Protein AF-0000000080752562 (afdb_homodimer)

pLDDT: mean 90.46, std 11.24, range [19.94, 98.69]

Structure (mmCIF, N/CA/C/O backbone):
data_AF-0000000080752562-model_v1
#
loop_
_entity.id
_entity.type
_entity.pdbx_description
1 polymer 'CobQ/CobB/MinD/ParA nucleotide binding domain-containing protein'
#
loop_
_atom_site.group_PDB
_atom_site.id
_atom_site.type_symbol
_atom_site.label_atom_id
_atom_site.label_alt_id
_atom_site.label_comp_id
_atom_site.label_asym_id
_atom_site.label_entity_id
_atom_site.label_seq_id
_atom_site.pdbx_PDB_ins_code
_atom_site.Cartn_x
_atom_site.Cartn_y
_atom_site.Cartn_z
_atom_site.occupancy
_atom_site.B_iso_or_equiv
_atom_site.auth_seq_id
_atom_site.auth_comp_id
_atom_site.auth_asym_id
_atom_site.auth_atom_id
_atom_site.pdbx_PDB_model_num
ATOM 1 N N . MET A 1 1 ? 24.281 -22.219 0.615 1 69.94 1 MET A N 1
ATOM 2 C CA . MET A 1 1 ? 23.297 -21.875 1.626 1 69.94 1 MET A CA 1
ATOM 3 C C . MET A 1 1 ? 21.922 -21.688 0.994 1 69.94 1 MET A C 1
ATOM 5 O O . MET A 1 1 ? 21.812 -21.219 -0.14 1 69.94 1 MET A O 1
ATOM 9 N N . SER A 1 2 ? 20.875 -22.266 1.599 1 90.25 2 SER A N 1
ATOM 10 C CA . SER A 1 2 ? 19.516 -22.297 1.067 1 90.25 2 SER A CA 1
ATOM 11 C C . SER A 1 2 ? 18.797 -20.969 1.321 1 90.25 2 SER A C 1
ATOM 13 O O . SER A 1 2 ? 19.188 -20.203 2.201 1 90.25 2 SER A O 1
ATOM 15 N N . THR A 1 3 ? 18.047 -20.594 0.415 1 96.12 3 THR A N 1
ATOM 16 C CA . THR A 1 3 ? 17.25 -19.375 0.521 1 96.12 3 THR A CA 1
ATOM 17 C C . THR A 1 3 ? 15.789 -19.703 0.8 1 96.12 3 THR A C 1
ATOM 19 O O . THR A 1 3 ? 15.383 -20.859 0.732 1 96.12 3 THR A O 1
ATOM 22 N N . PHE A 1 4 ? 15.086 -18.75 1.214 1 97.12 4 PHE A N 1
ATOM 23 C CA . PHE A 1 4 ? 13.672 -18.875 1.543 1 97.12 4 PHE A CA 1
ATOM 24 C C . PHE A 1 4 ? 12.922 -19.609 0.443 1 97.12 4 PHE A C 1
ATOM 26 O O . PHE A 1 4 ? 12.125 -20.516 0.725 1 97.12 4 PHE A O 1
ATOM 33 N N . ASP A 1 5 ? 13.164 -19.297 -0.85 1 96.12 5 ASP A N 1
ATOM 34 C CA . ASP A 1 5 ? 12.438 -19.875 -1.98 1 96.12 5 ASP A CA 1
ATOM 35 C C . ASP A 1 5 ? 12.766 -21.344 -2.148 1 96.12 5 ASP A C 1
ATOM 37 O O . ASP A 1 5 ? 12.039 -22.078 -2.836 1 96.12 5 ASP A O 1
ATOM 41 N N . ARG A 1 6 ? 13.758 -21.797 -1.554 1 95.75 6 ARG A N 1
ATOM 42 C CA . ARG A 1 6 ? 14.195 -23.188 -1.702 1 95.75 6 ARG A CA 1
ATOM 43 C C . ARG A 1 6 ? 13.656 -24.047 -0.566 1 95.75 6 ARG A C 1
ATOM 45 O O . ARG A 1 6 ? 13.789 -25.281 -0.597 1 95.75 6 ARG A O 1
ATOM 52 N N . ILE A 1 7 ? 13.039 -23.453 0.375 1 95.88 7 ILE A N 1
ATOM 53 C CA . ILE A 1 7 ? 12.594 -24.172 1.566 1 95.88 7 ILE A CA 1
ATOM 54 C C . ILE A 1 7 ? 11.648 -25.297 1.166 1 95.88 7 ILE A C 1
ATOM 56 O O . ILE A 1 7 ? 11.898 -26.469 1.476 1 95.88 7 ILE A O 1
ATOM 60 N N . LEU A 1 8 ? 10.594 -25 0.449 1 93.69 8 LEU A N 1
ATOM 61 C CA . LEU A 1 8 ? 9.562 -25.984 0.151 1 93.69 8 LEU A CA 1
ATOM 62 C C . LEU A 1 8 ? 10.078 -27.016 -0.845 1 93.69 8 LEU A C 1
ATOM 64 O O . LEU A 1 8 ? 9.875 -28.219 -0.656 1 93.69 8 LEU A O 1
ATOM 68 N N . PRO A 1 9 ? 10.781 -26.609 -1.888 1 93.31 9 PRO A N 1
ATOM 69 C CA . PRO A 1 9 ? 11.359 -27.609 -2.785 1 93.31 9 PRO A CA 1
ATOM 70 C C . PRO A 1 9 ? 12.32 -28.547 -2.07 1 93.31 9 PRO A C 1
ATOM 72 O O . PRO A 1 9 ? 12.312 -29.75 -2.322 1 93.31 9 PRO A O 1
ATOM 75 N N . GLU A 1 10 ? 13.156 -28.031 -1.175 1 95.62 10 GLU A N 1
ATOM 76 C CA . GLU A 1 10 ? 14.102 -28.859 -0.434 1 95.62 10 GLU A CA 1
ATOM 77 C C . GLU A 1 10 ? 13.367 -29.797 0.527 1 95.62 10 GLU A C 1
ATOM 79 O O . GLU A 1 10 ? 13.758 -30.953 0.696 1 95.62 10 GLU A O 1
ATOM 84 N N . LEU A 1 11 ? 12.359 -29.281 1.181 1 95.38 11 LEU A N 1
ATOM 85 C CA . LEU A 1 11 ? 11.562 -30.109 2.062 1 95.38 11 LEU A CA 1
ATOM 86 C C . LEU A 1 11 ? 10.914 -31.266 1.287 1 95.38 11 LEU A C 1
ATOM 88 O O . LEU A 1 11 ? 10.906 -32.406 1.754 1 95.38 11 LEU A O 1
ATOM 92 N N . ALA A 1 12 ? 10.367 -30.906 0.135 1 94.81 12 ALA A N 1
ATOM 93 C CA . ALA A 1 12 ? 9.773 -31.938 -0.709 1 94.81 12 ALA A CA 1
ATOM 94 C C . ALA A 1 12 ? 10.797 -33.031 -1.059 1 94.81 12 ALA A C 1
ATOM 96 O O . ALA A 1 12 ? 10.477 -34.219 -1.029 1 94.81 12 ALA A O 1
ATOM 97 N N . ALA A 1 13 ? 11.969 -32.625 -1.388 1 95.25 13 ALA A N 1
ATOM 98 C CA . ALA A 1 13 ? 13.039 -33.594 -1.713 1 95.25 13 ALA A CA 1
ATOM 99 C C . ALA A 1 13 ? 13.375 -34.469 -0.513 1 95.25 13 ALA A C 1
ATOM 101 O O . ALA A 1 13 ? 13.562 -35.656 -0.655 1 95.25 13 ALA A O 1
ATOM 102 N N . ILE A 1 14 ? 13.492 -33.844 0.631 1 96.12 14 ILE A N 1
ATOM 103 C CA . ILE A 1 14 ? 13.789 -34.594 1.863 1 96.12 14 ILE A CA 1
ATOM 104 C C . ILE A 1 14 ? 12.688 -35.594 2.133 1 96.12 14 ILE A C 1
ATOM 106 O O . ILE A 1 14 ? 12.977 -36.781 2.408 1 96.12 14 ILE A O 1
ATOM 110 N N . PHE A 1 15 ? 11.477 -35.188 2.062 1 96.31 15 PHE A N 1
ATOM 111 C CA . PHE A 1 15 ? 10.344 -36.062 2.357 1 96.31 15 PHE A CA 1
ATOM 112 C C . PHE A 1 15 ? 10.242 -37.188 1.334 1 96.31 15 PHE A C 1
ATOM 114 O O . PHE A 1 15 ? 9.852 -38.312 1.67 1 96.31 15 PHE A O 1
ATOM 121 N N . HIS A 1 16 ? 10.594 -36.875 0.096 1 95.06 16 HIS A N 1
ATOM 122 C CA . HIS A 1 16 ? 10.594 -37.906 -0.938 1 95.06 16 HIS A CA 1
ATOM 123 C C . HIS A 1 16 ? 11.578 -39.031 -0.606 1 95.06 16 HIS A C 1
ATOM 125 O O . HIS A 1 16 ? 11.297 -40.188 -0.851 1 95.06 16 HIS A O 1
ATOM 131 N N . ALA A 1 17 ? 12.711 -38.656 -0.084 1 94.81 17 ALA A N 1
ATOM 132 C CA . ALA A 1 17 ? 13.727 -39.625 0.299 1 94.81 17 ALA A CA 1
ATOM 133 C C . ALA A 1 17 ? 13.227 -40.5 1.439 1 94.81 17 ALA A C 1
ATOM 135 O O . ALA A 1 17 ? 13.719 -41.625 1.632 1 94.81 17 ALA A O 1
ATOM 136 N N . HIS A 1 18 ? 12.273 -40.062 2.217 1 94.81 18 HIS A N 1
ATOM 137 C CA . HIS A 1 18 ? 11.695 -40.812 3.336 1 94.81 18 HIS A CA 1
ATOM 138 C C . HIS A 1 18 ? 10.188 -41 3.15 1 94.81 18 HIS A C 1
ATOM 140 O O . HIS A 1 18 ? 9.422 -40.906 4.113 1 94.81 18 HIS A O 1
ATOM 146 N N . ALA A 1 19 ? 9.758 -41.188 1.976 1 94.5 19 ALA A N 1
ATOM 147 C CA . ALA A 1 19 ? 8.359 -41.094 1.579 1 94.5 19 ALA A CA 1
ATOM 148 C C . ALA A 1 19 ? 7.484 -42.031 2.432 1 94.5 19 ALA A C 1
ATOM 150 O O . ALA A 1 19 ? 6.438 -41.594 2.936 1 94.5 19 ALA A O 1
ATOM 151 N N . ALA A 1 20 ? 7.871 -43.312 2.6 1 94.06 20 ALA A N 1
ATOM 152 C CA . ALA A 1 20 ? 7.07 -44.281 3.348 1 94.06 20 ALA A CA 1
ATOM 153 C C . ALA A 1 20 ? 6.922 -43.844 4.805 1 94.06 20 ALA A C 1
ATOM 155 O O . ALA A 1 20 ? 5.828 -43.938 5.375 1 94.06 20 ALA A O 1
ATOM 156 N N . ALA A 1 21 ? 7.98 -43.406 5.363 1 94.56 21 ALA A N 1
ATOM 157 C CA . ALA A 1 21 ? 7.969 -43 6.766 1 94.56 21 ALA A CA 1
ATOM 158 C C . ALA A 1 21 ? 7.125 -41.75 6.961 1 94.56 21 ALA A C 1
ATOM 160 O O . ALA A 1 21 ? 6.406 -41.625 7.957 1 94.56 21 ALA A O 1
ATOM 161 N N . VAL A 1 22 ? 7.23 -40.781 6.07 1 95.25 22 VAL A N 1
ATOM 162 C CA . VAL A 1 22 ? 6.488 -39.531 6.152 1 95.25 22 VAL A CA 1
ATOM 163 C C . VAL A 1 22 ? 4.988 -39.812 6.051 1 95.25 22 VAL A C 1
ATOM 165 O O . VAL A 1 22 ? 4.191 -39.219 6.781 1 95.25 22 VAL A O 1
ATOM 168 N N . ARG A 1 23 ? 4.645 -40.75 5.176 1 94.31 23 ARG A N 1
ATOM 169 C CA . ARG A 1 23 ? 3.238 -41.125 5.031 1 94.31 23 ARG A CA 1
ATOM 170 C C . ARG A 1 23 ? 2.697 -41.719 6.316 1 94.31 23 ARG A C 1
ATOM 172 O O . ARG A 1 23 ? 1.545 -41.5 6.688 1 94.31 23 ARG A O 1
ATOM 179 N N . ARG A 1 24 ? 3.518 -42.469 6.895 1 94.88 24 ARG A N 1
ATOM 180 C CA . ARG A 1 24 ? 3.121 -43.094 8.156 1 94.88 24 ARG A CA 1
ATOM 181 C C . ARG A 1 24 ? 2.891 -42.031 9.234 1 94.88 24 ARG A C 1
ATOM 183 O O . ARG A 1 24 ? 1.974 -42.156 10.047 1 94.88 24 ARG A O 1
ATOM 190 N N . LEU A 1 25 ? 3.658 -41 9.195 1 95.88 25 LEU A N 1
ATOM 191 C CA . LEU A 1 25 ? 3.629 -39.969 10.227 1 95.88 25 LEU A CA 1
ATOM 192 C C . LEU A 1 25 ? 2.473 -39 10 1 95.88 25 LEU A C 1
ATOM 194 O O . LEU A 1 25 ? 2.156 -38.188 10.867 1 95.88 25 LEU A O 1
ATOM 198 N N . ALA A 1 26 ? 1.803 -39.125 8.844 1 94.69 26 ALA A N 1
ATOM 199 C CA . ALA A 1 26 ? 0.712 -38.219 8.508 1 94.69 26 ALA A CA 1
ATOM 200 C C . ALA A 1 26 ? -0.468 -38.406 9.461 1 94.69 26 ALA A C 1
ATOM 202 O O . ALA A 1 26 ? -0.747 -39.5 9.906 1 94.69 26 ALA A O 1
ATOM 203 N N . PRO A 1 27 ? -1.147 -37.312 9.805 1 95.44 27 PRO A N 1
ATOM 204 C CA . PRO A 1 27 ? -0.956 -35.938 9.344 1 95.44 27 PRO A CA 1
ATOM 205 C C . PRO A 1 27 ? 0.295 -35.281 9.93 1 95.44 27 PRO A C 1
ATOM 207 O O . PRO A 1 27 ? 0.583 -35.469 11.117 1 95.44 27 PRO A O 1
ATOM 210 N N . LEU A 1 28 ? 1.082 -34.688 9.102 1 96.31 28 LEU A N 1
ATOM 211 C CA . LEU A 1 28 ? 2.318 -33.969 9.438 1 96.31 28 LEU A CA 1
ATOM 212 C C . LEU A 1 28 ? 2.266 -32.531 8.969 1 96.31 28 LEU A C 1
ATOM 214 O O . LEU A 1 28 ? 1.883 -32.25 7.828 1 96.31 28 LEU A O 1
ATOM 218 N N . LEU A 1 29 ? 2.557 -31.562 9.852 1 97.12 29 LEU A N 1
ATOM 219 C CA . LEU A 1 29 ? 2.549 -30.156 9.492 1 97.12 29 LEU A CA 1
ATOM 220 C C . LEU A 1 29 ? 3.971 -29.609 9.43 1 97.12 29 LEU A C 1
ATOM 222 O O . LEU A 1 29 ? 4.812 -29.953 10.258 1 97.12 29 LEU A O 1
ATOM 226 N N . VAL A 1 30 ? 4.215 -28.953 8.414 1 97 30 VAL A N 1
ATOM 227 C CA . VAL A 1 30 ? 5.402 -28.109 8.344 1 97 30 VAL A CA 1
ATOM 228 C C . VAL A 1 30 ? 5.043 -26.688 8.75 1 97 30 VAL A C 1
ATOM 230 O O . VAL A 1 30 ? 4.32 -25.984 8.031 1 97 30 VAL A O 1
ATOM 233 N N . ASN A 1 31 ? 5.543 -26.266 9.852 1 96.69 31 ASN A N 1
ATOM 234 C CA . ASN A 1 31 ? 5.289 -24.906 10.312 1 96.69 31 ASN A CA 1
ATOM 235 C C . ASN A 1 31 ? 6.375 -23.953 9.844 1 96.69 31 ASN A C 1
ATOM 237 O O . ASN A 1 31 ? 7.527 -24.047 10.273 1 96.69 31 ASN A O 1
ATOM 241 N N . ARG A 1 32 ? 6.062 -23.125 8.906 1 95.5 32 ARG A N 1
ATOM 242 C CA . ARG A 1 32 ? 6.938 -22.031 8.5 1 95.5 32 ARG A CA 1
ATOM 243 C C . ARG A 1 32 ? 6.613 -20.766 9.273 1 95.5 32 ARG A C 1
ATOM 245 O O . ARG A 1 32 ? 5.578 -20.125 9.039 1 95.5 32 ARG A O 1
ATOM 252 N N . ASP A 1 33 ? 7.477 -20.375 10.18 1 93.88 33 ASP A N 1
ATOM 253 C CA . ASP A 1 33 ? 7.164 -19.328 11.148 1 93.88 33 ASP A CA 1
ATOM 254 C C . ASP A 1 33 ? 7.344 -17.938 10.531 1 93.88 33 ASP A C 1
ATOM 256 O O . ASP A 1 33 ? 7.562 -17.812 9.328 1 93.88 33 ASP A O 1
ATOM 260 N N . LEU A 1 34 ? 7.23 -16.891 11.266 1 91.56 34 LEU A N 1
ATOM 261 C CA . LEU A 1 34 ? 7.23 -15.508 10.82 1 91.56 34 LEU A CA 1
ATOM 262 C C . LEU A 1 34 ? 8.578 -15.133 10.211 1 91.56 34 LEU A C 1
ATOM 264 O O . LEU A 1 34 ? 8.641 -14.305 9.297 1 91.56 34 LEU A O 1
ATOM 268 N N . ASN A 1 35 ? 9.625 -15.789 10.68 1 94 35 ASN A N 1
ATOM 269 C CA . ASN A 1 35 ? 10.961 -15.484 10.172 1 94 35 ASN A CA 1
ATOM 270 C C . ASN A 1 35 ? 11.312 -16.344 8.961 1 94 35 ASN A C 1
ATOM 272 O O . ASN A 1 35 ? 12.367 -16.172 8.352 1 94 35 ASN A O 1
ATOM 276 N N . GLY A 1 36 ? 10.43 -17.25 8.586 1 93.94 36 GLY A N 1
ATOM 277 C CA . GLY A 1 36 ? 10.703 -18.125 7.457 1 93.94 36 GLY A CA 1
ATOM 278 C C . GLY A 1 36 ? 11.5 -19.359 7.836 1 93.94 36 GLY A C 1
ATOM 279 O O . GLY A 1 36 ? 12.203 -19.922 7.004 1 93.94 36 GLY A O 1
ATOM 280 N N . ARG A 1 37 ? 11.445 -19.734 9.102 1 96.12 37 ARG A N 1
ATOM 281 C CA . ARG A 1 37 ? 12.039 -20.984 9.555 1 96.12 37 ARG A CA 1
ATOM 282 C C . ARG A 1 37 ? 10.992 -22.094 9.633 1 96.12 37 ARG A C 1
ATOM 284 O O . ARG A 1 37 ? 9.812 -21.812 9.883 1 96.12 37 ARG A O 1
ATOM 291 N N . VAL A 1 38 ? 11.484 -23.312 9.461 1 97.38 38 VAL A N 1
ATOM 292 C CA . VAL A 1 38 ? 10.5 -24.391 9.414 1 97.38 38 VAL A CA 1
ATOM 293 C C . VAL A 1 38 ? 10.781 -25.406 10.523 1 97.38 38 VAL A C 1
ATOM 295 O O . VAL A 1 38 ? 11.945 -25.641 10.867 1 97.38 38 VAL A O 1
ATOM 298 N N . ARG A 1 39 ? 9.727 -25.922 11.07 1 97.31 39 ARG A N 1
ATOM 299 C CA . ARG A 1 39 ? 9.719 -27.062 11.984 1 97.31 39 ARG A CA 1
ATOM 300 C C . ARG A 1 39 ? 8.609 -28.047 11.641 1 97.31 39 ARG A C 1
ATOM 302 O O . ARG A 1 39 ? 7.676 -27.703 10.906 1 97.31 39 ARG A O 1
ATOM 309 N N . LEU A 1 40 ? 8.797 -29.203 12.117 1 97.88 40 LEU A N 1
ATOM 310 C CA . LEU A 1 40 ? 7.77 -30.219 11.93 1 97.88 40 LEU A CA 1
ATOM 311 C C . LEU A 1 40 ? 6.867 -30.328 13.148 1 97.88 40 LEU A C 1
ATOM 313 O O . LEU A 1 40 ? 7.336 -30.203 14.289 1 97.88 40 LEU A O 1
ATOM 317 N N . ILE A 1 41 ? 5.652 -30.469 12.891 1 97.94 41 ILE A N 1
ATOM 318 C CA . ILE A 1 41 ? 4.684 -30.719 13.953 1 97.94 41 ILE A CA 1
ATOM 319 C C . ILE A 1 41 ? 3.945 -32.031 13.68 1 97.94 41 ILE A C 1
ATOM 321 O O . ILE A 1 41 ? 3.324 -32.188 12.625 1 97.94 41 ILE A O 1
ATOM 325 N N . VAL A 1 42 ? 4.016 -32.906 14.602 1 97.56 42 VAL A N 1
ATOM 326 C CA . VAL A 1 42 ? 3.412 -34.219 14.445 1 97.56 42 VAL A CA 1
ATOM 327 C C . VAL A 1 42 ? 2.527 -34.531 15.656 1 97.56 42 VAL A C 1
ATOM 329 O O . VAL A 1 42 ? 2.555 -33.812 16.656 1 97.56 42 VAL A O 1
ATOM 332 N N . ALA A 1 43 ? 1.764 -35.562 15.453 1 96.81 43 ALA A N 1
ATOM 333 C CA . ALA A 1 43 ? 0.858 -35.969 16.531 1 96.81 43 ALA A CA 1
ATOM 334 C C . ALA A 1 43 ? 1.635 -36.469 17.75 1 96.81 43 ALA A C 1
ATOM 336 O O . ALA A 1 43 ? 2.662 -37.125 17.609 1 96.81 43 ALA A O 1
ATOM 337 N N . GLU A 1 44 ? 1.117 -36.188 18.891 1 96.31 44 GLU A N 1
ATOM 338 C CA . GLU A 1 44 ? 1.738 -36.531 20.156 1 96.31 44 GLU A CA 1
ATOM 339 C C . GLU A 1 44 ? 1.942 -38.031 20.281 1 96.31 44 GLU A C 1
ATOM 341 O O . GLU A 1 44 ? 2.879 -38.5 20.938 1 96.31 44 GLU A O 1
ATOM 346 N N . ARG A 1 45 ? 1.152 -38.844 19.703 1 95.38 45 ARG A N 1
ATOM 347 C CA . ARG A 1 45 ? 1.216 -40.281 19.781 1 95.38 45 ARG A CA 1
ATOM 348 C C . ARG A 1 45 ? 2.568 -40.812 19.312 1 95.38 45 ARG A C 1
ATOM 350 O O . ARG A 1 45 ? 3.014 -41.875 19.719 1 95.38 45 ARG A O 1
ATOM 357 N N . TRP A 1 46 ? 3.197 -40.031 18.453 1 96.69 46 TRP A N 1
ATOM 358 C CA . TRP A 1 46 ? 4.449 -40.5 17.859 1 96.69 46 TRP A CA 1
ATOM 359 C C . TRP A 1 46 ? 5.605 -40.344 18.844 1 96.69 46 TRP A C 1
ATOM 361 O O . TRP A 1 46 ? 6.699 -40.875 18.609 1 96.69 46 TRP A O 1
ATOM 371 N N . ARG A 1 47 ? 5.422 -39.656 19.891 1 95.19 47 ARG A N 1
ATOM 372 C CA . ARG A 1 47 ? 6.457 -39.438 20.906 1 95.19 47 ARG A CA 1
ATOM 373 C C . ARG A 1 47 ? 6.887 -40.781 21.531 1 95.19 47 ARG A C 1
ATOM 375 O O . ARG A 1 47 ? 8.016 -40.906 22 1 95.19 47 ARG A O 1
ATOM 382 N N . ALA A 1 48 ? 5.965 -41.75 21.531 1 95.31 48 ALA A N 1
ATOM 383 C CA . ALA A 1 48 ? 6.227 -43.031 22.172 1 95.31 48 ALA A CA 1
ATOM 384 C C . ALA A 1 48 ? 6.723 -44.062 21.156 1 95.31 48 ALA A C 1
ATOM 386 O O . ALA A 1 48 ? 7.082 -45.156 21.531 1 95.31 48 ALA A O 1
ATOM 387 N N . ASP A 1 49 ? 6.727 -43.75 19.969 1 96.56 49 ASP A N 1
ATOM 388 C CA . ASP A 1 49 ? 7.113 -44.656 18.906 1 96.56 49 ASP A CA 1
ATOM 389 C C . ASP A 1 49 ? 8.586 -44.5 18.547 1 96.56 49 ASP A C 1
ATOM 391 O O . ASP A 1 49 ? 8.961 -43.5 17.906 1 96.56 49 ASP A O 1
ATOM 395 N N . ARG A 1 50 ? 9.344 -45.438 18.828 1 96.31 50 ARG A N 1
ATOM 396 C CA . ARG A 1 50 ? 10.789 -45.344 18.656 1 96.31 50 ARG A CA 1
ATOM 397 C C . ARG A 1 50 ? 11.148 -45.156 17.188 1 96.31 50 ARG A C 1
ATOM 399 O O . ARG A 1 50 ? 12.055 -44.406 16.859 1 96.31 50 ARG A O 1
ATOM 406 N N . GLU A 1 51 ? 10.492 -45.906 16.344 1 95.94 51 GLU A N 1
ATOM 407 C CA . GLU A 1 51 ? 10.758 -45.781 14.922 1 95.94 51 GLU A CA 1
ATOM 408 C C . GLU A 1 51 ? 10.406 -44.375 14.406 1 95.94 51 GLU A C 1
ATOM 410 O O . GLU A 1 51 ? 11.148 -43.812 13.594 1 95.94 51 GLU A O 1
ATOM 415 N N . ALA A 1 52 ? 9.312 -43.906 14.852 1 96.88 52 ALA A N 1
ATOM 416 C CA . ALA A 1 52 ? 8.891 -42.562 14.477 1 96.88 52 ALA A CA 1
ATOM 417 C C . ALA A 1 52 ? 9.914 -41.531 14.922 1 96.88 52 ALA A C 1
ATOM 419 O O . ALA A 1 52 ? 10.25 -40.594 14.164 1 96.88 52 ALA A O 1
ATOM 420 N N . LEU A 1 53 ? 10.406 -41.688 16.078 1 96.94 53 LEU A N 1
ATOM 421 C CA . LEU A 1 53 ? 11.375 -40.75 16.641 1 96.94 53 LEU A CA 1
ATOM 422 C C . LEU A 1 53 ? 12.672 -40.781 15.844 1 96.94 53 LEU A C 1
ATOM 424 O O . LEU A 1 53 ? 13.289 -39.75 15.617 1 96.94 53 LEU A O 1
ATOM 428 N N . GLN A 1 54 ? 13.078 -41.938 15.469 1 96.31 54 GLN A N 1
ATOM 429 C CA . GLN A 1 54 ? 14.289 -42.062 14.664 1 96.31 54 GLN A CA 1
ATOM 430 C C . GLN A 1 54 ? 14.125 -41.375 13.312 1 96.31 54 GLN A C 1
ATOM 432 O O . GLN A 1 54 ? 15.039 -40.688 12.844 1 96.31 54 GLN A O 1
ATOM 437 N N . THR A 1 55 ? 13.008 -41.625 12.742 1 96.81 55 THR A N 1
ATOM 438 C CA . THR A 1 55 ? 12.711 -41 11.461 1 96.81 55 THR A CA 1
ATOM 439 C C . THR A 1 55 ? 12.703 -39.469 11.594 1 96.81 55 THR A C 1
ATOM 441 O O . THR A 1 55 ? 13.281 -38.781 10.766 1 96.81 55 THR A O 1
ATOM 444 N N . LEU A 1 56 ? 12.039 -38.969 12.594 1 97.81 56 LEU A N 1
ATOM 445 C CA . LEU A 1 56 ? 11.922 -37.531 12.828 1 97.81 56 LEU A CA 1
ATOM 446 C C . LEU A 1 56 ? 13.289 -36.906 13.078 1 97.81 56 LEU A C 1
ATOM 448 O O . LEU A 1 56 ? 13.555 -35.781 12.633 1 97.81 56 LEU A O 1
ATOM 452 N N . ASP A 1 57 ? 14.078 -37.625 13.742 1 97.19 57 ASP A N 1
ATOM 453 C CA . ASP A 1 57 ? 15.438 -37.156 13.969 1 97.19 57 ASP A CA 1
ATOM 454 C C . ASP A 1 57 ? 16.219 -37.062 12.664 1 97.19 57 ASP A C 1
ATOM 456 O O . ASP A 1 57 ? 16.953 -36.094 12.438 1 97.19 57 ASP A O 1
ATOM 460 N N . ALA A 1 58 ? 16.078 -38.062 11.867 1 97.44 58 ALA A N 1
ATOM 461 C CA . ALA A 1 58 ? 16.75 -38.062 10.57 1 97.44 58 ALA A CA 1
ATOM 462 C C . ALA A 1 58 ? 16.266 -36.906 9.711 1 97.44 58 ALA A C 1
ATOM 464 O O . ALA A 1 58 ? 17.062 -36.219 9.062 1 97.44 58 ALA A O 1
ATOM 465 N N . LEU A 1 59 ? 14.969 -36.719 9.719 1 97.75 59 LEU A N 1
ATOM 466 C CA . LEU A 1 59 ? 14.391 -35.594 8.977 1 97.75 59 LEU A CA 1
ATOM 467 C C . LEU A 1 59 ? 14.93 -34.25 9.484 1 97.75 59 LEU A C 1
ATOM 469 O O . LEU A 1 59 ? 15.305 -33.406 8.688 1 97.75 59 LEU A O 1
ATOM 473 N N . ALA A 1 60 ? 14.961 -34.125 10.75 1 97.88 60 ALA A N 1
ATOM 474 C CA . ALA A 1 60 ? 15.43 -32.875 11.367 1 97.88 60 ALA A CA 1
ATOM 475 C C . ALA A 1 60 ? 16.875 -32.594 10.984 1 97.88 60 ALA A C 1
ATOM 477 O O . ALA A 1 60 ? 17.234 -31.438 10.688 1 97.88 60 ALA A O 1
ATOM 478 N N . ARG A 1 61 ? 17.672 -33.594 10.969 1 97.69 61 ARG A N 1
ATOM 479 C CA . ARG A 1 61 ? 19.078 -33.438 10.617 1 97.69 61 ARG A CA 1
ATOM 480 C C . ARG A 1 61 ? 19.234 -33.062 9.141 1 97.69 61 ARG A C 1
ATOM 482 O O . ARG A 1 61 ? 20.031 -32.188 8.805 1 97.69 61 ARG A O 1
ATOM 489 N N . GLU A 1 62 ? 18.531 -33.719 8.367 1 97.62 62 GLU A N 1
ATOM 490 C CA . GLU A 1 62 ? 18.594 -33.406 6.945 1 97.62 62 GLU A CA 1
ATOM 491 C C . GLU A 1 62 ? 18.078 -31.984 6.672 1 97.62 62 GLU A C 1
ATOM 493 O O . GLU A 1 62 ? 18.594 -31.297 5.793 1 97.62 62 GLU A O 1
ATOM 498 N N . MET A 1 63 ? 17 -31.578 7.367 1 97.75 63 MET A N 1
ATOM 499 C CA . MET A 1 63 ? 16.484 -30.219 7.23 1 97.75 63 MET A CA 1
ATOM 500 C C . MET A 1 63 ? 17.547 -29.203 7.59 1 97.75 63 MET A C 1
ATOM 502 O O . MET A 1 63 ? 17.75 -28.234 6.863 1 97.75 63 MET A O 1
ATOM 506 N N . ARG A 1 64 ? 18.203 -29.469 8.688 1 97.31 64 ARG A N 1
ATOM 507 C CA . ARG A 1 64 ? 19.25 -28.531 9.109 1 97.31 64 ARG A CA 1
ATOM 508 C C . ARG A 1 64 ? 20.375 -28.484 8.086 1 97.31 64 ARG A C 1
ATOM 510 O O . ARG A 1 64 ? 20.891 -27.391 7.781 1 97.31 64 ARG A O 1
ATOM 517 N N . ASP A 1 65 ? 20.75 -29.578 7.531 1 97 65 ASP A N 1
ATOM 518 C CA . ASP A 1 65 ? 21.828 -29.656 6.562 1 97 65 ASP A CA 1
ATOM 519 C C . ASP A 1 65 ? 21.469 -28.938 5.266 1 97 65 ASP A C 1
ATOM 521 O O . ASP A 1 65 ? 22.297 -28.234 4.688 1 97 65 ASP A O 1
ATOM 525 N N . ARG A 1 66 ? 20.281 -29.062 4.855 1 97 66 ARG A N 1
ATOM 526 C CA . ARG A 1 66 ? 19.891 -28.594 3.523 1 97 66 ARG A CA 1
ATOM 527 C C . ARG A 1 66 ? 19.312 -27.188 3.58 1 97 66 ARG A C 1
ATOM 529 O O . ARG A 1 66 ? 19.453 -26.406 2.631 1 97 66 ARG A O 1
ATOM 536 N N . LEU A 1 67 ? 18.594 -26.828 4.621 1 97.19 67 LEU A N 1
ATOM 537 C CA . LEU A 1 67 ? 17.891 -25.562 4.688 1 97.19 67 LEU A CA 1
ATOM 538 C C . LEU A 1 67 ? 18.734 -24.516 5.422 1 97.19 67 LEU A C 1
ATOM 540 O O . LEU A 1 67 ? 18.438 -23.312 5.359 1 97.19 67 LEU A O 1
ATOM 544 N N . GLY A 1 68 ? 19.797 -25 6.105 1 95.5 68 GLY A N 1
ATOM 545 C CA . GLY A 1 68 ? 20.672 -24.078 6.816 1 95.5 68 GLY A CA 1
ATOM 546 C C . GLY A 1 68 ? 19.938 -23.203 7.824 1 95.5 68 GLY A C 1
ATOM 547 O O . GLY A 1 68 ? 19.234 -23.719 8.695 1 95.5 68 GLY A O 1
ATOM 548 N N . PRO A 1 69 ? 20 -21.859 7.648 1 95.25 69 PRO A N 1
ATOM 549 C CA . PRO A 1 69 ? 19.422 -20.953 8.625 1 95.25 69 PRO A CA 1
ATOM 550 C C . PRO A 1 69 ? 17.891 -21.016 8.656 1 95.25 69 PRO A C 1
ATOM 552 O O . PRO A 1 69 ? 17.266 -20.484 9.578 1 95.25 69 PRO A O 1
ATOM 555 N N . HIS A 1 70 ? 17.266 -21.609 7.723 1 97.75 70 HIS A N 1
ATOM 556 C CA . HIS A 1 70 ? 15.812 -21.672 7.66 1 97.75 70 HIS A CA 1
ATOM 557 C C . HIS A 1 70 ? 15.281 -22.906 8.383 1 97.75 70 HIS A C 1
ATOM 559 O O . HIS A 1 70 ? 14.07 -23.125 8.414 1 97.75 70 HIS A O 1
ATOM 565 N N . ALA A 1 71 ? 16.172 -23.672 8.953 1 97.38 71 ALA A N 1
ATOM 566 C CA . ALA A 1 71 ? 15.781 -24.797 9.789 1 97.38 71 ALA A CA 1
ATOM 567 C C . ALA A 1 71 ? 16.219 -24.594 11.234 1 97.38 71 ALA A C 1
ATOM 569 O O . ALA A 1 71 ? 17.219 -23.938 11.5 1 97.38 71 ALA A O 1
ATOM 570 N N . PHE A 1 72 ? 15.461 -25.141 12.102 1 96.56 72 PHE A N 1
ATOM 571 C CA . PHE A 1 72 ? 15.859 -25.156 13.508 1 96.56 72 PHE A CA 1
ATOM 572 C C . PHE A 1 72 ? 16.891 -26.234 13.758 1 96.56 72 PHE A C 1
ATOM 574 O O . PHE A 1 72 ? 17.047 -27.172 12.953 1 96.56 72 PHE A O 1
ATOM 581 N N . GLU A 1 73 ? 17.578 -26.062 14.891 1 96.25 73 GLU A N 1
ATOM 582 C CA . GLU A 1 73 ? 18.422 -27.156 15.344 1 96.25 73 GLU A CA 1
ATOM 583 C C . GLU A 1 73 ? 17.609 -28.422 15.57 1 96.25 73 GLU A C 1
ATOM 585 O O . GLU A 1 73 ? 16.453 -28.359 16 1 96.25 73 GLU A O 1
ATOM 590 N N . PRO A 1 74 ? 18.219 -29.531 15.273 1 96.19 74 PRO A N 1
ATOM 591 C CA . PRO A 1 74 ? 17.469 -30.781 15.328 1 96.19 74 PRO A CA 1
ATOM 592 C C . PRO A 1 74 ? 16.719 -30.969 16.641 1 96.19 74 PRO A C 1
ATOM 594 O O . PRO A 1 74 ? 15.594 -31.484 16.656 1 96.19 74 PRO A O 1
ATOM 597 N N . GLU A 1 75 ? 17.266 -30.422 17.75 1 94.56 75 GLU A N 1
ATOM 598 C CA . GLU A 1 75 ? 16.641 -30.594 19.062 1 94.56 75 GLU A CA 1
ATOM 599 C C . GLU A 1 75 ? 15.336 -29.797 19.156 1 94.56 75 GLU A C 1
ATOM 601 O O . GLU A 1 75 ? 14.5 -30.078 20.016 1 94.56 75 GLU A O 1
ATOM 606 N N . ARG A 1 76 ? 15.18 -28.875 18.281 1 95.38 76 ARG A N 1
ATOM 607 C CA . ARG A 1 76 ? 14.023 -28 18.328 1 95.38 76 ARG A CA 1
ATOM 608 C C . ARG A 1 76 ? 13.211 -28.094 17.031 1 95.38 76 ARG A C 1
ATOM 610 O O . ARG A 1 76 ? 12.312 -27.281 16.797 1 95.38 76 ARG A O 1
ATOM 617 N N . ALA A 1 77 ? 13.508 -29.016 16.219 1 97.62 77 ALA A N 1
ATOM 618 C CA . ALA A 1 77 ? 12.977 -29.047 14.859 1 97.62 77 ALA A CA 1
ATOM 619 C C . ALA A 1 77 ? 11.617 -29.75 14.812 1 97.62 77 ALA A C 1
ATOM 621 O O . ALA A 1 77 ? 10.883 -29.625 13.828 1 97.62 77 ALA A O 1
ATOM 622 N N . VAL A 1 78 ? 11.281 -30.469 15.898 1 97.75 78 VAL A N 1
ATOM 623 C CA . VAL A 1 78 ? 10.055 -31.266 15.891 1 97.75 78 VAL A CA 1
ATOM 624 C C . VAL A 1 78 ? 9.234 -30.938 17.141 1 97.75 78 VAL A C 1
ATOM 626 O O . VAL A 1 78 ? 9.758 -30.938 18.25 1 97.75 78 VAL A O 1
ATOM 629 N N . LEU A 1 79 ? 8.023 -30.625 16.906 1 96.75 79 LEU A N 1
ATOM 630 C CA . LEU A 1 79 ? 7.082 -30.422 18 1 96.75 79 LEU A CA 1
ATOM 631 C C . LEU A 1 79 ? 5.977 -31.484 17.969 1 96.75 79 LEU A C 1
ATOM 633 O O . LEU A 1 79 ? 5.508 -31.859 16.906 1 96.75 79 LEU A O 1
ATOM 637 N N . PHE A 1 80 ? 5.633 -31.953 19.125 1 96.94 80 PHE A N 1
ATOM 638 C CA . PHE A 1 80 ? 4.535 -32.906 19.281 1 96.94 80 PHE A CA 1
ATOM 639 C C . PHE A 1 80 ? 3.293 -32.219 19.828 1 96.94 80 PHE A C 1
ATOM 641 O O . PHE A 1 80 ? 3.365 -31.484 20.812 1 96.94 80 PHE A O 1
ATOM 648 N N . GLU A 1 81 ? 2.227 -32.375 19.109 1 96.06 81 GLU A N 1
ATOM 649 C CA . GLU A 1 81 ? 0.983 -31.719 19.5 1 96.06 81 GLU A CA 1
ATOM 650 C C . GLU A 1 81 ? -0.167 -32.719 19.594 1 96.06 81 GLU A C 1
ATOM 652 O O . GLU A 1 81 ? -0.261 -33.625 18.781 1 96.06 81 GLU A O 1
ATOM 657 N N . GLU A 1 82 ? -1.049 -32.5 20.516 1 93.94 82 GLU A N 1
ATOM 658 C CA . GLU A 1 82 ? -2.219 -33.344 20.688 1 93.94 82 GLU A CA 1
ATOM 659 C C . GLU A 1 82 ? -3.268 -33.062 19.609 1 93.94 82 GLU A C 1
ATOM 661 O O . GLU A 1 82 ? -3.885 -34 19.078 1 93.94 82 GLU A O 1
ATOM 666 N N . ASN A 1 83 ? -3.432 -31.844 19.406 1 93.62 83 ASN A N 1
ATOM 667 C CA . ASN A 1 83 ? -4.402 -31.406 18.406 1 93.62 83 ASN A CA 1
ATOM 668 C C . ASN A 1 83 ? -3.744 -30.594 17.297 1 93.62 83 ASN A C 1
ATOM 670 O O . ASN A 1 83 ? -3.531 -29.391 17.453 1 93.62 83 ASN A O 1
ATOM 674 N N . LEU A 1 84 ? -3.57 -31.219 16.172 1 92.38 84 LEU A N 1
ATOM 675 C CA . LEU A 1 84 ? -2.885 -30.578 15.055 1 92.38 84 LEU A CA 1
ATOM 676 C C . LEU A 1 84 ? -3.744 -29.469 14.453 1 92.38 84 LEU A C 1
ATOM 678 O O . LEU A 1 84 ? -3.221 -28.531 13.867 1 92.38 84 LEU A O 1
ATOM 682 N N . ASP A 1 85 ? -4.996 -29.547 14.586 1 88.5 85 ASP A N 1
ATOM 683 C CA . ASP A 1 85 ? -5.895 -28.531 14.055 1 88.5 85 ASP A CA 1
ATOM 684 C C . ASP A 1 85 ? -5.723 -27.203 14.789 1 88.5 85 ASP A C 1
ATOM 686 O O . ASP A 1 85 ? -5.887 -26.141 14.203 1 88.5 85 ASP A O 1
ATOM 690 N N . ALA A 1 86 ? -5.395 -27.312 15.961 1 87.69 86 ALA A N 1
ATOM 691 C CA . ALA A 1 86 ? -5.211 -26.125 16.781 1 87.69 86 ALA A CA 1
ATOM 692 C C . ALA A 1 86 ? -3.955 -25.359 16.375 1 87.69 86 ALA A C 1
ATOM 694 O O . ALA A 1 86 ? -3.84 -24.156 16.641 1 87.69 86 ALA A O 1
ATOM 695 N N . VAL A 1 87 ? -3.09 -26.047 15.664 1 87.81 87 VAL A N 1
ATOM 696 C CA . VAL A 1 87 ? -1.82 -25.453 15.266 1 87.81 87 VAL A CA 1
ATOM 697 C C . VAL A 1 87 ? -2.053 -24.453 14.141 1 87.81 87 VAL A C 1
ATOM 699 O O . VAL A 1 87 ? -1.29 -23.5 13.977 1 87.81 87 VAL A O 1
ATOM 702 N N . ARG A 1 88 ? -2.998 -24.578 13.32 1 84.19 88 ARG A N 1
ATOM 703 C CA . ARG A 1 88 ? -3.273 -23.719 12.172 1 84.19 88 ARG A CA 1
ATOM 704 C C . ARG A 1 88 ? -3.557 -22.297 12.617 1 84.19 88 ARG A C 1
ATOM 706 O O . ARG A 1 88 ? -3.041 -21.344 12.031 1 84.19 88 ARG A O 1
ATOM 713 N N . GLN A 1 89 ? -4.191 -22.125 13.805 1 76.62 89 GLN A N 1
ATOM 714 C CA . GLN A 1 89 ? -4.473 -20.844 14.453 1 76.62 89 GLN A CA 1
ATOM 715 C C . GLN A 1 89 ? -4.809 -19.781 13.422 1 76.62 89 GLN A C 1
ATOM 717 O O . GLN A 1 89 ? -4.281 -18.656 13.477 1 76.62 89 GLN A O 1
ATOM 722 N N . GLY A 1 90 ? -5.512 -20.141 12.297 1 75.06 90 GLY A N 1
ATOM 723 C CA . GLY A 1 90 ? -5.988 -19.172 11.32 1 75.06 90 GLY A CA 1
ATOM 724 C C . GLY A 1 90 ? -4.969 -18.859 10.242 1 75.06 90 GLY A C 1
ATOM 725 O O . GLY A 1 90 ? -5.227 -18.047 9.352 1 75.06 90 GLY A O 1
ATOM 726 N N . ALA A 1 91 ? -3.809 -19.5 10.352 1 83.31 91 ALA A N 1
ATOM 727 C CA . ALA A 1 91 ? -2.781 -19.281 9.336 1 83.31 91 ALA A CA 1
ATOM 728 C C . ALA A 1 91 ? -3.145 -20 8.031 1 83.31 91 ALA A C 1
ATOM 730 O O . ALA A 1 91 ? -3.865 -21 8.047 1 83.31 91 ALA A O 1
ATOM 731 N N . PRO A 1 92 ? -2.643 -19.453 6.953 1 83.12 92 PRO A N 1
ATOM 732 C CA . PRO A 1 92 ? -2.832 -20.188 5.695 1 83.12 92 PRO A CA 1
ATOM 733 C C . PRO A 1 92 ? -2.189 -21.578 5.715 1 83.12 92 PRO A C 1
ATOM 735 O O . PRO A 1 92 ? -1.099 -21.75 6.27 1 83.12 92 PRO A O 1
ATOM 738 N N . VAL A 1 93 ? -2.918 -22.531 5.188 1 87.88 93 VAL A N 1
ATOM 739 C CA . VAL A 1 93 ? -2.428 -23.906 5.117 1 87.88 93 VAL A CA 1
ATOM 740 C C . VAL A 1 93 ? -2.375 -24.359 3.658 1 87.88 93 VAL A C 1
ATOM 742 O O . VAL A 1 93 ? -3.369 -24.266 2.936 1 87.88 93 VAL A O 1
ATOM 745 N N . LEU A 1 94 ? -1.203 -24.797 3.273 1 88.12 94 LEU A N 1
ATOM 746 C CA . LEU A 1 94 ? -1.005 -25.266 1.905 1 88.12 94 LEU A CA 1
ATOM 747 C C . LEU A 1 94 ? -0.602 -26.734 1.889 1 88.12 94 LEU A C 1
ATOM 749 O O . LEU A 1 94 ? 0.171 -27.188 2.74 1 88.12 94 LEU A O 1
ATOM 753 N N . PRO A 1 95 ? -1.197 -27.406 1.014 1 87.88 95 PRO A N 1
ATOM 754 C CA . PRO A 1 95 ? -0.728 -28.797 0.883 1 87.88 95 PRO A CA 1
ATOM 755 C C . PRO A 1 95 ? 0.681 -28.875 0.299 1 87.88 95 PRO A C 1
ATOM 757 O O . PRO A 1 95 ? 1.064 -28.047 -0.529 1 87.88 95 PRO A O 1
ATOM 760 N N . LEU A 1 96 ? 1.448 -29.766 0.796 1 88.12 96 LEU A N 1
ATOM 761 C CA . LEU A 1 96 ? 2.727 -30.031 0.149 1 88.12 96 LEU A CA 1
ATOM 762 C C . LEU A 1 96 ? 2.555 -31.016 -1.004 1 88.12 96 LEU A C 1
ATOM 764 O O . LEU A 1 96 ? 2.131 -32.156 -0.794 1 88.12 96 LEU A O 1
ATOM 768 N N . GLU A 1 97 ? 2.807 -30.547 -2.131 1 78.94 97 GLU A N 1
ATOM 769 C CA . GLU A 1 97 ? 2.572 -31.344 -3.328 1 78.94 97 GLU A CA 1
ATOM 770 C C . GLU A 1 97 ? 3.316 -32.688 -3.258 1 78.94 97 GLU A C 1
ATOM 772 O O . GLU A 1 97 ? 4.492 -32.719 -2.885 1 78.94 97 GLU A O 1
ATOM 777 N N . GLY A 1 98 ? 2.639 -33.719 -3.512 1 80.31 98 GLY A N 1
ATOM 778 C CA . GLY A 1 98 ? 3.238 -35.062 -3.586 1 80.31 98 GLY A CA 1
ATOM 779 C C . GLY A 1 98 ? 3.115 -35.844 -2.293 1 80.31 98 GLY A C 1
ATOM 780 O O . GLY A 1 98 ? 3.465 -37.031 -2.244 1 80.31 98 GLY A O 1
ATOM 781 N N . PHE A 1 99 ? 2.615 -35.188 -1.255 1 88.62 99 PHE A N 1
ATOM 782 C CA . PHE A 1 99 ? 2.559 -35.875 0.039 1 88.62 99 PHE A CA 1
ATOM 783 C C . PHE A 1 99 ? 1.188 -35.688 0.68 1 88.62 99 PHE A C 1
ATOM 785 O O . PHE A 1 99 ? 0.944 -34.719 1.38 1 88.62 99 PHE A O 1
ATOM 792 N N . ASP A 1 100 ? 0.43 -36.719 0.502 1 88.31 100 ASP A N 1
ATOM 793 C CA . ASP A 1 100 ? -0.881 -36.688 1.143 1 88.31 100 ASP A CA 1
ATOM 794 C C . ASP A 1 100 ? -0.748 -36.594 2.662 1 88.31 100 ASP A C 1
ATOM 796 O O . ASP A 1 100 ? 0.085 -37.281 3.256 1 88.31 100 ASP A O 1
ATOM 800 N N . GLY A 1 101 ? -1.438 -35.719 3.188 1 92.19 101 GLY A N 1
ATOM 801 C CA . GLY A 1 101 ? -1.459 -35.594 4.637 1 92.19 101 GLY A CA 1
ATOM 802 C C . GLY A 1 101 ? -0.394 -34.656 5.168 1 92.19 101 GLY A C 1
ATOM 803 O O . GLY A 1 101 ? -0.29 -34.469 6.383 1 92.19 101 GLY A O 1
ATOM 804 N N . VAL A 1 102 ? 0.448 -34.219 4.336 1 94.69 102 VAL A N 1
ATOM 805 C CA . VAL A 1 102 ? 1.448 -33.219 4.746 1 94.69 102 VAL A CA 1
ATOM 806 C C . VAL A 1 102 ? 1.02 -31.844 4.301 1 94.69 102 VAL A C 1
ATOM 808 O O . VAL A 1 102 ? 0.704 -31.625 3.129 1 94.69 102 VAL A O 1
ATOM 811 N N . SER A 1 103 ? 0.946 -30.906 5.234 1 94.62 103 SER A N 1
ATOM 812 C CA . SER A 1 103 ? 0.55 -29.531 4.926 1 94.62 103 SER A CA 1
ATOM 813 C C . SER A 1 103 ? 1.546 -28.531 5.496 1 94.62 103 SER A C 1
ATOM 815 O O . SER A 1 103 ? 2.238 -28.812 6.477 1 94.62 103 SER A O 1
ATOM 817 N N . VAL A 1 104 ? 1.65 -27.438 4.828 1 94.62 104 VAL A N 1
ATOM 818 C CA . VAL A 1 104 ? 2.498 -26.344 5.277 1 94.62 104 VAL A CA 1
ATOM 819 C C . VAL A 1 104 ? 1.638 -25.25 5.918 1 94.62 104 VAL A C 1
ATOM 821 O O . VAL A 1 104 ? 0.697 -24.75 5.297 1 94.62 104 VAL A O 1
ATOM 824 N N . VAL A 1 105 ? 1.894 -24.969 7.156 1 93.81 105 VAL A N 1
ATOM 825 C CA . VAL A 1 105 ? 1.284 -23.828 7.84 1 93.81 105 VAL A CA 1
ATOM 826 C C . VAL A 1 105 ? 2.186 -22.609 7.707 1 93.81 105 VAL A C 1
ATOM 828 O O . VAL A 1 105 ? 3.229 -22.516 8.359 1 93.81 105 VAL A O 1
ATOM 831 N N . ASP A 1 106 ? 1.775 -21.688 6.887 1 92.19 106 ASP A N 1
ATOM 832 C CA . ASP A 1 106 ? 2.596 -20.516 6.594 1 92.19 106 ASP A CA 1
ATOM 833 C C . ASP A 1 106 ? 2.174 -19.328 7.449 1 92.19 106 ASP A C 1
ATOM 835 O O . ASP A 1 106 ? 1.207 -18.625 7.125 1 92.19 106 ASP A O 1
ATOM 839 N N . ARG A 1 107 ? 2.986 -19.016 8.469 1 88.75 107 ARG A N 1
ATOM 840 C CA . ARG A 1 107 ? 2.66 -17.922 9.359 1 88.75 107 ARG A CA 1
ATOM 841 C C . ARG A 1 107 ? 3.102 -16.578 8.766 1 88.75 107 ARG A C 1
ATOM 843 O O . ARG A 1 107 ? 4.266 -16.422 8.398 1 88.75 107 ARG A O 1
ATOM 850 N N . LEU A 1 108 ? 2.156 -15.711 8.648 1 86.12 108 LEU A N 1
ATOM 851 C CA . LEU A 1 108 ? 2.422 -14.398 8.07 1 86.12 108 LEU A CA 1
ATOM 852 C C . LEU A 1 108 ? 2.188 -13.297 9.102 1 86.12 108 LEU A C 1
ATOM 854 O O . LEU A 1 108 ? 1.414 -13.469 10.047 1 86.12 108 LEU A O 1
ATOM 858 N N . ALA A 1 109 ? 2.912 -12.219 8.945 1 77.44 109 ALA A N 1
ATOM 859 C CA . ALA A 1 109 ? 2.756 -11.078 9.844 1 77.44 109 ALA A CA 1
ATOM 860 C C . ALA A 1 109 ? 1.455 -10.328 9.555 1 77.44 109 ALA A C 1
ATOM 862 O O . ALA A 1 109 ? 0.925 -9.641 10.43 1 77.44 109 ALA A O 1
ATOM 863 N N . THR A 1 110 ? 0.97 -10.492 8.406 1 71.81 110 THR A N 1
ATOM 864 C CA . THR A 1 110 ? -0.262 -9.82 8.008 1 71.81 110 THR A CA 1
ATOM 865 C C . THR A 1 110 ? -1.464 -10.742 8.188 1 71.81 110 THR A C 1
ATOM 867 O O . THR A 1 110 ? -1.338 -11.961 8.062 1 71.81 110 THR A O 1
ATOM 870 N N . ASP A 1 111 ? -2.537 -10.156 8.578 1 65 111 ASP A N 1
ATOM 871 C CA . ASP A 1 111 ? -3.746 -10.945 8.789 1 65 111 ASP A CA 1
ATOM 872 C C . ASP A 1 111 ? -4.383 -11.328 7.453 1 65 111 ASP A C 1
ATOM 874 O O . ASP A 1 111 ? -5.004 -12.391 7.336 1 65 111 ASP A O 1
ATOM 878 N N . GLY A 1 112 ? -4.309 -10.398 6.566 1 62.69 112 GLY A N 1
ATOM 879 C CA . GLY A 1 112 ? -4.859 -10.711 5.258 1 62.69 112 GLY A CA 1
ATOM 880 C C . GLY A 1 112 ? -4.023 -11.711 4.48 1 62.69 112 GLY A C 1
ATOM 881 O O . GLY A 1 112 ? -2.793 -11.711 4.582 1 62.69 112 GLY A O 1
ATOM 882 N N . SER A 1 113 ? -4.773 -12.695 3.998 1 79.12 113 SER A N 1
ATOM 883 C CA . SER A 1 113 ? -4.059 -13.695 3.209 1 79.12 113 SER A CA 1
ATOM 884 C C . SER A 1 113 ? -4.719 -13.898 1.848 1 79.12 113 SER A C 1
ATOM 886 O O . SER A 1 113 ? -5.941 -14.023 1.757 1 79.12 113 SER A O 1
ATOM 888 N N . TRP A 1 114 ? -3.955 -13.734 0.866 1 90.88 114 TRP A N 1
ATOM 889 C CA . TRP A 1 114 ? -4.367 -13.977 -0.514 1 90.88 114 TRP A CA 1
ATOM 890 C C . TRP A 1 114 ? -4.852 -15.406 -0.698 1 90.88 114 TRP A C 1
ATOM 892 O O . TRP A 1 114 ? -5.465 -15.734 -1.716 1 90.88 114 TRP A O 1
ATOM 902 N N . SER A 1 115 ? -4.707 -16.25 0.304 1 88.44 115 SER A N 1
ATOM 903 C CA . SER A 1 115 ? -5.086 -17.656 0.177 1 88.44 115 SER A CA 1
ATOM 904 C C . SER A 1 115 ? -6.352 -17.953 0.975 1 88.44 115 SER A C 1
ATOM 906 O O . SER A 1 115 ? -6.859 -19.078 0.941 1 88.44 115 SER A O 1
ATOM 908 N N . SER A 1 116 ? -6.867 -17.062 1.676 1 88 116 SER A N 1
ATOM 909 C CA . SER A 1 116 ? -8.141 -17.234 2.381 1 88 116 SER A CA 1
ATOM 910 C C . SER A 1 116 ? -9.297 -16.641 1.576 1 88 116 SER A C 1
ATOM 912 O O . SER A 1 116 ? -9.594 -15.453 1.686 1 88 116 SER A O 1
ATOM 914 N N . ILE A 1 117 ? -9.945 -17.484 0.854 1 92.12 117 ILE A N 1
ATOM 915 C CA . ILE A 1 117 ? -10.992 -17.031 -0.056 1 92.12 117 ILE A CA 1
ATOM 916 C C . ILE A 1 117 ? -12.359 -17.219 0.596 1 92.12 117 ILE A C 1
ATOM 918 O O . ILE A 1 117 ? -12.812 -18.344 0.802 1 92.12 117 ILE A O 1
ATOM 922 N N . VAL A 1 118 ? -13.016 -16.156 0.893 1 91.81 118 VAL A N 1
ATOM 923 C CA . VAL A 1 118 ? -14.375 -16.219 1.418 1 91.81 118 VAL A CA 1
ATOM 924 C C . VAL A 1 118 ? -15.344 -16.562 0.295 1 91.81 118 VAL A C 1
ATOM 926 O O . VAL A 1 118 ? -15.219 -16.062 -0.826 1 91.81 118 VAL A O 1
ATOM 929 N N . PRO A 1 119 ? -16.297 -17.438 0.58 1 92.19 119 PRO A N 1
ATOM 930 C CA . PRO A 1 119 ? -17.297 -17.75 -0.445 1 92.19 119 PRO A CA 1
ATOM 931 C C . PRO A 1 119 ? -18.047 -16.516 -0.937 1 92.19 119 PRO A C 1
ATOM 933 O O . PRO A 1 119 ? -18.141 -15.516 -0.219 1 92.19 119 PRO A O 1
ATOM 936 N N . VAL A 1 120 ? -18.516 -16.641 -2.131 1 91.5 120 VAL A N 1
ATOM 937 C CA . VAL A 1 120 ? -19.281 -15.547 -2.738 1 91.5 120 VAL A CA 1
ATOM 938 C C . VAL A 1 120 ? -20.484 -15.211 -1.872 1 91.5 120 VAL A C 1
ATOM 940 O O . VAL A 1 120 ? -21.156 -16.109 -1.36 1 91.5 120 VAL A O 1
ATOM 943 N N . GLY A 1 121 ? -20.734 -13.969 -1.724 1 84.31 121 GLY A N 1
ATOM 944 C CA . GLY A 1 121 ? -21.875 -13.539 -0.938 1 84.31 121 GLY A CA 1
ATOM 945 C C . GLY A 1 121 ? -23.203 -13.828 -1.61 1 84.31 121 GLY A C 1
ATOM 946 O O . GLY A 1 121 ? -23.297 -13.852 -2.84 1 84.31 121 GLY A O 1
ATOM 947 N N . GLN A 1 122 ? -24.312 -14.258 -0.882 1 79.38 122 GLN A N 1
ATOM 948 C CA . GLN A 1 122 ? -25.641 -14.57 -1.413 1 79.38 122 GLN A CA 1
ATOM 949 C C . GLN A 1 122 ? -26.469 -13.305 -1.609 1 79.38 122 GLN A C 1
ATOM 951 O O . GLN A 1 122 ? -27.516 -13.328 -2.262 1 79.38 122 GLN A O 1
ATOM 956 N N . GLY A 1 123 ? -26.016 -12.203 -1.385 1 80.5 123 GLY A N 1
ATOM 957 C CA . GLY A 1 123 ? -26.797 -10.977 -1.426 1 80.5 123 GLY A CA 1
ATOM 958 C C . GLY A 1 123 ? -26.438 -10.086 -2.6 1 80.5 123 GLY A C 1
ATOM 959 O O . GLY A 1 123 ? -26.391 -10.539 -3.744 1 80.5 123 GLY A O 1
ATOM 960 N N . VAL A 1 124 ? -26.359 -8.891 -2.504 1 92.38 124 VAL A N 1
ATOM 961 C CA . VAL A 1 124 ? -26.078 -7.855 -3.488 1 92.38 124 VAL A CA 1
ATOM 962 C C . VAL A 1 124 ? -24.75 -8.148 -4.18 1 92.38 124 VAL A C 1
ATOM 964 O O . VAL A 1 124 ? -23.75 -8.445 -3.521 1 92.38 124 VAL A O 1
ATOM 967 N N . PRO A 1 125 ? -24.797 -8.211 -5.551 1 95.56 125 PRO A N 1
ATOM 968 C CA . PRO A 1 125 ? -23.531 -8.438 -6.254 1 95.56 125 PRO A CA 1
ATOM 969 C C . PRO A 1 125 ? -22.453 -7.422 -5.867 1 95.56 125 PRO A C 1
ATOM 971 O O . PRO A 1 125 ? -22.672 -6.215 -5.938 1 95.56 125 PRO A O 1
ATOM 974 N N . ARG A 1 126 ? -21.359 -7.957 -5.465 1 97.25 126 ARG A N 1
ATOM 975 C CA . ARG A 1 126 ? -20.188 -7.152 -5.141 1 97.25 126 ARG A CA 1
ATOM 976 C C . ARG A 1 126 ? -19.109 -7.301 -6.211 1 97.25 126 ARG A C 1
ATOM 978 O O . ARG A 1 126 ? -18.703 -8.422 -6.543 1 97.25 126 ARG A O 1
ATOM 985 N N . ILE A 1 127 ? -18.656 -6.176 -6.746 1 98.38 127 ILE A N 1
ATOM 986 C CA . ILE A 1 127 ? -17.672 -6.16 -7.816 1 98.38 127 ILE A CA 1
ATOM 987 C C . ILE A 1 127 ? -16.453 -5.367 -7.375 1 98.38 127 ILE A C 1
ATOM 989 O O . ILE A 1 127 ? -16.562 -4.203 -6.988 1 98.38 127 ILE A O 1
ATOM 993 N N . VAL A 1 128 ? -15.297 -5.996 -7.426 1 98.12 128 VAL A N 1
ATOM 994 C CA . VAL A 1 128 ? -14.055 -5.359 -7.008 1 98.12 128 VAL A CA 1
ATOM 995 C C . VAL A 1 128 ? -13.242 -4.938 -8.234 1 98.12 128 VAL A C 1
ATOM 997 O O . VAL A 1 128 ? -13.07 -5.723 -9.172 1 98.12 128 VAL A O 1
ATOM 1000 N N . PHE A 1 129 ? -12.836 -3.723 -8.289 1 98.38 129 PHE A N 1
ATOM 1001 C CA . PHE A 1 129 ? -11.891 -3.23 -9.289 1 98.38 129 PHE A CA 1
ATOM 1002 C C . PHE A 1 129 ? -10.461 -3.307 -8.773 1 98.38 129 PHE A C 1
ATOM 1004 O O . PHE A 1 129 ? -10.094 -2.582 -7.844 1 98.38 129 PHE A O 1
ATOM 1011 N N . PHE A 1 130 ? -9.672 -4.188 -9.359 1 98 130 PHE A N 1
ATOM 1012 C CA . PHE A 1 130 ? -8.336 -4.488 -8.859 1 98 130 PHE A CA 1
ATOM 1013 C C . PHE A 1 130 ? -7.305 -4.383 -9.977 1 98 130 PHE A C 1
ATOM 1015 O O . PHE A 1 130 ? -7.598 -4.695 -11.133 1 98 130 PHE A O 1
ATOM 1022 N N . SER A 1 131 ? -6.086 -3.893 -9.633 1 97.19 131 SER A N 1
ATOM 1023 C CA . SER A 1 131 ? -4.945 -3.889 -10.547 1 97.19 131 SER A CA 1
ATOM 1024 C C . SER A 1 131 ? -3.633 -4.055 -9.789 1 97.19 131 SER A C 1
ATOM 1026 O O . SER A 1 131 ? -3.557 -3.764 -8.594 1 97.19 131 SER A O 1
ATOM 1028 N N . ILE A 1 132 ? -2.676 -4.625 -10.492 1 96.19 132 ILE A N 1
ATOM 1029 C CA . ILE A 1 132 ? -1.321 -4.688 -9.953 1 96.19 132 ILE A CA 1
ATOM 1030 C C . ILE A 1 132 ? -0.675 -3.305 -10.023 1 96.19 132 ILE A C 1
ATOM 1032 O O . ILE A 1 132 ? -0.199 -2.781 -9.016 1 96.19 132 ILE A O 1
ATOM 1036 N N . LYS A 1 133 ? -0.697 -2.74 -11.18 1 91.56 133 LYS A N 1
ATOM 1037 C CA . LYS A 1 133 ? -0.124 -1.419 -11.422 1 91.56 133 LYS A CA 1
ATOM 1038 C C . LYS A 1 133 ? -1.128 -0.316 -11.102 1 91.56 133 LYS A C 1
ATOM 1040 O O . LYS A 1 133 ? -2.312 -0.436 -11.422 1 91.56 133 LYS A O 1
ATOM 1045 N N . GLY A 1 134 ? -0.607 0.819 -10.453 1 88.75 134 GLY A N 1
ATOM 1046 C CA . GLY A 1 134 ? -1.444 1.991 -10.25 1 88.75 134 GLY A CA 1
ATOM 1047 C C . GLY A 1 134 ? -1.568 2.855 -11.492 1 88.75 134 GLY A C 1
ATOM 1048 O O . GLY A 1 134 ? -0.729 2.783 -12.391 1 88.75 134 GLY A O 1
ATOM 1049 N N . GLY A 1 135 ? -2.605 3.635 -11.531 1 86.19 135 GLY A N 1
ATOM 1050 C CA . GLY A 1 135 ? -2.764 4.609 -12.594 1 86.19 135 GLY A CA 1
ATOM 1051 C C . GLY A 1 135 ? -3.258 4.004 -13.891 1 86.19 135 GLY A C 1
ATOM 1052 O O . GLY A 1 135 ? -3.02 4.551 -14.969 1 86.19 135 GLY A O 1
ATOM 1053 N N . VAL A 1 136 ? -3.984 2.904 -13.797 1 88.75 136 VAL A N 1
ATOM 1054 C CA . VAL A 1 136 ? -4.406 2.211 -15.008 1 88.75 136 VAL A CA 1
ATOM 1055 C C . VAL A 1 136 ? -5.848 2.584 -15.344 1 88.75 136 VAL A C 1
ATOM 1057 O O . VAL A 1 136 ? -6.445 2.02 -16.266 1 88.75 136 VAL A O 1
ATOM 1060 N N . GLY A 1 137 ? -6.5 3.393 -14.531 1 88.38 137 GLY A N 1
ATOM 1061 C CA . GLY A 1 137 ? -7.828 3.895 -14.844 1 88.38 137 GLY A CA 1
ATOM 1062 C C . GLY A 1 137 ? -8.93 3.189 -14.086 1 88.38 137 GLY A C 1
ATOM 1063 O O . GLY A 1 137 ? -10.109 3.309 -14.43 1 88.38 137 GLY A O 1
ATOM 1064 N N . ARG A 1 138 ? -8.664 2.469 -13.047 1 92.56 138 ARG A N 1
ATOM 1065 C CA . ARG A 1 138 ? -9.641 1.715 -12.273 1 92.56 138 ARG A CA 1
ATOM 1066 C C . ARG A 1 138 ? -10.727 2.635 -11.719 1 92.56 138 ARG A C 1
ATOM 1068 O O . ARG A 1 138 ? -11.922 2.375 -11.891 1 92.56 138 ARG A O 1
ATOM 1075 N N . SER A 1 139 ? -10.297 3.711 -11.031 1 92 139 SER A N 1
ATOM 1076 C CA . SER A 1 139 ? -11.25 4.609 -10.383 1 92 139 SER A CA 1
ATOM 1077 C C . SER A 1 139 ? -12.141 5.301 -11.414 1 92 139 SER A C 1
ATOM 1079 O O . SER A 1 139 ? -13.336 5.492 -11.18 1 92 139 SER A O 1
ATOM 1081 N N . THR A 1 140 ? -11.57 5.676 -12.523 1 90.31 140 THR A N 1
ATOM 1082 C CA . THR A 1 140 ? -12.336 6.309 -13.586 1 90.31 140 THR A CA 1
ATOM 1083 C C . THR A 1 140 ? -13.359 5.332 -14.172 1 90.31 140 THR A C 1
ATOM 1085 O O . THR A 1 140 ? -14.508 5.699 -14.406 1 90.31 140 THR A O 1
ATOM 1088 N N . ALA A 1 141 ? -12.891 4.129 -14.445 1 93.81 141 ALA A N 1
ATOM 1089 C CA . ALA A 1 141 ? -13.781 3.102 -14.977 1 93.81 141 ALA A CA 1
ATOM 1090 C C . ALA A 1 141 ? -14.914 2.805 -14.008 1 93.81 141 ALA A C 1
ATOM 1092 O O . ALA A 1 141 ? -16.062 2.602 -14.422 1 93.81 141 ALA A O 1
ATOM 1093 N N . LEU A 1 142 ? -14.586 2.727 -12.766 1 95.88 142 LEU A N 1
ATOM 1094 C CA . LEU A 1 142 ? -15.594 2.486 -11.742 1 95.88 142 LEU A CA 1
ATOM 1095 C C . LEU A 1 142 ? -16.625 3.609 -11.711 1 95.88 142 LEU A C 1
ATOM 1097 O O . LEU A 1 142 ? -17.828 3.35 -11.656 1 95.88 142 LEU A O 1
ATOM 1101 N N . ALA A 1 143 ? -16.156 4.844 -11.758 1 93.5 143 ALA A N 1
ATOM 1102 C CA . ALA A 1 143 ? -17.062 5.992 -11.773 1 93.5 143 ALA A CA 1
ATOM 1103 C C . ALA A 1 143 ? -17.953 5.969 -13.008 1 93.5 143 ALA A C 1
ATOM 1105 O O . ALA A 1 143 ? -19.156 6.227 -12.914 1 93.5 143 ALA A O 1
ATOM 1106 N N . ALA A 1 144 ? -17.359 5.672 -14.156 1 93.12 144 ALA A N 1
ATOM 1107 C CA . ALA A 1 144 ? -18.125 5.578 -15.398 1 93.12 144 ALA A CA 1
ATOM 1108 C C . ALA A 1 144 ? -19.188 4.477 -15.305 1 93.12 144 ALA A C 1
ATOM 1110 O O . ALA A 1 144 ? -20.312 4.656 -15.773 1 93.12 144 ALA A O 1
ATOM 1111 N N . THR A 1 145 ? -18.797 3.395 -14.742 1 95.44 145 THR A N 1
ATOM 1112 C CA . THR A 1 145 ? -19.703 2.27 -14.578 1 95.44 145 THR A CA 1
ATOM 1113 C C . THR A 1 145 ? -20.859 2.643 -13.648 1 95.44 145 THR A C 1
ATOM 1115 O O . THR A 1 145 ? -22.016 2.379 -13.961 1 95.44 145 THR A O 1
ATOM 1118 N N . ALA A 1 146 ? -20.5 3.25 -12.508 1 95.69 146 ALA A N 1
ATOM 1119 C CA . ALA A 1 146 ? -21.531 3.697 -11.57 1 95.69 146 ALA A CA 1
ATOM 1120 C C . ALA A 1 146 ? -22.516 4.652 -12.25 1 95.69 146 ALA A C 1
ATOM 1122 O O . ALA A 1 146 ? -23.734 4.516 -12.094 1 95.69 146 ALA A O 1
ATOM 1123 N N . TRP A 1 147 ? -21.984 5.598 -13.008 1 94.25 147 TRP A N 1
ATOM 1124 C CA . TRP A 1 147 ? -22.781 6.578 -13.734 1 94.25 147 TRP A CA 1
ATOM 1125 C C . TRP A 1 147 ? -23.719 5.891 -14.727 1 94.25 147 TRP A C 1
ATOM 1127 O O . TRP A 1 147 ? -24.906 6.199 -14.773 1 94.25 147 TRP A O 1
ATOM 1137 N N . ALA A 1 148 ? -23.203 4.957 -15.469 1 94 148 ALA A N 1
ATOM 1138 C CA . ALA A 1 148 ? -23.969 4.277 -16.516 1 94 148 ALA A CA 1
ATOM 1139 C C . ALA A 1 148 ? -25.062 3.398 -15.898 1 94 148 ALA A C 1
ATOM 1141 O O . ALA A 1 148 ? -26.188 3.383 -16.375 1 94 148 ALA A O 1
ATOM 1142 N N . LEU A 1 149 ? -24.734 2.652 -14.859 1 95.25 149 LEU A N 1
ATOM 1143 C CA . LEU A 1 149 ? -25.703 1.777 -14.219 1 95.25 149 LEU A CA 1
ATOM 1144 C C . LEU A 1 149 ? -26.828 2.59 -13.578 1 95.25 149 LEU A C 1
ATOM 1146 O O . LEU A 1 149 ? -28 2.199 -13.641 1 95.25 149 LEU A O 1
ATOM 1150 N N . ALA A 1 150 ? -26.453 3.709 -12.953 1 95 150 ALA A N 1
ATOM 1151 C CA . ALA A 1 150 ? -27.469 4.586 -12.367 1 95 150 ALA A CA 1
ATOM 1152 C C . ALA A 1 150 ? -28.406 5.129 -13.438 1 95 150 ALA A C 1
ATOM 1154 O O . ALA A 1 150 ? -29.609 5.27 -13.203 1 95 150 ALA A O 1
ATOM 1155 N N . ARG A 1 151 ? -27.875 5.449 -14.578 1 92.44 151 ARG A N 1
ATOM 1156 C CA . ARG A 1 151 ? -28.672 5.93 -15.695 1 92.44 151 ARG A CA 1
ATOM 1157 C C . ARG A 1 151 ? -29.656 4.863 -16.156 1 92.44 151 ARG A C 1
ATOM 1159 O O . ARG A 1 151 ? -30.703 5.18 -16.719 1 92.44 151 ARG A O 1
ATOM 1166 N N . GLN A 1 152 ? -29.328 3.65 -15.914 1 92.88 152 GLN A N 1
ATOM 1167 C CA . GLN A 1 152 ? -30.188 2.531 -16.281 1 92.88 152 GLN A CA 1
ATOM 1168 C C . GLN A 1 152 ? -31.172 2.223 -15.156 1 92.88 152 GLN A C 1
ATOM 1170 O O . GLN A 1 152 ? -31.859 1.196 -15.195 1 92.88 152 GLN A O 1
ATOM 1175 N N . GLY A 1 153 ? -31.141 2.996 -14.094 1 95 153 GLY A N 1
ATOM 1176 C CA . GLY A 1 153 ? -32.156 2.891 -13.047 1 95 153 GLY A CA 1
ATOM 1177 C C . GLY A 1 153 ? -31.672 2.088 -11.844 1 95 153 GLY A C 1
ATOM 1178 O O . GLY A 1 153 ? -32.469 1.789 -10.945 1 95 153 GLY A O 1
ATOM 1179 N N . ARG A 1 154 ? -30.484 1.818 -11.789 1 96 154 ARG A N 1
ATOM 1180 C CA . ARG A 1 154 ? -29.969 0.975 -10.711 1 96 154 ARG A CA 1
ATOM 1181 C C . ARG A 1 154 ? -29.531 1.818 -9.523 1 96 154 ARG A C 1
ATOM 1183 O O . ARG A 1 154 ? -29.141 2.979 -9.688 1 96 154 ARG A O 1
ATOM 1190 N N . ARG A 1 155 ? -29.656 1.23 -8.391 1 97.06 155 ARG A N 1
ATOM 1191 C CA . ARG A 1 155 ? -29.047 1.766 -7.18 1 97.06 155 ARG A CA 1
ATOM 1192 C C . ARG A 1 155 ? -27.641 1.202 -6.984 1 97.06 155 ARG A C 1
ATOM 1194 O O . ARG A 1 155 ? -27.469 0.005 -6.742 1 97.06 155 ARG A O 1
ATOM 1201 N N . VAL A 1 156 ? -26.672 2.078 -7.074 1 97.81 156 VAL A N 1
ATOM 1202 C CA . VAL A 1 156 ? -25.281 1.648 -7.043 1 97.81 156 VAL A CA 1
ATOM 1203 C C . VAL A 1 156 ? -24.609 2.146 -5.762 1 97.81 156 VAL A C 1
ATOM 1205 O O . VAL A 1 156 ? -24.656 3.342 -5.461 1 97.81 156 VAL A O 1
ATOM 1208 N N . LEU A 1 157 ? -24.062 1.254 -4.973 1 98 157 LEU A N 1
ATOM 1209 C CA . LEU A 1 157 ? -23.234 1.603 -3.83 1 98 157 LEU A CA 1
ATOM 1210 C C . LEU A 1 157 ? -21.75 1.52 -4.195 1 98 157 LEU A C 1
ATOM 1212 O O . LEU A 1 157 ? -21.297 0.493 -4.695 1 98 157 LEU A O 1
ATOM 1216 N N . VAL A 1 158 ? -21.062 2.629 -3.99 1 97.75 158 VAL A N 1
ATOM 1217 C CA . VAL A 1 158 ? -19.641 2.713 -4.352 1 97.75 158 VAL A CA 1
ATOM 1218 C C . VAL A 1 158 ? -18.797 2.889 -3.094 1 97.75 158 VAL A C 1
ATOM 1220 O O . VAL A 1 158 ? -19.047 3.791 -2.291 1 97.75 158 VAL A O 1
ATOM 1223 N N . LEU A 1 159 ? -17.797 2.053 -2.934 1 97.88 159 LEU A N 1
ATOM 1224 C CA . LEU A 1 159 ? -16.891 2.133 -1.797 1 97.88 159 LEU A CA 1
ATOM 1225 C C . LEU A 1 159 ? -15.469 2.434 -2.26 1 97.88 159 LEU A C 1
ATOM 1227 O O . LEU A 1 159 ? -14.953 1.778 -3.17 1 97.88 159 LEU A O 1
ATOM 1231 N N . ASP A 1 160 ? -14.852 3.398 -1.676 1 97.19 160 ASP A N 1
ATOM 1232 C CA . ASP A 1 160 ? -13.43 3.668 -1.866 1 97.19 160 ASP A CA 1
ATOM 1233 C C . ASP A 1 160 ? -12.594 2.994 -0.782 1 97.19 160 ASP A C 1
ATOM 1235 O O . ASP A 1 160 ? -12.492 3.504 0.335 1 97.19 160 ASP A O 1
ATOM 1239 N N . LEU A 1 161 ? -11.906 1.926 -1.136 1 96.69 161 LEU A N 1
ATOM 1240 C CA . LEU A 1 161 ? -11.117 1.195 -0.151 1 96.69 161 LEU A CA 1
ATOM 1241 C C . LEU A 1 161 ? -9.625 1.379 -0.407 1 96.69 161 LEU A C 1
ATOM 1243 O O . LEU A 1 161 ? -8.797 0.687 0.191 1 96.69 161 LEU A O 1
ATOM 1247 N N . ASP A 1 162 ? -9.25 2.24 -1.28 1 95 162 ASP A N 1
ATOM 1248 C CA . ASP A 1 162 ? -7.867 2.701 -1.34 1 95 162 ASP A CA 1
ATOM 1249 C C . ASP A 1 162 ? -7.594 3.75 -0.264 1 95 162 ASP A C 1
ATOM 1251 O O . ASP A 1 162 ? -7.426 4.934 -0.571 1 95 162 ASP A O 1
ATOM 1255 N N . LEU A 1 163 ? -7.383 3.318 0.916 1 95.62 163 LEU A N 1
ATOM 1256 C CA . LEU A 1 163 ? -7.305 4.199 2.074 1 95.62 163 LEU A CA 1
ATOM 1257 C C . LEU A 1 163 ? -6.004 4.996 2.064 1 95.62 163 LEU A C 1
ATOM 1259 O O . LEU A 1 163 ? -5.93 6.078 2.654 1 95.62 163 LEU A O 1
ATOM 1263 N N . GLU A 1 164 ? -4.992 4.527 1.364 1 94.94 164 GLU A N 1
ATOM 1264 C CA . GLU A 1 164 ? -3.682 5.168 1.414 1 94.94 164 GLU A CA 1
ATOM 1265 C C . GLU A 1 164 ? -3.537 6.211 0.31 1 94.94 164 GLU A C 1
ATOM 1267 O O . GLU A 1 164 ? -2.623 7.035 0.345 1 94.94 164 GLU A O 1
ATOM 1272 N N . SER A 1 165 ? -4.379 6.168 -0.623 1 93.75 165 SER A N 1
ATOM 1273 C CA . SER A 1 165 ? -4.402 7.129 -1.721 1 93.75 165 SER A CA 1
ATOM 1274 C C . SER A 1 165 ? -5.824 7.348 -2.229 1 93.75 165 SER A C 1
ATOM 1276 O O . SER A 1 165 ? -6.105 7.148 -3.412 1 93.75 165 SER A O 1
ATOM 1278 N N . PRO A 1 166 ? -6.648 7.902 -1.343 1 93.56 166 PRO A N 1
ATOM 1279 C CA . PRO A 1 166 ? -8.062 8.023 -1.71 1 93.56 166 PRO A CA 1
ATOM 1280 C C . PRO A 1 166 ? -8.297 9.016 -2.85 1 93.56 166 PRO A C 1
ATOM 1282 O O . PRO A 1 166 ? -7.691 10.086 -2.869 1 93.56 166 PRO A O 1
ATOM 1285 N N . GLY A 1 167 ? -9.172 8.656 -3.818 1 88.75 167 GLY A N 1
ATOM 1286 C CA . GLY A 1 167 ? -9.422 9.562 -4.926 1 88.75 167 GLY A CA 1
ATOM 1287 C C . GLY A 1 167 ? -10.797 9.391 -5.543 1 88.75 167 GLY A C 1
ATOM 1288 O O . GLY A 1 167 ? -11.258 10.258 -6.293 1 88.75 167 GLY A O 1
ATOM 1289 N N . LEU A 1 168 ? -11.547 8.391 -5.211 1 89.62 168 LEU A N 1
ATOM 1290 C CA . LEU A 1 168 ? -12.781 8.031 -5.902 1 89.62 168 LEU A CA 1
ATOM 1291 C C . LEU A 1 168 ? -13.867 9.07 -5.645 1 89.62 168 LEU A C 1
ATOM 1293 O O . LEU A 1 168 ? -14.656 9.383 -6.539 1 89.62 168 LEU A O 1
ATOM 1297 N N . SER A 1 169 ? -13.93 9.578 -4.438 1 87.81 169 SER A N 1
ATOM 1298 C CA . SER A 1 169 ? -14.992 10.508 -4.066 1 87.81 169 SER A CA 1
ATOM 1299 C C . SER A 1 169 ? -14.984 11.742 -4.957 1 87.81 169 SER A C 1
ATOM 1301 O O . SER A 1 169 ? -16.047 12.25 -5.34 1 87.81 169 SER A O 1
ATOM 1303 N N . SER A 1 170 ? -13.828 12.211 -5.316 1 84.62 170 SER A N 1
ATOM 1304 C CA . SER A 1 170 ? -13.727 13.414 -6.137 1 84.62 170 SER A CA 1
ATOM 1305 C C . SER A 1 170 ? -14.258 13.18 -7.543 1 84.62 170 SER A C 1
ATOM 1307 O O . SER A 1 170 ? -14.602 14.125 -8.25 1 84.62 170 SER A O 1
ATOM 1309 N N . SER A 1 171 ? -14.328 11.945 -7.902 1 85.94 171 SER A N 1
ATOM 1310 C CA . SER A 1 171 ? -14.828 11.594 -9.227 1 85.94 171 SER A CA 1
ATOM 1311 C C . SER A 1 171 ? -16.359 11.562 -9.25 1 85.94 171 SER A C 1
ATOM 1313 O O . SER A 1 171 ? -16.969 11.711 -10.305 1 85.94 171 SER A O 1
ATOM 1315 N N . LEU A 1 172 ? -16.906 11.391 -8.055 1 91.12 172 LEU A N 1
ATOM 1316 C CA . LEU A 1 172 ? -18.344 11.109 -8.047 1 91.12 172 LEU A CA 1
ATOM 1317 C C . LEU A 1 172 ? -19.109 12.164 -7.254 1 91.12 172 LEU A C 1
ATOM 1319 O O . LEU A 1 172 ? -20.328 12.266 -7.367 1 91.12 172 LEU A O 1
ATOM 1323 N N . LEU A 1 173 ? -18.406 12.906 -6.43 1 90.19 173 LEU A N 1
ATOM 1324 C CA . LEU A 1 173 ? -19.047 13.891 -5.562 1 90.19 173 LEU A CA 1
ATOM 1325 C C . LEU A 1 173 ? -18.391 15.258 -5.734 1 90.19 173 LEU A C 1
ATOM 1327 O O . LEU A 1 173 ? -17.172 15.367 -5.805 1 90.19 173 LEU A O 1
ATOM 1331 N N . PRO A 1 174 ? -19.219 16.281 -5.832 1 87.44 174 PRO A N 1
ATOM 1332 C CA . PRO A 1 174 ? -18.641 17.609 -5.625 1 87.44 174 PRO A CA 1
ATOM 1333 C C . PRO A 1 174 ? -18.188 17.844 -4.188 1 87.44 174 PRO A C 1
ATOM 1335 O O . PRO A 1 174 ? -18.609 17.125 -3.279 1 87.44 174 PRO A O 1
ATOM 1338 N N . ASP A 1 175 ? -17.391 18.797 -4.004 1 85.25 175 ASP A N 1
ATOM 1339 C CA . ASP A 1 175 ? -16.797 19.062 -2.695 1 85.25 175 ASP A CA 1
ATOM 1340 C C . ASP A 1 175 ? -17.875 19.312 -1.645 1 85.25 175 ASP A C 1
ATOM 1342 O O . ASP A 1 175 ? -17.766 18.828 -0.512 1 85.25 175 ASP A O 1
ATOM 1346 N N . GLU A 1 17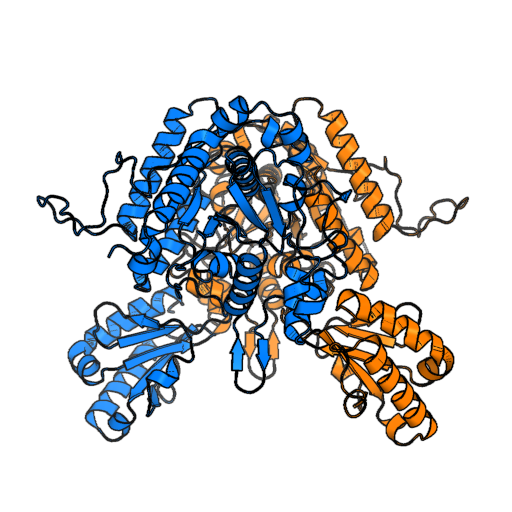6 ? -18.875 19.969 -1.994 1 88.5 176 GLU A N 1
ATOM 1347 C CA . GLU A 1 176 ? -19.891 20.406 -1.05 1 88.5 176 GLU A CA 1
ATOM 1348 C C . GLU A 1 176 ? -20.781 19.25 -0.616 1 88.5 176 GLU A C 1
ATOM 1350 O O . GLU A 1 176 ? -21.531 19.359 0.359 1 88.5 176 GLU A O 1
ATOM 1355 N N . ARG A 1 177 ? -20.688 18.109 -1.258 1 91 177 ARG A N 1
ATOM 1356 C CA . ARG A 1 177 ? -21.562 16.984 -0.95 1 91 177 ARG A CA 1
ATOM 1357 C C . ARG A 1 177 ? -20.797 15.852 -0.267 1 91 177 ARG A C 1
ATOM 1359 O O . ARG A 1 177 ? -21.359 14.789 -0.012 1 91 177 ARG A O 1
ATOM 1366 N N . ARG A 1 178 ? -19.609 16.094 -0.014 1 93.5 178 ARG A N 1
ATOM 1367 C CA . ARG A 1 178 ? -18.859 15.047 0.669 1 93.5 178 ARG A CA 1
ATOM 1368 C C . ARG A 1 178 ? -19.406 14.789 2.068 1 93.5 178 ARG A C 1
ATOM 1370 O O . ARG A 1 178 ? -19.766 15.734 2.781 1 93.5 178 ARG A O 1
ATOM 1377 N N . PRO A 1 179 ? -19.562 13.547 2.385 1 96.81 179 PRO A N 1
ATOM 1378 C CA . PRO A 1 179 ? -20.047 13.266 3.738 1 96.81 179 PRO A CA 1
ATOM 1379 C C . PRO A 1 179 ? -19.031 13.641 4.816 1 96.81 179 PRO A C 1
ATOM 1381 O O . PRO A 1 179 ? -17.875 13.945 4.508 1 96.81 179 PRO A O 1
ATOM 1384 N N . THR A 1 180 ? -19.469 13.633 6.027 1 96.5 180 THR A N 1
ATOM 1385 C CA . THR A 1 180 ? -18.641 14.062 7.148 1 96.5 180 THR A CA 1
ATOM 1386 C C . THR A 1 180 ? -17.531 13.039 7.422 1 96.5 180 THR A C 1
ATOM 1388 O O . THR A 1 180 ? -16.422 13.406 7.77 1 96.5 180 THR A O 1
ATOM 1391 N N . PHE A 1 181 ? -17.906 11.805 7.32 1 97.38 181 PHE A N 1
ATOM 1392 C CA . PHE A 1 181 ? -16.984 10.734 7.688 1 97.38 181 PHE A CA 1
ATOM 1393 C C . PHE A 1 181 ? -16.734 9.805 6.508 1 97.38 181 PHE A C 1
ATOM 1395 O O . PHE A 1 181 ? -17.422 9.891 5.488 1 97.38 181 PHE A O 1
ATOM 1402 N N . GLY A 1 182 ? -15.742 9.023 6.59 1 97.88 182 GLY A N 1
ATOM 1403 C CA . GLY A 1 182 ? -15.414 7.996 5.617 1 97.88 182 GLY A CA 1
ATOM 1404 C C . GLY A 1 182 ? -15.141 6.645 6.25 1 97.88 182 GLY A C 1
ATOM 1405 O O . GLY A 1 182 ? -15.328 6.469 7.457 1 97.88 182 GLY A O 1
ATOM 1406 N N . ILE A 1 183 ? -14.789 5.75 5.43 1 97.94 183 ILE A N 1
ATOM 1407 C CA . ILE A 1 183 ? -14.562 4.367 5.844 1 97.94 183 ILE A CA 1
ATOM 1408 C C . ILE A 1 183 ? -13.477 4.324 6.918 1 97.94 183 ILE A C 1
ATOM 1410 O O . ILE A 1 183 ? -13.578 3.574 7.891 1 97.94 183 ILE A O 1
ATOM 1414 N N . ALA A 1 184 ? -12.383 5.086 6.746 1 97.12 184 ALA A N 1
ATOM 1415 C CA . ALA A 1 184 ? -11.312 5.121 7.734 1 97.12 184 ALA A CA 1
ATOM 1416 C C . ALA A 1 184 ? -11.836 5.543 9.102 1 97.12 184 ALA A C 1
ATOM 1418 O O . ALA A 1 184 ? -11.422 5 10.133 1 97.12 184 ALA A O 1
ATOM 1419 N N . ASP A 1 185 ? -12.742 6.488 9.102 1 97.88 185 ASP A N 1
ATOM 1420 C CA . ASP A 1 185 ? -13.344 6.926 10.352 1 97.88 185 ASP A CA 1
ATOM 1421 C C . ASP A 1 185 ? -14.102 5.781 11.023 1 97.88 185 ASP A C 1
ATOM 1423 O O . ASP A 1 185 ? -13.945 5.547 12.227 1 97.88 185 ASP A O 1
ATOM 1427 N N . TRP A 1 186 ? -14.891 5.129 10.289 1 98.19 186 TRP A N 1
ATOM 1428 C CA . TRP A 1 186 ? -15.695 4.043 10.852 1 98.19 186 TRP A CA 1
ATOM 1429 C C . TRP A 1 186 ? -14.805 2.947 11.414 1 98.19 186 TRP A C 1
ATOM 1431 O O . TRP A 1 186 ? -15.055 2.432 12.508 1 98.19 186 TRP A O 1
ATOM 1441 N N . LEU A 1 187 ? -13.805 2.592 10.695 1 97.06 187 LEU A N 1
ATOM 1442 C CA . LEU A 1 187 ? -12.914 1.512 11.102 1 97.06 187 LEU A CA 1
ATOM 1443 C C . LEU A 1 187 ? -12.227 1.847 12.422 1 97.06 187 LEU A C 1
ATOM 1445 O O . LEU A 1 187 ? -12.062 0.976 13.281 1 97.06 187 LEU A O 1
ATOM 1449 N N . VAL A 1 188 ? -11.781 3.107 12.578 1 96.75 188 VAL A N 1
ATOM 1450 C CA . VAL A 1 188 ? -11.133 3.525 13.812 1 96.75 188 VAL A CA 1
ATOM 1451 C C . VAL A 1 188 ? -12.148 3.572 14.945 1 96.75 188 VAL A C 1
ATOM 1453 O O . VAL A 1 188 ? -11.875 3.104 16.047 1 96.75 188 VAL A O 1
ATOM 1456 N N . GLU A 1 189 ? -13.336 4.074 14.672 1 97.88 189 GLU A N 1
ATOM 1457 C CA . GLU A 1 189 ? -14.391 4.156 15.688 1 97.88 189 GLU A CA 1
ATOM 1458 C C . GLU A 1 189 ? -14.852 2.764 16.109 1 97.88 189 GLU A C 1
ATOM 1460 O O . GLU A 1 189 ? -15.211 2.551 17.266 1 97.88 189 GLU A O 1
ATOM 1465 N N . ASP A 1 190 ? -14.859 1.863 15.156 1 97.25 190 ASP A N 1
ATOM 1466 C CA . ASP A 1 190 ? -15.281 0.494 15.422 1 97.25 190 ASP A CA 1
ATOM 1467 C C . ASP A 1 190 ? -14.398 -0.163 16.484 1 97.25 190 ASP A C 1
ATOM 1469 O O . ASP A 1 190 ? -14.852 -1.021 17.234 1 97.25 190 ASP A O 1
ATOM 1473 N N . LEU A 1 191 ? -13.141 0.195 16.531 1 95.5 191 LEU A N 1
ATOM 1474 C CA . LEU A 1 191 ? -12.195 -0.401 17.469 1 95.5 191 LEU A CA 1
ATOM 1475 C C . LEU A 1 191 ? -12.641 -0.181 18.906 1 95.5 191 LEU A C 1
ATOM 1477 O O . LEU A 1 191 ? -12.266 -0.945 19.797 1 95.5 191 LEU A O 1
ATOM 1481 N N . VAL A 1 192 ? -13.438 0.873 19.172 1 95.56 192 VAL A N 1
ATOM 1482 C CA . VAL A 1 192 ? -13.875 1.183 20.531 1 95.56 192 VAL A CA 1
ATOM 1483 C C . VAL A 1 192 ? -15.398 1.117 20.609 1 95.56 192 VAL A C 1
ATOM 1485 O O . VAL A 1 192 ? -16.016 1.839 21.391 1 95.56 192 VAL A O 1
ATOM 1488 N N . ASP A 1 193 ? -16.031 0.38 19.719 1 94.62 193 ASP A N 1
ATOM 1489 C CA . ASP A 1 193 ? -17.469 0.129 19.688 1 94.62 193 ASP A CA 1
ATOM 1490 C C . ASP A 1 193 ? -18.25 1.427 19.484 1 94.62 193 ASP A C 1
ATOM 1492 O O . ASP A 1 193 ? -19.281 1.631 20.109 1 94.62 193 ASP A O 1
ATOM 1496 N N . ASN A 1 194 ? -17.688 2.293 18.672 1 96.44 194 ASN A N 1
ATOM 1497 C CA . ASN A 1 194 ? -18.297 3.598 18.422 1 96.44 194 ASN A CA 1
ATOM 1498 C C . ASN A 1 194 ? -18.656 3.779 16.953 1 96.44 194 ASN A C 1
ATOM 1500 O O . ASN A 1 194 ? -18.844 4.906 16.484 1 96.44 194 ASN A O 1
ATOM 1504 N N . GLY A 1 195 ? -18.766 2.74 16.125 1 96.12 195 GLY A N 1
ATOM 1505 C CA . GLY A 1 195 ? -19.047 2.807 14.695 1 96.12 195 GLY A CA 1
ATOM 1506 C C . GLY A 1 195 ? -20.359 3.488 14.383 1 96.12 195 GLY A C 1
ATOM 1507 O O . GLY A 1 195 ? -20.469 4.199 13.383 1 96.12 195 GLY A O 1
ATOM 1508 N N . ASP A 1 196 ? -21.344 3.33 15.258 1 95.19 196 ASP A N 1
ATOM 1509 C CA . ASP A 1 196 ? -22.672 3.883 15.039 1 95.19 196 ASP A CA 1
ATOM 1510 C C . ASP A 1 196 ? -22.641 5.41 15.023 1 95.19 196 ASP A C 1
ATOM 1512 O O . ASP A 1 196 ? -23.453 6.051 14.352 1 95.19 196 ASP A O 1
ATOM 1516 N N . ALA A 1 197 ? -21.703 5.984 15.734 1 95 197 ALA A N 1
ATOM 1517 C CA . ALA A 1 197 ? -21.594 7.438 15.859 1 95 197 ALA A CA 1
ATOM 1518 C C . ALA A 1 197 ? -21.297 8.086 14.516 1 95 197 ALA A C 1
ATOM 1520 O O . ALA A 1 197 ? -21.609 9.258 14.305 1 95 197 ALA A O 1
ATOM 1521 N N . VAL A 1 198 ? -20.703 7.332 13.602 1 96.62 198 VAL A N 1
ATOM 1522 C CA . VAL A 1 198 ? -20.281 7.945 12.352 1 96.62 198 VAL A CA 1
ATOM 1523 C C . VAL A 1 198 ? -21.047 7.328 11.18 1 96.62 198 VAL A C 1
ATOM 1525 O O . VAL A 1 198 ? -21.031 7.859 10.07 1 96.62 198 VAL A O 1
ATOM 1528 N N . PHE A 1 199 ? -21.844 6.258 11.398 1 96.88 199 PHE A N 1
ATOM 1529 C CA . PHE A 1 199 ? -22.453 5.453 10.344 1 96.88 199 PHE A CA 1
ATOM 1530 C C . PHE A 1 199 ? -23.453 6.273 9.539 1 96.88 199 PHE A C 1
ATOM 1532 O O . PHE A 1 199 ? -23.484 6.188 8.312 1 96.88 199 PHE A O 1
ATOM 1539 N N . ALA A 1 200 ? -24.203 7.105 10.219 1 93.94 200 ALA A N 1
ATOM 1540 C CA . ALA A 1 200 ? -25.281 7.848 9.562 1 93.94 200 ALA A CA 1
ATOM 1541 C C . ALA A 1 200 ? -24.719 8.867 8.578 1 93.94 200 ALA A C 1
ATOM 1543 O O . ALA A 1 200 ? -25.406 9.258 7.625 1 93.94 200 ALA A O 1
ATOM 1544 N N . ASP A 1 201 ? -23.516 9.297 8.75 1 95.81 201 ASP A N 1
ATOM 1545 C CA . ASP A 1 201 ? -22.906 10.328 7.918 1 95.81 201 ASP A CA 1
ATOM 1546 C C . ASP A 1 201 ? -21.703 9.781 7.164 1 95.81 201 ASP A C 1
ATOM 1548 O O . ASP A 1 201 ? -20.703 10.484 6.984 1 95.81 201 ASP A O 1
ATOM 1552 N N . LEU A 1 202 ? -21.828 8.516 6.789 1 95.31 202 LEU A N 1
ATOM 1553 C CA . LEU A 1 202 ? -20.734 7.82 6.121 1 95.31 202 LEU A CA 1
ATOM 1554 C C . LEU A 1 202 ? -20.938 7.832 4.609 1 95.31 202 LEU A C 1
ATOM 1556 O O . LEU A 1 202 ? -20.047 7.398 3.865 1 95.31 202 LEU A O 1
ATOM 1560 N N . PHE A 1 203 ? -22.031 8.312 4.086 1 94.44 203 PHE A N 1
ATOM 1561 C CA . PHE A 1 203 ? -22.297 8.234 2.654 1 94.44 203 PHE A CA 1
ATOM 1562 C C . PHE A 1 203 ? -22.875 9.547 2.139 1 94.44 203 PHE A C 1
ATOM 1564 O O . PHE A 1 203 ? -23.312 10.391 2.922 1 94.44 203 PHE A O 1
ATOM 1571 N N . ALA A 1 204 ? -22.734 9.727 0.882 1 95.19 204 ALA A N 1
ATOM 1572 C CA . ALA A 1 204 ? -23.406 10.805 0.158 1 95.19 204 ALA A CA 1
ATOM 1573 C C . ALA A 1 204 ? -23.969 10.312 -1.171 1 95.19 204 ALA A C 1
ATOM 1575 O O . ALA A 1 204 ? -23.516 9.297 -1.703 1 95.19 204 ALA A O 1
ATOM 1576 N N . THR A 1 205 ? -24.953 10.953 -1.574 1 94.62 205 THR A N 1
ATOM 1577 C CA . THR A 1 205 ? -25.531 10.648 -2.875 1 94.62 205 THR A CA 1
ATOM 1578 C C . THR A 1 205 ? -24.922 11.531 -3.963 1 94.62 205 THR A C 1
ATOM 1580 O O . THR A 1 205 ? -24.828 12.742 -3.799 1 94.62 205 THR A O 1
ATOM 1583 N N . SER A 1 206 ? -24.5 10.867 -5 1 94.19 206 SER A N 1
ATOM 1584 C CA . SER A 1 206 ? -23.922 11.602 -6.121 1 94.19 206 SER A CA 1
ATOM 1585 C C . SER A 1 206 ? -25 12.305 -6.938 1 94.19 206 SER A C 1
ATOM 1587 O O . SER A 1 206 ? -26.062 11.727 -7.195 1 94.19 206 SER A O 1
ATOM 1589 N N . PRO A 1 207 ? -24.719 13.531 -7.34 1 90.56 207 PRO A N 1
ATOM 1590 C CA . PRO A 1 207 ? -25.672 14.234 -8.211 1 90.56 207 PRO A CA 1
ATOM 1591 C C . PRO A 1 207 ? -25.625 13.727 -9.648 1 90.56 207 PRO A C 1
ATOM 1593 O O . PRO A 1 207 ? -26.438 14.156 -10.477 1 90.56 207 PRO A O 1
ATOM 1596 N N . LEU A 1 208 ? -24.672 12.844 -9.938 1 86.81 208 LEU A N 1
ATOM 1597 C CA . LEU A 1 208 ? -24.531 12.297 -11.281 1 86.81 208 LEU A CA 1
ATOM 1598 C C . LEU A 1 208 ? -25.625 11.266 -11.562 1 86.81 208 LEU A C 1
ATOM 1600 O O . LEU A 1 208 ? -25.766 10.789 -12.695 1 86.81 208 LEU A O 1
ATOM 1604 N N . SER A 1 209 ? -26.406 11.039 -10.562 1 82.75 209 SER A N 1
ATOM 1605 C CA . SER A 1 209 ? -27.484 10.062 -10.742 1 82.75 209 SER A CA 1
ATOM 1606 C C . SER A 1 209 ? -28.641 10.656 -11.531 1 82.75 209 SER A C 1
ATOM 1608 O O . SER A 1 209 ? -28.906 11.859 -11.438 1 82.75 209 SER A O 1
ATOM 1610 N N . HIS A 1 210 ? -29.281 9.875 -12.344 1 83.81 210 HIS A N 1
ATOM 1611 C CA . HIS A 1 210 ? -30.438 10.297 -13.141 1 83.81 210 HIS A CA 1
ATOM 1612 C C . HIS A 1 210 ? -31.672 9.477 -12.797 1 83.81 210 HIS A C 1
ATOM 1614 O O . HIS A 1 210 ? -32.438 9.836 -11.891 1 83.81 210 HIS A O 1
ATOM 1620 N N . ASP A 1 211 ? -31.688 8.281 -13.359 1 91.19 211 ASP A N 1
ATOM 1621 C CA . ASP A 1 211 ? -32.844 7.395 -13.172 1 91.19 211 ASP A CA 1
ATOM 1622 C C . ASP A 1 211 ? -32.656 6.52 -11.938 1 91.19 211 ASP A C 1
ATOM 1624 O O . ASP A 1 211 ? -33.625 6.031 -11.367 1 91.19 211 ASP A O 1
ATOM 1628 N N . GLY A 1 212 ? -31.469 6.348 -11.539 1 95.19 212 GLY A N 1
ATOM 1629 C CA . GLY A 1 212 ? -31.109 5.582 -10.352 1 95.19 212 GLY A CA 1
ATOM 1630 C C . GLY A 1 212 ? -30.406 6.41 -9.305 1 95.19 212 GLY A C 1
ATOM 1631 O O . GLY A 1 212 ? -30.688 7.598 -9.141 1 95.19 212 GLY A O 1
ATOM 1632 N N . GLU A 1 213 ? -29.625 5.715 -8.492 1 96.25 213 GLU A N 1
ATOM 1633 C CA . GLU A 1 213 ? -28.891 6.383 -7.418 1 96.25 213 GLU A CA 1
ATOM 1634 C C . GLU A 1 213 ? -27.453 5.891 -7.344 1 96.25 213 GLU A C 1
ATOM 1636 O O . GLU A 1 213 ? -27.156 4.75 -7.707 1 96.25 213 GLU A O 1
ATOM 1641 N N . ILE A 1 214 ? -26.641 6.77 -6.98 1 96.69 214 ILE A N 1
ATOM 1642 C CA . ILE A 1 214 ? -25.266 6.43 -6.664 1 96.69 214 ILE A CA 1
ATOM 1643 C C . ILE A 1 214 ? -24.953 6.84 -5.227 1 96.69 214 ILE A C 1
ATOM 1645 O O . ILE A 1 214 ? -24.906 8.031 -4.91 1 96.69 214 ILE A O 1
ATOM 1649 N N . TYR A 1 215 ? -24.781 5.863 -4.395 1 96.88 215 TYR A N 1
ATOM 1650 C CA . TYR A 1 215 ? -24.328 6.09 -3.027 1 96.88 215 TYR A CA 1
ATOM 1651 C C . TYR A 1 215 ? -22.812 5.941 -2.92 1 96.88 215 TYR A C 1
ATOM 1653 O O . TYR A 1 215 ? -22.25 4.906 -3.291 1 96.88 215 TYR A O 1
ATOM 1661 N N . VAL A 1 216 ? -22.188 6.984 -2.426 1 97.06 216 VAL A N 1
ATOM 1662 C CA . VAL A 1 216 ? -20.719 6.984 -2.357 1 97.06 216 VAL A CA 1
ATOM 1663 C C . VAL A 1 216 ? -20.281 6.941 -0.898 1 97.06 216 VAL A C 1
ATOM 1665 O O . VAL A 1 216 ? -20.688 7.773 -0.09 1 97.06 216 VAL A O 1
ATOM 1668 N N . VAL A 1 217 ? -19.516 5.965 -0.551 1 98.06 217 VAL A N 1
ATOM 1669 C CA . VAL A 1 217 ? -18.844 5.875 0.74 1 98.06 217 VAL A CA 1
ATOM 1670 C C . VAL A 1 217 ? -17.344 6.082 0.554 1 98.06 217 VAL A C 1
ATOM 1672 O O . VAL A 1 217 ? -16.625 5.156 0.172 1 98.06 217 VAL A O 1
ATOM 1675 N N . PRO A 1 218 ? -16.844 7.258 0.87 1 97.62 218 PRO A N 1
ATOM 1676 C CA . PRO A 1 218 ? -15.438 7.582 0.6 1 97.62 218 PRO A CA 1
ATOM 1677 C C . PRO A 1 218 ? -14.484 7.035 1.662 1 97.62 218 PRO A C 1
ATOM 1679 O O . PRO A 1 218 ? -14.938 6.547 2.705 1 97.62 218 PRO A O 1
ATOM 1682 N N . ALA A 1 219 ? -13.195 7.074 1.366 1 97.19 219 ALA A N 1
ATOM 1683 C CA . ALA A 1 219 ? -12.172 6.672 2.326 1 97.19 219 ALA A CA 1
ATOM 1684 C C . ALA A 1 219 ? -12.156 7.609 3.531 1 97.19 219 ALA A C 1
ATOM 1686 O O . ALA A 1 219 ? -12.031 7.156 4.672 1 97.19 219 ALA A O 1
ATOM 1687 N N . HIS A 1 220 ? -12.195 8.852 3.268 1 96.62 220 HIS A N 1
ATOM 1688 C CA . HIS A 1 220 ? -12.359 9.867 4.305 1 96.62 220 HIS A CA 1
ATOM 1689 C C . HIS A 1 220 ? -13.414 10.891 3.918 1 96.62 220 HIS A C 1
ATOM 1691 O O . HIS A 1 220 ? -13.773 11.016 2.742 1 96.62 220 HIS A O 1
ATOM 1697 N N . GLY A 1 221 ? -13.992 11.578 4.934 1 95.19 221 GLY A N 1
ATOM 1698 C CA . GLY A 1 221 ? -15.039 12.555 4.691 1 95.19 221 GLY A CA 1
ATOM 1699 C C . GLY A 1 221 ? -14.5 13.906 4.254 1 95.19 221 GLY A C 1
ATOM 1700 O O . GLY A 1 221 ? -13.398 13.992 3.699 1 95.19 221 GLY A O 1
ATOM 1701 N N . ALA A 1 222 ? -15.305 14.914 4.375 1 94.12 222 ALA A N 1
ATOM 1702 C CA . ALA A 1 222 ? -14.984 16.266 3.949 1 94.12 222 ALA A CA 1
ATOM 1703 C C . ALA A 1 222 ? -13.68 16.75 4.59 1 94.12 222 ALA A C 1
ATOM 1705 O O . ALA A 1 222 ? -12.875 17.422 3.941 1 94.12 222 ALA A O 1
ATOM 1706 N N . ASP A 1 223 ? -13.516 16.406 5.773 1 93.69 223 ASP A N 1
ATOM 1707 C CA . ASP A 1 223 ? -12.266 16.656 6.496 1 93.69 223 ASP A CA 1
ATOM 1708 C C . ASP A 1 223 ? -11.594 15.352 6.91 1 93.69 223 ASP A C 1
ATOM 1710 O O . ASP A 1 223 ? -12.102 14.633 7.773 1 93.69 223 ASP A O 1
ATOM 1714 N N . PRO A 1 224 ? -10.43 15.125 6.355 1 95 224 PRO A N 1
ATOM 1715 C CA . PRO A 1 224 ? -9.75 13.859 6.68 1 95 224 PRO A CA 1
ATOM 1716 C C . PRO A 1 224 ? -9.359 13.766 8.148 1 95 224 PRO A C 1
ATOM 1718 O O . PRO A 1 224 ? -9.188 12.664 8.68 1 95 224 PRO A O 1
ATOM 1721 N N . GLY A 1 225 ? -9.18 14.961 8.797 1 94.5 225 GLY A N 1
ATOM 1722 C CA . GLY A 1 225 ? -8.719 14.961 10.18 1 94.5 225 GLY A CA 1
ATOM 1723 C C . GLY A 1 225 ? -7.309 14.422 10.336 1 94.5 225 GLY A C 1
ATOM 1724 O O . GLY A 1 225 ? -6.441 14.688 9.5 1 94.5 225 GLY A O 1
ATOM 1725 N N . ASP A 1 226 ? -7.043 13.742 11.484 1 93.62 226 ASP A N 1
ATOM 1726 C CA . ASP A 1 226 ? -5.738 13.133 11.742 1 93.62 226 ASP A CA 1
ATOM 1727 C C . ASP A 1 226 ? -5.59 11.812 10.992 1 93.62 226 ASP A C 1
ATOM 1729 O O . ASP A 1 226 ? -5.418 10.758 11.609 1 93.62 226 ASP A O 1
ATOM 1733 N N . TYR A 1 227 ? -5.547 11.953 9.734 1 95.56 227 TYR A N 1
ATOM 1734 C CA . TYR A 1 227 ? -5.672 10.789 8.859 1 95.56 227 TYR A CA 1
ATOM 1735 C C . TYR A 1 227 ? -4.469 9.867 8.992 1 95.56 227 TYR A C 1
ATOM 1737 O O . TYR A 1 227 ? -4.609 8.648 8.969 1 95.56 227 TYR A O 1
ATOM 1745 N N . VAL A 1 228 ? -3.232 10.422 9.125 1 93.56 228 VAL A N 1
ATOM 1746 C CA . VAL A 1 228 ? -2.031 9.609 9.266 1 93.56 228 VAL A CA 1
ATOM 1747 C C . VAL A 1 228 ? -2.143 8.742 10.516 1 93.56 228 VAL A C 1
ATOM 1749 O O . VAL A 1 228 ? -1.818 7.551 10.484 1 93.56 228 VAL A O 1
ATOM 1752 N N . ALA A 1 229 ? -2.625 9.336 11.586 1 92.31 229 ALA A N 1
ATOM 1753 C CA . ALA A 1 229 ? -2.814 8.586 12.828 1 92.31 229 ALA A CA 1
ATOM 1754 C C . ALA A 1 229 ? -3.885 7.516 12.664 1 92.31 229 ALA A C 1
ATOM 1756 O O . ALA A 1 229 ? -3.789 6.438 13.258 1 92.31 229 ALA A O 1
ATOM 1757 N N . LYS A 1 230 ? -4.953 7.828 11.938 1 94.88 230 LYS A N 1
ATOM 1758 C CA . LYS A 1 230 ? -5.996 6.84 11.664 1 94.88 230 LYS A CA 1
ATOM 1759 C C . LYS A 1 230 ? -5.445 5.664 10.867 1 94.88 230 LYS A C 1
ATOM 1761 O O . LYS A 1 230 ? -5.699 4.508 11.195 1 94.88 230 LYS A O 1
ATOM 1766 N N . LEU A 1 231 ? -4.652 5.945 9.797 1 92.75 231 LEU A N 1
ATOM 1767 C CA . LEU A 1 231 ? -4.066 4.91 8.953 1 92.75 231 LEU A CA 1
ATOM 1768 C C . LEU A 1 231 ? -3.162 3.988 9.773 1 92.75 231 LEU A C 1
ATOM 1770 O O . LEU A 1 231 ? -3.023 2.807 9.453 1 92.75 231 LEU A O 1
ATOM 1774 N N . GLY A 1 232 ? -2.658 4.492 10.852 1 89.12 232 GLY A N 1
ATOM 1775 C CA . GLY A 1 232 ? -1.772 3.707 11.695 1 89.12 232 GLY A CA 1
ATOM 1776 C C . GLY A 1 232 ? -2.5 2.65 12.5 1 89.12 232 GLY A C 1
ATOM 1777 O O . GLY A 1 232 ? -1.87 1.81 13.148 1 89.12 232 GLY A O 1
ATOM 1778 N N . ARG A 1 233 ? -3.873 2.668 12.453 1 91.19 233 ARG A N 1
ATOM 1779 C CA . ARG A 1 233 ? -4.617 1.764 13.328 1 91.19 233 ARG A CA 1
ATOM 1780 C C . ARG A 1 233 ? -5.746 1.077 12.562 1 91.19 233 ARG A C 1
ATOM 1782 O O . ARG A 1 233 ? -6.285 0.067 13.016 1 91.19 233 ARG A O 1
ATOM 1789 N N . VAL A 1 234 ? -6.043 1.535 11.43 1 91.06 234 VAL A N 1
ATOM 1790 C CA . VAL A 1 234 ? -7.25 1.128 10.719 1 91.06 234 VAL A CA 1
ATOM 1791 C C . VAL A 1 234 ? -7.176 -0.36 10.383 1 91.06 234 VAL A C 1
ATOM 1793 O O . VAL A 1 234 ? -8.203 -1.037 10.305 1 91.06 234 VAL A O 1
ATOM 1796 N N . TRP A 1 235 ? -6.012 -0.947 10.258 1 86.94 235 TRP A N 1
ATOM 1797 C CA . TRP A 1 235 ? -5.82 -2.309 9.766 1 86.94 235 TRP A CA 1
ATOM 1798 C C . TRP A 1 235 ? -5.898 -3.314 10.914 1 86.94 235 TRP A C 1
ATOM 1800 O O . TRP A 1 235 ? -5.879 -4.527 10.688 1 86.94 235 TRP A O 1
ATOM 1810 N N . MET A 1 236 ? -6.02 -2.842 12.094 1 88.19 236 MET A N 1
ATOM 1811 C CA . MET A 1 236 ? -5.934 -3.697 13.273 1 88.19 236 MET A CA 1
ATOM 1812 C C . MET A 1 236 ? -7.195 -4.543 13.422 1 88.19 236 MET A C 1
ATOM 1814 O O . MET A 1 236 ? -8.289 -4.098 13.086 1 88.19 236 MET A O 1
ATOM 1818 N N . PRO A 1 237 ? -6.992 -5.75 13.906 1 89.12 237 PRO A N 1
ATOM 1819 C CA . PRO A 1 237 ? -8.172 -6.508 14.32 1 89.12 237 PRO A CA 1
ATOM 1820 C C . PRO A 1 237 ? -8.859 -5.914 15.547 1 89.12 237 PRO A C 1
ATOM 1822 O O . PRO A 1 237 ? -8.242 -5.133 16.281 1 89.12 237 PRO A O 1
ATOM 1825 N N . LYS A 1 238 ? -10.109 -6.164 15.594 1 93.56 238 LYS A N 1
ATOM 1826 C CA . LYS A 1 238 ? -10.859 -5.809 16.797 1 93.56 238 LYS A CA 1
ATOM 1827 C C . LYS A 1 238 ? -10.867 -6.961 17.797 1 93.56 238 LYS A C 1
ATOM 1829 O O . LYS A 1 238 ? -11.219 -8.094 17.453 1 93.56 238 LYS A O 1
ATOM 1834 N N . VAL A 1 239 ? -10.375 -6.668 18.969 1 90.31 239 VAL A N 1
ATOM 1835 C CA . VAL A 1 239 ? -10.312 -7.695 20 1 90.31 239 VAL A CA 1
ATOM 1836 C C . VAL A 1 239 ? -11.273 -7.355 21.141 1 90.31 239 VAL A C 1
ATOM 1838 O O . VAL A 1 239 ? -11.227 -6.25 21.688 1 90.31 239 VAL A O 1
ATOM 1841 N N . SER A 1 240 ? -12.219 -8.164 21.359 1 86.5 240 SER A N 1
ATOM 1842 C CA . SER A 1 240 ? -13.164 -8.062 22.469 1 86.5 240 SER A CA 1
ATOM 1843 C C . SER A 1 240 ? -13.234 -9.352 23.266 1 86.5 240 SER A C 1
ATOM 1845 O O . SER A 1 240 ? -13.969 -10.273 22.906 1 86.5 240 SER A O 1
ATOM 1847 N N . GLY A 1 241 ? -12.633 -9.32 24.422 1 80.31 241 GLY A N 1
ATOM 1848 C CA . GLY A 1 241 ? -12.547 -10.562 25.156 1 80.31 241 GLY A CA 1
ATOM 1849 C C . GLY A 1 241 ? -11.859 -11.672 24.391 1 80.31 241 GLY A C 1
ATOM 1850 O O . GLY A 1 241 ? -10.727 -11.516 23.938 1 80.31 241 GLY A O 1
ATOM 1851 N N . ALA A 1 242 ? -12.57 -12.719 24.172 1 80.81 242 ALA A N 1
ATOM 1852 C CA . ALA A 1 242 ? -12 -13.883 23.5 1 80.81 242 ALA A CA 1
ATOM 1853 C C . ALA A 1 242 ? -12.258 -13.82 21.984 1 80.81 242 ALA A C 1
ATOM 1855 O O . ALA A 1 242 ? -11.734 -14.641 21.234 1 80.81 242 ALA A O 1
ATOM 1856 N N . ARG A 1 243 ? -12.984 -12.875 21.688 1 86.25 243 ARG A N 1
ATOM 1857 C CA . ARG A 1 243 ? -13.344 -12.781 20.266 1 86.25 243 ARG A CA 1
ATOM 1858 C C . ARG A 1 243 ? -12.391 -11.852 19.531 1 86.25 243 ARG A C 1
ATOM 1860 O O . ARG A 1 243 ? -12.031 -10.789 20.031 1 86.25 243 ARG A O 1
ATOM 1867 N N . ARG A 1 244 ? -11.891 -12.289 18.422 1 88.94 244 ARG A N 1
ATOM 1868 C CA . ARG A 1 244 ? -11.023 -11.516 17.531 1 88.94 244 ARG A CA 1
ATOM 1869 C C . ARG A 1 244 ? -11.617 -11.43 16.141 1 88.94 244 ARG A C 1
ATOM 1871 O O . ARG A 1 244 ? -11.914 -12.453 15.516 1 88.94 244 ARG A O 1
ATOM 1878 N N . GLU A 1 245 ? -11.859 -10.227 15.695 1 90.69 245 GLU A N 1
ATOM 1879 C CA . GLU A 1 245 ? -12.336 -9.969 14.336 1 90.69 245 GLU A CA 1
ATOM 1880 C C . GLU A 1 245 ? -11.234 -9.375 13.469 1 90.69 245 GLU A C 1
ATOM 1882 O O . GLU A 1 245 ? -10.68 -8.32 13.781 1 90.69 245 GLU A O 1
ATOM 1887 N N . THR A 1 246 ? -10.891 -10.117 12.398 1 87.81 246 THR A N 1
ATOM 1888 C CA . THR A 1 246 ? -9.867 -9.617 11.484 1 87.81 246 THR A CA 1
ATOM 1889 C C . THR A 1 246 ? -10.344 -8.352 10.773 1 87.81 246 THR A C 1
ATOM 1891 O O . THR A 1 246 ? -11.531 -8.031 10.812 1 87.81 246 THR A O 1
ATOM 1894 N N . TRP A 1 247 ? -9.461 -7.664 10.219 1 89.31 247 TRP A N 1
ATOM 1895 C CA . TRP A 1 247 ? -9.773 -6.453 9.469 1 89.31 247 TRP A CA 1
ATOM 1896 C C . TRP A 1 247 ? -10.805 -6.73 8.383 1 89.31 247 TRP A C 1
ATOM 1898 O O . TRP A 1 247 ? -11.75 -5.961 8.203 1 89.31 247 TRP A O 1
ATOM 1908 N N . SER A 1 248 ? -10.664 -7.805 7.582 1 90 248 SER A N 1
ATOM 1909 C CA . SER A 1 248 ? -11.594 -8.164 6.516 1 90 248 SER A CA 1
ATOM 1910 C C . SER A 1 248 ? -12.992 -8.43 7.062 1 90 248 SER A C 1
ATOM 1912 O O . SER A 1 248 ? -13.992 -8.078 6.426 1 90 248 SER A O 1
ATOM 1914 N N . GLN A 1 249 ? -13.031 -9.008 8.219 1 91.06 249 GLN A N 1
ATOM 1915 C CA . GLN A 1 249 ? -14.32 -9.273 8.844 1 91.06 249 GLN A CA 1
ATOM 1916 C C . GLN A 1 249 ? -15 -7.984 9.289 1 91.06 249 GLN A C 1
ATOM 1918 O O . GLN A 1 249 ? -16.219 -7.852 9.188 1 91.06 249 GLN A O 1
ATOM 1923 N N . ARG A 1 250 ? -14.219 -7.109 9.828 1 94 250 ARG A N 1
ATOM 1924 C CA . ARG A 1 250 ? -14.758 -5.805 10.195 1 94 250 ARG A CA 1
ATOM 1925 C C . ARG A 1 250 ? -15.328 -5.086 8.977 1 94 250 ARG A C 1
ATOM 1927 O O . ARG A 1 250 ? -16.422 -4.523 9.039 1 94 250 ARG A O 1
ATOM 1934 N N . LEU A 1 251 ? -14.641 -5.152 7.836 1 94.12 251 LEU A N 1
ATOM 1935 C CA . LEU A 1 251 ? -15.109 -4.547 6.594 1 94.12 251 LEU A CA 1
ATOM 1936 C C . LEU A 1 251 ? -16.391 -5.211 6.109 1 94.12 251 LEU A C 1
ATOM 1938 O O . LEU A 1 251 ? -17.297 -4.539 5.605 1 94.12 251 LEU A O 1
ATOM 1942 N N . GLN A 1 252 ? -16.438 -6.496 6.254 1 93.44 252 GLN A N 1
ATOM 1943 C CA . GLN A 1 252 ? -17.641 -7.234 5.875 1 93.44 252 GLN A CA 1
ATOM 1944 C C . GLN A 1 252 ? -18.844 -6.77 6.688 1 93.44 252 GLN A C 1
ATOM 1946 O O . GLN A 1 252 ? -19.938 -6.609 6.145 1 93.44 252 GLN A O 1
ATOM 1951 N N . ARG A 1 253 ? -18.609 -6.605 7.945 1 95.56 253 ARG A N 1
ATOM 1952 C CA . ARG A 1 253 ? -19.688 -6.125 8.797 1 95.56 253 ARG A CA 1
ATOM 1953 C C . ARG A 1 253 ? -20.172 -4.746 8.352 1 95.56 253 ARG A C 1
ATOM 1955 O O . ARG A 1 253 ? -21.375 -4.488 8.297 1 95.56 253 ARG A O 1
ATOM 1962 N N . LEU A 1 254 ? -19.25 -3.861 8.07 1 96.81 254 LEU A N 1
ATOM 1963 C CA . LEU A 1 254 ? -19.609 -2.543 7.566 1 96.81 254 LEU A CA 1
ATOM 1964 C C . LEU A 1 254 ? -20.422 -2.656 6.281 1 96.81 254 LEU A C 1
ATOM 1966 O O . LEU A 1 254 ? -21.453 -1.998 6.129 1 96.81 254 LEU A O 1
ATOM 1970 N N . LEU A 1 255 ? -19.953 -3.461 5.34 1 95.88 255 LEU A N 1
ATOM 1971 C CA . LEU A 1 255 ? -20.625 -3.629 4.055 1 95.88 255 LEU A CA 1
ATOM 1972 C C . LEU A 1 255 ? -22.031 -4.188 4.234 1 95.88 255 LEU A C 1
ATOM 1974 O O . LEU A 1 255 ? -22.969 -3.727 3.584 1 95.88 255 LEU A O 1
ATOM 1978 N N . ASP A 1 256 ? -22.141 -5.164 5.117 1 95.75 256 ASP A N 1
ATOM 1979 C CA . ASP A 1 256 ? -23.453 -5.727 5.41 1 95.75 256 ASP A CA 1
ATOM 1980 C C . ASP A 1 256 ? -24.406 -4.652 5.93 1 95.75 256 ASP A C 1
ATOM 1982 O O . ASP A 1 256 ? -25.578 -4.602 5.527 1 95.75 256 ASP A O 1
ATOM 1986 N N . ALA A 1 257 ? -23.906 -3.863 6.82 1 96.62 257 ALA A N 1
ATOM 1987 C CA . ALA A 1 257 ? -24.719 -2.787 7.383 1 96.62 257 ALA A CA 1
ATOM 1988 C C . ALA A 1 257 ? -25.141 -1.79 6.305 1 96.62 257 ALA A C 1
ATOM 1990 O O . ALA A 1 257 ? -26.281 -1.324 6.289 1 96.62 257 ALA A O 1
ATOM 1991 N N . LEU A 1 258 ? -24.234 -1.451 5.43 1 96.62 258 LEU A N 1
ATOM 1992 C CA . LEU A 1 258 ? -24.516 -0.524 4.34 1 96.62 258 LEU A CA 1
ATOM 1993 C C . LEU A 1 258 ? -25.562 -1.108 3.387 1 96.62 258 LEU A C 1
ATOM 1995 O O . LEU A 1 258 ? -26.484 -0.409 2.963 1 96.62 258 LEU A O 1
ATOM 1999 N N . GLU A 1 259 ? -25.391 -2.377 3.051 1 96 259 GLU A N 1
ATOM 2000 C CA . GLU A 1 259 ? -26.344 -3.051 2.17 1 96 259 GLU A CA 1
ATOM 2001 C C . GLU A 1 259 ? -27.734 -3.094 2.791 1 96 259 GLU A C 1
ATOM 2003 O O . GLU A 1 259 ? -28.734 -2.91 2.096 1 96 259 GLU A O 1
ATOM 2008 N N . ALA A 1 260 ? -27.734 -3.369 4.078 1 95.5 260 ALA A N 1
ATOM 2009 C CA . ALA A 1 260 ? -29.016 -3.43 4.777 1 95.5 260 ALA A CA 1
ATOM 2010 C C . ALA A 1 260 ? -29.703 -2.064 4.785 1 95.5 260 ALA A C 1
ATOM 2012 O O . ALA A 1 260 ? -30.922 -1.978 4.652 1 95.5 260 ALA A O 1
ATOM 2013 N N . ARG A 1 261 ? -28.953 -1.086 4.938 1 94.31 261 ARG A N 1
ATOM 2014 C CA . ARG A 1 261 ? -29.484 0.264 5.059 1 94.31 261 ARG A CA 1
ATOM 2015 C C . ARG A 1 261 ? -29.969 0.79 3.709 1 94.31 261 ARG A C 1
ATOM 2017 O O . ARG A 1 261 ? -31.047 1.379 3.607 1 94.31 261 ARG A O 1
ATOM 2024 N N . TRP A 1 262 ? -29.172 0.55 2.645 1 92.62 262 TRP A N 1
ATOM 2025 C CA . TRP A 1 262 ? -29.438 1.277 1.406 1 92.62 262 TRP A CA 1
ATOM 2026 C C . TRP A 1 262 ? -29.953 0.341 0.324 1 92.62 262 TRP A C 1
ATOM 2028 O O . TRP A 1 262 ? -30.453 0.794 -0.713 1 92.62 262 TRP A O 1
ATOM 2038 N N . ARG A 1 263 ? -29.844 -0.89 0.463 1 94.5 263 ARG A N 1
ATOM 2039 C CA . ARG A 1 263 ? -30.406 -1.917 -0.413 1 94.5 263 ARG A CA 1
ATOM 2040 C C . ARG A 1 263 ? -30.016 -1.66 -1.867 1 94.5 263 ARG A C 1
ATOM 2042 O O . ARG A 1 263 ? -30.891 -1.584 -2.738 1 94.5 263 ARG A O 1
ATOM 2049 N N . PRO A 1 264 ? -28.719 -1.524 -2.141 1 97.31 264 PRO A N 1
ATOM 2050 C CA . PRO A 1 264 ? -28.281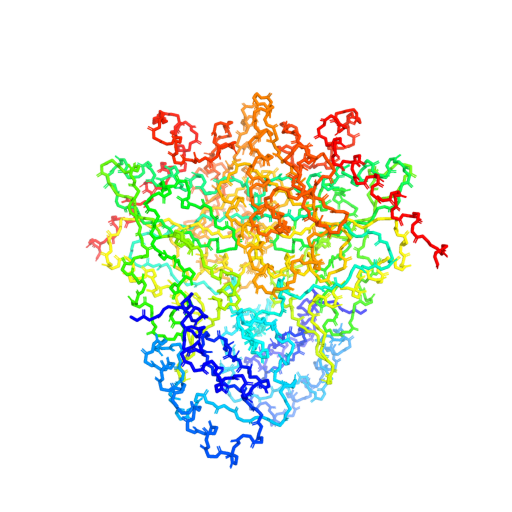 -1.314 -3.523 1 97.31 264 PRO A CA 1
ATOM 2051 C C . PRO A 1 264 ? -28.516 -2.539 -4.406 1 97.31 264 PRO A C 1
ATOM 2053 O O . PRO A 1 264 ? -28.703 -3.646 -3.895 1 97.31 264 PRO A O 1
ATOM 2056 N N . ASP A 1 265 ? -28.594 -2.264 -5.703 1 96.75 265 ASP A N 1
ATOM 2057 C CA . ASP A 1 265 ? -28.656 -3.35 -6.676 1 96.75 265 ASP A CA 1
ATOM 2058 C C . ASP A 1 265 ? -27.281 -3.945 -6.934 1 96.75 265 ASP A C 1
ATOM 2060 O O . ASP A 1 265 ? -27.156 -5.098 -7.359 1 96.75 265 ASP A O 1
ATOM 2064 N N . VAL A 1 266 ? -26.266 -3.18 -6.695 1 97.88 266 VAL A N 1
ATOM 2065 C CA . VAL A 1 266 ? -24.891 -3.605 -6.938 1 97.88 266 VAL A CA 1
ATOM 2066 C C . VAL A 1 266 ? -23.938 -2.781 -6.078 1 97.88 266 VAL A C 1
ATOM 2068 O O . VAL A 1 266 ? -24.203 -1.62 -5.773 1 97.88 266 VAL A O 1
ATOM 2071 N N . VAL A 1 267 ? -22.859 -3.369 -5.664 1 98.12 267 VAL A N 1
ATOM 2072 C CA . VAL A 1 267 ? -21.781 -2.711 -4.93 1 98.12 267 VAL A CA 1
ATOM 2073 C C . VAL A 1 267 ? -20.5 -2.703 -5.773 1 98.12 267 VAL A C 1
ATOM 2075 O O . VAL A 1 267 ? -20.062 -3.748 -6.258 1 98.12 267 VAL A O 1
ATOM 2078 N N . LEU A 1 268 ? -19.969 -1.536 -6.039 1 98.5 268 LEU A N 1
ATOM 2079 C CA . LEU A 1 268 ? -18.672 -1.38 -6.707 1 98.5 268 LEU A CA 1
ATOM 2080 C C . LEU A 1 268 ? -17.594 -0.986 -5.711 1 98.5 268 LEU A C 1
ATOM 2082 O O . LEU A 1 268 ? -17.75 -0.014 -4.969 1 98.5 268 LEU A O 1
ATOM 2086 N N . ILE A 1 269 ? -16.516 -1.708 -5.684 1 98 269 ILE A N 1
ATOM 2087 C CA . ILE A 1 269 ? -15.461 -1.521 -4.691 1 98 269 ILE A CA 1
ATOM 2088 C C . ILE A 1 269 ? -14.148 -1.156 -5.395 1 98 269 ILE A C 1
ATOM 2090 O O . ILE A 1 269 ? -13.641 -1.927 -6.211 1 98 269 ILE A O 1
ATOM 2094 N N . ASP A 1 270 ? -13.625 -0.007 -5.074 1 97.25 270 ASP A N 1
ATOM 2095 C CA . ASP A 1 270 ? -12.312 0.417 -5.57 1 97.25 270 ASP A CA 1
ATOM 2096 C C . ASP A 1 270 ? -11.203 -0.047 -4.633 1 97.25 270 ASP A C 1
ATOM 2098 O O . ASP A 1 270 ? -11.07 0.458 -3.518 1 97.25 270 ASP A O 1
ATOM 2102 N N . SER A 1 271 ? -10.406 -0.917 -5.121 1 95.62 271 SER A N 1
ATOM 2103 C CA . SER A 1 271 ? -9.336 -1.493 -4.301 1 95.62 271 SER A CA 1
ATOM 2104 C C . SER A 1 271 ? -8.023 -0.747 -4.5 1 95.62 271 SER A C 1
ATOM 2106 O O . SER A 1 271 ? -7.887 0.042 -5.438 1 95.62 271 SER A O 1
ATOM 2108 N N . ARG A 1 272 ? -7.062 -0.935 -3.549 1 93.38 272 ARG A N 1
ATOM 2109 C CA . ARG A 1 272 ? -5.699 -0.444 -3.723 1 93.38 272 ARG A CA 1
ATOM 2110 C C . ARG A 1 272 ? -4.945 -1.272 -4.758 1 93.38 272 ARG A C 1
ATOM 2112 O O . ARG A 1 272 ? -5.242 -2.453 -4.949 1 93.38 272 ARG A O 1
ATOM 2119 N N . ALA A 1 273 ? -3.982 -0.641 -5.43 1 94.12 273 ALA A N 1
ATOM 2120 C CA . ALA A 1 273 ? -3.164 -1.356 -6.402 1 94.12 273 ALA A CA 1
ATOM 2121 C C . ALA A 1 273 ? -2.068 -2.164 -5.715 1 94.12 273 ALA A C 1
ATOM 2123 O O . ALA A 1 273 ? -1.606 -1.797 -4.633 1 94.12 273 ALA A O 1
ATOM 2124 N N . GLY A 1 274 ? -1.697 -3.295 -6.41 1 95.12 274 GLY A N 1
ATOM 2125 C CA . GLY A 1 274 ? -0.565 -4.082 -5.945 1 95.12 274 GLY A CA 1
ATOM 2126 C C . GLY A 1 274 ? -0.97 -5.254 -5.078 1 95.12 274 GLY A C 1
ATOM 2127 O O . GLY A 1 274 ? -2.146 -5.41 -4.742 1 95.12 274 GLY A O 1
ATOM 2128 N N . ILE A 1 275 ? -0.004 -6.074 -4.773 1 94 275 ILE A N 1
ATOM 2129 C CA . ILE A 1 275 ? -0.204 -7.246 -3.928 1 94 275 ILE A CA 1
ATOM 2130 C C . ILE A 1 275 ? -0.033 -6.859 -2.461 1 94 275 ILE A C 1
ATOM 2132 O O . ILE A 1 275 ? 1.033 -7.066 -1.878 1 94 275 ILE A O 1
ATOM 2136 N N . ASP A 1 276 ? -1.065 -6.207 -1.959 1 88.06 276 ASP A N 1
ATOM 2137 C CA . ASP A 1 276 ? -1.021 -5.73 -0.579 1 88.06 276 ASP A CA 1
ATOM 2138 C C . ASP A 1 276 ? -2.205 -6.266 0.224 1 88.06 276 ASP A C 1
ATOM 2140 O O . ASP A 1 276 ? -3.094 -6.918 -0.33 1 88.06 276 ASP A O 1
ATOM 2144 N N . GLU A 1 277 ? -2.209 -5.992 1.476 1 81.69 277 GLU A N 1
ATOM 2145 C CA . GLU A 1 277 ? -3.189 -6.539 2.41 1 81.69 277 GLU A CA 1
ATOM 2146 C C . GLU A 1 277 ? -4.582 -5.984 2.135 1 81.69 277 GLU A C 1
ATOM 2148 O O . GLU A 1 277 ? -5.574 -6.715 2.217 1 81.69 277 GLU A O 1
ATOM 2153 N N . VAL A 1 278 ? -4.66 -4.73 1.844 1 83.56 278 VAL A N 1
ATOM 2154 C CA . VAL A 1 278 ? -5.957 -4.117 1.581 1 83.56 278 VAL A CA 1
ATOM 2155 C C . VAL A 1 278 ? -6.562 -4.711 0.313 1 83.56 278 VAL A C 1
ATOM 2157 O O . VAL A 1 278 ? -7.734 -5.105 0.303 1 83.56 2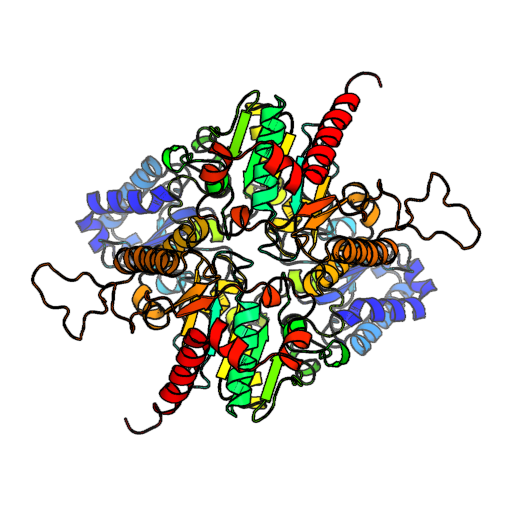78 VAL A O 1
ATOM 2160 N N . ALA A 1 279 ? -5.77 -4.785 -0.666 1 90.69 279 ALA A N 1
ATOM 2161 C CA . ALA A 1 279 ? -6.23 -5.395 -1.908 1 90.69 279 ALA A CA 1
ATOM 2162 C C . ALA A 1 279 ? -6.668 -6.84 -1.68 1 90.69 279 ALA A C 1
ATOM 2164 O O . ALA A 1 279 ? -7.684 -7.281 -2.221 1 90.69 279 ALA A O 1
ATOM 2165 N N . SER A 1 280 ? -5.914 -7.539 -0.875 1 92.38 280 SER A N 1
ATOM 2166 C CA . SER A 1 280 ? -6.262 -8.93 -0.584 1 92.38 280 SER A CA 1
ATOM 2167 C C . SER A 1 280 ? -7.641 -9.031 0.058 1 92.38 280 SER A C 1
ATOM 2169 O O . SER A 1 280 ? -8.445 -9.883 -0.319 1 92.38 280 SER A O 1
ATOM 2171 N N . ALA A 1 281 ? -7.891 -8.156 0.991 1 91.38 281 ALA A N 1
ATOM 2172 C CA . ALA A 1 281 ? -9.188 -8.164 1.671 1 91.38 281 ALA A CA 1
ATOM 2173 C C . ALA A 1 281 ? -10.32 -7.883 0.69 1 91.38 281 ALA A C 1
ATOM 2175 O O . ALA A 1 281 ? -11.383 -8.5 0.774 1 91.38 281 ALA A O 1
ATOM 2176 N N . CYS A 1 282 ? -10.133 -6.996 -0.22 1 93.94 282 CYS A N 1
ATOM 2177 C CA . CYS A 1 282 ? -11.148 -6.648 -1.208 1 93.94 282 CYS A CA 1
ATOM 2178 C C . CYS A 1 282 ? -11.43 -7.824 -2.135 1 93.94 282 CYS A C 1
ATOM 2180 O O . CYS A 1 282 ? -12.594 -8.125 -2.434 1 93.94 282 CYS A O 1
ATOM 2182 N N . VAL A 1 283 ? -10.43 -8.492 -2.531 1 94.94 283 VAL A N 1
ATOM 2183 C CA . VAL A 1 283 ? -10.531 -9.523 -3.555 1 94.94 283 VAL A CA 1
ATOM 2184 C C . VAL A 1 283 ? -11.016 -10.828 -2.924 1 94.94 283 VAL A C 1
ATOM 2186 O O . VAL A 1 283 ? -11.875 -11.508 -3.482 1 94.94 283 VAL A O 1
ATOM 2189 N N . THR A 1 284 ? -10.516 -11.133 -1.731 1 93.75 284 THR A N 1
ATOM 2190 C CA . THR A 1 284 ? -10.727 -12.484 -1.208 1 93.75 284 THR A CA 1
ATOM 2191 C C . THR A 1 284 ? -11.617 -12.453 0.026 1 93.75 284 THR A C 1
ATOM 2193 O O . THR A 1 284 ? -12.188 -13.477 0.415 1 93.75 284 THR A O 1
ATOM 2196 N N . GLY A 1 285 ? -11.797 -11.336 0.62 1 91.56 285 GLY A N 1
ATOM 2197 C CA . GLY A 1 285 ? -12.367 -11.336 1.959 1 91.56 285 GLY A CA 1
ATOM 2198 C C . GLY A 1 285 ? -13.781 -10.797 2.006 1 91.56 285 GLY A C 1
ATOM 2199 O O . GLY A 1 285 ? -14.469 -10.93 3.02 1 91.56 285 GLY A O 1
ATOM 2200 N N . LEU A 1 286 ? -14.273 -10.219 0.905 1 93.44 286 LEU A N 1
ATOM 2201 C CA . LEU A 1 286 ? -15.547 -9.523 0.959 1 93.44 286 LEU A CA 1
ATOM 2202 C C . LEU A 1 286 ? -16.625 -10.289 0.2 1 93.44 286 LEU A C 1
ATOM 2204 O O . LEU A 1 286 ? -17.734 -9.781 -0.006 1 93.44 286 LEU A O 1
ATOM 2208 N N . GLY A 1 287 ? -16.281 -11.445 -0.244 1 94.19 287 GLY A N 1
ATOM 2209 C CA . GLY A 1 287 ? -17.25 -12.258 -0.963 1 94.19 287 GLY A CA 1
ATOM 2210 C C . GLY A 1 287 ? -17.625 -11.68 -2.316 1 94.19 287 GLY A C 1
ATOM 2211 O O . GLY A 1 287 ? -18.781 -11.742 -2.729 1 94.19 287 GLY A O 1
ATOM 2212 N N . ALA A 1 288 ? -16.672 -11.086 -2.988 1 95.69 288 ALA A N 1
ATOM 2213 C CA . ALA A 1 288 ? -16.906 -10.492 -4.305 1 95.69 288 ALA A CA 1
ATOM 2214 C C . ALA A 1 288 ? -17.359 -11.547 -5.309 1 95.69 288 ALA A C 1
ATOM 2216 O O . ALA A 1 288 ? -16.797 -12.641 -5.367 1 95.69 288 ALA A O 1
ATOM 2217 N N . GLN A 1 289 ? -18.406 -11.227 -6.066 1 96.25 289 GLN A N 1
ATOM 2218 C CA . GLN A 1 289 ? -18.891 -12.117 -7.121 1 96.25 289 GLN A CA 1
ATOM 2219 C C . GLN A 1 289 ? -18.062 -11.953 -8.391 1 96.25 289 GLN A C 1
ATOM 2221 O O . GLN A 1 289 ? -17.984 -12.875 -9.211 1 96.25 289 GLN A O 1
ATOM 2226 N N . ARG A 1 290 ? -17.516 -10.805 -8.547 1 97.25 290 ARG A N 1
ATOM 2227 C CA . ARG A 1 290 ? -16.672 -10.516 -9.703 1 97.25 290 ARG A CA 1
ATOM 2228 C C . ARG A 1 290 ? -15.477 -9.656 -9.312 1 97.25 290 ARG A C 1
ATOM 2230 O O . ARG A 1 290 ? -15.609 -8.719 -8.516 1 97.25 290 ARG A O 1
ATOM 2237 N N . VAL A 1 291 ? -14.359 -10 -9.844 1 98.25 291 VAL A N 1
ATOM 2238 C CA . VAL A 1 291 ? -13.133 -9.234 -9.672 1 98.25 291 VAL A CA 1
ATOM 2239 C C . VAL A 1 291 ? -12.602 -8.789 -11.039 1 98.25 291 VAL A C 1
ATOM 2241 O O . VAL A 1 291 ? -12.227 -9.625 -11.859 1 98.25 291 VAL A O 1
ATOM 2244 N N . MET A 1 292 ? -12.641 -7.492 -11.266 1 98.69 292 MET A N 1
ATOM 2245 C CA . MET A 1 292 ? -12.141 -6.918 -12.516 1 98.69 292 MET A CA 1
ATOM 2246 C C . MET A 1 292 ? -10.625 -6.723 -12.453 1 98.69 292 MET A C 1
ATOM 2248 O O . MET A 1 292 ? -10.133 -5.914 -11.664 1 98.69 292 MET A O 1
ATOM 2252 N N . LEU A 1 293 ? -9.906 -7.457 -13.281 1 98.56 293 LEU A N 1
ATOM 2253 C CA . LEU A 1 293 ? -8.453 -7.398 -13.312 1 98.56 293 LEU A CA 1
ATOM 2254 C C . LEU A 1 293 ? -7.973 -6.422 -14.383 1 98.56 293 LEU A C 1
ATOM 2256 O O . LEU A 1 293 ? -7.836 -6.793 -15.547 1 98.56 293 LEU A O 1
ATOM 2260 N N . PHE A 1 294 ? -7.633 -5.258 -13.984 1 97.88 294 PHE A N 1
ATOM 2261 C CA . PHE A 1 294 ? -7.168 -4.258 -14.938 1 97.88 294 PHE A CA 1
ATOM 2262 C C . PHE A 1 294 ? -5.734 -4.535 -15.359 1 97.88 294 PHE A C 1
ATOM 2264 O O . PHE A 1 294 ? -4.863 -4.762 -14.516 1 97.88 294 PHE A O 1
ATOM 2271 N N . ALA A 1 295 ? -5.52 -4.484 -16.672 1 95.75 295 ALA A N 1
ATOM 2272 C CA . ALA A 1 295 ? -4.207 -4.844 -17.203 1 95.75 295 ALA A CA 1
ATOM 2273 C C . ALA A 1 295 ? -3.773 -3.871 -18.297 1 95.75 295 ALA A C 1
ATOM 2275 O O . ALA A 1 295 ? -4.586 -3.461 -19.125 1 95.75 295 ALA A O 1
ATOM 2276 N N . LEU A 1 296 ? -2.574 -3.422 -18.172 1 90.75 296 LEU A N 1
ATOM 2277 C CA . LEU A 1 296 ? -1.822 -2.852 -19.281 1 90.75 296 LEU A CA 1
ATOM 2278 C C . LEU A 1 296 ? -0.822 -3.859 -19.844 1 90.75 296 LEU A C 1
ATOM 2280 O O . LEU A 1 296 ? -0.318 -4.711 -19.109 1 90.75 296 LEU A O 1
ATOM 2284 N N . ASP A 1 297 ? -0.612 -3.787 -21.125 1 88.94 297 ASP A N 1
ATOM 2285 C CA . ASP A 1 297 ? 0.317 -4.738 -21.719 1 88.94 297 ASP A CA 1
ATOM 2286 C C . ASP A 1 297 ? 1.764 -4.383 -21.375 1 88.94 297 ASP A C 1
ATOM 2288 O O . ASP A 1 297 ? 2.504 -3.893 -22.234 1 88.94 297 ASP A O 1
ATOM 2292 N N . GLY A 1 298 ? 2.146 -4.734 -20.188 1 87.38 298 GLY A N 1
ATOM 2293 C CA . GLY A 1 298 ? 3.492 -4.473 -19.688 1 87.38 298 GLY A CA 1
ATOM 2294 C C . GLY A 1 298 ? 3.977 -5.516 -18.703 1 87.38 298 GLY A C 1
ATOM 2295 O O . GLY A 1 298 ? 3.172 -6.242 -18.109 1 87.38 298 GLY A O 1
ATOM 2296 N N . GLU A 1 299 ? 5.277 -5.547 -18.578 1 88.06 299 GLU A N 1
ATOM 2297 C CA . GLU A 1 299 ? 5.914 -6.578 -17.766 1 88.06 299 GLU A CA 1
ATOM 2298 C C . GLU A 1 299 ? 5.453 -6.496 -16.312 1 88.06 299 GLU A C 1
ATOM 2300 O O . GLU A 1 299 ? 5.246 -7.52 -15.656 1 88.06 299 GLU A O 1
ATOM 2305 N N . GLN A 1 300 ? 5.344 -5.309 -15.812 1 90.5 300 GLN A N 1
ATOM 2306 C CA . GLN A 1 300 ? 4.906 -5.125 -14.438 1 90.5 300 GLN A CA 1
ATOM 2307 C C . GLN A 1 300 ? 3.549 -5.781 -14.195 1 90.5 300 GLN A C 1
ATOM 2309 O O . GLN A 1 300 ? 3.354 -6.465 -13.188 1 90.5 300 GLN A O 1
ATOM 2314 N N . THR A 1 301 ? 2.641 -5.578 -15.141 1 93.44 301 THR A N 1
ATOM 2315 C CA . THR A 1 301 ? 1.299 -6.145 -15.039 1 93.44 301 THR A CA 1
ATOM 2316 C C . THR A 1 301 ? 1.352 -7.668 -15.047 1 93.44 301 THR A C 1
ATOM 2318 O O . THR A 1 301 ? 0.841 -8.32 -14.133 1 93.44 301 THR A O 1
ATOM 2321 N N . TRP A 1 302 ? 1.972 -8.227 -15.992 1 94.5 302 TRP A N 1
ATOM 2322 C CA . TRP A 1 302 ? 1.918 -9.664 -16.203 1 94.5 302 TRP A CA 1
ATOM 2323 C C . TRP A 1 302 ? 2.717 -10.406 -15.141 1 94.5 302 TRP A C 1
ATOM 2325 O O . TRP A 1 302 ? 2.297 -11.461 -14.664 1 94.5 302 TRP A O 1
ATOM 2335 N N . THR A 1 303 ? 3.826 -9.852 -14.742 1 94.25 303 THR A N 1
ATOM 2336 C CA . THR A 1 303 ? 4.582 -10.461 -13.656 1 94.25 303 THR A CA 1
ATOM 2337 C C . THR A 1 303 ? 3.771 -10.453 -12.359 1 94.25 303 THR A C 1
ATOM 2339 O O . THR A 1 303 ? 3.719 -11.453 -11.648 1 94.25 303 THR A O 1
ATOM 2342 N N . GLY A 1 304 ? 3.158 -9.336 -12.062 1 96.81 304 GLY A N 1
ATOM 2343 C CA . GLY A 1 304 ? 2.342 -9.227 -10.867 1 96.81 304 GLY A CA 1
ATOM 2344 C C . GLY A 1 304 ? 1.201 -10.227 -10.828 1 96.81 304 GLY A C 1
ATOM 2345 O O . GLY A 1 304 ? 1.01 -10.922 -9.828 1 96.81 304 GLY A O 1
ATOM 2346 N N . TYR A 1 305 ? 0.434 -10.305 -11.906 1 97.75 305 TYR A N 1
ATOM 2347 C CA . TYR A 1 305 ? -0.676 -11.25 -11.953 1 97.75 305 TYR A CA 1
ATOM 2348 C C . TYR A 1 305 ? -0.171 -12.688 -11.898 1 97.75 305 TYR A C 1
ATOM 2350 O O . TYR A 1 305 ? -0.798 -13.555 -11.273 1 97.75 305 TYR A O 1
ATOM 2358 N N . ARG A 1 306 ? 0.924 -12.961 -12.539 1 97.19 306 ARG A N 1
ATOM 2359 C CA . ARG A 1 306 ? 1.474 -14.305 -12.5 1 97.19 306 ARG A CA 1
ATOM 2360 C C . ARG A 1 306 ? 1.828 -14.711 -11.07 1 97.19 306 ARG A C 1
ATOM 2362 O O . ARG A 1 306 ? 1.564 -15.844 -10.656 1 97.19 306 ARG A O 1
ATOM 2369 N N . ILE A 1 307 ? 2.473 -13.805 -10.352 1 96.69 307 ILE A N 1
ATOM 2370 C CA . ILE A 1 307 ? 2.811 -14.055 -8.961 1 96.69 307 ILE A CA 1
ATOM 2371 C C . ILE A 1 307 ? 1.551 -14.438 -8.18 1 96.69 307 ILE A C 1
ATOM 2373 O O . ILE A 1 307 ? 1.541 -15.43 -7.453 1 96.69 307 ILE A O 1
ATOM 2377 N N . LEU A 1 308 ? 0.523 -13.719 -8.352 1 96.81 308 LEU A N 1
ATOM 2378 C CA . LEU A 1 308 ? -0.721 -13.93 -7.625 1 96.81 308 LEU A CA 1
ATOM 2379 C C . LEU A 1 308 ? -1.381 -15.242 -8.047 1 96.81 308 LEU A C 1
ATOM 2381 O O . LEU A 1 308 ? -1.791 -16.031 -7.195 1 96.81 308 LEU A O 1
ATOM 2385 N N . PHE A 1 309 ? -1.504 -15.477 -9.359 1 97.75 309 PHE A N 1
ATOM 2386 C CA . PHE A 1 309 ? -2.137 -16.688 -9.875 1 97.75 309 PHE A CA 1
ATOM 2387 C C . PHE A 1 309 ? -1.372 -17.938 -9.43 1 97.75 309 PHE A C 1
ATOM 2389 O O . PHE A 1 309 ? -1.976 -18.922 -9.031 1 97.75 309 PHE A O 1
ATOM 2396 N N . ARG A 1 310 ? -0.085 -17.844 -9.516 1 95.19 310 ARG A N 1
ATOM 2397 C CA . ARG A 1 310 ? 0.742 -18.953 -9.055 1 95.19 310 ARG A CA 1
ATOM 2398 C C . ARG A 1 310 ? 0.52 -19.219 -7.574 1 95.19 310 ARG A C 1
ATOM 2400 O O . ARG A 1 310 ? 0.456 -20.375 -7.152 1 95.19 310 ARG A O 1
ATOM 2407 N N . HIS A 1 311 ? 0.459 -18.188 -6.828 1 93.69 311 HIS A N 1
ATOM 2408 C CA . HIS A 1 311 ? 0.193 -18.328 -5.402 1 93.69 311 HIS A CA 1
ATOM 2409 C C . HIS A 1 311 ? -1.127 -19.047 -5.156 1 93.69 311 HIS A C 1
ATOM 2411 O O . HIS A 1 311 ? -1.195 -19.969 -4.332 1 93.69 311 HIS A O 1
ATOM 2417 N N . TRP A 1 312 ? -2.186 -18.641 -5.875 1 94.94 312 TRP A N 1
ATOM 2418 C CA . TRP A 1 312 ? -3.482 -19.297 -5.719 1 94.94 312 TRP A CA 1
ATOM 2419 C C . TRP A 1 312 ? -3.41 -20.766 -6.125 1 94.94 312 TRP A C 1
ATOM 2421 O O . TRP A 1 312 ? -4.004 -21.625 -5.473 1 94.94 312 TRP A O 1
ATOM 2431 N N . ARG A 1 313 ? -2.721 -21.031 -7.16 1 93.19 313 ARG A N 1
ATOM 2432 C CA . ARG A 1 313 ? -2.57 -22.406 -7.625 1 93.19 313 ARG A CA 1
ATOM 2433 C C . ARG A 1 313 ? -1.829 -23.266 -6.594 1 93.19 313 ARG A C 1
ATOM 2435 O O . ARG A 1 313 ? -2.303 -24.328 -6.207 1 93.19 313 ARG A O 1
ATOM 2442 N N . THR A 1 314 ? -0.7 -22.734 -6.125 1 87.94 314 THR A N 1
ATOM 2443 C CA . THR A 1 314 ? 0.167 -23.516 -5.246 1 87.94 314 THR A CA 1
ATOM 2444 C C . THR A 1 314 ? -0.454 -23.656 -3.859 1 87.94 314 THR A C 1
ATOM 2446 O O . THR A 1 314 ? -0.187 -24.625 -3.148 1 87.94 314 THR A O 1
ATOM 2449 N N . SER A 1 315 ? -1.284 -22.703 -3.535 1 88 315 SER A N 1
ATOM 2450 C CA . SER A 1 315 ? -1.956 -22.766 -2.242 1 88 315 SER A CA 1
ATOM 2451 C C . SER A 1 315 ? -3.223 -23.609 -2.32 1 88 315 SER A C 1
ATOM 2453 O O . SER A 1 315 ? -3.889 -23.844 -1.308 1 88 315 SER A O 1
ATOM 2455 N N . GLY A 1 316 ? -3.637 -24.031 -3.451 1 87.62 316 GLY A N 1
ATOM 2456 C CA . GLY A 1 316 ? -4.762 -24.938 -3.629 1 87.62 316 GLY A CA 1
ATOM 2457 C C . GLY A 1 316 ? -6.105 -24.234 -3.586 1 87.62 316 GLY A C 1
ATOM 2458 O O . GLY A 1 316 ? -7.129 -24.844 -3.291 1 87.62 316 GLY A O 1
ATOM 2459 N N . VAL A 1 317 ? -6.098 -22.906 -3.859 1 91.38 317 VAL A N 1
ATOM 2460 C CA . VAL A 1 317 ? -7.359 -22.188 -3.73 1 91.38 317 VAL A CA 1
ATOM 2461 C C . VAL A 1 317 ? -7.766 -21.609 -5.086 1 91.38 317 VAL A C 1
ATOM 2463 O O . VAL A 1 317 ? -8.672 -20.781 -5.164 1 91.38 317 VAL A O 1
ATOM 2466 N N . ALA A 1 318 ? -7.145 -22.016 -6.152 1 93.38 318 ALA A N 1
ATOM 2467 C CA . ALA A 1 318 ? -7.434 -21.516 -7.496 1 93.38 318 ALA A CA 1
ATOM 2468 C C . ALA A 1 318 ? -8.898 -21.719 -7.855 1 93.38 318 ALA A C 1
ATOM 2470 O O . ALA A 1 318 ? -9.539 -20.828 -8.406 1 93.38 318 ALA A O 1
ATOM 2471 N N . ARG A 1 319 ? -9.508 -22.828 -7.504 1 93 319 ARG A N 1
ATOM 2472 C CA . ARG A 1 319 ? -10.883 -23.141 -7.859 1 93 319 ARG A CA 1
ATOM 2473 C C . ARG A 1 319 ? -11.859 -22.234 -7.109 1 93 319 ARG A C 1
ATOM 2475 O O . ARG A 1 319 ? -12.969 -21.984 -7.586 1 93 319 ARG A O 1
ATOM 2482 N N . ASP A 1 320 ? -11.445 -21.766 -5.996 1 93.81 320 ASP A N 1
ATOM 2483 C CA . ASP A 1 320 ? -12.305 -20.922 -5.172 1 93.81 320 ASP A CA 1
ATOM 2484 C C . ASP A 1 320 ? -12.375 -19.5 -5.73 1 93.81 320 ASP A C 1
ATOM 2486 O O . ASP A 1 320 ? -13.297 -18.75 -5.41 1 93.81 320 ASP A O 1
ATOM 2490 N N . ILE A 1 321 ? -11.375 -19.094 -6.586 1 96.12 321 ILE A N 1
ATOM 2491 C CA . ILE A 1 321 ? -11.281 -17.688 -6.938 1 96.12 321 ILE A CA 1
ATOM 2492 C C . ILE A 1 321 ? -11.398 -17.516 -8.453 1 96.12 321 ILE A C 1
ATOM 2494 O O . ILE A 1 321 ? -11.875 -16.484 -8.938 1 96.12 321 ILE A O 1
ATOM 2498 N N . ARG A 1 322 ? -11.031 -18.5 -9.195 1 95.69 322 ARG A N 1
ATOM 2499 C CA . ARG A 1 322 ? -10.766 -18.328 -10.617 1 95.69 322 ARG A CA 1
ATOM 2500 C C . ARG A 1 322 ? -12.039 -17.984 -11.375 1 95.69 322 ARG A C 1
ATOM 2502 O O . ARG A 1 322 ? -12 -17.219 -12.352 1 95.69 322 ARG A O 1
ATOM 2509 N N . GLU A 1 323 ? -13.203 -18.453 -10.977 1 95.12 323 GLU A N 1
ATOM 2510 C CA . GLU A 1 323 ? -14.453 -18.234 -11.695 1 95.12 323 GLU A CA 1
ATOM 2511 C C . GLU A 1 323 ? -14.969 -16.812 -11.477 1 95.12 323 GLU A C 1
ATOM 2513 O O . GLU A 1 323 ? -15.891 -16.375 -12.172 1 95.12 323 GLU A O 1
ATOM 2518 N N . ARG A 1 324 ? -14.367 -16.094 -10.57 1 96.94 324 ARG A N 1
ATOM 2519 C CA . ARG A 1 324 ? -14.797 -14.742 -10.219 1 96.94 324 ARG A CA 1
ATOM 2520 C C . ARG A 1 324 ? -14.023 -13.703 -11.023 1 96.94 324 ARG A C 1
ATOM 2522 O O . ARG A 1 324 ? -14.352 -12.516 -10.984 1 96.94 324 ARG A O 1
ATOM 2529 N N . LEU A 1 325 ? -13.039 -14.109 -11.805 1 98.19 325 LEU A N 1
ATOM 2530 C CA . LEU A 1 325 ? -12.07 -13.188 -12.398 1 98.19 325 LEU A CA 1
ATOM 2531 C C . LEU A 1 325 ? -12.516 -12.75 -13.789 1 98.19 325 LEU A C 1
ATOM 2533 O O . LEU A 1 325 ? -13.055 -13.555 -14.555 1 98.19 325 LEU A O 1
ATOM 2537 N N . GLN A 1 326 ? -12.328 -11.5 -14.156 1 98.5 326 GLN A N 1
ATOM 2538 C CA . GLN A 1 326 ? -12.539 -10.945 -15.492 1 98.5 326 GLN A CA 1
ATOM 2539 C C . GLN A 1 326 ? -11.445 -9.938 -15.844 1 98.5 326 GLN A C 1
ATOM 2541 O O . GLN A 1 326 ? -11.242 -8.961 -15.133 1 98.5 326 GLN A O 1
ATOM 2546 N N . LEU A 1 327 ? -10.758 -10.172 -16.906 1 98.56 327 LEU A N 1
ATOM 2547 C CA . LEU A 1 327 ? -9.688 -9.281 -17.344 1 98.56 327 LEU A CA 1
ATOM 2548 C C . LEU A 1 327 ? -10.25 -8.055 -18.047 1 98.56 327 LEU A C 1
ATOM 2550 O O . LEU A 1 327 ? -11.211 -8.148 -18.812 1 98.56 327 LEU A O 1
ATOM 2554 N N . VAL A 1 328 ? -9.68 -6.891 -17.75 1 98.31 328 VAL A N 1
ATOM 2555 C CA . VAL A 1 328 ? -9.969 -5.629 -18.422 1 98.31 328 VAL A CA 1
ATOM 2556 C C . VAL A 1 328 ? -8.711 -5.117 -19.125 1 98.31 328 VAL A C 1
ATOM 2558 O O . VAL A 1 328 ? -7.66 -4.965 -18.5 1 98.31 328 VAL A O 1
ATOM 2561 N N . GLY A 1 329 ? -8.766 -4.992 -20.469 1 96.5 329 GLY A N 1
ATOM 2562 C CA . GLY A 1 329 ? -7.703 -4.324 -21.203 1 96.5 329 GLY A CA 1
ATOM 2563 C C . GLY A 1 329 ? -7.816 -2.812 -21.172 1 96.5 329 GLY A C 1
ATOM 2564 O O . GLY A 1 329 ? -8.555 -2.227 -21.984 1 96.5 329 GLY A O 1
ATOM 2565 N N . ALA A 1 330 ? -6.996 -2.195 -20.344 1 92.19 330 ALA A N 1
ATOM 2566 C CA . ALA A 1 330 ? -7.152 -0.768 -20.078 1 92.19 330 ALA A CA 1
ATOM 2567 C C . ALA A 1 330 ? -6.273 0.065 -21 1 92.19 330 ALA A C 1
ATOM 2569 O O . ALA A 1 330 ? -5.344 -0.457 -21.625 1 92.19 330 ALA A O 1
ATOM 2570 N N . MET A 1 331 ? -6.637 1.29 -21.172 1 87.56 331 MET A N 1
ATOM 2571 C CA . MET A 1 331 ? -5.867 2.322 -21.875 1 87.56 331 MET A CA 1
ATOM 2572 C C . MET A 1 331 ? -5.488 1.865 -23.266 1 87.56 331 MET A C 1
ATOM 2574 O O . MET A 1 331 ? -4.328 1.967 -23.672 1 87.56 331 MET A O 1
ATOM 2578 N N . VAL A 1 332 ? -6.406 1.313 -24 1 89 332 VAL A N 1
ATOM 2579 C CA . VAL A 1 332 ? -6.164 0.915 -25.391 1 89 332 VAL A CA 1
ATOM 2580 C C . VAL A 1 332 ? -5.844 2.145 -26.234 1 89 332 VAL A C 1
ATOM 2582 O O . VAL A 1 332 ? -6.645 3.078 -26.312 1 89 332 VAL A O 1
ATOM 2585 N N . PRO A 1 333 ? -4.684 2.111 -26.844 1 83.38 333 PRO A N 1
ATOM 2586 C CA . PRO A 1 333 ? -4.285 3.287 -27.625 1 83.38 333 PRO A CA 1
ATOM 2587 C C . PRO A 1 333 ? -5.16 3.498 -28.859 1 83.38 333 PRO A C 1
ATOM 2589 O O . PRO A 1 333 ? -5.746 2.545 -29.375 1 83.38 333 PRO A O 1
ATOM 2592 N N . GLU A 1 334 ? -5.129 4.758 -29.297 1 79.56 334 GLU A N 1
ATOM 2593 C CA . GLU A 1 334 ? -5.895 5.105 -30.484 1 79.56 334 GLU A CA 1
ATOM 2594 C C . GLU A 1 334 ? -5.27 4.496 -31.734 1 79.56 334 GLU A C 1
ATOM 2596 O O . GLU A 1 334 ? -5.98 4 -32.625 1 79.56 334 GLU A O 1
ATOM 2601 N N . LEU A 1 335 ? -3.986 4.59 -31.703 1 80.5 335 LEU A N 1
ATOM 2602 C CA . LEU A 1 335 ? -3.258 4.012 -32.844 1 80.5 335 LEU A CA 1
ATOM 2603 C C . LEU A 1 335 ? -2.84 2.578 -32.531 1 80.5 335 LEU A C 1
ATOM 2605 O O . LEU A 1 335 ? -2.35 2.287 -31.438 1 80.5 335 LEU A O 1
ATOM 2609 N N . ALA A 1 336 ? -3.064 1.638 -33.406 1 82.94 336 ALA A N 1
ATOM 2610 C CA . ALA A 1 336 ? -2.689 0.231 -33.281 1 82.94 336 ALA A CA 1
ATOM 2611 C C . ALA A 1 336 ? -3.408 -0.434 -32.125 1 82.94 336 ALA A C 1
ATOM 2613 O O . ALA A 1 336 ? -2.832 -1.273 -31.422 1 82.94 336 ALA A O 1
ATOM 2614 N N . GLY A 1 337 ? -4.582 0.023 -31.953 1 87.5 337 GLY A N 1
ATOM 2615 C CA . GLY A 1 337 ? -5.379 -0.501 -30.859 1 87.5 337 GLY A CA 1
ATOM 2616 C C . GLY A 1 337 ? -5.648 -1.99 -30.969 1 87.5 337 GLY A C 1
ATOM 2617 O O . GLY A 1 337 ? -5.547 -2.723 -29.984 1 87.5 337 GLY A O 1
ATOM 2618 N N . ALA A 1 338 ? -5.961 -2.414 -32.156 1 90.81 338 ALA A N 1
ATOM 2619 C CA . ALA A 1 338 ? -6.277 -3.822 -32.375 1 90.81 338 ALA A CA 1
ATOM 2620 C C . ALA A 1 338 ? -5.082 -4.711 -32.031 1 90.81 338 ALA A C 1
ATOM 2622 O O . ALA A 1 338 ? -5.242 -5.77 -31.438 1 90.81 338 ALA A O 1
ATOM 2623 N N . GLU A 1 339 ? -3.967 -4.262 -32.469 1 91.12 339 GLU A N 1
ATOM 2624 C CA . GLU A 1 339 ? -2.744 -5.008 -32.188 1 91.12 339 GLU A CA 1
ATOM 2625 C C . GLU A 1 339 ? -2.461 -5.043 -30.672 1 91.12 339 GLU A C 1
ATOM 2627 O O . GLU A 1 339 ? -2.049 -6.074 -30.141 1 91.12 339 GLU A O 1
ATOM 2632 N N . TYR A 1 340 ? -2.689 -3.955 -30.094 1 90.62 340 TYR A N 1
ATOM 2633 C CA . TYR A 1 340 ? -2.512 -3.863 -28.641 1 90.62 340 TYR A CA 1
ATOM 2634 C C . TYR A 1 340 ? -3.428 -4.84 -27.922 1 90.62 340 TYR A C 1
ATOM 2636 O O . TYR A 1 340 ? -2.979 -5.594 -27.047 1 90.62 340 TYR A O 1
ATOM 2644 N N . VAL A 1 341 ? -4.648 -4.855 -28.297 1 94.5 341 VAL A N 1
ATOM 2645 C CA . VAL A 1 341 ? -5.641 -5.707 -27.641 1 94.5 341 VAL A CA 1
ATOM 2646 C C . VAL A 1 341 ? -5.297 -7.176 -27.891 1 94.5 341 VAL A C 1
ATOM 2648 O O . VAL A 1 341 ? -5.441 -8.008 -26.984 1 94.5 341 VAL A O 1
ATOM 2651 N N . ALA A 1 342 ? -4.863 -7.469 -29.062 1 95.38 342 ALA A N 1
ATOM 2652 C CA . ALA A 1 342 ? -4.449 -8.836 -29.375 1 95.38 342 ALA A CA 1
ATOM 2653 C C . ALA A 1 342 ? -3.289 -9.273 -28.484 1 95.38 342 ALA A C 1
ATOM 2655 O O . ALA A 1 342 ? -3.248 -10.414 -28.031 1 95.38 342 ALA A O 1
ATOM 2656 N N . GLY A 1 343 ? -2.377 -8.367 -28.281 1 94.12 343 GLY A N 1
ATOM 2657 C CA . GLY A 1 343 ? -1.262 -8.656 -27.406 1 94.12 343 GLY A CA 1
ATOM 2658 C C . GLY A 1 343 ? -1.691 -8.906 -25.969 1 94.12 343 GLY A C 1
ATOM 2659 O O . GLY A 1 343 ? -1.235 -9.867 -25.344 1 94.12 343 GLY A O 1
ATOM 2660 N N . VAL A 1 344 ? -2.568 -8.102 -25.5 1 95.5 344 VAL A N 1
ATOM 2661 C CA . VAL A 1 344 ? -3.104 -8.266 -24.141 1 95.5 344 VAL A CA 1
ATOM 2662 C C . VAL A 1 344 ? -3.789 -9.625 -24.016 1 95.5 344 VAL A C 1
ATOM 2664 O O . VAL A 1 344 ? -3.555 -10.359 -23.062 1 95.5 344 VAL A O 1
ATOM 2667 N N . ARG A 1 345 ? -4.602 -9.961 -24.953 1 97.44 345 ARG A N 1
ATOM 2668 C CA . ARG A 1 345 ? -5.348 -11.219 -24.953 1 97.44 345 ARG A CA 1
ATOM 2669 C C . ARG A 1 345 ? -4.406 -12.414 -24.938 1 97.44 345 ARG A C 1
ATOM 2671 O O . ARG A 1 345 ? -4.602 -13.367 -24.172 1 97.44 345 ARG A O 1
ATOM 2678 N N . GLU A 1 346 ? -3.439 -12.344 -25.781 1 97.38 346 GLU A N 1
ATOM 2679 C CA . GLU A 1 346 ? -2.494 -13.445 -25.891 1 97.38 346 GLU A CA 1
ATOM 2680 C C . GLU A 1 346 ? -1.745 -13.68 -24.578 1 97.38 346 GLU A C 1
ATOM 2682 O O . GLU A 1 346 ? -1.661 -14.805 -24.094 1 97.38 346 GLU A O 1
ATOM 2687 N N . ARG A 1 347 ? -1.201 -12.648 -24.047 1 96.69 347 ARG A N 1
ATOM 2688 C CA . ARG A 1 347 ? -0.448 -12.758 -22.797 1 96.69 347 ARG A CA 1
ATOM 2689 C C . ARG A 1 347 ? -1.352 -13.188 -21.656 1 96.69 347 ARG A C 1
ATOM 2691 O O . ARG A 1 347 ? -0.941 -13.969 -20.781 1 96.69 347 ARG A O 1
ATOM 2698 N N . ALA A 1 348 ? -2.529 -12.641 -21.641 1 97.94 348 ALA A N 1
ATOM 2699 C CA . ALA A 1 348 ? -3.5 -13.031 -20.625 1 97.94 348 ALA A CA 1
ATOM 2700 C C . ALA A 1 348 ? -3.82 -14.523 -20.734 1 97.94 348 ALA A C 1
ATOM 2702 O O . ALA A 1 348 ? -3.803 -15.234 -19.719 1 97.94 348 ALA A O 1
ATOM 2703 N N . TRP A 1 349 ? -4.121 -14.969 -21.938 1 98 349 TRP A N 1
ATOM 2704 C CA . TRP A 1 349 ? -4.449 -16.375 -22.141 1 98 349 TRP A CA 1
ATOM 2705 C C . TRP A 1 349 ? -3.311 -17.281 -21.688 1 98 349 TRP A C 1
ATOM 2707 O O . TRP A 1 349 ? -3.537 -18.281 -21 1 98 349 TRP A O 1
ATOM 2717 N N . ASP A 1 350 ? -2.117 -16.906 -22.016 1 97.12 350 ASP A N 1
ATOM 2718 C CA . ASP A 1 350 ? -0.944 -17.672 -21.609 1 97.12 350 ASP A CA 1
ATOM 2719 C C . ASP A 1 350 ? -0.868 -17.812 -20.094 1 97.12 350 ASP A C 1
ATOM 2721 O O . ASP A 1 350 ? -0.629 -18.906 -19.578 1 97.12 350 ASP A O 1
ATOM 2725 N N . MET A 1 351 ? -1.029 -16.766 -19.453 1 96.62 351 MET A N 1
ATOM 2726 C CA . MET A 1 351 ? -0.936 -16.734 -18 1 96.62 351 MET A CA 1
ATOM 2727 C C . MET A 1 351 ? -2.061 -17.547 -17.359 1 96.62 351 MET A C 1
ATOM 2729 O O . MET A 1 351 ? -1.819 -18.344 -16.453 1 96.62 351 MET A O 1
ATOM 2733 N N . PHE A 1 352 ? -3.33 -17.359 -17.828 1 97.88 352 PHE A N 1
ATOM 2734 C CA . PHE A 1 352 ? -4.461 -18.125 -17.312 1 97.88 352 PHE A CA 1
ATOM 2735 C C . PHE A 1 352 ? -4.27 -19.609 -17.578 1 97.88 352 PHE A C 1
ATOM 2737 O O . PHE A 1 352 ? -4.531 -20.438 -16.703 1 97.88 352 PHE A O 1
ATOM 2744 N N . ALA A 1 353 ? -3.861 -19.953 -18.766 1 96.56 353 ALA A N 1
ATOM 2745 C CA . ALA A 1 353 ? -3.66 -21.344 -19.156 1 96.56 353 ALA A CA 1
ATOM 2746 C C . ALA A 1 353 ? -2.596 -22 -18.281 1 96.56 353 ALA A C 1
ATOM 2748 O O . ALA A 1 353 ? -2.746 -23.172 -17.891 1 96.56 353 ALA A O 1
ATOM 2749 N N . GLU A 1 354 ? -1.59 -21.266 -18.031 1 95.38 354 GLU A N 1
ATOM 2750 C CA . GLU A 1 354 ? -0.466 -21.797 -17.266 1 95.38 354 GLU A CA 1
ATOM 2751 C C . GLU A 1 354 ? -0.833 -21.969 -15.797 1 95.38 354 GLU A C 1
ATOM 2753 O O . GLU A 1 354 ? -0.425 -22.938 -15.156 1 95.38 354 GLU A O 1
ATOM 2758 N N . GLU A 1 355 ? -1.58 -21.047 -15.266 1 96.5 355 GLU A N 1
ATOM 2759 C CA . GLU A 1 355 ? -1.658 -20.984 -13.812 1 96.5 355 GLU A CA 1
ATOM 2760 C C . GLU A 1 355 ? -3.049 -21.375 -13.312 1 96.5 355 GLU A C 1
ATOM 2762 O O . GLU A 1 355 ? -3.197 -21.891 -12.203 1 96.5 355 GLU A O 1
ATOM 2767 N N . LEU A 1 356 ? -4.078 -21.125 -14.102 1 96.75 356 LEU A N 1
ATOM 2768 C CA . LEU A 1 356 ? -5.41 -21.234 -13.516 1 96.75 356 LEU A CA 1
ATOM 2769 C C . LEU A 1 356 ? -6.262 -22.234 -14.281 1 96.75 356 LEU A C 1
ATOM 2771 O O . LEU A 1 356 ? -7.152 -22.875 -13.703 1 96.75 356 LEU A O 1
ATOM 2775 N N . TYR A 1 357 ? -6.125 -22.359 -15.609 1 96.06 357 TYR A N 1
ATOM 2776 C CA . TYR A 1 357 ? -6.957 -23.266 -16.406 1 96.06 357 TYR A CA 1
ATOM 2777 C C . TYR A 1 357 ? -6.602 -24.719 -16.125 1 96.06 357 TYR A C 1
ATOM 2779 O O . TYR A 1 357 ? -5.453 -25.031 -15.812 1 96.06 357 TYR A O 1
ATOM 2787 N N . ASP A 1 358 ? -7.613 -25.547 -16.25 1 93.12 358 ASP A N 1
ATOM 2788 C CA . ASP A 1 358 ? -7.398 -26.984 -16.125 1 93.12 358 ASP A CA 1
ATOM 2789 C C . ASP A 1 358 ? -6.582 -27.516 -17.312 1 93.12 358 ASP A C 1
ATOM 2791 O O . ASP A 1 358 ? -6.703 -27.031 -18.422 1 93.12 358 ASP A O 1
ATOM 2795 N N . GLU A 1 359 ? -5.785 -28.469 -16.969 1 85.88 359 GLU A N 1
ATOM 2796 C CA . GLU A 1 359 ? -5.051 -29.125 -18.047 1 85.88 359 GLU A CA 1
ATOM 2797 C C . GLU A 1 359 ? -5.988 -29.953 -18.922 1 85.88 359 GLU A C 1
ATOM 2799 O O . GLU A 1 359 ? -6.852 -30.672 -18.406 1 85.88 359 GLU A O 1
ATOM 2804 N N . VAL A 1 360 ? -5.953 -29.688 -20.125 1 80.56 360 VAL A N 1
ATOM 2805 C CA . VAL A 1 360 ? -6.723 -30.469 -21.094 1 80.56 360 VAL A CA 1
ATOM 2806 C C . VAL A 1 360 ? -5.797 -31.453 -21.812 1 80.56 360 VAL A C 1
ATOM 2808 O O . VAL A 1 360 ? -4.883 -31.031 -22.531 1 80.56 360 VAL A O 1
ATOM 2811 N N . PRO A 1 361 ? -5.938 -32.75 -21.422 1 75 361 PRO A N 1
ATOM 2812 C CA . PRO A 1 361 ? -5.094 -33.719 -22.094 1 75 361 PRO A CA 1
ATOM 2813 C C . PRO A 1 361 ? -5.188 -33.625 -23.625 1 75 361 PRO A C 1
ATOM 2815 O O . PRO A 1 361 ? -6.227 -33.25 -24.156 1 75 361 PRO A O 1
ATOM 2818 N N . ALA A 1 362 ? -4.043 -33.875 -24.297 1 70.69 362 ALA A N 1
ATOM 2819 C CA . ALA A 1 362 ? -3.986 -33.844 -25.75 1 70.69 362 ALA A CA 1
ATOM 2820 C C . ALA A 1 362 ? -4.996 -34.812 -26.359 1 70.69 362 ALA A C 1
ATOM 2822 O O . ALA A 1 362 ? -5.094 -35.969 -25.938 1 70.69 362 ALA A O 1
ATOM 2823 N N . GLY A 1 363 ? -5.746 -34.312 -27.344 1 69 363 GLY A N 1
ATOM 2824 C CA . GLY A 1 363 ? -6.668 -35.156 -28.078 1 69 363 GLY A CA 1
ATOM 2825 C C . GLY A 1 363 ? -8.055 -35.188 -27.469 1 69 363 GLY A C 1
ATOM 2826 O O . GLY A 1 363 ? -8.977 -35.781 -28.047 1 69 363 GLY A O 1
ATOM 2827 N N . GLU A 1 364 ? -8.211 -34.781 -26.172 1 69.06 364 GLU A N 1
ATOM 2828 C CA . GLU A 1 364 ? -9.523 -34.812 -25.531 1 69.06 364 GLU A CA 1
ATOM 2829 C C . GLU A 1 364 ? -10.242 -33.469 -25.656 1 69.06 364 GLU A C 1
ATOM 2831 O O . GLU A 1 364 ? -9.602 -32.438 -25.578 1 69.06 364 GLU A O 1
ATOM 2836 N N . PRO A 1 365 ? -11.484 -33.625 -26.078 1 65.12 365 PRO A N 1
ATOM 2837 C CA . PRO A 1 365 ? -12.234 -32.375 -26.109 1 65.12 365 PRO A CA 1
ATOM 2838 C C . PRO A 1 365 ? -12.422 -31.734 -24.734 1 65.12 365 PRO A C 1
ATOM 2840 O O . PRO A 1 365 ? -12.367 -32.438 -23.719 1 65.12 365 PRO A O 1
ATOM 2843 N N . VAL A 1 366 ? -12.219 -30.453 -24.688 1 65 366 VAL A N 1
ATOM 2844 C CA . VAL A 1 366 ? -12.586 -29.766 -23.453 1 65 366 VAL A CA 1
ATOM 2845 C C . VAL A 1 366 ? -14.008 -30.156 -23.047 1 65 366 VAL A C 1
ATOM 2847 O O . VAL A 1 366 ? -14.953 -29.969 -23.812 1 65 366 VAL A O 1
ATOM 2850 N N . THR A 1 367 ? -14.203 -31.094 -22.125 1 63.12 367 THR A N 1
ATOM 2851 C CA . THR A 1 367 ? -15.523 -31.5 -21.641 1 63.12 367 THR A CA 1
ATOM 2852 C C . THR A 1 367 ? -16.078 -30.438 -20.688 1 63.12 367 THR A C 1
ATOM 2854 O O . THR A 1 367 ? -15.359 -29.547 -20.234 1 63.12 367 THR A O 1
ATOM 2857 N N . GLY A 1 368 ? -17.516 -30.344 -20.453 1 61.88 368 GLY A N 1
ATOM 2858 C CA . GLY A 1 368 ? -18.266 -29.422 -19.625 1 61.88 368 GLY A CA 1
ATOM 2859 C C . GLY A 1 368 ? -17.703 -29.297 -18.219 1 61.88 368 GLY A C 1
ATOM 2860 O O . GLY A 1 368 ? -17.953 -28.297 -17.531 1 61.88 368 GLY A O 1
ATOM 2861 N N . ASP A 1 369 ? -16.797 -30.203 -17.797 1 73.44 369 ASP A N 1
ATOM 2862 C CA . ASP A 1 369 ? -16.297 -30.203 -16.406 1 73.44 369 ASP A CA 1
ATOM 2863 C C . ASP A 1 369 ? -14.938 -29.531 -16.312 1 73.44 369 ASP A C 1
ATOM 2865 O O . ASP A 1 369 ? -14.477 -29.203 -15.219 1 73.44 369 ASP A O 1
ATOM 2869 N N . THR A 1 370 ? -14.367 -29.297 -17.469 1 86.06 370 THR A N 1
ATOM 2870 C CA . THR A 1 370 ? -13.039 -28.688 -17.469 1 86.06 370 THR A CA 1
ATOM 2871 C C . THR A 1 370 ? -13.141 -27.172 -17.594 1 86.06 370 THR A C 1
ATOM 2873 O O . THR A 1 370 ? -13.773 -26.656 -18.516 1 86.06 370 THR A O 1
ATOM 2876 N N . TRP A 1 371 ? -12.609 -26.516 -16.672 1 92.88 371 TRP A N 1
ATOM 2877 C CA . TRP A 1 371 ? -12.594 -25.062 -16.703 1 92.88 371 TRP A CA 1
ATOM 2878 C C . TRP A 1 371 ? -11.383 -24.547 -17.484 1 92.88 371 TRP A C 1
ATOM 2880 O O . TRP A 1 371 ? -10.359 -24.203 -16.891 1 92.88 371 TRP A O 1
ATOM 2890 N N . SER A 1 372 ? -11.352 -24.641 -18.734 1 93.88 372 SER A N 1
ATOM 2891 C CA . SER A 1 372 ? -10.336 -24.203 -19.688 1 93.88 372 SER A CA 1
ATOM 2892 C C . SER A 1 372 ? -10.969 -23.609 -20.938 1 93.88 372 SER A C 1
ATOM 2894 O O . SER A 1 372 ? -11.992 -24.094 -21.406 1 93.88 372 SER A O 1
ATOM 2896 N N . PHE A 1 373 ? -10.359 -22.562 -21.469 1 94.44 373 PHE A N 1
ATOM 2897 C CA . PHE A 1 373 ? -10.945 -21.828 -22.578 1 94.44 373 PHE A CA 1
ATOM 2898 C C . PHE A 1 373 ? -9.914 -21.578 -23.672 1 94.44 373 PHE A C 1
ATOM 2900 O O . PHE A 1 373 ? -8.719 -21.438 -23.391 1 94.44 373 PHE A O 1
ATOM 2907 N N . ASP A 1 374 ? -10.453 -21.469 -24.891 1 93.56 374 ASP A N 1
ATOM 2908 C CA . ASP A 1 374 ? -9.594 -21.078 -26 1 93.56 374 ASP A CA 1
ATOM 2909 C C . ASP A 1 374 ? -9.258 -19.594 -25.938 1 93.56 374 ASP A C 1
ATOM 2911 O O . ASP A 1 374 ? -10.023 -18.797 -25.375 1 93.56 374 ASP A O 1
ATOM 2915 N N . GLU A 1 375 ? -8.195 -19.266 -26.547 1 95.75 375 GLU A N 1
ATOM 2916 C CA . GLU A 1 375 ? -7.727 -17.891 -26.531 1 95.75 375 GLU A CA 1
ATOM 2917 C C . GLU A 1 375 ? -8.789 -16.938 -27.062 1 95.75 375 GLU A C 1
ATOM 2919 O O . GLU A 1 375 ? -8.945 -15.82 -26.547 1 95.75 375 GLU A O 1
ATOM 2924 N N . SER A 1 376 ? -9.57 -17.375 -28.047 1 95.5 376 SER A N 1
ATOM 2925 C CA . SER A 1 376 ? -10.484 -16.484 -28.734 1 95.5 376 SER A CA 1
ATOM 2926 C C . SER A 1 376 ? -11.875 -16.516 -28.109 1 95.5 376 SER A C 1
ATOM 2928 O O . SER A 1 376 ? -12.789 -15.828 -28.578 1 95.5 376 SER A O 1
ATOM 2930 N N . ASP A 1 377 ? -12.062 -17.328 -27.078 1 95.62 377 ASP A N 1
ATOM 2931 C CA . ASP A 1 377 ? -13.359 -17.406 -26.406 1 95.62 377 ASP A CA 1
ATOM 2932 C C . ASP A 1 377 ? -13.711 -16.078 -25.734 1 95.62 377 ASP A C 1
ATOM 2934 O O . ASP A 1 377 ? -13.125 -15.734 -24.703 1 95.62 377 ASP A O 1
ATOM 2938 N N . GLU A 1 378 ? -14.688 -15.43 -26.172 1 95.44 378 GLU A N 1
ATOM 2939 C CA . GLU A 1 378 ? -15.047 -14.094 -25.703 1 95.44 378 GLU A CA 1
ATOM 2940 C C . GLU A 1 378 ? -15.695 -14.156 -24.312 1 95.44 378 GLU A C 1
ATOM 2942 O O . GLU A 1 378 ? -15.766 -13.148 -23.609 1 95.44 378 GLU A O 1
ATOM 2947 N N . GLY A 1 379 ? -16.203 -15.242 -23.969 1 95 379 GLY A N 1
ATOM 2948 C CA . GLY A 1 379 ? -16.828 -15.406 -22.656 1 95 379 GLY A CA 1
ATOM 2949 C C . GLY A 1 379 ? -15.844 -15.82 -21.578 1 95 379 GLY A C 1
ATOM 2950 O O . GLY A 1 379 ? -16.219 -15.93 -20.406 1 95 379 GLY A O 1
ATOM 2951 N N . ALA A 1 380 ? -14.586 -16.031 -21.953 1 96.81 380 ALA A N 1
ATOM 2952 C CA . ALA A 1 380 ? -13.555 -16.5 -21.016 1 96.81 380 ALA A CA 1
ATOM 2953 C C . ALA A 1 380 ? -13.062 -15.367 -20.125 1 96.81 380 ALA A C 1
ATOM 2955 O O . ALA A 1 380 ? -13.094 -14.203 -20.531 1 96.81 380 ALA A O 1
ATOM 2956 N N . PRO A 1 381 ? -12.57 -15.719 -18.938 1 97.38 381 PRO A N 1
ATOM 2957 C CA . PRO A 1 381 ? -12.086 -14.688 -18.016 1 97.38 381 PRO A CA 1
ATOM 2958 C C . PRO A 1 381 ? -10.844 -13.969 -18.531 1 97.38 381 PRO A C 1
ATOM 2960 O O . PRO A 1 381 ? -10.609 -12.812 -18.172 1 97.38 381 PRO A O 1
ATOM 2963 N N . HIS A 1 382 ? -10.023 -14.602 -19.375 1 98.12 382 HIS A N 1
ATOM 2964 C CA . HIS A 1 382 ? -8.797 -13.984 -19.875 1 98.12 382 HIS A CA 1
ATOM 2965 C C . HIS A 1 382 ? -9.102 -12.984 -20.984 1 98.12 382 HIS A C 1
ATOM 2967 O O . HIS A 1 382 ? -8.242 -12.18 -21.359 1 98.12 382 HIS A O 1
ATOM 2973 N N . TYR A 1 383 ? -10.281 -13.117 -21.625 1 98.06 383 TYR A N 1
ATOM 2974 C CA . TYR A 1 383 ? -10.633 -12.234 -22.734 1 98.06 383 TYR A CA 1
ATOM 2975 C C . TYR A 1 383 ? -10.883 -10.812 -22.234 1 98.06 383 TYR A C 1
ATOM 2977 O O . TYR A 1 383 ? -11.805 -10.57 -21.453 1 98.06 383 TYR A O 1
ATOM 2985 N N . PRO A 1 384 ? -10.148 -9.844 -22.734 1 98 384 PRO A N 1
ATOM 2986 C CA . PRO A 1 384 ? -10.18 -8.516 -22.109 1 98 384 PRO A CA 1
ATOM 2987 C C . PRO A 1 384 ? -11.414 -7.707 -22.516 1 98 384 PRO A C 1
ATOM 2989 O O . PRO A 1 384 ? -11.719 -7.598 -23.703 1 98 384 PRO A O 1
ATOM 2992 N N . TRP A 1 385 ? -12.164 -7.23 -21.531 1 98.25 385 TRP A N 1
ATOM 2993 C CA . TRP A 1 385 ? -13.078 -6.117 -21.75 1 98.25 385 TRP A CA 1
ATOM 2994 C C . TRP A 1 385 ? -12.305 -4.805 -21.906 1 98.25 385 TRP A C 1
ATOM 2996 O O . TRP A 1 385 ? -11.672 -4.34 -20.953 1 98.25 385 TRP A O 1
ATOM 3006 N N . THR A 1 386 ? -12.398 -4.156 -23.031 1 96.62 386 THR A N 1
ATOM 3007 C CA . THR A 1 386 ? -11.453 -3.104 -23.375 1 96.62 386 THR A CA 1
ATOM 3008 C C . THR A 1 386 ? -11.977 -1.739 -22.938 1 96.62 386 THR A C 1
ATOM 3010 O O . THR A 1 386 ? -13.188 -1.501 -22.938 1 96.62 386 THR A O 1
ATOM 3013 N N . ILE A 1 387 ? -11.109 -0.894 -22.484 1 95.19 387 ILE A N 1
ATOM 3014 C CA . ILE A 1 387 ? -11.336 0.525 -22.234 1 95.19 387 ILE A CA 1
ATOM 3015 C C . ILE A 1 387 ? -10.375 1.361 -23.078 1 95.19 387 ILE A C 1
ATOM 3017 O O . ILE A 1 387 ? -9.156 1.195 -23 1 95.19 387 ILE A O 1
ATOM 3021 N N . ARG A 1 388 ? -10.875 2.213 -23.828 1 90.62 388 ARG A N 1
ATOM 3022 C CA . ARG A 1 388 ? -10.047 3.039 -24.703 1 90.62 388 ARG A CA 1
ATOM 3023 C C . ARG A 1 388 ? -9.453 4.223 -23.938 1 90.62 388 ARG A C 1
ATOM 3025 O O . ARG A 1 388 ? -10.117 4.809 -23.078 1 90.62 388 ARG A O 1
ATOM 3032 N N . TRP A 1 389 ? -8.242 4.469 -24.281 1 82 389 TRP A N 1
ATOM 3033 C CA . TRP A 1 389 ? -7.609 5.656 -23.719 1 82 389 TRP A CA 1
ATOM 3034 C C . TRP A 1 389 ? -8.211 6.93 -24.297 1 82 389 TRP A C 1
ATOM 3036 O O . TRP A 1 389 ? -8.508 6.984 -25.5 1 82 389 TRP A O 1
ATOM 3046 N N . HIS A 1 390 ? -8.375 7.871 -23.484 1 77.31 390 HIS A N 1
ATOM 3047 C CA . HIS A 1 390 ? -8.898 9.156 -23.938 1 77.31 390 HIS A CA 1
ATOM 3048 C C . HIS A 1 390 ? -8.32 10.305 -23.109 1 77.31 390 HIS A C 1
ATOM 3050 O O . HIS A 1 390 ? -8.32 10.242 -21.875 1 77.31 390 HIS A O 1
ATOM 3056 N N . ARG A 1 391 ? -7.906 11.273 -23.734 1 66.88 391 ARG A N 1
ATOM 3057 C CA . ARG A 1 391 ? -7.23 12.406 -23.109 1 66.88 391 ARG A CA 1
ATOM 3058 C C . ARG A 1 391 ? -8.133 13.094 -22.094 1 66.88 391 ARG A C 1
ATOM 3060 O O . ARG A 1 391 ? -7.66 13.555 -21.047 1 66.88 391 ARG A O 1
ATOM 3067 N N . GLY A 1 392 ? -9.359 13.188 -22.391 1 64.44 392 GLY A N 1
ATOM 3068 C CA . GLY A 1 392 ? -10.305 13.867 -21.516 1 64.44 392 GLY A CA 1
ATOM 3069 C C . GLY A 1 392 ? -10.469 13.195 -20.172 1 64.44 392 GLY A C 1
ATOM 3070 O O . GLY A 1 392 ? -10.836 13.844 -19.188 1 64.44 392 GLY A O 1
ATOM 3071 N N . PHE A 1 393 ? -10.203 11.992 -20.109 1 64.56 393 PHE A N 1
ATOM 3072 C CA . PHE A 1 393 ? -10.414 11.273 -18.859 1 64.56 393 PHE A CA 1
ATOM 3073 C C . PHE A 1 393 ? -9.102 11.062 -18.125 1 64.56 393 PHE A C 1
ATOM 3075 O O . PHE A 1 393 ? -9.086 10.773 -16.922 1 64.56 393 PHE A O 1
ATOM 3082 N N . ALA A 1 394 ? -7.992 11.211 -18.766 1 59 394 ALA A N 1
ATOM 3083 C CA . ALA A 1 394 ? -6.684 11.016 -18.141 1 59 394 ALA A CA 1
ATOM 3084 C C . ALA A 1 394 ? -6.25 12.25 -17.375 1 59 394 ALA A C 1
ATOM 3086 O O . ALA A 1 394 ? -5.559 12.148 -16.359 1 59 394 ALA A O 1
ATOM 3087 N N . ALA A 1 395 ? -6.512 13.445 -17.828 1 51.97 395 ALA A N 1
ATOM 3088 C CA . ALA A 1 395 ? -5.934 14.695 -17.344 1 51.97 395 ALA A CA 1
ATOM 3089 C C . ALA A 1 395 ? -6.891 15.406 -16.391 1 51.97 395 ALA A C 1
ATOM 3091 O O . ALA A 1 395 ? -6.59 16.5 -15.898 1 51.97 395 ALA A O 1
ATOM 3092 N N . LEU A 1 396 ? -7.914 14.766 -15.977 1 52.19 396 LEU A N 1
ATOM 3093 C CA . LEU A 1 396 ? -8.961 15.633 -15.445 1 52.19 396 LEU A CA 1
ATOM 3094 C C . LEU A 1 396 ? -8.766 15.875 -13.953 1 52.19 396 LEU A C 1
ATOM 3096 O O . LEU A 1 396 ? -8.352 14.977 -13.227 1 52.19 396 LEU A O 1
ATOM 3100 N N . GLN A 1 397 ? -8.844 17.172 -13.641 1 51.53 397 GLN A N 1
ATOM 3101 C CA . GLN A 1 397 ? -8.867 17.656 -12.273 1 51.53 397 GLN A CA 1
ATOM 3102 C C . GLN A 1 397 ? -9.992 17 -11.469 1 51.53 397 GLN A C 1
ATOM 3104 O O . GLN A 1 397 ? -9.805 16.656 -10.305 1 51.53 397 GLN A O 1
ATOM 3109 N N . SER A 1 398 ? -11.172 16.953 -12.109 1 59.78 398 SER A N 1
ATOM 3110 C CA . SER A 1 398 ? -12.336 16.312 -11.484 1 59.78 398 SER A CA 1
ATOM 3111 C C . SER A 1 398 ? -13.148 15.523 -12.508 1 59.78 398 SER A C 1
ATOM 3113 O O . SER A 1 398 ? -13.617 16.078 -13.5 1 59.78 398 SER A O 1
ATOM 3115 N N . LEU A 1 399 ? -13.234 14.266 -12.297 1 66.75 399 LEU A N 1
ATOM 3116 C CA . LEU A 1 399 ? -14.023 13.406 -13.156 1 66.75 399 LEU A CA 1
ATOM 3117 C C . LEU A 1 399 ? -15.508 13.727 -13.039 1 66.75 399 LEU A C 1
ATOM 3119 O O . LEU A 1 399 ? -16.25 13.633 -14.016 1 66.75 399 LEU A O 1
ATOM 3123 N N . HIS A 1 400 ? -15.844 14.211 -11.859 1 68.69 400 HIS A N 1
ATOM 3124 C CA . HIS A 1 400 ? -17.234 14.586 -11.672 1 68.69 400 HIS A CA 1
ATOM 3125 C C . HIS A 1 400 ? -17.672 15.672 -12.648 1 68.69 400 HIS A C 1
ATOM 3127 O O . HIS A 1 400 ? -18.719 15.57 -13.281 1 68.69 400 HIS A O 1
ATOM 3133 N N . ALA A 1 401 ? -16.875 16.656 -12.703 1 68.94 401 ALA A N 1
ATOM 3134 C CA . ALA A 1 401 ? -17.188 17.766 -13.594 1 68.94 401 ALA A CA 1
ATOM 3135 C C . ALA A 1 401 ? -17.297 17.297 -15.039 1 68.94 401 ALA A C 1
ATOM 3137 O O . ALA A 1 401 ? -18.109 17.828 -15.805 1 68.94 401 ALA A O 1
ATOM 3138 N N . ARG A 1 402 ? -16.625 16.344 -15.391 1 70.56 402 ARG A N 1
ATOM 3139 C CA . ARG A 1 402 ? -16.656 15.789 -16.75 1 70.56 402 ARG A CA 1
ATOM 3140 C C . ARG A 1 402 ? -17.953 15.023 -16.984 1 70.56 402 ARG A C 1
ATOM 3142 O O . ARG A 1 402 ? -18.578 15.164 -18.047 1 70.56 402 ARG A O 1
ATOM 3149 N N . PHE A 1 403 ? -18.359 14.32 -16.047 1 71.88 403 PHE A N 1
ATOM 3150 C CA . PHE A 1 403 ? -19.531 13.477 -16.234 1 71.88 403 PHE A CA 1
ATOM 3151 C C . PHE A 1 403 ? -20.797 14.32 -16.312 1 71.88 403 PHE A C 1
ATOM 3153 O O . PHE A 1 403 ? -21.797 13.898 -16.891 1 71.88 403 PHE A O 1
ATOM 3160 N N . VAL A 1 404 ? -20.75 15.508 -15.734 1 71.06 404 VAL A N 1
ATOM 3161 C CA . VAL A 1 404 ? -21.891 16.406 -15.812 1 71.06 404 VAL A CA 1
ATOM 3162 C C . VAL A 1 404 ? -22.109 16.844 -17.266 1 71.06 404 VAL A C 1
ATOM 3164 O O . VAL A 1 404 ? -23.266 16.984 -17.703 1 71.06 404 VAL A O 1
ATOM 3167 N N . ALA A 1 405 ? -21.031 16.922 -17.969 1 74.56 405 ALA A N 1
ATOM 3168 C CA . ALA A 1 405 ? -21.125 17.531 -19.297 1 74.56 405 ALA A CA 1
ATOM 3169 C C . ALA A 1 405 ? -20.859 16.484 -20.391 1 74.56 405 ALA A C 1
ATOM 3171 O O . ALA A 1 405 ? -21.031 16.781 -21.578 1 74.56 405 ALA A O 1
ATOM 3172 N N . VAL A 1 406 ? -20.656 15.242 -20.031 1 75.88 406 VAL A N 1
ATOM 3173 C CA . VAL A 1 406 ? -20.156 14.266 -21 1 75.88 406 VAL A CA 1
ATOM 3174 C C . VAL A 1 406 ? -21.312 13.68 -21.812 1 75.88 406 VAL A C 1
ATOM 3176 O O . VAL A 1 406 ? -22.406 13.477 -21.281 1 75.88 406 VAL A O 1
ATOM 3179 N N . ASP A 1 407 ? -21.031 13.484 -23.078 1 80.94 407 ASP A N 1
ATOM 3180 C CA . ASP A 1 407 ? -21.953 12.75 -23.938 1 80.94 407 ASP A CA 1
ATOM 3181 C C . ASP A 1 407 ? -21.984 11.266 -23.594 1 80.94 407 ASP A C 1
ATOM 3183 O O . ASP A 1 407 ? -20.938 10.602 -23.609 1 80.94 407 ASP A O 1
ATOM 3187 N N . PRO A 1 408 ? -23.188 10.812 -23.266 1 86.12 408 PRO A N 1
ATOM 3188 C CA . PRO A 1 408 ? -23.297 9.383 -22.938 1 86.12 408 PRO A CA 1
ATOM 3189 C C . PRO A 1 408 ? -22.672 8.484 -24 1 86.12 408 PRO A C 1
ATOM 3191 O O . PRO A 1 408 ? -22.141 7.418 -23.688 1 86.12 408 PRO A O 1
ATOM 3194 N N . GLN A 1 409 ? -22.734 8.875 -25.172 1 87.94 409 GLN A N 1
ATOM 3195 C CA . GLN A 1 409 ? -22.156 8.094 -26.25 1 87.94 409 GLN A CA 1
ATOM 3196 C C . GLN A 1 409 ? -20.625 8.023 -26.125 1 87.94 409 GLN A C 1
ATOM 3198 O O . GLN A 1 409 ? -20.016 7.016 -26.5 1 87.94 409 GLN A O 1
ATOM 3203 N N . GLU A 1 410 ? -20.109 9.031 -25.656 1 86.94 410 GLU A N 1
ATOM 3204 C CA . GLU A 1 410 ? -18.656 9.047 -25.438 1 86.94 410 GLU A CA 1
ATOM 3205 C C . GLU A 1 410 ? -18.266 8.039 -24.359 1 86.94 410 GLU A C 1
ATOM 3207 O O . GLU A 1 410 ? -17.281 7.301 -24.531 1 86.94 410 GLU A O 1
ATOM 3212 N N . VAL A 1 411 ? -19.016 8.023 -23.297 1 88.88 411 VAL A N 1
ATOM 3213 C CA . VAL A 1 411 ? -18.75 7.086 -22.219 1 88.88 411 VAL A CA 1
ATOM 3214 C C . VAL A 1 411 ? -18.906 5.652 -22.734 1 88.88 411 VAL A C 1
ATOM 3216 O O . VAL A 1 411 ? -18.062 4.797 -22.453 1 88.88 411 VAL A O 1
ATOM 3219 N N . GLU A 1 412 ? -19.891 5.465 -23.516 1 90.81 412 GLU A N 1
ATOM 3220 C CA . GLU A 1 412 ? -20.125 4.145 -24.078 1 90.81 412 GLU A CA 1
ATOM 3221 C C . GLU A 1 412 ? -19 3.734 -25.016 1 90.81 412 GLU A C 1
ATOM 3223 O O . GLU A 1 412 ? -18.609 2.568 -25.047 1 90.81 412 GLU A O 1
ATOM 3228 N N . SER A 1 413 ? -18.531 4.656 -25.766 1 90.44 413 SER A N 1
ATOM 3229 C CA . SER A 1 413 ? -17.469 4.367 -26.703 1 90.44 413 SER A CA 1
ATOM 3230 C C . SER A 1 413 ? -16.172 3.998 -25.984 1 90.44 413 SER A C 1
ATOM 3232 O O . SER A 1 413 ? -15.383 3.195 -26.484 1 90.44 413 SER A O 1
ATOM 3234 N N . LEU A 1 414 ? -15.969 4.555 -24.859 1 91.62 414 LEU A N 1
ATOM 3235 C CA . LEU A 1 414 ? -14.711 4.371 -24.141 1 91.62 414 LEU A CA 1
ATOM 3236 C C . LEU A 1 414 ? -14.789 3.18 -23.188 1 91.62 414 LEU A C 1
ATOM 3238 O O . LEU A 1 414 ? -13.844 2.396 -23.094 1 91.62 414 LEU A O 1
ATOM 3242 N N . PHE A 1 415 ? -15.961 3.008 -22.516 1 94.75 415 PHE A N 1
ATOM 3243 C CA . PHE A 1 415 ? -16.078 2.053 -21.422 1 94.75 415 PHE A CA 1
ATOM 3244 C C . PHE A 1 415 ? -17.109 0.988 -21.734 1 94.75 415 PHE A C 1
ATOM 3246 O O . PHE A 1 415 ? -17.438 0.149 -20.891 1 94.75 415 PHE A O 1
ATOM 3253 N N . GLY A 1 416 ? -17.656 0.889 -22.891 1 95.56 416 GLY A N 1
ATOM 3254 C CA . GLY A 1 416 ? -18.812 0.095 -23.281 1 95.56 416 GLY A CA 1
ATOM 3255 C C . GLY A 1 416 ? -18.688 -1.367 -22.906 1 95.56 416 GLY A C 1
ATOM 3256 O O . GLY A 1 416 ? -19.547 -1.907 -22.203 1 95.56 416 GLY A O 1
ATOM 3257 N N . PRO A 1 417 ? -17.641 -1.988 -23.328 1 96.44 417 PRO A N 1
ATOM 3258 C CA . PRO A 1 417 ? -17.5 -3.416 -23.047 1 96.44 417 PRO A CA 1
ATOM 3259 C C . PRO A 1 417 ? -17.547 -3.719 -21.547 1 96.44 41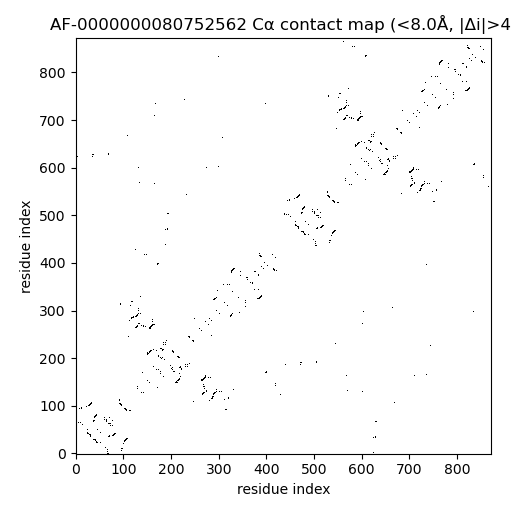7 PRO A C 1
ATOM 3261 O O . PRO A 1 417 ? -18.156 -4.711 -21.125 1 96.44 417 PRO A O 1
ATOM 3264 N N . VAL A 1 418 ? -16.969 -2.896 -20.719 1 97.31 418 VAL A N 1
ATOM 3265 C CA . VAL A 1 418 ? -16.969 -3.094 -19.281 1 97.31 418 VAL A CA 1
ATOM 3266 C C . VAL A 1 418 ? -18.359 -2.83 -18.719 1 97.31 418 VAL A C 1
ATOM 3268 O O . VAL A 1 418 ? -18.875 -3.629 -17.938 1 97.31 418 VAL A O 1
ATOM 3271 N N . ILE A 1 419 ? -18.969 -1.725 -19.156 1 96.69 419 ILE A N 1
ATOM 3272 C CA . ILE A 1 419 ? -20.297 -1.342 -18.672 1 96.69 419 ILE A CA 1
ATOM 3273 C C . ILE A 1 419 ? -21.312 -2.412 -19.062 1 96.69 419 ILE A C 1
ATOM 3275 O O . ILE A 1 419 ? -22.094 -2.875 -18.219 1 96.69 419 ILE A O 1
ATOM 3279 N N . ASP A 1 420 ? -21.25 -2.822 -20.297 1 96.56 420 ASP A N 1
ATOM 3280 C CA . ASP A 1 420 ? -22.188 -3.832 -20.797 1 96.56 420 ASP A CA 1
ATOM 3281 C C . ASP A 1 420 ? -21.969 -5.168 -20.094 1 96.56 420 ASP A C 1
ATOM 3283 O O . ASP A 1 420 ? -22.922 -5.844 -19.703 1 96.56 420 ASP A O 1
ATOM 3287 N N . GLY A 1 421 ? -20.719 -5.512 -19.969 1 96.06 421 GLY A N 1
ATOM 3288 C CA . GLY A 1 421 ? -20.406 -6.746 -19.281 1 96.06 421 GLY A CA 1
ATOM 3289 C C . GLY A 1 421 ? -20.922 -6.777 -17.844 1 96.06 421 GLY A C 1
ATOM 3290 O O . GLY A 1 421 ? -21.516 -7.77 -17.422 1 96.06 421 GLY A O 1
ATOM 3291 N N . LEU A 1 422 ? -20.766 -5.73 -17.141 1 96.5 422 LEU A N 1
ATOM 3292 C CA . LEU A 1 422 ? -21.172 -5.672 -15.742 1 96.5 422 LEU A CA 1
ATOM 3293 C C . LEU A 1 422 ? -22.688 -5.539 -15.617 1 96.5 422 LEU A C 1
ATOM 3295 O O . LEU A 1 422 ? -23.281 -6.094 -14.695 1 96.5 422 LEU A O 1
ATOM 3299 N N . ALA A 1 423 ? -23.297 -4.785 -16.516 1 95.81 423 ALA A N 1
ATOM 3300 C CA . ALA A 1 423 ? -24.766 -4.699 -16.516 1 95.81 423 ALA A CA 1
ATOM 3301 C C . ALA A 1 423 ? -25.391 -6.078 -16.703 1 95.81 423 ALA A C 1
ATOM 3303 O O . ALA A 1 423 ? -26.328 -6.445 -15.992 1 95.81 423 ALA A O 1
ATOM 3304 N N . ASN A 1 424 ? -24.828 -6.793 -17.672 1 94.31 424 ASN A N 1
ATOM 3305 C CA . ASN A 1 424 ? -25.312 -8.148 -17.906 1 94.31 424 ASN A CA 1
ATOM 3306 C C . ASN A 1 424 ? -25.109 -9.039 -16.688 1 94.31 424 ASN A C 1
ATOM 3308 O O . ASN A 1 424 ? -25.969 -9.859 -16.359 1 94.31 424 ASN A O 1
ATOM 3312 N N . PHE A 1 425 ? -24.031 -8.883 -16.078 1 92.06 425 PHE A N 1
ATOM 3313 C CA . PHE A 1 425 ? -23.719 -9.664 -14.891 1 92.06 425 PHE A CA 1
ATOM 3314 C C . PHE A 1 425 ? -24.688 -9.359 -13.766 1 92.06 425 PHE A C 1
ATOM 3316 O O . PHE A 1 425 ? -25.203 -10.273 -13.109 1 92.06 425 PHE A O 1
ATOM 3323 N N . VAL A 1 426 ? -24.938 -8.102 -13.523 1 92 426 VAL A N 1
ATOM 3324 C CA . VAL A 1 426 ? -25.828 -7.652 -12.461 1 92 426 VAL A CA 1
ATOM 3325 C C . VAL A 1 426 ? -27.25 -8.141 -12.742 1 92 426 VAL A C 1
ATOM 3327 O O . VAL A 1 426 ? -27.953 -8.562 -11.82 1 92 426 VAL A O 1
ATOM 3330 N N . ASP A 1 427 ? -27.641 -8.117 -13.992 1 89.25 427 ASP A N 1
ATOM 3331 C CA . ASP A 1 427 ? -28.969 -8.547 -14.375 1 89.25 427 ASP A CA 1
ATOM 3332 C C . ASP A 1 427 ? -29.125 -10.062 -14.25 1 89.25 427 ASP A C 1
ATOM 3334 O O . ASP A 1 427 ? -30.203 -10.562 -13.953 1 89.25 427 ASP A O 1
ATOM 3338 N N . GLY A 1 428 ? -28.047 -10.797 -14.57 1 77.31 428 GLY A N 1
ATOM 3339 C CA . GLY A 1 428 ? -28.078 -12.25 -14.492 1 77.31 428 GLY A CA 1
ATOM 3340 C C . GLY A 1 428 ? -28.062 -12.773 -13.07 1 77.31 428 GLY A C 1
ATOM 3341 O O . GLY A 1 428 ? -28.609 -13.844 -12.797 1 77.31 428 GLY A O 1
ATOM 3342 N N . THR A 1 429 ? -27.266 -12.234 -12.258 1 61.97 429 THR A N 1
ATOM 3343 C CA . THR A 1 429 ? -27.234 -12.641 -10.859 1 61.97 429 THR A CA 1
ATOM 3344 C C . THR A 1 429 ? -28.609 -12.438 -10.219 1 61.97 429 THR A C 1
ATOM 3346 O O . THR A 1 429 ? -28.953 -13.109 -9.242 1 61.97 429 THR A O 1
ATOM 3349 N N . GLY A 1 430 ? -29.328 -11.516 -10.711 1 49.28 430 GLY A N 1
ATOM 3350 C CA . GLY A 1 430 ? -30.703 -11.32 -10.25 1 49.28 430 GLY A CA 1
ATOM 3351 C C . GLY A 1 430 ? -31.594 -12.508 -10.523 1 49.28 430 GLY A C 1
ATOM 3352 O O . GLY A 1 430 ? -32.625 -12.672 -9.883 1 49.28 430 GLY A O 1
ATOM 3353 N N . GLU A 1 431 ? -31.297 -13.266 -11.555 1 41.38 431 GLU A N 1
ATOM 3354 C CA . GLU A 1 431 ? -32.125 -14.422 -11.859 1 41.38 431 GLU A CA 1
ATOM 3355 C C . GLU A 1 431 ? -31.781 -15.609 -10.961 1 41.38 431 GLU A C 1
ATOM 3357 O O . GLU A 1 431 ? -32.406 -16.656 -11.031 1 41.38 431 GLU A O 1
ATOM 3362 N N . PHE A 1 432 ? -30.812 -15.719 -10.211 1 34.59 432 PHE A N 1
ATOM 3363 C CA . PHE A 1 432 ? -30.531 -16.875 -9.375 1 34.59 432 PHE A CA 1
ATOM 3364 C C . PHE A 1 432 ? -31.391 -16.859 -8.117 1 34.59 432 PHE A C 1
ATOM 3366 O O . PHE A 1 432 ? -30.875 -16.672 -7.008 1 34.59 432 PHE A O 1
ATOM 3373 N N . HIS A 1 433 ? -32.5 -16.375 -8.031 1 31.94 433 HIS A N 1
ATOM 3374 C CA . HIS A 1 433 ? -33.438 -16.625 -6.934 1 31.94 433 HIS A CA 1
ATOM 3375 C C . HIS A 1 433 ? -33.75 -18.109 -6.805 1 31.94 433 HIS A C 1
ATOM 3377 O O . HIS A 1 433 ? -33.469 -18.891 -7.719 1 31.94 433 HIS A O 1
ATOM 3383 N N . GLY A 1 434 ? -34.969 -18.578 -6.129 1 27.42 434 GLY A N 1
ATOM 3384 C CA . GLY A 1 434 ? -35.625 -19.672 -5.441 1 27.42 434 GLY A CA 1
ATOM 3385 C C . GLY A 1 434 ? -35.812 -20.906 -6.312 1 27.42 434 GLY A C 1
ATOM 3386 O O . GLY A 1 434 ? -36.406 -21.891 -5.883 1 27.42 434 GLY A O 1
ATOM 3387 N N . GLU A 1 435 ? -35.781 -20.859 -7.676 1 24.41 435 GLU A N 1
ATOM 3388 C CA . GLU A 1 435 ? -36.375 -22.125 -8.094 1 24.41 435 GLU A CA 1
ATOM 3389 C C . GLU A 1 435 ? -35.375 -23.281 -7.98 1 24.41 435 GLU A C 1
ATOM 3391 O O . GLU A 1 435 ? -35.75 -24.438 -8.188 1 24.41 435 GLU A O 1
ATOM 3396 N N . ARG A 1 436 ? -34.219 -23.219 -7.477 1 19.94 436 ARG A N 1
ATOM 3397 C CA . ARG A 1 436 ? -33.844 -24.625 -7.316 1 19.94 436 ARG A CA 1
ATOM 3398 C C . ARG A 1 436 ? -34.25 -25.156 -5.949 1 19.94 436 ARG A C 1
ATOM 3400 O O . ARG A 1 436 ? -34.156 -24.438 -4.945 1 19.94 436 ARG A O 1
ATOM 3407 N N . MET B 1 1 ? -21.562 12.062 20.969 1 70.19 1 MET B N 1
ATOM 3408 C CA . MET B 1 1 ? -20.438 11.141 21.172 1 70.19 1 MET B CA 1
ATOM 3409 C C . MET B 1 1 ? -19.219 11.602 20.375 1 70.19 1 MET B C 1
ATOM 3411 O O . MET B 1 1 ? -19.344 12.148 19.281 1 70.19 1 MET B O 1
ATOM 3415 N N . SER B 1 2 ? -18.031 11.594 21 1 90.19 2 SER B N 1
ATOM 3416 C CA . SER B 1 2 ? -16.797 12.109 20.438 1 90.19 2 SER B CA 1
ATOM 3417 C C . SER B 1 2 ? -16.141 11.102 19.5 1 90.19 2 SER B C 1
ATOM 3419 O O . SER B 1 2 ? -16.438 9.906 19.562 1 90.19 2 SER B O 1
ATOM 3421 N N . THR B 1 3 ? -15.602 11.594 18.5 1 96.12 3 THR B N 1
ATOM 3422 C CA . THR B 1 3 ? -14.906 10.766 17.531 1 96.12 3 THR B CA 1
ATOM 3423 C C . THR B 1 3 ? -13.391 10.891 17.703 1 96.12 3 THR B C 1
ATOM 3425 O O . THR B 1 3 ? -12.914 11.742 18.453 1 96.12 3 THR B O 1
ATOM 3428 N N . PHE B 1 4 ? -12.695 10.008 17.141 1 97.19 4 PHE B N 1
ATOM 3429 C CA . PHE B 1 4 ? -11.242 9.953 17.203 1 97.19 4 PHE B CA 1
ATOM 3430 C C . PHE B 1 4 ? -10.633 11.32 16.922 1 97.19 4 PHE B C 1
ATOM 3432 O O . PHE B 1 4 ? -9.742 11.773 17.641 1 97.19 4 PHE B O 1
ATOM 3439 N N . ASP B 1 5 ? -11.125 12.055 15.883 1 96.12 5 ASP B N 1
ATOM 3440 C CA . ASP B 1 5 ? -10.562 13.328 15.461 1 96.12 5 ASP B CA 1
ATOM 3441 C C . ASP B 1 5 ? -10.797 14.414 16.5 1 96.12 5 ASP B C 1
ATOM 3443 O O . ASP B 1 5 ? -10.148 15.461 16.484 1 96.12 5 ASP B O 1
ATOM 3447 N N . ARG B 1 6 ? -11.633 14.188 17.406 1 95.75 6 ARG B N 1
ATOM 3448 C CA . ARG B 1 6 ? -11.984 15.188 18.406 1 95.75 6 ARG B CA 1
ATOM 3449 C C . ARG B 1 6 ? -11.195 14.961 19.703 1 95.75 6 ARG B C 1
ATOM 3451 O O . ARG B 1 6 ? -11.242 15.781 20.609 1 95.75 6 ARG B O 1
ATOM 3458 N N . ILE B 1 7 ? -10.477 13.922 19.75 1 95.88 7 ILE B N 1
ATOM 3459 C CA . ILE B 1 7 ? -9.781 13.547 20.984 1 95.88 7 ILE B CA 1
ATOM 3460 C C . ILE B 1 7 ? -8.836 14.664 21.406 1 95.88 7 ILE B C 1
ATOM 3462 O O . ILE B 1 7 ? -8.938 15.188 22.516 1 95.88 7 ILE B O 1
ATOM 3466 N N . LEU B 1 8 ? -7.945 15.094 20.547 1 93.75 8 LEU B N 1
ATOM 3467 C CA . LEU B 1 8 ? -6.91 16.062 20.906 1 93.75 8 LEU B CA 1
ATOM 3468 C C . LEU B 1 8 ? -7.508 17.438 21.125 1 93.75 8 LEU B C 1
ATOM 3470 O O . LEU B 1 8 ? -7.191 18.109 22.109 1 93.75 8 LEU B O 1
ATOM 3474 N N . PRO B 1 9 ? -8.422 17.875 20.266 1 93.38 9 PRO B N 1
ATOM 3475 C CA . PRO B 1 9 ? -9.078 19.156 20.531 1 93.38 9 PRO B CA 1
ATOM 3476 C C . PRO B 1 9 ? -9.82 19.172 21.859 1 93.38 9 PRO B C 1
ATOM 3478 O O . PRO B 1 9 ? -9.766 20.172 22.594 1 93.38 9 PRO B O 1
ATOM 3481 N N . GLU B 1 10 ? -10.523 18.094 22.188 1 95.62 10 GLU B N 1
ATOM 3482 C CA . GLU B 1 10 ? -11.258 18.031 23.438 1 95.62 10 GLU B CA 1
ATOM 3483 C C . GLU B 1 10 ? -10.305 17.984 24.641 1 95.62 10 GLU B C 1
ATOM 3485 O O . GLU B 1 10 ? -10.57 18.594 25.672 1 95.62 10 GLU B O 1
ATOM 3490 N N . LEU B 1 11 ? -9.242 17.234 24.5 1 95.5 11 LEU B N 1
ATOM 3491 C CA . LEU B 1 11 ? -8.242 17.203 25.562 1 95.5 11 LEU B CA 1
ATOM 3492 C C . LEU B 1 11 ? -7.66 18.594 25.797 1 95.5 11 LEU B C 1
ATOM 3494 O O . LEU B 1 11 ? -7.477 19 26.953 1 95.5 11 LEU B O 1
ATOM 3498 N N . ALA B 1 12 ? -7.348 19.25 24.703 1 94.88 12 ALA B N 1
ATOM 3499 C CA . ALA B 1 12 ? -6.828 20.609 24.828 1 94.88 12 ALA B CA 1
ATOM 3500 C C . ALA B 1 12 ? -7.812 21.516 25.578 1 94.88 12 ALA B C 1
ATOM 3502 O O . ALA B 1 12 ? -7.41 22.312 26.422 1 94.88 12 ALA B O 1
ATOM 3503 N N . ALA B 1 13 ? -9.047 21.406 25.281 1 95.38 13 ALA B N 1
ATOM 3504 C CA . ALA B 1 13 ? -10.086 22.188 25.953 1 95.38 13 ALA B CA 1
ATOM 3505 C C . ALA B 1 13 ? -10.141 21.844 27.438 1 95.38 13 ALA B C 1
ATOM 3507 O O . ALA B 1 13 ? -10.258 22.75 28.281 1 95.38 13 ALA B O 1
ATOM 3508 N N . ILE B 1 14 ? -10.102 20.594 27.75 1 96.25 14 ILE B N 1
ATOM 3509 C CA . ILE B 1 14 ? -10.117 20.141 29.141 1 96.25 14 ILE B CA 1
ATOM 3510 C C . ILE B 1 14 ? -8.914 20.703 29.891 1 96.25 14 ILE B C 1
ATOM 3512 O O . ILE B 1 14 ? -9.062 21.25 30.984 1 96.25 14 ILE B O 1
ATOM 3516 N N . PHE B 1 15 ? -7.766 20.578 29.328 1 96.38 15 PHE B N 1
ATOM 3517 C CA . PHE B 1 15 ? -6.535 21.031 29.969 1 96.38 15 PHE B CA 1
ATOM 3518 C C . PHE B 1 15 ? -6.531 22.547 30.125 1 96.38 15 PHE B C 1
ATOM 3520 O O . PHE B 1 15 ? -6 23.078 31.109 1 96.38 15 PHE B O 1
ATOM 3527 N N . HIS B 1 16 ? -7.117 23.234 29.156 1 95.19 16 HIS B N 1
ATOM 3528 C CA . HIS B 1 16 ? -7.215 24.688 29.25 1 95.19 16 HIS B CA 1
ATOM 3529 C C . HIS B 1 16 ? -8.039 25.094 30.469 1 95.19 16 HIS B C 1
ATOM 3531 O O . HIS B 1 16 ? -7.711 26.078 31.125 1 95.19 16 HIS B O 1
ATOM 3537 N N . ALA B 1 17 ? -9.078 24.375 30.734 1 94.88 17 ALA B N 1
ATOM 3538 C CA . ALA B 1 17 ? -9.938 24.656 31.875 1 94.88 17 ALA B CA 1
ATOM 3539 C C . ALA B 1 17 ? -9.18 24.438 33.188 1 94.88 17 ALA B C 1
ATOM 3541 O O . ALA B 1 17 ? -9.555 24.984 34.219 1 94.88 17 ALA B O 1
ATOM 3542 N N . HIS B 1 18 ? -8.148 23.641 33.188 1 94.81 18 HIS B N 1
ATOM 3543 C CA . HIS B 1 18 ? -7.328 23.344 34.344 1 94.81 18 HIS B CA 1
ATOM 3544 C C . HIS B 1 18 ? -5.871 23.734 34.125 1 94.81 18 HIS B C 1
ATOM 3546 O O . HIS B 1 18 ? -4.961 23.016 34.531 1 94.81 18 HIS B O 1
ATOM 3552 N N . ALA B 1 19 ? -5.641 24.781 33.438 1 94.44 19 ALA B N 1
ATOM 3553 C CA . ALA B 1 19 ? -4.34 25.109 32.875 1 94.44 19 ALA B CA 1
ATOM 3554 C C . ALA B 1 19 ? -3.262 25.156 33.969 1 94.44 19 ALA B C 1
ATOM 3556 O O . ALA B 1 19 ? -2.182 24.594 33.781 1 94.44 19 ALA B O 1
ATOM 3557 N N . ALA B 1 20 ? -3.518 25.859 35.094 1 93.94 20 ALA B N 1
ATOM 3558 C CA . ALA B 1 20 ? -2.527 26.016 36.156 1 93.94 20 ALA B CA 1
ATOM 3559 C C . ALA B 1 20 ? -2.158 24.656 36.75 1 93.94 20 ALA B C 1
ATOM 3561 O O . ALA B 1 20 ? -0.982 24.391 37 1 93.94 20 ALA B O 1
ATOM 3562 N N . ALA B 1 21 ? -3.133 23.875 36.969 1 94.44 21 ALA B N 1
ATOM 3563 C CA . ALA B 1 21 ? -2.904 22.562 37.562 1 94.44 21 ALA B CA 1
ATOM 3564 C C . ALA B 1 21 ? -2.139 21.641 36.625 1 94.44 21 ALA B C 1
ATOM 3566 O O . ALA B 1 21 ? -1.27 20.875 37.031 1 94.44 21 ALA B O 1
ATOM 3567 N N . VAL B 1 22 ? -2.475 21.672 35.344 1 95.19 22 VAL B N 1
ATOM 3568 C CA . VAL B 1 22 ? -1.831 20.844 34.344 1 95.19 22 VAL B CA 1
ATOM 3569 C C . VAL B 1 22 ? -0.356 21.219 34.219 1 95.19 22 VAL B C 1
ATOM 3571 O O . VAL B 1 22 ? 0.508 20.344 34.094 1 95.19 22 VAL B O 1
ATOM 3574 N N . ARG B 1 23 ? -0.094 22.516 34.281 1 94.19 23 ARG B N 1
ATOM 3575 C CA . ARG B 1 23 ? 1.288 22.984 34.25 1 94.19 23 ARG B CA 1
ATOM 3576 C C . ARG B 1 23 ? 2.088 22.469 35.438 1 94.19 23 ARG B C 1
ATOM 3578 O O . ARG B 1 23 ? 3.268 22.141 35.281 1 94.19 23 ARG B O 1
ATOM 3585 N N . ARG B 1 24 ? 1.442 22.484 36.5 1 94.81 24 ARG B N 1
ATOM 3586 C CA . ARG B 1 24 ? 2.098 21.984 37.719 1 94.81 24 ARG B CA 1
ATOM 3587 C C . ARG B 1 24 ? 2.432 20.5 37.562 1 94.81 24 ARG B C 1
ATOM 3589 O O . ARG B 1 24 ? 3.484 20.047 38.031 1 94.81 24 ARG B O 1
ATOM 3596 N N . LEU B 1 25 ? 1.593 19.766 36.906 1 95.88 25 LEU B N 1
ATOM 3597 C CA . LEU B 1 25 ? 1.722 18.312 36.812 1 95.88 25 LEU B CA 1
ATOM 3598 C C . LEU B 1 25 ? 2.74 17.938 35.75 1 95.88 25 LEU B C 1
ATOM 3600 O O . LEU B 1 25 ? 3.141 16.781 35.656 1 95.88 25 LEU B O 1
ATOM 3604 N N . ALA B 1 26 ? 3.203 18.922 34.969 1 94.69 26 ALA B N 1
ATOM 3605 C CA . ALA B 1 26 ? 4.145 18.656 33.906 1 94.69 26 ALA B CA 1
ATOM 3606 C C . ALA B 1 26 ? 5.48 18.156 34.438 1 94.69 26 ALA B C 1
ATOM 3608 O O . ALA B 1 26 ? 5.918 18.594 35.5 1 94.69 26 ALA B O 1
ATOM 3609 N N . PRO B 1 27 ? 6.125 17.234 33.75 1 95.38 27 PRO B N 1
ATOM 3610 C CA . PRO B 1 27 ? 5.754 16.656 32.469 1 95.38 27 PRO B CA 1
ATOM 3611 C C . PRO B 1 27 ? 4.582 15.688 32.562 1 95.38 27 PRO B C 1
ATOM 3613 O O . PRO B 1 27 ? 4.516 14.898 33.5 1 95.38 27 PRO B O 1
ATOM 3616 N N . LEU B 1 28 ? 3.621 15.828 31.719 1 96.25 28 LEU B N 1
ATOM 3617 C CA . LEU B 1 28 ? 2.412 15.016 31.609 1 96.25 28 LEU B CA 1
ATOM 3618 C C . LEU B 1 28 ? 2.273 14.406 30.219 1 96.25 28 LEU B C 1
ATOM 3620 O O . LEU B 1 28 ? 2.432 15.109 29.219 1 96.25 28 LEU B O 1
ATOM 3624 N N . LEU B 1 29 ? 2.07 13.094 30.125 1 97.12 29 LEU B N 1
ATOM 3625 C CA . LEU B 1 29 ? 1.909 12.422 28.844 1 97.12 29 LEU B CA 1
ATOM 3626 C C . LEU B 1 29 ? 0.46 11.992 28.641 1 97.12 29 LEU B C 1
ATOM 3628 O O . LEU B 1 29 ? -0.199 11.539 29.578 1 97.12 29 LEU B O 1
ATOM 3632 N N . VAL B 1 30 ? -0.003 12.289 27.531 1 97 30 VAL B N 1
ATOM 3633 C CA . VAL B 1 30 ? -1.245 11.688 27.062 1 97 30 VAL B CA 1
ATOM 3634 C C . VAL B 1 30 ? -0.934 10.469 26.203 1 97 30 VAL B C 1
ATOM 3636 O O . VAL B 1 30 ? -0.404 10.602 25.094 1 97 30 VAL B O 1
ATOM 3639 N N . ASN B 1 31 ? -1.267 9.336 26.688 1 96.69 31 ASN B N 1
ATOM 3640 C CA . ASN B 1 31 ? -1.041 8.109 25.938 1 96.69 31 ASN B CA 1
ATOM 3641 C C . ASN B 1 31 ? -2.262 7.73 25.109 1 96.69 31 ASN B C 1
ATOM 3643 O O . ASN B 1 31 ? -3.311 7.387 25.656 1 96.69 31 ASN B O 1
ATOM 3647 N N . ARG B 1 32 ? -2.189 7.906 23.828 1 95.5 32 ARG B N 1
ATOM 3648 C CA . ARG B 1 32 ? -3.203 7.406 22.906 1 95.5 32 ARG B CA 1
ATOM 3649 C C . ARG B 1 32 ? -2.846 6.012 22.406 1 95.5 32 ARG B C 1
ATOM 3651 O O . ARG B 1 32 ? -1.915 5.848 21.609 1 95.5 32 ARG B O 1
ATOM 3658 N N . ASP B 1 33 ? -3.566 5.02 22.844 1 93.81 33 ASP B N 1
ATOM 3659 C CA . ASP B 1 33 ? -3.17 3.631 22.641 1 93.81 33 ASP B CA 1
ATOM 3660 C C . ASP B 1 33 ? -3.561 3.148 21.25 1 93.81 33 ASP B C 1
ATOM 3662 O O . ASP B 1 33 ? -3.996 3.943 20.406 1 93.81 33 ASP B O 1
ATOM 3666 N N . LEU B 1 34 ? -3.406 1.907 20.922 1 91.62 34 LEU B N 1
ATOM 3667 C CA . LEU B 1 34 ? -3.59 1.316 19.609 1 91.62 34 LEU B CA 1
ATOM 3668 C C . LEU B 1 34 ? -5.047 1.415 19.156 1 91.62 34 LEU B C 1
ATOM 3670 O O . LEU B 1 34 ? -5.328 1.538 17.969 1 91.62 34 LEU B O 1
ATOM 3674 N N . ASN B 1 35 ? -5.949 1.435 20.125 1 93.94 35 ASN B N 1
ATOM 3675 C CA . ASN B 1 35 ? -7.367 1.502 19.812 1 93.94 35 ASN B CA 1
ATOM 3676 C C . ASN B 1 35 ? -7.855 2.945 19.719 1 93.94 35 ASN B C 1
ATOM 3678 O O . ASN B 1 35 ? -9.016 3.195 19.375 1 93.94 35 ASN B O 1
ATOM 3682 N N . GLY B 1 36 ? -6.988 3.893 19.984 1 93.88 36 GLY B N 1
ATOM 3683 C CA . GLY B 1 36 ? -7.379 5.293 19.953 1 93.88 36 GLY B CA 1
ATOM 3684 C C . GLY B 1 36 ? -8 5.77 21.25 1 93.88 36 GLY B C 1
ATOM 3685 O O . GLY B 1 36 ? -8.789 6.711 21.266 1 93.88 36 GLY B O 1
ATOM 3686 N N . ARG B 1 37 ? -7.699 5.086 22.344 1 96.12 37 ARG B N 1
ATOM 3687 C CA . ARG B 1 37 ? -8.102 5.535 23.672 1 96.12 37 ARG B CA 1
ATOM 3688 C C . ARG B 1 37 ? -6.977 6.293 24.359 1 96.12 37 ARG B C 1
ATOM 3690 O O . ARG B 1 37 ? -5.797 6.02 24.125 1 96.12 37 ARG B O 1
ATOM 3697 N N . VAL B 1 38 ? -7.398 7.191 25.25 1 97.38 38 VAL B N 1
ATOM 3698 C CA . VAL B 1 38 ? -6.355 8.016 25.859 1 97.38 38 VAL B CA 1
ATOM 3699 C C . VAL B 1 38 ? -6.371 7.844 27.375 1 97.38 38 VAL B C 1
ATOM 3701 O O . VAL B 1 38 ? -7.43 7.648 27.969 1 97.38 38 VAL B O 1
ATOM 3704 N N . ARG B 1 39 ? -5.207 7.875 27.938 1 97.38 39 ARG B N 1
ATOM 3705 C CA . ARG B 1 39 ? -4.965 7.949 29.375 1 97.38 39 ARG B CA 1
ATOM 3706 C C . ARG B 1 39 ? -3.852 8.945 29.688 1 97.38 39 ARG B C 1
ATOM 3708 O O . ARG B 1 39 ? -3.08 9.32 28.797 1 97.38 39 ARG B O 1
ATOM 3715 N N . LEU B 1 40 ? -3.855 9.344 30.906 1 97.88 40 LEU B N 1
ATOM 3716 C CA . LEU B 1 40 ? -2.803 10.242 31.359 1 97.88 40 LEU B CA 1
ATOM 3717 C C . LEU B 1 40 ? -1.695 9.469 32.062 1 97.88 40 LEU B C 1
ATOM 3719 O O . LEU B 1 40 ? -1.97 8.516 32.781 1 97.88 40 LEU B O 1
ATOM 3723 N N . ILE B 1 41 ? -0.532 9.852 31.797 1 97.94 41 ILE B N 1
ATOM 3724 C CA . ILE B 1 41 ? 0.622 9.305 32.5 1 97.94 41 ILE B CA 1
ATOM 3725 C C . ILE B 1 41 ? 1.396 10.438 33.188 1 97.94 41 ILE B C 1
ATOM 3727 O O . ILE B 1 41 ? 1.836 11.375 32.531 1 97.94 41 ILE B O 1
ATOM 3731 N N . VAL B 1 42 ? 1.55 10.336 34.438 1 97.56 42 VAL B N 1
ATOM 3732 C CA . VAL B 1 42 ? 2.211 11.375 35.219 1 97.56 42 VAL B CA 1
ATOM 3733 C C . VAL B 1 42 ? 3.312 10.75 36.094 1 97.56 42 VAL B C 1
ATOM 3735 O O . VAL B 1 42 ? 3.408 9.531 36.188 1 97.56 42 VAL B O 1
ATOM 3738 N N . ALA B 1 43 ? 4.109 11.648 36.594 1 96.75 43 ALA B N 1
ATOM 3739 C CA . ALA B 1 43 ? 5.215 11.195 37.438 1 96.75 43 ALA B CA 1
ATOM 3740 C C . ALA B 1 43 ? 4.699 10.562 38.719 1 96.75 43 ALA B C 1
ATOM 3742 O O . ALA B 1 43 ? 3.719 11.031 39.312 1 96.75 43 ALA B O 1
ATOM 3743 N N . GLU B 1 44 ? 5.391 9.57 39.156 1 96.25 44 GLU B N 1
ATOM 3744 C CA . GLU B 1 44 ? 5.027 8.805 40.344 1 96.25 44 GLU B CA 1
ATOM 3745 C C . GLU B 1 44 ? 4.965 9.695 41.594 1 96.25 44 GLU B C 1
ATOM 3747 O O . GLU B 1 44 ? 4.191 9.438 42.5 1 96.25 44 GLU B O 1
ATOM 3752 N N . ARG B 1 45 ? 5.691 10.711 41.656 1 95.31 45 ARG B N 1
ATOM 3753 C CA . ARG B 1 45 ? 5.758 11.617 42.812 1 95.31 45 ARG B CA 1
ATOM 3754 C C . ARG B 1 45 ? 4.387 12.211 43.125 1 95.31 45 ARG B C 1
ATOM 3756 O O . ARG B 1 45 ? 4.105 12.578 44.25 1 95.31 45 ARG B O 1
ATOM 3763 N N . TRP B 1 46 ? 3.566 12.281 42.094 1 96.69 46 TRP B N 1
ATOM 3764 C CA . TRP B 1 46 ? 2.27 12.93 42.25 1 96.69 46 TRP B CA 1
ATOM 3765 C C . TRP B 1 46 ? 1.291 12.008 42.969 1 96.69 46 TRP B C 1
ATOM 3767 O O . TRP B 1 46 ? 0.218 12.438 43.406 1 96.69 46 TRP B O 1
ATOM 3777 N N . ARG B 1 47 ? 1.608 10.781 43.125 1 95.12 47 ARG B N 1
ATOM 3778 C CA . ARG B 1 47 ? 0.748 9.812 43.781 1 95.12 47 ARG B CA 1
ATOM 3779 C C . ARG B 1 47 ? 0.531 10.188 45.25 1 95.12 47 ARG B C 1
ATOM 3781 O O . ARG B 1 47 ? -0.487 9.82 45.844 1 95.12 47 ARG B O 1
ATOM 3788 N N . ALA B 1 48 ? 1.508 10.906 45.812 1 95.25 48 ALA B N 1
ATOM 3789 C CA . ALA B 1 48 ? 1.45 11.258 47.25 1 95.25 48 ALA B CA 1
ATOM 3790 C C . ALA B 1 48 ? 0.867 12.656 47.438 1 95.25 48 ALA B C 1
ATOM 3792 O O . ALA B 1 48 ? 0.658 13.094 48.562 1 95.25 48 ALA B O 1
ATOM 3793 N N . ASP B 1 49 ? 0.648 13.328 46.438 1 96.5 49 ASP B N 1
ATOM 3794 C CA . ASP B 1 49 ? 0.154 14.703 46.5 1 96.5 49 ASP B CA 1
ATOM 3795 C C . ASP B 1 49 ? -1.368 14.742 46.375 1 96.5 49 ASP B C 1
ATOM 3797 O O . ASP B 1 49 ? -1.919 14.523 45.312 1 96.5 49 ASP B O 1
ATOM 3801 N N . ARG B 1 50 ? -1.992 15.102 47.406 1 96.31 50 ARG B N 1
ATOM 3802 C CA . ARG B 1 50 ? -3.449 15.062 47.5 1 96.31 50 ARG B CA 1
ATOM 3803 C C . ARG B 1 50 ? -4.07 16 46.469 1 96.31 50 ARG B C 1
ATOM 3805 O O . ARG B 1 50 ? -5.078 15.672 45.844 1 96.31 50 ARG B O 1
ATOM 3812 N N . GLU B 1 51 ? -3.521 17.156 46.344 1 95.94 51 GLU B N 1
ATOM 3813 C CA . GLU B 1 51 ? -4.035 18.125 45.375 1 95.94 51 GLU B CA 1
ATOM 3814 C C . GLU B 1 51 ? -3.889 17.609 43.969 1 95.94 51 GLU B C 1
ATOM 3816 O O . GLU B 1 51 ? -4.793 17.781 43.125 1 95.94 51 GLU B O 1
ATOM 3821 N N . ALA B 1 52 ? -2.773 17.047 43.688 1 96.88 52 ALA B N 1
ATOM 3822 C CA . ALA B 1 52 ? -2.527 16.469 42.375 1 96.88 52 ALA B CA 1
ATOM 3823 C C . ALA B 1 52 ? -3.535 15.359 42.062 1 96.88 52 ALA B C 1
ATOM 3825 O O . ALA B 1 52 ? -4.066 15.289 40.969 1 96.88 52 ALA B O 1
ATOM 3826 N N . LEU B 1 53 ? -3.807 14.57 43.031 1 96.94 53 LEU B N 1
ATOM 3827 C CA . LEU B 1 53 ? -4.73 13.453 42.875 1 96.94 53 LEU B CA 1
ATOM 3828 C C . LEU B 1 53 ? -6.145 13.953 42.594 1 96.94 53 LEU B C 1
ATOM 3830 O O . LEU B 1 53 ? -6.867 13.375 41.781 1 96.94 53 LEU B O 1
ATOM 3834 N N . GLN B 1 54 ? -6.512 14.977 43.25 1 96.25 54 GLN B N 1
ATOM 3835 C CA . GLN B 1 54 ? -7.828 15.555 43.031 1 96.25 54 GLN B CA 1
ATOM 3836 C C . GLN B 1 54 ? -7.953 16.109 41.625 1 96.25 54 GLN B C 1
ATOM 3838 O O . GLN B 1 54 ? -8.984 15.93 40.969 1 96.25 54 GLN B O 1
ATOM 3843 N N . THR B 1 55 ? -6.938 16.797 41.25 1 96.81 55 THR B N 1
ATOM 3844 C CA . THR B 1 55 ? -6.918 17.359 39.906 1 96.81 55 THR B CA 1
ATOM 3845 C C . THR B 1 55 ? -6.996 16.25 38.875 1 96.81 55 THR B C 1
ATOM 3847 O O . THR B 1 55 ? -7.762 16.344 37.906 1 96.81 55 THR B O 1
ATOM 3850 N N . LEU B 1 56 ? -6.215 15.219 39.031 1 97.81 56 LEU B N 1
ATOM 3851 C CA . LEU B 1 56 ? -6.168 14.102 38.094 1 97.81 56 LEU B CA 1
ATOM 3852 C C . LEU B 1 56 ? -7.516 13.391 38.031 1 97.81 56 LEU B C 1
ATOM 3854 O O . LEU B 1 56 ? -7.941 12.961 36.938 1 97.81 56 LEU B O 1
ATOM 3858 N N . ASP B 1 57 ? -8.109 13.305 39.125 1 97.19 57 ASP B N 1
ATOM 3859 C CA . ASP B 1 57 ? -9.445 12.711 39.156 1 97.19 57 ASP B CA 1
ATOM 3860 C C . ASP B 1 57 ? -10.438 13.562 38.375 1 97.19 57 ASP B C 1
ATOM 3862 O O . ASP B 1 57 ? -11.273 13.039 37.625 1 97.19 57 ASP B O 1
ATOM 3866 N N . ALA B 1 58 ? -10.375 14.836 38.594 1 97.44 58 ALA B N 1
ATOM 3867 C CA . ALA B 1 58 ? -11.25 15.758 37.875 1 97.44 58 ALA B CA 1
ATOM 3868 C C . ALA B 1 58 ? -11.016 15.648 36.344 1 97.44 58 ALA B C 1
ATOM 3870 O O . ALA B 1 58 ? -11.969 15.625 35.562 1 97.44 58 ALA B O 1
ATOM 3871 N N . LEU B 1 59 ? -9.766 15.617 36 1 97.75 59 LEU B N 1
ATOM 3872 C CA . LEU B 1 59 ? -9.406 15.484 34.594 1 97.75 59 LEU B CA 1
ATOM 3873 C C . LEU B 1 59 ? -9.953 14.18 34 1 97.75 59 LEU B C 1
ATOM 3875 O O . LEU B 1 59 ? -10.523 14.164 32.906 1 97.75 59 LEU B O 1
ATOM 3879 N N . ALA B 1 60 ? -9.773 13.141 34.719 1 97.94 60 ALA B N 1
ATOM 3880 C CA . ALA B 1 60 ? -10.219 11.82 34.281 1 97.94 60 ALA B CA 1
ATOM 3881 C C . ALA B 1 60 ? -11.734 11.797 34.062 1 97.94 60 ALA B C 1
ATOM 3883 O O . ALA B 1 60 ? -12.211 11.227 33.094 1 97.94 60 ALA B O 1
ATOM 3884 N N . ARG B 1 61 ? -12.43 12.422 34.969 1 97.62 61 ARG B N 1
ATOM 3885 C CA . ARG B 1 61 ? -13.883 12.461 34.844 1 97.62 61 ARG B CA 1
ATOM 3886 C C . ARG B 1 61 ? -14.32 13.297 33.656 1 97.62 61 ARG B C 1
ATOM 3888 O O . ARG B 1 61 ? -15.227 12.906 32.906 1 97.62 61 ARG B O 1
ATOM 3895 N N . GLU B 1 62 ? -13.719 14.352 33.5 1 97.62 62 GLU B N 1
ATOM 3896 C CA . GLU B 1 62 ? -14.047 15.195 32.344 1 97.62 62 GLU B CA 1
ATOM 3897 C C . GLU B 1 62 ? -13.703 14.508 31.031 1 97.62 62 GLU B C 1
ATOM 3899 O O . GLU B 1 62 ? -14.414 14.656 30.047 1 97.62 62 GLU B O 1
ATOM 3904 N N . MET B 1 63 ? -12.555 13.805 31 1 97.75 63 MET B N 1
ATOM 3905 C CA . MET B 1 63 ? -12.18 13.039 29.812 1 97.75 63 MET B CA 1
ATOM 3906 C C . MET B 1 63 ? -13.25 12.008 29.469 1 97.75 63 MET B C 1
ATOM 3908 O O . MET B 1 63 ? -13.648 11.891 28.312 1 97.75 63 MET B O 1
ATOM 3912 N N . ARG B 1 64 ? -13.672 11.32 30.484 1 97.31 64 ARG B N 1
ATOM 3913 C CA . ARG B 1 64 ? -14.695 10.312 30.25 1 97.31 64 ARG B CA 1
ATOM 3914 C C . ARG B 1 64 ? -15.984 10.945 29.734 1 97.31 64 ARG B C 1
ATOM 3916 O O . ARG B 1 64 ? -16.625 10.414 28.828 1 97.31 64 ARG B O 1
ATOM 3923 N N . ASP B 1 65 ? -16.344 12.047 30.25 1 97 65 ASP B N 1
ATOM 3924 C CA . ASP B 1 65 ? -17.578 12.742 29.875 1 97 65 ASP B CA 1
ATOM 3925 C C . ASP B 1 65 ? -17.5 13.258 28.453 1 97 65 ASP B C 1
ATOM 3927 O O . ASP B 1 65 ? -18.469 13.156 27.688 1 97 65 ASP B O 1
ATOM 3931 N N . ARG B 1 66 ? -16.391 13.734 28.062 1 97 66 ARG B N 1
ATOM 3932 C CA . ARG B 1 66 ? -16.281 14.453 26.781 1 97 66 ARG B CA 1
ATOM 3933 C C . ARG B 1 66 ? -15.82 13.516 25.672 1 97 66 ARG B C 1
ATOM 3935 O O . ARG B 1 66 ? -16.188 13.695 24.516 1 97 66 ARG B O 1
ATOM 3942 N N . LEU B 1 67 ? -14.953 12.562 25.969 1 97.19 67 LEU B N 1
ATOM 3943 C CA . LEU B 1 67 ? -14.352 11.719 24.938 1 97.19 67 LEU B CA 1
ATOM 3944 C C . LEU B 1 67 ? -15.133 10.422 24.781 1 97.19 67 LEU B C 1
ATOM 3946 O O . LEU B 1 67 ? -14.945 9.695 23.797 1 97.19 67 LEU B O 1
ATOM 3950 N N . GLY B 1 68 ? -16 10.141 25.75 1 95.5 68 GLY B N 1
ATOM 3951 C CA . GLY B 1 68 ? -16.812 8.93 25.688 1 95.5 68 GLY B CA 1
ATOM 3952 C C . GLY B 1 68 ? -15.984 7.668 25.562 1 95.5 68 GLY B C 1
ATOM 3953 O O . GLY B 1 68 ? -15.102 7.418 26.375 1 95.5 68 GLY B O 1
ATOM 3954 N N . PRO B 1 69 ? -16.188 6.906 24.453 1 95.25 69 PRO B N 1
ATOM 3955 C CA . PRO B 1 69 ? -15.523 5.613 24.297 1 95.25 69 PRO B CA 1
ATOM 3956 C C . PRO B 1 69 ? -14.008 5.754 24.109 1 95.25 69 PRO B C 1
ATOM 3958 O O . PRO B 1 69 ? -13.281 4.766 24.203 1 95.25 69 PRO B O 1
ATOM 3961 N N . HIS B 1 70 ? -13.523 6.895 23.844 1 97.75 70 HIS B N 1
ATOM 3962 C CA . HIS B 1 70 ? -12.102 7.098 23.594 1 97.75 70 HIS B CA 1
ATOM 3963 C C . HIS B 1 70 ? -11.359 7.422 24.891 1 97.75 70 HIS B C 1
ATOM 3965 O O . HIS B 1 70 ? -10.148 7.66 24.875 1 97.75 70 HIS B O 1
ATOM 3971 N N . ALA B 1 71 ? -12.078 7.438 26 1 97.38 71 ALA B N 1
ATOM 3972 C CA . ALA B 1 71 ? -11.461 7.594 27.312 1 97.38 71 ALA B CA 1
ATOM 3973 C C . ALA B 1 71 ? -11.648 6.34 28.156 1 97.38 71 ALA B C 1
ATOM 3975 O O . ALA B 1 71 ? -12.641 5.621 28 1 97.38 71 ALA B O 1
ATOM 3976 N N . PHE B 1 72 ? -10.719 6.129 29 1 96.62 72 PHE B N 1
ATOM 3977 C CA . PHE B 1 72 ? -10.859 5.066 29.984 1 96.62 72 PHE B CA 1
ATOM 3978 C C . PHE B 1 72 ? -11.758 5.516 31.141 1 96.62 72 PHE B C 1
ATOM 3980 O O . PHE B 1 72 ? -11.977 6.715 31.328 1 96.62 72 PHE B O 1
ATOM 3987 N N . GLU B 1 73 ? -12.242 4.5 31.844 1 96.25 73 GLU B N 1
ATOM 3988 C CA . GLU B 1 73 ? -12.914 4.832 33.094 1 96.25 73 GLU B CA 1
ATOM 3989 C C . GLU B 1 73 ? -11.969 5.566 34.062 1 96.25 73 GLU B C 1
ATOM 3991 O O . GLU B 1 73 ? -10.766 5.293 34.062 1 96.25 73 GLU B O 1
ATOM 3996 N N . PRO B 1 74 ? -12.547 6.473 34.781 1 96.25 74 PRO B N 1
ATOM 3997 C CA . PRO B 1 74 ? -11.695 7.324 35.625 1 96.25 74 PRO B CA 1
ATOM 3998 C C . PRO B 1 74 ? -10.719 6.527 36.469 1 96.25 74 PRO B C 1
ATOM 4000 O O . PRO B 1 74 ? -9.578 6.949 36.688 1 96.25 74 PRO B O 1
ATOM 4003 N N . GLU B 1 75 ? -11.094 5.301 36.906 1 94.5 75 GLU B N 1
ATOM 4004 C CA . GLU B 1 75 ? -10.25 4.48 37.75 1 94.5 75 GLU B CA 1
ATOM 4005 C C . GLU B 1 75 ? -9.016 3.986 37 1 94.5 75 GLU B C 1
ATOM 4007 O O . GLU B 1 75 ? -8.023 3.6 37.625 1 94.5 75 GLU B O 1
ATOM 4012 N N . ARG B 1 76 ? -9.094 4.047 35.719 1 95.19 76 ARG B N 1
ATOM 4013 C CA . ARG B 1 76 ? -8.008 3.52 34.906 1 95.19 76 ARG B CA 1
ATOM 4014 C C . ARG B 1 76 ? -7.438 4.602 34 1 95.19 76 ARG B C 1
ATOM 4016 O O . ARG B 1 76 ? -6.66 4.309 33.094 1 95.19 76 ARG B O 1
ATOM 4023 N N . ALA B 1 77 ? -7.789 5.801 34.219 1 97.69 77 ALA B N 1
ATOM 4024 C CA . ALA B 1 77 ? -7.496 6.867 33.25 1 97.69 77 ALA B CA 1
ATOM 4025 C C . ALA B 1 77 ? -6.121 7.477 33.531 1 97.69 77 ALA B C 1
ATOM 4027 O O . ALA B 1 77 ? -5.582 8.188 32.656 1 97.69 77 ALA B O 1
ATOM 4028 N N . VAL B 1 78 ? -5.551 7.188 34.719 1 97.69 78 VAL B N 1
ATOM 4029 C CA . VAL B 1 78 ? -4.285 7.812 35.062 1 97.69 78 VAL B CA 1
ATOM 4030 C C . VAL B 1 78 ? -3.285 6.738 35.5 1 97.69 78 VAL B C 1
ATOM 4032 O O . VAL B 1 78 ? -3.609 5.867 36.312 1 97.69 78 VAL B O 1
ATOM 4035 N N . LEU B 1 79 ? -2.152 6.801 34.906 1 96.75 79 LEU B N 1
ATOM 4036 C CA . LEU B 1 79 ? -1.058 5.926 35.312 1 96.75 79 LEU B CA 1
ATOM 4037 C C . LEU B 1 79 ? 0.102 6.734 35.906 1 96.75 79 LEU B C 1
ATOM 4039 O O . LEU B 1 79 ? 0.409 7.82 35.406 1 96.75 79 LEU B O 1
ATOM 4043 N N . PHE B 1 80 ? 0.674 6.219 36.938 1 96.94 80 PHE B N 1
ATOM 4044 C CA . PHE B 1 80 ? 1.851 6.824 37.531 1 96.94 80 PHE B CA 1
ATOM 4045 C C . PHE B 1 80 ? 3.113 6.055 37.156 1 96.94 80 PHE B C 1
ATOM 4047 O O . PHE B 1 80 ? 3.152 4.828 37.281 1 96.94 80 PHE B O 1
ATOM 4054 N N . GLU B 1 81 ? 4.043 6.777 36.656 1 96 81 GLU B N 1
ATOM 4055 C CA . GLU B 1 81 ? 5.281 6.152 36.188 1 96 81 GLU B CA 1
ATOM 4056 C C . GLU B 1 81 ? 6.5 6.84 36.812 1 96 81 GLU B C 1
ATOM 4058 O O . GLU B 1 81 ? 6.52 8.062 36.938 1 96 81 GLU B O 1
ATOM 4063 N N . GLU B 1 82 ? 7.52 6.078 37.094 1 93.88 82 GLU B N 1
ATOM 4064 C CA . GLU B 1 82 ? 8.758 6.621 37.625 1 93.88 82 GLU B CA 1
ATOM 4065 C C . GLU B 1 82 ? 9.586 7.316 36.562 1 93.88 82 GLU B C 1
ATOM 4067 O O . GLU B 1 82 ? 10.164 8.375 36.781 1 93.88 82 GLU B O 1
ATOM 4072 N N . ASN B 1 83 ? 9.625 6.664 35.469 1 93.56 83 ASN B N 1
ATOM 4073 C CA . ASN B 1 83 ? 10.375 7.195 34.344 1 93.56 83 ASN B CA 1
ATOM 4074 C C . ASN B 1 83 ? 9.477 7.418 33.125 1 93.56 83 ASN B C 1
ATOM 4076 O O . ASN B 1 83 ? 9.203 6.488 32.375 1 93.56 83 ASN B O 1
ATOM 4080 N N . LEU B 1 84 ? 9.148 8.656 32.906 1 92.25 84 LEU B N 1
ATOM 4081 C CA . LEU B 1 84 ? 8.234 9 31.812 1 92.25 84 LEU B CA 1
ATOM 4082 C C . LEU B 1 84 ? 8.891 8.773 30.453 1 92.25 84 LEU B C 1
ATOM 4084 O O . LEU B 1 84 ? 8.203 8.523 29.469 1 92.25 84 LEU B O 1
ATOM 4088 N N . ASP B 1 85 ? 10.141 8.828 30.391 1 88.38 85 ASP B N 1
ATOM 4089 C CA . ASP B 1 85 ? 10.859 8.617 29.125 1 88.38 85 ASP B CA 1
ATOM 4090 C C . ASP B 1 85 ? 10.711 7.172 28.656 1 88.38 85 ASP B C 1
ATOM 4092 O O . ASP B 1 85 ? 10.688 6.91 27.453 1 88.38 85 ASP B O 1
ATOM 4096 N N . ALA B 1 86 ? 10.594 6.352 29.547 1 87.5 86 ALA B N 1
ATOM 4097 C CA . ALA B 1 86 ? 10.469 4.934 29.219 1 87.5 86 ALA B CA 1
ATOM 4098 C C . ALA B 1 86 ? 9.109 4.633 28.594 1 87.5 86 ALA B C 1
ATOM 4100 O O . ALA B 1 86 ? 8.945 3.631 27.906 1 87.5 86 ALA B O 1
ATOM 4101 N N . VAL B 1 87 ? 8.188 5.555 28.812 1 87.69 87 VAL B N 1
ATOM 4102 C CA . VAL B 1 87 ? 6.824 5.355 28.328 1 87.69 87 VAL B CA 1
ATOM 4103 C C . VAL B 1 87 ? 6.777 5.543 26.812 1 87.69 87 VAL B C 1
ATOM 4105 O O . VAL B 1 87 ? 5.926 4.965 26.141 1 87.69 87 VAL B O 1
ATOM 4108 N N . ARG B 1 88 ? 7.562 6.32 26.219 1 84.06 88 ARG B N 1
ATOM 4109 C CA . ARG B 1 88 ? 7.57 6.617 24.781 1 84.06 88 ARG B CA 1
ATOM 4110 C C . ARG B 1 88 ? 7.812 5.355 23.969 1 84.06 88 ARG B C 1
ATOM 4112 O O . ARG B 1 88 ? 7.121 5.109 22.969 1 84.06 88 ARG B O 1
ATOM 4119 N N . GLN B 1 89 ? 8.656 4.434 24.484 1 76.44 89 GLN B N 1
ATOM 4120 C CA . GLN B 1 89 ? 8.945 3.127 23.906 1 76.44 89 GLN B CA 1
ATOM 4121 C C . GLN B 1 89 ? 9.008 3.207 22.391 1 76.44 89 GLN B C 1
ATOM 4123 O O . GLN B 1 89 ? 8.406 2.389 21.688 1 76.44 89 GLN B O 1
ATOM 4128 N N . GLY B 1 90 ? 9.547 4.328 21.812 1 74.69 90 GLY B N 1
ATOM 4129 C CA . GLY B 1 90 ? 9.766 4.441 20.375 1 74.69 90 GLY B CA 1
ATOM 4130 C C . GLY B 1 90 ? 8.547 4.961 19.625 1 74.69 90 GLY B C 1
ATOM 4131 O O . GLY B 1 90 ? 8.586 5.113 18.406 1 74.69 90 GLY B O 1
ATOM 4132 N N . ALA B 1 91 ? 7.477 5.203 20.375 1 83.06 91 ALA B N 1
ATOM 4133 C CA . ALA B 1 91 ? 6.277 5.742 19.734 1 83.06 91 ALA B CA 1
ATOM 4134 C C . ALA B 1 91 ? 6.461 7.211 19.375 1 83.06 91 ALA B C 1
ATOM 4136 O O . ALA B 1 91 ? 7.246 7.922 20 1 83.06 91 ALA B O 1
ATOM 4137 N N . PRO B 1 92 ? 5.738 7.625 18.359 1 82.75 92 PRO B N 1
ATOM 4138 C CA . PRO B 1 92 ? 5.762 9.055 18.062 1 82.75 92 PRO B CA 1
ATOM 4139 C C . PRO B 1 92 ? 5.238 9.914 19.203 1 82.75 92 PRO B C 1
ATOM 4141 O O . PRO B 1 92 ? 4.277 9.531 19.875 1 82.75 92 PRO B O 1
ATOM 4144 N N . VAL B 1 93 ? 5.938 11 19.453 1 87.69 93 VAL B N 1
ATOM 4145 C CA . VAL B 1 93 ? 5.551 11.922 20.516 1 87.69 93 VAL B CA 1
ATOM 4146 C C . VAL B 1 93 ? 5.273 13.305 19.906 1 87.69 93 VAL B C 1
ATOM 4148 O O . VAL B 1 93 ? 6.113 13.859 19.203 1 87.69 93 VAL B O 1
ATOM 4151 N N . LEU B 1 94 ? 4.09 13.781 20.188 1 88 94 LEU B N 1
ATOM 4152 C CA . LEU B 1 94 ? 3.682 15.094 19.703 1 88 94 LEU B CA 1
ATOM 4153 C C . LEU B 1 94 ? 3.406 16.047 20.844 1 88 94 LEU B C 1
ATOM 4155 O O . LEU B 1 94 ? 2.838 15.656 21.875 1 88 94 LEU B O 1
ATOM 4159 N N . PRO B 1 95 ? 3.902 17.188 20.672 1 87.81 95 PRO B N 1
ATOM 4160 C CA . PRO B 1 95 ? 3.527 18.172 21.688 1 87.81 95 PRO B CA 1
ATOM 4161 C C . PRO B 1 95 ? 2.051 18.547 21.625 1 87.81 95 PRO B C 1
ATOM 4163 O O . PRO B 1 95 ? 1.467 18.594 20.547 1 87.81 95 PRO B O 1
ATOM 4166 N N . LEU B 1 96 ? 1.453 18.719 22.734 1 88.19 96 LEU B N 1
ATOM 4167 C CA . LEU B 1 96 ? 0.106 19.281 22.734 1 88.19 96 LEU B CA 1
ATOM 4168 C C . LEU B 1 96 ? 0.15 20.797 22.703 1 88.19 96 LEU B C 1
ATOM 4170 O O . LEU B 1 96 ? 0.688 21.438 23.609 1 88.19 96 LEU B O 1
ATOM 4174 N N . GLU B 1 97 ? -0.331 21.312 21.672 1 79.12 97 GLU B N 1
ATOM 4175 C CA . GLU B 1 97 ? -0.247 22.766 21.453 1 79.12 97 GLU B CA 1
ATOM 4176 C C . GLU B 1 97 ? -0.867 23.531 22.609 1 79.12 97 GLU B C 1
ATOM 4178 O O . GLU B 1 97 ? -1.953 23.188 23.094 1 79.12 97 GLU B O 1
ATOM 4183 N N . GLY B 1 98 ? -0.169 24.469 23.109 1 80.56 98 GLY B N 1
ATOM 4184 C CA . GLY B 1 98 ? -0.677 25.344 24.156 1 80.56 98 GLY B CA 1
ATOM 4185 C C . GLY B 1 98 ? -0.277 24.922 25.547 1 80.56 98 GLY B C 1
ATOM 4186 O O . GLY B 1 98 ? -0.524 25.641 26.516 1 80.56 98 GLY B O 1
ATOM 4187 N N . PHE B 1 99 ? 0.344 23.766 25.656 1 88.5 99 PHE B N 1
ATOM 4188 C CA . PHE B 1 99 ? 0.67 23.25 26.984 1 88.5 99 PHE B CA 1
ATOM 4189 C C . PHE B 1 99 ? 2.117 22.766 27.047 1 88.5 99 PHE B C 1
ATOM 4191 O O . PHE B 1 99 ? 2.412 21.625 26.703 1 88.5 99 PHE B O 1
ATOM 4198 N N . ASP B 1 100 ? 2.91 23.641 27.594 1 88.38 100 ASP B N 1
ATOM 4199 C CA . ASP B 1 100 ? 4.305 23.25 27.75 1 88.38 100 ASP B CA 1
ATOM 4200 C C . ASP B 1 100 ? 4.434 22.047 28.672 1 88.38 100 ASP B C 1
ATOM 4202 O O . ASP B 1 100 ? 3.773 21.984 29.719 1 88.38 100 ASP B O 1
ATOM 4206 N N . GLY B 1 101 ? 5.148 21.141 28.25 1 92.19 101 GLY B N 1
ATOM 4207 C CA . GLY B 1 101 ? 5.414 19.969 29.094 1 92.19 101 GLY B CA 1
ATOM 4208 C C . GLY B 1 101 ? 4.391 18.875 28.906 1 92.19 101 GLY B C 1
ATOM 4209 O O . GLY B 1 101 ? 4.477 17.828 29.562 1 92.19 101 GLY B O 1
ATOM 4210 N N . VAL B 1 102 ? 3.383 19.109 28.172 1 94.69 102 VAL B N 1
ATOM 4211 C CA . VAL B 1 102 ? 2.398 18.078 27.875 1 94.69 102 VAL B CA 1
ATOM 4212 C C . VAL B 1 102 ? 2.637 17.516 26.484 1 94.69 102 VAL B C 1
ATOM 4214 O O . VAL B 1 102 ? 2.727 18.266 25.5 1 94.69 102 VAL B O 1
ATOM 4217 N N . SER B 1 103 ? 2.797 16.203 26.375 1 94.62 103 SER B N 1
ATOM 4218 C CA . SER B 1 103 ? 3.029 15.555 25.078 1 94.62 103 SER B CA 1
ATOM 4219 C C . SER B 1 103 ? 2.074 14.383 24.875 1 94.62 103 SER B C 1
ATOM 4221 O O . SER B 1 103 ? 1.591 13.797 25.844 1 94.62 103 SER B O 1
ATOM 4223 N N . VAL B 1 104 ? 1.778 14.156 23.656 1 94.69 104 VAL B N 1
ATOM 4224 C CA . VAL B 1 104 ? 0.939 13.023 23.266 1 94.69 104 VAL B CA 1
ATOM 4225 C C . VAL B 1 104 ? 1.812 11.898 22.719 1 94.69 104 VAL B C 1
ATOM 4227 O O . VAL B 1 104 ? 2.588 12.094 21.781 1 94.69 104 VAL B O 1
ATOM 4230 N N . VAL B 1 105 ? 1.747 10.766 23.359 1 93.75 105 VAL B N 1
ATOM 4231 C CA . VAL B 1 105 ? 2.377 9.555 22.859 1 93.75 105 VAL B CA 1
ATOM 4232 C C . VAL B 1 105 ? 1.378 8.758 22.016 1 93.75 105 VAL B C 1
ATOM 4234 O O . VAL B 1 105 ? 0.456 8.141 22.547 1 93.75 105 VAL B O 1
ATOM 4237 N N . ASP B 1 106 ? 1.571 8.781 20.734 1 92.06 106 ASP B N 1
ATOM 4238 C CA . ASP B 1 106 ? 0.625 8.156 19.812 1 92.06 106 ASP B CA 1
ATOM 4239 C C . ASP B 1 106 ? 1.098 6.758 19.406 1 92.06 106 ASP B C 1
ATOM 4241 O O . ASP B 1 106 ? 1.942 6.617 18.516 1 92.06 106 ASP B O 1
ATOM 4245 N N . ARG B 1 107 ? 0.442 5.742 19.984 1 88.56 107 ARG B N 1
ATOM 4246 C CA . ARG B 1 107 ? 0.83 4.367 19.672 1 88.56 107 ARG B CA 1
ATOM 4247 C C . ARG B 1 107 ? 0.188 3.891 18.375 1 88.56 107 ARG B C 1
ATOM 4249 O O . ARG B 1 107 ? -1.031 3.969 18.219 1 88.56 107 ARG B O 1
ATOM 4256 N N . LEU B 1 108 ? 1.038 3.467 17.5 1 86.06 108 LEU B N 1
ATOM 4257 C CA . LEU B 1 108 ? 0.576 3.002 16.188 1 86.06 108 LEU B CA 1
ATOM 4258 C C . LEU B 1 108 ? 0.9 1.525 15.992 1 86.06 108 LEU B C 1
ATOM 4260 O O . LEU B 1 108 ? 1.837 1.005 16.609 1 86.06 108 LEU B O 1
ATOM 4264 N N . ALA B 1 109 ? 0.078 0.864 15.227 1 77.44 109 ALA B N 1
ATOM 4265 C CA . ALA B 1 109 ? 0.297 -0.548 14.93 1 77.44 109 ALA B CA 1
ATOM 4266 C C . ALA B 1 109 ? 1.461 -0.728 13.953 1 77.44 109 ALA B C 1
ATOM 4268 O O . ALA B 1 109 ? 2.09 -1.788 13.922 1 77.44 109 ALA B O 1
ATOM 4269 N N . THR B 1 110 ? 1.73 0.256 13.219 1 71.69 110 THR B N 1
ATOM 4270 C CA . THR B 1 110 ? 2.811 0.199 12.242 1 71.69 110 THR B CA 1
ATOM 4271 C C . THR B 1 110 ? 4.094 0.785 12.82 1 71.69 110 THR B C 1
ATOM 4273 O O . THR B 1 110 ? 4.051 1.677 13.672 1 71.69 110 THR B O 1
ATOM 4276 N N . ASP B 1 111 ? 5.16 0.194 12.438 1 64.94 111 ASP B N 1
ATOM 4277 C CA . ASP B 1 111 ? 6.449 0.667 12.93 1 64.94 111 ASP B CA 1
ATOM 4278 C C . ASP B 1 111 ? 6.863 1.963 12.234 1 64.94 111 ASP B C 1
ATOM 4280 O O . ASP B 1 111 ? 7.543 2.801 12.828 1 64.94 111 ASP B O 1
ATOM 4284 N N . GLY B 1 112 ? 6.535 1.98 10.984 1 62.56 112 GLY B N 1
ATOM 4285 C CA . GLY B 1 112 ? 6.867 3.203 10.273 1 62.56 112 GLY B CA 1
ATOM 4286 C C . GLY B 1 112 ? 6.027 4.391 10.703 1 62.56 112 GLY B C 1
ATOM 4287 O O . GLY B 1 112 ? 4.848 4.238 11.023 1 62.56 112 GLY B O 1
ATOM 4288 N N . SER B 1 113 ? 6.797 5.445 10.977 1 79.31 113 SER B N 1
ATOM 4289 C CA . SER B 1 113 ? 6.078 6.652 11.367 1 79.31 113 SER B CA 1
ATOM 4290 C C . SER B 1 113 ? 6.5 7.848 10.516 1 79.31 113 SER B C 1
ATOM 4292 O O . SER B 1 113 ? 7.691 8.078 10.312 1 79.31 113 SER B O 1
ATOM 4294 N N . TRP B 1 114 ? 5.555 8.422 9.914 1 90.62 114 TRP B N 1
ATOM 4295 C CA . TRP B 1 114 ? 5.734 9.641 9.125 1 90.62 114 TRP B CA 1
ATOM 4296 C C . TRP B 1 114 ? 6.293 10.766 9.992 1 90.62 114 TRP B C 1
ATOM 4298 O O . TRP B 1 114 ? 6.746 11.789 9.469 1 90.62 114 TRP B O 1
ATOM 4308 N N . SER B 1 115 ? 6.387 10.578 11.289 1 88.31 115 SER B N 1
ATOM 4309 C CA . SER B 1 115 ? 6.848 11.633 12.18 1 88.31 115 SER B CA 1
ATOM 4310 C C . SER B 1 115 ? 8.25 11.352 12.703 1 88.31 115 SER B C 1
ATOM 4312 O O . SER B 1 115 ? 8.828 12.172 13.422 1 88.31 115 SER B O 1
ATOM 4314 N N . SER B 1 116 ? 8.805 10.266 12.422 1 87.81 116 SER B N 1
ATOM 4315 C CA . SER B 1 116 ? 10.188 9.953 12.773 1 87.81 116 SER B CA 1
ATOM 4316 C C . SER B 1 116 ? 11.133 10.25 11.617 1 87.81 116 SER B C 1
ATOM 4318 O O . SER B 1 116 ? 11.344 9.406 10.75 1 87.81 116 SER B O 1
ATOM 4320 N N . ILE B 1 117 ? 11.727 11.398 11.664 1 92 117 ILE B N 1
ATOM 4321 C CA . ILE B 1 117 ? 12.555 11.852 10.555 1 92 117 ILE B CA 1
ATOM 4322 C C . ILE B 1 117 ? 14.031 11.594 10.883 1 92 117 ILE B C 1
ATOM 4324 O O . ILE B 1 117 ? 14.594 12.227 11.781 1 92 117 ILE B O 1
ATOM 4328 N N . VAL B 1 118 ? 14.633 10.719 10.164 1 91.88 118 VAL B N 1
ATOM 4329 C CA . VAL B 1 118 ? 16.062 10.469 10.312 1 91.88 118 VAL B CA 1
ATOM 4330 C C . VAL B 1 118 ? 16.859 11.609 9.68 1 91.88 118 VAL B C 1
ATOM 4332 O O . VAL B 1 118 ? 16.5 12.109 8.609 1 91.88 118 VAL B O 1
ATOM 4335 N N . PRO B 1 119 ? 17.906 12.047 10.344 1 92.25 119 PRO B N 1
ATOM 4336 C CA . PRO B 1 119 ? 18.734 13.102 9.75 1 92.25 119 PRO B CA 1
ATOM 4337 C C . PRO B 1 119 ? 19.297 12.711 8.383 1 92.25 119 PRO B C 1
ATOM 4339 O O . PRO B 1 119 ? 19.438 11.516 8.086 1 92.25 119 PRO B O 1
ATOM 4342 N N . VAL B 1 120 ? 19.562 13.711 7.629 1 91.62 120 VAL B N 1
ATOM 4343 C CA . VAL B 1 120 ? 20.109 13.5 6.293 1 91.62 120 VAL B CA 1
ATOM 4344 C C . VAL B 1 120 ? 21.422 12.727 6.391 1 91.62 120 VAL B C 1
ATOM 4346 O O . VAL B 1 120 ? 22.234 12.984 7.277 1 91.62 120 VAL B O 1
ATOM 4349 N N . GLY B 1 121 ? 21.578 11.812 5.52 1 84.62 121 GLY B N 1
ATOM 4350 C CA . GLY B 1 121 ? 22.812 11.031 5.504 1 84.62 121 GLY B CA 1
ATOM 4351 C C . GLY B 1 121 ? 24.016 11.82 5.062 1 84.62 121 GLY B C 1
ATOM 4352 O O . GLY B 1 121 ? 23.906 12.766 4.281 1 84.62 121 GLY B O 1
ATOM 4353 N N . GLN B 1 122 ? 25.281 11.656 5.668 1 79.44 122 GLN B N 1
ATOM 4354 C CA . GLN B 1 122 ? 26.516 12.359 5.332 1 79.44 122 GLN B CA 1
ATOM 4355 C C . GLN B 1 122 ? 27.188 11.727 4.117 1 79.44 122 GLN B C 1
ATOM 4357 O O . GLN B 1 122 ? 28.109 12.32 3.531 1 79.44 122 GLN B O 1
ATOM 4362 N N . GLY B 1 123 ? 26.703 10.812 3.512 1 80.75 123 GLY B N 1
ATOM 4363 C CA . GLY B 1 123 ? 27.359 10.086 2.436 1 80.75 123 GLY B CA 1
ATOM 4364 C C . GLY B 1 123 ? 26.734 10.344 1.076 1 80.75 123 GLY B C 1
ATOM 4365 O O . GLY B 1 123 ? 26.531 11.492 0.688 1 80.75 123 GLY B O 1
ATOM 4366 N N . VAL B 1 124 ? 26.594 9.469 0.266 1 92.44 124 VAL B N 1
ATOM 4367 C CA . VAL B 1 124 ? 26.047 9.484 -1.091 1 92.44 124 VAL B CA 1
ATOM 4368 C C . VAL B 1 124 ? 24.656 10.102 -1.086 1 92.44 124 VAL B C 1
ATOM 4370 O O . VAL B 1 124 ? 23.812 9.734 -0.265 1 92.44 124 VAL B O 1
ATOM 4373 N N . PRO B 1 125 ? 24.469 11.164 -1.925 1 95.62 125 PRO B N 1
ATOM 4374 C CA . PRO B 1 125 ? 23.125 11.734 -1.993 1 95.62 125 PRO B CA 1
ATOM 4375 C C . PRO B 1 125 ? 22.062 10.695 -2.311 1 95.62 125 PRO B C 1
ATOM 4377 O O . PRO B 1 125 ? 22.172 9.961 -3.295 1 95.62 125 PRO B O 1
ATOM 4380 N N . ARG B 1 126 ? 21.094 10.664 -1.476 1 97.31 126 ARG B N 1
ATOM 4381 C CA . ARG B 1 126 ? 19.938 9.805 -1.661 1 97.31 126 ARG B CA 1
ATOM 4382 C C . ARG B 1 126 ? 18.703 10.617 -2.055 1 97.31 126 ARG B C 1
ATOM 4384 O O . ARG B 1 126 ? 18.344 11.57 -1.368 1 97.31 126 ARG B O 1
ATOM 4391 N N . ILE B 1 127 ? 18.094 10.227 -3.156 1 98.38 127 ILE B N 1
ATOM 4392 C CA . ILE B 1 127 ? 16.938 10.938 -3.688 1 98.38 127 ILE B CA 1
ATOM 4393 C C . ILE B 1 127 ? 15.742 9.992 -3.779 1 98.38 127 ILE B C 1
ATOM 4395 O O . ILE B 1 127 ? 15.828 8.938 -4.418 1 98.38 127 ILE B O 1
ATOM 4399 N N . VAL B 1 128 ? 14.656 10.359 -3.146 1 98.12 128 VAL B N 1
ATOM 4400 C CA . VAL B 1 128 ? 13.453 9.523 -3.135 1 98.12 128 VAL B CA 1
ATOM 4401 C C . VAL B 1 128 ? 12.422 10.094 -4.102 1 98.12 128 VAL B C 1
ATOM 4403 O O . VAL B 1 128 ? 12.156 11.305 -4.098 1 98.12 128 VAL B O 1
ATOM 4406 N N . PHE B 1 129 ? 11.906 9.305 -4.969 1 98.31 129 PHE B N 1
ATOM 4407 C CA . PHE B 1 129 ? 10.773 9.656 -5.82 1 98.31 129 PHE B CA 1
ATOM 4408 C C . PHE B 1 129 ? 9.461 9.211 -5.184 1 98.31 129 PHE B C 1
ATOM 4410 O O . PHE B 1 129 ? 9.195 8.008 -5.07 1 98.31 129 PHE B O 1
ATOM 4417 N N . PHE B 1 130 ? 8.648 10.172 -4.773 1 98 130 PHE B N 1
ATOM 4418 C CA . PHE B 1 130 ? 7.449 9.898 -3.994 1 98 130 PHE B CA 1
ATOM 4419 C C . PHE B 1 130 ? 6.234 10.578 -4.617 1 98 130 PHE B C 1
ATOM 4421 O O . PHE B 1 130 ? 6.348 11.664 -5.18 1 98 130 PHE B O 1
ATOM 4428 N N . SER B 1 131 ? 5.066 9.906 -4.555 1 97.12 131 SER B N 1
ATOM 4429 C CA . SER B 1 131 ? 3.791 10.492 -4.953 1 97.12 131 SER B CA 1
ATOM 4430 C C . SER B 1 131 ? 2.643 9.938 -4.117 1 97.12 131 SER B C 1
ATOM 4432 O O . SER B 1 131 ? 2.752 8.852 -3.545 1 97.12 131 SER B O 1
ATOM 4434 N N . ILE B 1 132 ? 1.624 10.75 -3.986 1 96.12 132 ILE B N 1
ATOM 4435 C CA . ILE B 1 132 ? 0.391 10.289 -3.361 1 96.12 132 ILE B CA 1
ATOM 4436 C C . ILE B 1 132 ? -0.364 9.375 -4.324 1 96.12 132 ILE B C 1
ATOM 4438 O O . ILE B 1 132 ? -0.703 8.242 -3.977 1 96.12 132 ILE B O 1
ATOM 4442 N N . LYS B 1 133 ? -0.565 9.852 -5.496 1 91.69 133 LYS B N 1
ATOM 4443 C CA . LYS B 1 133 ? -1.275 9.117 -6.535 1 91.69 133 LYS B CA 1
ATOM 4444 C C . LYS B 1 133 ? -0.322 8.219 -7.324 1 91.69 133 LYS B C 1
ATOM 4446 O O . LYS B 1 133 ? 0.795 8.633 -7.648 1 91.69 133 LYS B O 1
ATOM 4451 N N . GLY B 1 134 ? -0.811 6.957 -7.656 1 88.88 134 GLY B N 1
ATOM 4452 C CA . GLY B 1 134 ? -0.051 6.094 -8.547 1 88.88 134 GLY B CA 1
ATOM 4453 C C . GLY B 1 134 ? -0.212 6.457 -10.008 1 88.88 134 GLY B C 1
ATOM 4454 O O . GLY B 1 134 ? -1.188 7.105 -10.391 1 88.88 134 GLY B O 1
ATOM 4455 N N . GLY B 1 135 ? 0.736 6.059 -10.797 1 86.12 135 GLY B N 1
ATOM 4456 C CA . GLY B 1 135 ? 0.628 6.219 -12.234 1 86.12 135 GLY B CA 1
ATOM 4457 C C . GLY B 1 135 ? 0.941 7.629 -12.703 1 86.12 135 GLY B C 1
ATOM 4458 O O . GLY B 1 135 ? 0.488 8.047 -13.773 1 86.12 135 GLY B O 1
ATOM 4459 N N . VAL B 1 136 ? 1.752 8.336 -11.938 1 88.81 136 VAL B N 1
ATOM 4460 C CA . VAL B 1 136 ? 2.014 9.727 -12.273 1 88.81 136 VAL B CA 1
ATOM 4461 C C . VAL B 1 136 ? 3.346 9.844 -13.008 1 88.81 136 VAL B C 1
ATOM 4463 O O . VAL B 1 136 ? 3.818 10.945 -13.281 1 88.81 136 VAL B O 1
ATOM 4466 N N . GLY B 1 137 ? 4.059 8.758 -13.211 1 88.44 137 GLY B N 1
ATOM 4467 C CA . GLY B 1 137 ? 5.27 8.758 -14.016 1 88.44 137 GLY B CA 1
ATOM 4468 C C . GLY B 1 137 ? 6.539 8.742 -13.188 1 88.44 137 GLY B C 1
ATOM 4469 O O . GLY B 1 137 ? 7.629 9.008 -13.703 1 88.44 137 GLY B O 1
ATOM 4470 N N . ARG B 1 138 ? 6.512 8.43 -11.93 1 92.62 138 ARG B N 1
ATOM 4471 C CA . ARG B 1 138 ? 7.664 8.422 -11.039 1 92.62 138 ARG B CA 1
ATOM 4472 C C . ARG B 1 138 ? 8.75 7.484 -11.555 1 92.62 138 ARG B C 1
ATOM 4474 O O . ARG B 1 138 ? 9.914 7.879 -11.672 1 92.62 138 ARG B O 1
ATOM 4481 N N . SER B 1 139 ? 8.367 6.223 -11.836 1 92.06 139 SER B N 1
ATOM 4482 C CA . SER B 1 139 ? 9.344 5.219 -12.258 1 92.06 139 SER B CA 1
ATOM 4483 C C . SER B 1 139 ? 9.984 5.59 -13.586 1 92.06 139 SER B C 1
ATOM 4485 O O . SER B 1 139 ? 11.18 5.383 -13.789 1 92.06 139 SER B O 1
ATOM 4487 N N . THR B 1 140 ? 9.203 6.129 -14.484 1 90.25 140 THR B N 1
ATOM 4488 C CA . THR B 1 140 ? 9.727 6.562 -15.773 1 90.25 140 THR B CA 1
ATOM 4489 C C . THR B 1 140 ? 10.703 7.723 -15.602 1 90.25 140 THR B C 1
ATOM 4491 O O . THR B 1 140 ? 11.766 7.746 -16.219 1 90.25 140 THR B O 1
ATOM 4494 N N . ALA B 1 141 ? 10.289 8.695 -14.797 1 93.75 141 ALA B N 1
ATOM 4495 C CA . ALA B 1 141 ? 11.148 9.836 -14.531 1 93.75 141 ALA B CA 1
ATOM 4496 C C . ALA B 1 141 ? 12.461 9.398 -13.883 1 93.75 141 ALA B C 1
ATOM 4498 O O . ALA B 1 141 ? 13.523 9.938 -14.19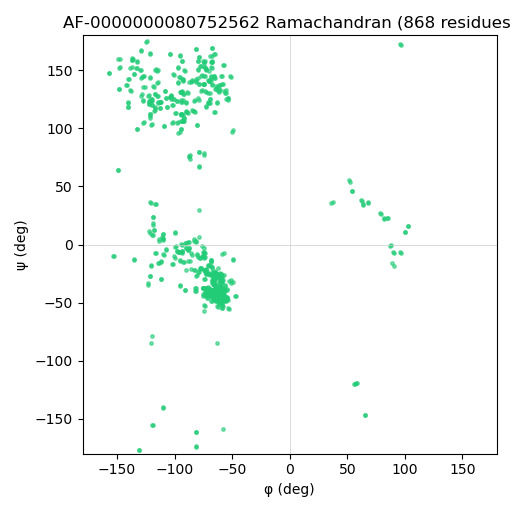5 1 93.75 141 ALA B O 1
ATOM 4499 N N . LEU B 1 142 ? 12.352 8.5 -12.961 1 95.81 142 LEU B N 1
ATOM 4500 C CA . LEU B 1 142 ? 13.531 7.973 -12.289 1 95.81 142 LEU B CA 1
ATO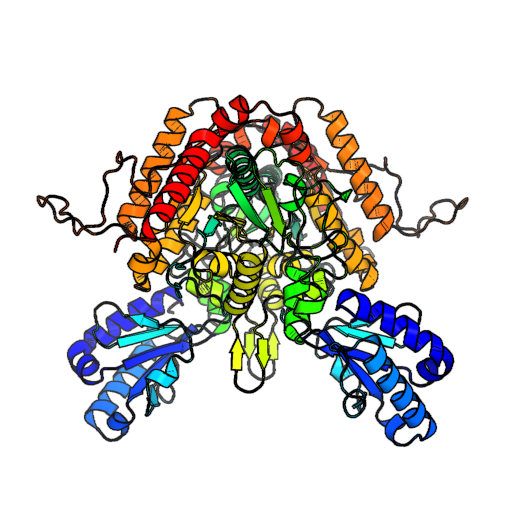M 4501 C C . LEU B 1 142 ? 14.461 7.293 -13.289 1 95.81 142 LEU B C 1
ATOM 4503 O O . LEU B 1 142 ? 15.672 7.516 -13.266 1 95.81 142 LEU B O 1
ATOM 4507 N N . ALA B 1 143 ? 13.906 6.473 -14.156 1 93.5 143 ALA B N 1
ATOM 4508 C CA . ALA B 1 143 ? 14.703 5.793 -15.172 1 93.5 143 ALA B CA 1
ATOM 4509 C C . ALA B 1 143 ? 15.367 6.797 -16.109 1 93.5 143 ALA B C 1
ATOM 4511 O O . ALA B 1 143 ? 16.547 6.648 -16.453 1 93.5 143 ALA B O 1
ATOM 4512 N N . ALA B 1 144 ? 14.609 7.797 -16.531 1 93.06 144 ALA B N 1
ATOM 4513 C CA . ALA B 1 144 ? 15.156 8.844 -17.391 1 93.06 144 ALA B CA 1
ATOM 4514 C C . ALA B 1 144 ? 16.297 9.586 -16.688 1 93.06 144 ALA B C 1
ATOM 4516 O O . ALA B 1 144 ? 17.312 9.906 -17.312 1 93.06 144 ALA B O 1
ATOM 4517 N N . THR B 1 145 ? 16.094 9.859 -15.453 1 95.44 145 THR B N 1
ATOM 4518 C CA . THR B 1 145 ? 17.109 10.547 -14.664 1 95.44 145 THR B CA 1
ATOM 4519 C C . THR B 1 145 ? 18.359 9.695 -14.547 1 95.44 145 THR B C 1
ATOM 4521 O O . THR B 1 145 ? 19.469 10.195 -14.75 1 95.44 145 THR B O 1
ATOM 4524 N N . ALA B 1 146 ? 18.172 8.422 -14.203 1 95.62 146 ALA B N 1
ATOM 4525 C CA . ALA B 1 146 ? 19.297 7.508 -14.109 1 95.62 146 ALA B CA 1
ATOM 4526 C C . ALA B 1 146 ? 20.078 7.453 -15.422 1 95.62 146 ALA B C 1
ATOM 4528 O O . ALA B 1 146 ? 21.297 7.523 -15.43 1 95.62 146 ALA B O 1
ATOM 4529 N N . TRP B 1 147 ? 19.344 7.352 -16.516 1 94.19 147 TRP B N 1
ATOM 4530 C CA . TRP B 1 147 ? 19.922 7.309 -17.859 1 94.19 147 TRP B CA 1
ATOM 4531 C C . TRP B 1 147 ? 20.734 8.57 -18.141 1 94.19 147 TRP B C 1
ATOM 4533 O O . TRP B 1 147 ? 21.875 8.5 -18.609 1 94.19 147 TRP B O 1
ATOM 4543 N N . ALA B 1 148 ? 20.172 9.711 -17.844 1 93.94 148 ALA B N 1
ATOM 4544 C CA . ALA B 1 148 ? 20.797 10.992 -18.141 1 93.94 148 ALA B CA 1
ATOM 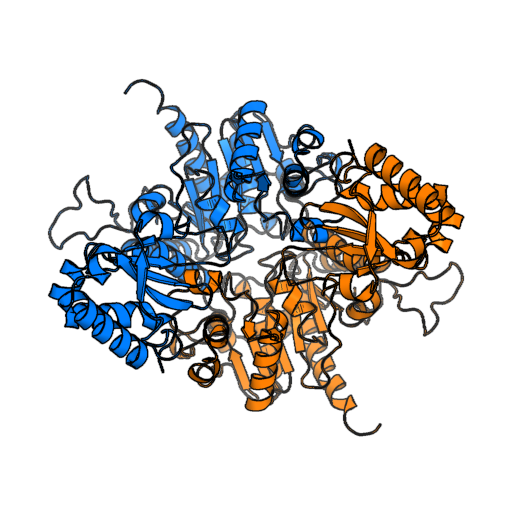4545 C C . ALA B 1 148 ? 22.047 11.211 -17.281 1 93.94 148 ALA B C 1
ATOM 4547 O O . ALA B 1 148 ? 23.078 11.664 -17.781 1 93.94 148 ALA B O 1
ATOM 4548 N N . LEU B 1 149 ? 21.969 10.906 -16 1 95.25 149 LEU B N 1
ATOM 4549 C CA . LEU B 1 149 ? 23.094 11.078 -15.102 1 95.25 149 LEU B CA 1
ATOM 4550 C C . LEU B 1 149 ? 24.25 10.148 -15.492 1 95.25 149 LEU B C 1
ATOM 4552 O O . LEU B 1 149 ? 25.406 10.547 -15.438 1 95.25 149 LEU B O 1
ATOM 4556 N N . ALA B 1 150 ? 23.891 8.906 -15.859 1 95 150 ALA B N 1
ATOM 4557 C CA . ALA B 1 150 ? 24.922 7.973 -16.312 1 95 150 ALA B CA 1
ATOM 4558 C C . ALA B 1 150 ? 25.609 8.484 -17.562 1 95 150 ALA B C 1
ATOM 4560 O O . ALA B 1 150 ? 26.828 8.312 -17.719 1 95 150 ALA B O 1
ATOM 4561 N N . ARG B 1 151 ? 24.875 9.07 -18.438 1 92.44 151 ARG B N 1
ATOM 4562 C CA . ARG B 1 151 ? 25.438 9.641 -19.656 1 92.44 151 ARG B CA 1
ATOM 4563 C C . ARG B 1 151 ? 26.406 10.773 -19.328 1 92.44 151 ARG B C 1
ATOM 4565 O O . ARG B 1 151 ? 27.312 11.055 -20.109 1 92.44 151 ARG B O 1
ATOM 4572 N N . GLN B 1 152 ? 26.203 11.375 -18.219 1 92.88 152 GLN B N 1
ATOM 4573 C CA . GLN B 1 152 ? 27.078 12.453 -17.766 1 92.88 152 GLN B CA 1
ATOM 4574 C C . GLN B 1 152 ? 28.266 11.898 -16.984 1 92.88 152 GLN B C 1
ATOM 4576 O O . GLN B 1 152 ? 29.016 12.648 -16.359 1 92.88 152 GLN B O 1
ATOM 4581 N N . GLY B 1 153 ? 28.344 10.586 -16.875 1 94.94 153 GLY B N 1
ATOM 4582 C CA . GLY B 1 153 ? 29.531 9.953 -16.297 1 94.94 153 GLY B CA 1
ATOM 4583 C C . GLY B 1 153 ? 29.328 9.555 -14.844 1 94.94 153 GLY B C 1
ATOM 4584 O O . GLY B 1 153 ? 30.281 9.141 -14.172 1 94.94 153 GLY B O 1
ATOM 4585 N N . ARG B 1 154 ? 28.188 9.602 -14.398 1 96.06 154 ARG B N 1
ATOM 4586 C CA . ARG B 1 154 ? 27.953 9.32 -12.984 1 96.06 154 ARG B CA 1
ATOM 4587 C C . ARG B 1 154 ? 27.641 7.844 -12.766 1 96.06 154 ARG B C 1
ATOM 4589 O O . ARG B 1 154 ? 27.141 7.168 -13.672 1 96.06 154 ARG B O 1
ATOM 4596 N N . ARG B 1 155 ? 28.016 7.402 -11.625 1 97 155 ARG B N 1
ATOM 4597 C CA . ARG B 1 155 ? 27.578 6.098 -11.141 1 97 155 ARG B CA 1
ATOM 4598 C C . ARG B 1 155 ? 26.281 6.215 -10.352 1 97 155 ARG B C 1
ATOM 4600 O O . ARG B 1 155 ? 26.25 6.816 -9.273 1 97 155 ARG B O 1
ATOM 4607 N N . VAL B 1 156 ? 25.25 5.625 -10.891 1 97.81 156 VAL B N 1
ATOM 4608 C CA . VAL B 1 156 ? 23.922 5.773 -10.312 1 97.81 156 VAL B CA 1
ATOM 4609 C C . VAL B 1 156 ? 23.438 4.438 -9.742 1 97.81 156 VAL B C 1
ATOM 4611 O O . VAL B 1 156 ? 23.438 3.424 -10.445 1 97.81 156 VAL B O 1
ATOM 4614 N N . LEU B 1 157 ? 23.109 4.402 -8.477 1 98 157 LEU B N 1
ATOM 4615 C CA . LEU B 1 157 ? 22.469 3.254 -7.855 1 98 157 LEU B CA 1
ATOM 4616 C C . LEU B 1 157 ? 20.953 3.465 -7.773 1 98 157 LEU B C 1
ATOM 4618 O O . LEU B 1 157 ? 20.5 4.48 -7.25 1 98 157 LEU B O 1
ATOM 4622 N N . VAL B 1 158 ? 20.219 2.527 -8.344 1 97.81 158 VAL B N 1
ATOM 4623 C CA . VAL B 1 158 ? 18.766 2.633 -8.398 1 97.81 158 VAL B CA 1
ATOM 4624 C C . VAL B 1 158 ? 18.141 1.514 -7.574 1 97.81 158 VAL B C 1
ATOM 4626 O O . VAL B 1 158 ? 18.453 0.337 -7.77 1 97.81 158 VAL B O 1
ATOM 4629 N N . LEU B 1 159 ? 17.25 1.875 -6.68 1 97.88 159 LEU B N 1
ATOM 4630 C CA . LEU B 1 159 ? 16.547 0.905 -5.852 1 97.88 159 LEU B CA 1
ATOM 4631 C C . LEU B 1 159 ? 15.047 0.939 -6.129 1 97.88 159 LEU B C 1
ATOM 4633 O O . LEU B 1 159 ? 14.438 2.01 -6.137 1 97.88 159 LEU B O 1
ATOM 4637 N N . ASP B 1 160 ? 14.477 -0.179 -6.367 1 97.12 160 ASP B N 1
ATOM 4638 C CA . ASP B 1 160 ? 13.023 -0.327 -6.441 1 97.12 160 ASP B CA 1
ATOM 4639 C C . ASP B 1 160 ? 12.445 -0.752 -5.094 1 97.12 160 ASP B C 1
ATOM 4641 O O . ASP B 1 160 ? 12.492 -1.932 -4.738 1 97.12 160 ASP B O 1
ATOM 4645 N N . LEU B 1 161 ? 11.789 0.166 -4.402 1 96.69 161 LEU B N 1
ATOM 4646 C CA . LEU B 1 161 ? 11.242 -0.147 -3.086 1 96.69 161 LEU B CA 1
ATOM 4647 C C . LEU B 1 161 ? 9.719 -0.2 -3.131 1 96.69 161 LEU B C 1
ATOM 4649 O O . LEU B 1 161 ? 9.062 -0.26 -2.088 1 96.69 161 LEU B O 1
ATOM 4653 N N . ASP B 1 162 ? 9.133 -0.147 -4.273 1 95.06 162 ASP B N 1
ATOM 4654 C CA . ASP B 1 162 ? 7.73 -0.52 -4.414 1 95.06 162 ASP B CA 1
ATOM 4655 C C . ASP B 1 162 ? 7.566 -2.037 -4.453 1 95.06 162 ASP B C 1
ATOM 4657 O O . ASP B 1 162 ? 7.262 -2.605 -5.504 1 95.06 162 ASP B O 1
ATOM 4661 N N . LEU B 1 163 ? 7.598 -2.645 -3.332 1 95.62 163 LEU B N 1
ATOM 4662 C CA . LEU B 1 163 ? 7.652 -4.098 -3.229 1 95.62 163 LEU B CA 1
ATOM 4663 C C . LEU B 1 163 ? 6.312 -4.723 -3.602 1 95.62 163 LEU B C 1
ATOM 4665 O O . LEU B 1 163 ? 6.254 -5.887 -4.004 1 95.62 163 LEU B O 1
ATOM 4669 N N . GLU B 1 164 ? 5.234 -3.969 -3.545 1 95 164 GLU B N 1
ATOM 4670 C CA . GLU B 1 164 ? 3.906 -4.535 -3.766 1 95 164 GLU B CA 1
ATOM 4671 C C . GLU B 1 164 ? 3.49 -4.414 -5.227 1 95 164 GLU B C 1
ATOM 4673 O O . GLU B 1 164 ? 2.535 -5.062 -5.66 1 95 164 GLU B O 1
ATOM 4678 N N . SER B 1 165 ? 4.156 -3.627 -5.941 1 93.81 165 SER B N 1
ATOM 4679 C CA . SER B 1 165 ? 3.916 -3.443 -7.367 1 93.81 165 SER B CA 1
ATOM 4680 C C . SER B 1 165 ? 5.207 -3.096 -8.109 1 93.81 165 SER B C 1
ATOM 4682 O O . SER B 1 165 ? 5.289 -2.061 -8.766 1 93.81 165 SER B O 1
ATOM 4684 N N . PRO B 1 166 ? 6.121 -4.047 -8.086 1 93.62 166 PRO B N 1
ATOM 4685 C CA . PRO B 1 166 ? 7.434 -3.74 -8.656 1 93.62 166 PRO B CA 1
ATOM 4686 C C . PRO B 1 166 ? 7.387 -3.535 -10.172 1 93.62 166 PRO B C 1
ATOM 4688 O O . PRO B 1 166 ? 6.711 -4.285 -10.875 1 93.62 166 PRO B O 1
ATOM 4691 N N . GLY B 1 167 ? 8.109 -2.512 -10.68 1 88.81 167 GLY B N 1
ATOM 4692 C CA . GLY B 1 167 ? 8.086 -2.275 -12.109 1 88.81 167 GLY B CA 1
ATOM 4693 C C . GLY B 1 167 ? 9.344 -1.589 -12.617 1 88.81 167 GLY B C 1
ATOM 4694 O O . GLY B 1 167 ? 9.602 -1.567 -13.82 1 88.81 167 GLY B O 1
ATOM 4695 N N . LEU B 1 168 ? 10.211 -1.105 -11.789 1 89.62 168 LEU B N 1
ATOM 4696 C CA . LEU B 1 168 ? 11.336 -0.253 -12.172 1 89.62 168 LEU B CA 1
ATOM 4697 C C . LEU B 1 168 ? 12.367 -1.042 -12.969 1 89.62 168 LEU B C 1
ATOM 4699 O O . LEU B 1 168 ? 12.953 -0.523 -13.922 1 89.62 168 LEU B O 1
ATOM 4703 N N . SER B 1 169 ? 12.602 -2.283 -12.578 1 87.88 169 SER B N 1
ATOM 4704 C CA . SER B 1 169 ? 13.641 -3.084 -13.211 1 87.88 169 SER B CA 1
ATOM 4705 C C . SER B 1 169 ? 13.383 -3.252 -14.703 1 87.88 169 SER B C 1
ATOM 4707 O O . SER B 1 169 ? 14.312 -3.225 -15.508 1 87.88 169 SER B O 1
ATOM 4709 N N . SER B 1 170 ? 12.148 -3.381 -15.078 1 84.88 170 SER B N 1
ATOM 4710 C CA . SER B 1 170 ? 11.805 -3.584 -16.484 1 84.88 170 SER B CA 1
ATOM 4711 C C . SER B 1 170 ? 12.109 -2.34 -17.312 1 84.88 170 SER B C 1
ATOM 4713 O O . SER B 1 170 ? 12.25 -2.42 -18.531 1 84.88 170 SER B O 1
ATOM 4715 N N . SER B 1 171 ? 12.211 -1.248 -16.641 1 86.06 171 SER B N 1
ATOM 4716 C CA . SER B 1 171 ? 12.5 0.008 -17.328 1 86.06 171 SER B CA 1
ATOM 4717 C C . SER B 1 171 ? 14 0.162 -17.578 1 86.06 171 SER B C 1
ATOM 4719 O O . SER B 1 171 ? 14.406 0.892 -18.484 1 86.06 171 SER B O 1
ATOM 4721 N N . LEU B 1 172 ? 14.766 -0.568 -16.781 1 91.06 172 LEU B N 1
ATOM 4722 C CA . LEU B 1 172 ? 16.203 -0.274 -16.812 1 91.06 172 LEU B CA 1
ATOM 4723 C C . LEU B 1 172 ? 17 -1.506 -17.219 1 91.06 172 LEU B C 1
ATOM 4725 O O . LEU B 1 172 ? 18.172 -1.397 -17.578 1 91.06 172 LEU B O 1
ATOM 4729 N N . LEU B 1 173 ? 16.391 -2.668 -17.109 1 90.12 173 LEU B N 1
ATOM 4730 C CA . LEU B 1 173 ? 17.078 -3.918 -17.406 1 90.12 173 LEU B CA 1
ATOM 4731 C C . LEU B 1 173 ? 16.312 -4.746 -18.422 1 90.12 173 LEU B C 1
ATOM 4733 O O . LEU B 1 173 ? 15.086 -4.852 -18.344 1 90.12 173 LEU B O 1
ATOM 4737 N N . PRO B 1 174 ? 17.031 -5.297 -19.391 1 87.25 174 PRO B N 1
ATOM 4738 C CA . PRO B 1 174 ? 16.375 -6.371 -20.156 1 87.25 174 PRO B CA 1
ATOM 4739 C C . PRO B 1 174 ? 16.172 -7.637 -19.328 1 87.25 174 PRO B C 1
ATOM 4741 O O . PRO B 1 174 ? 16.797 -7.801 -18.281 1 87.25 174 PRO B O 1
ATOM 4744 N N . ASP B 1 175 ? 15.328 -8.453 -19.766 1 85.19 175 ASP B N 1
ATOM 4745 C CA . ASP B 1 175 ? 14.953 -9.648 -19.016 1 85.19 175 ASP B CA 1
ATOM 4746 C C . ASP B 1 175 ? 16.172 -10.516 -18.719 1 85.19 175 ASP B C 1
ATOM 4748 O O . ASP B 1 175 ? 16.297 -11.055 -17.609 1 85.19 175 ASP B O 1
ATOM 4752 N N . GLU B 1 176 ? 17.031 -10.609 -19.609 1 88.38 176 GLU B N 1
ATOM 4753 C CA . GLU B 1 176 ? 18.172 -11.523 -19.5 1 88.38 176 GLU B CA 1
ATOM 4754 C C . GLU B 1 176 ? 19.203 -11.008 -18.5 1 88.38 176 GLU B C 1
ATOM 4756 O O . GLU B 1 176 ? 20.094 -11.75 -18.094 1 88.38 176 GLU B O 1
ATOM 4761 N N . ARG B 1 177 ? 19.094 -9.789 -18.047 1 90.88 177 ARG B N 1
ATOM 4762 C CA . ARG B 1 177 ? 20.109 -9.211 -17.172 1 90.88 177 ARG B CA 1
ATOM 4763 C C . ARG B 1 177 ? 19.562 -9.031 -15.758 1 90.88 177 ARG B C 1
ATOM 4765 O O . ARG B 1 177 ? 20.25 -8.469 -14.898 1 90.88 177 ARG B O 1
ATOM 4772 N N . ARG B 1 178 ? 18.422 -9.469 -15.555 1 93.44 178 ARG B N 1
ATOM 4773 C CA . ARG B 1 178 ? 17.875 -9.344 -14.203 1 93.44 178 ARG B CA 1
ATOM 4774 C C . ARG B 1 178 ? 18.688 -10.172 -13.219 1 93.44 178 ARG B C 1
ATOM 4776 O O . ARG B 1 178 ? 19.078 -11.305 -13.516 1 93.44 178 ARG B O 1
ATOM 4783 N N . PRO B 1 179 ? 19 -9.57 -12.109 1 96.88 179 PRO B N 1
ATOM 4784 C CA . PRO B 1 179 ? 19.734 -10.359 -11.117 1 96.88 179 PRO B CA 1
ATOM 4785 C C . PRO B 1 179 ? 18.891 -11.492 -10.523 1 96.88 179 PRO B C 1
ATOM 4787 O O . PRO B 1 179 ? 17.688 -11.547 -10.75 1 96.88 179 PRO B O 1
ATOM 4790 N N . THR B 1 180 ? 19.531 -12.352 -9.812 1 96.5 180 THR B N 1
ATOM 4791 C CA . THR B 1 180 ? 18.875 -13.531 -9.266 1 96.5 180 THR B CA 1
ATOM 4792 C C . THR B 1 180 ? 17.922 -13.148 -8.141 1 96.5 180 THR B C 1
ATOM 4794 O O . THR B 1 180 ? 16.859 -13.742 -7.992 1 96.5 180 THR B O 1
ATOM 4797 N N . PHE B 1 181 ? 18.359 -12.219 -7.348 1 97.38 181 PHE B N 1
ATOM 4798 C CA . PHE B 1 181 ? 17.609 -11.852 -6.152 1 97.38 181 PHE B CA 1
ATOM 4799 C C . PHE B 1 181 ? 17.234 -10.375 -6.18 1 97.38 181 PHE B C 1
ATOM 4801 O O . PHE B 1 181 ? 17.719 -9.617 -7.02 1 97.38 181 PHE B O 1
ATOM 4808 N N . GLY B 1 182 ? 16.328 -9.992 -5.375 1 97.88 182 GLY B N 1
ATOM 4809 C CA . GLY B 1 182 ? 15.914 -8.617 -5.176 1 97.88 182 GLY B CA 1
ATOM 4810 C C . GLY B 1 182 ? 15.859 -8.211 -3.715 1 97.88 182 GLY B C 1
ATOM 4811 O O . GLY B 1 182 ? 16.266 -8.977 -2.838 1 97.88 182 GLY B O 1
ATOM 4812 N N . ILE B 1 183 ? 15.445 -7.039 -3.516 1 97.94 183 ILE B N 1
ATOM 4813 C CA . ILE B 1 183 ? 15.398 -6.449 -2.182 1 97.94 183 ILE B CA 1
ATOM 4814 C C . ILE B 1 183 ? 14.523 -7.305 -1.271 1 97.94 183 ILE B C 1
ATOM 4816 O O . ILE B 1 183 ? 14.852 -7.523 -0.104 1 97.94 183 ILE B O 1
ATOM 4820 N N . ALA B 1 184 ? 13.367 -7.77 -1.758 1 97.12 184 ALA B N 1
ATOM 4821 C CA . ALA B 1 184 ? 12.477 -8.617 -0.962 1 97.12 184 ALA B CA 1
ATOM 4822 C C . ALA B 1 184 ? 13.195 -9.875 -0.489 1 97.12 184 ALA B C 1
ATOM 4824 O O . ALA B 1 184 ? 13.008 -10.312 0.647 1 97.12 184 ALA B O 1
ATOM 4825 N N . ASP B 1 185 ? 14.008 -10.422 -1.348 1 97.88 185 ASP B N 1
ATOM 4826 C CA . ASP B 1 185 ? 14.781 -11.602 -0.971 1 97.88 185 ASP B CA 1
ATOM 4827 C C . ASP B 1 185 ? 15.734 -11.289 0.183 1 97.88 185 ASP B C 1
ATOM 4829 O O . ASP B 1 185 ? 15.805 -12.039 1.158 1 97.88 185 ASP B O 1
ATOM 4833 N N . TRP B 1 186 ? 16.438 -10.242 0.061 1 98.19 186 TRP B N 1
ATOM 4834 C CA . TRP B 1 186 ? 17.406 -9.875 1.092 1 98.19 186 TRP B CA 1
ATOM 4835 C C . TRP B 1 186 ? 16.703 -9.641 2.43 1 98.19 186 TRP B C 1
ATOM 4837 O O . TRP B 1 186 ? 17.188 -10.094 3.473 1 98.19 186 TRP B O 1
ATOM 4847 N N . LEU B 1 187 ? 15.633 -8.945 2.396 1 97.06 187 LEU B N 1
ATOM 4848 C CA . LEU B 1 187 ? 14.914 -8.602 3.619 1 97.06 187 LEU B CA 1
ATOM 4849 C C . LEU B 1 187 ? 14.438 -9.859 4.336 1 97.06 187 LEU B C 1
ATOM 4851 O O . LEU B 1 187 ? 14.484 -9.938 5.566 1 97.06 187 LEU B O 1
ATOM 4855 N N . VAL B 1 188 ? 13.938 -10.844 3.57 1 96.75 188 VAL B N 1
ATOM 4856 C CA . VAL B 1 188 ? 13.469 -12.094 4.164 1 96.75 188 VAL B CA 1
ATOM 4857 C C . VAL B 1 188 ? 14.664 -12.891 4.688 1 96.75 188 VAL B C 1
ATOM 4859 O O . VAL B 1 188 ? 14.617 -13.43 5.797 1 96.75 188 VAL B O 1
ATOM 4862 N N . GLU B 1 189 ? 15.75 -12.93 3.936 1 97.88 189 GLU B N 1
ATOM 4863 C CA . GLU B 1 189 ? 16.938 -13.656 4.348 1 97.88 189 GLU B CA 1
ATOM 4864 C C . GLU B 1 189 ? 17.578 -13.016 5.578 1 97.88 189 GLU B C 1
ATOM 4866 O O . GLU B 1 189 ? 18.141 -13.711 6.426 1 97.88 189 GLU B O 1
ATOM 4871 N N . ASP B 1 190 ? 17.484 -11.711 5.637 1 97.25 190 ASP B N 1
ATOM 4872 C CA . ASP B 1 190 ? 18.062 -10.969 6.758 1 97.25 190 ASP B CA 1
ATOM 4873 C C . ASP B 1 190 ? 17.422 -11.383 8.078 1 97.25 190 ASP B C 1
ATOM 4875 O O . ASP B 1 190 ? 18.078 -11.344 9.125 1 97.25 190 ASP B O 1
ATOM 4879 N N . LEU B 1 191 ? 16.172 -11.758 8.055 1 95.5 191 LEU B N 1
ATOM 4880 C CA . LEU B 1 191 ? 15.445 -12.133 9.266 1 95.5 191 LEU B CA 1
ATOM 4881 C C . LEU B 1 191 ? 16.109 -13.32 9.953 1 95.5 191 LEU B C 1
ATOM 4883 O O . LEU B 1 191 ? 15.961 -13.508 11.164 1 95.5 191 LEU B O 1
ATOM 4887 N N . VAL B 1 192 ? 16.859 -14.148 9.195 1 95.56 192 VAL B N 1
ATOM 4888 C CA . VAL B 1 192 ? 17.5 -15.336 9.766 1 95.56 192 VAL B CA 1
ATOM 4889 C C . VAL B 1 192 ? 19.016 -15.234 9.609 1 95.56 192 VAL B C 1
ATOM 4891 O O . VAL B 1 192 ? 19.703 -16.25 9.469 1 95.56 192 VAL B O 1
ATOM 4894 N N . ASP B 1 193 ? 19.547 -14.031 9.477 1 94.69 193 ASP B N 1
ATOM 4895 C CA . ASP B 1 193 ? 20.969 -13.734 9.398 1 94.69 193 ASP B CA 1
ATOM 4896 C C . ASP B 1 193 ? 21.594 -14.391 8.172 1 94.69 193 ASP B C 1
ATOM 4898 O O . ASP B 1 193 ? 22.719 -14.906 8.242 1 94.69 193 ASP B O 1
ATOM 4902 N N . ASN B 1 194 ? 20.844 -14.391 7.086 1 96.44 194 ASN B N 1
ATOM 4903 C CA . ASN B 1 194 ? 21.281 -15.023 5.855 1 96.44 194 ASN B CA 1
ATOM 4904 C C . ASN B 1 194 ? 21.391 -14.016 4.711 1 96.44 194 ASN B C 1
ATOM 4906 O O . ASN B 1 194 ? 21.391 -14.406 3.539 1 96.44 194 ASN B O 1
ATOM 4910 N N . GLY B 1 195 ? 21.438 -12.711 4.93 1 96.12 195 GLY B N 1
ATOM 4911 C CA . GLY B 1 195 ? 21.453 -11.664 3.918 1 96.12 195 GLY B CA 1
ATOM 4912 C C . GLY B 1 195 ? 22.641 -11.773 2.979 1 96.12 195 GLY B C 1
ATOM 4913 O O . GLY B 1 195 ? 22.531 -11.492 1.785 1 96.12 195 GLY B O 1
ATOM 4914 N N . ASP B 1 196 ? 23.781 -12.242 3.488 1 95.25 196 ASP B N 1
ATOM 4915 C CA . ASP B 1 196 ? 25 -12.344 2.707 1 95.25 196 ASP B CA 1
ATOM 4916 C C . ASP B 1 196 ? 24.844 -13.352 1.567 1 95.25 196 ASP B C 1
ATOM 4918 O O . ASP B 1 196 ? 25.484 -13.203 0.518 1 95.25 196 ASP B O 1
ATOM 4922 N N . ALA B 1 197 ? 24 -14.328 1.758 1 95 197 ALA B N 1
ATOM 4923 C CA . ALA B 1 197 ? 23.812 -15.398 0.779 1 95 197 ALA B CA 1
ATOM 4924 C C . ALA B 1 197 ? 23.234 -14.852 -0.522 1 95 197 ALA B C 1
ATOM 4926 O O . ALA B 1 197 ? 23.406 -15.445 -1.588 1 95 197 ALA B O 1
ATOM 4927 N N . VAL B 1 198 ? 22.547 -13.711 -0.445 1 96.62 198 VAL B N 1
ATOM 4928 C CA . VAL B 1 198 ? 21.859 -13.227 -1.639 1 96.62 198 VAL B CA 1
ATOM 4929 C C . VAL B 1 198 ? 22.453 -11.883 -2.062 1 96.62 198 VAL B C 1
ATOM 4931 O O . VAL B 1 198 ? 22.219 -11.414 -3.176 1 96.62 198 VAL B O 1
ATOM 4934 N N . PHE B 1 199 ? 23.359 -11.281 -1.268 1 96.94 199 PHE B N 1
ATOM 4935 C CA . PHE B 1 199 ? 23.828 -9.914 -1.452 1 96.94 199 PHE B CA 1
ATOM 4936 C C . PHE B 1 199 ? 24.609 -9.789 -2.756 1 96.94 199 PHE B C 1
ATOM 4938 O O . PHE B 1 199 ? 24.438 -8.812 -3.494 1 96.94 199 PHE B O 1
ATOM 4945 N N . ALA B 1 200 ? 25.422 -10.781 -3.074 1 94 200 ALA B N 1
ATOM 4946 C CA . ALA B 1 200 ? 26.297 -10.703 -4.23 1 94 200 ALA B CA 1
ATOM 4947 C C . ALA B 1 200 ? 25.5 -10.688 -5.531 1 94 200 ALA B C 1
ATOM 4949 O O . ALA B 1 200 ? 25.969 -10.188 -6.551 1 94 200 ALA B O 1
ATOM 4950 N N . ASP B 1 201 ? 24.328 -11.203 -5.527 1 95.88 201 ASP B N 1
ATOM 4951 C CA . ASP B 1 201 ? 23.5 -11.312 -6.727 1 95.88 201 ASP B CA 1
ATOM 4952 C C . ASP B 1 201 ? 22.219 -10.477 -6.594 1 95.88 201 ASP B C 1
ATOM 4954 O O . ASP B 1 201 ? 21.156 -10.891 -7.059 1 95.88 201 ASP B O 1
ATOM 4958 N N . LEU B 1 202 ? 22.375 -9.352 -5.922 1 95.38 202 LEU B N 1
ATOM 4959 C CA . LEU B 1 202 ? 21.25 -8.477 -5.641 1 95.38 202 LEU B CA 1
ATOM 4960 C C . LEU B 1 202 ? 21.172 -7.34 -6.656 1 95.38 202 LEU B C 1
ATOM 4962 O O . LEU B 1 202 ? 20.203 -6.574 -6.668 1 95.38 202 LEU B O 1
ATOM 4966 N N . PHE B 1 203 ? 22.109 -7.18 -7.543 1 94.31 203 PHE B N 1
ATOM 4967 C CA . PHE B 1 203 ? 22.141 -6.043 -8.453 1 94.31 203 PHE B CA 1
ATOM 4968 C C . PHE B 1 203 ? 22.5 -6.484 -9.859 1 94.31 203 PHE B C 1
ATOM 4970 O O . PHE B 1 203 ? 23.016 -7.594 -10.062 1 94.31 203 PHE B O 1
ATOM 4977 N N . ALA B 1 204 ? 22.156 -5.676 -10.789 1 95.19 204 ALA B N 1
ATOM 4978 C CA . ALA B 1 204 ? 22.594 -5.801 -12.172 1 95.19 204 ALA B CA 1
ATOM 4979 C C . ALA B 1 204 ? 22.953 -4.438 -12.758 1 95.19 204 ALA B C 1
ATOM 4981 O O . ALA B 1 204 ? 22.5 -3.404 -12.266 1 95.19 204 ALA B O 1
ATOM 4982 N N . THR B 1 205 ? 23.812 -4.488 -13.664 1 94.62 205 THR B N 1
ATOM 4983 C CA . THR B 1 205 ? 24.188 -3.27 -14.367 1 94.62 205 THR B CA 1
ATOM 4984 C C . THR B 1 205 ? 23.328 -3.092 -15.625 1 94.62 205 THR B C 1
ATOM 4986 O O . THR B 1 205 ? 23.172 -4.027 -16.406 1 94.62 205 THR B O 1
ATOM 4989 N N . SER B 1 206 ? 22.781 -1.917 -15.727 1 94.19 206 SER B N 1
ATOM 4990 C CA . SER B 1 206 ? 21.969 -1.616 -16.891 1 94.19 206 SER B CA 1
ATOM 4991 C C . SER B 1 206 ? 22.828 -1.387 -18.125 1 94.19 206 SER B C 1
ATOM 4993 O O . SER B 1 206 ? 23.875 -0.721 -18.062 1 94.19 206 SER B O 1
ATOM 4995 N N . PRO B 1 207 ? 22.406 -1.924 -19.25 1 90.56 207 PRO B N 1
ATOM 4996 C CA . PRO B 1 207 ? 23.125 -1.66 -20.5 1 90.56 207 PRO B CA 1
ATOM 4997 C C . PRO B 1 207 ? 22.875 -0.253 -21.047 1 90.56 207 PRO B C 1
ATOM 4999 O O . PRO B 1 207 ? 23.5 0.151 -22.031 1 90.56 207 PRO B O 1
ATOM 5002 N N . LEU B 1 208 ? 21.953 0.461 -20.391 1 86.62 208 LEU B N 1
ATOM 5003 C CA . LEU B 1 208 ? 21.641 1.819 -20.828 1 86.62 208 LEU B CA 1
ATOM 5004 C C . LEU B 1 208 ? 22.734 2.791 -20.406 1 86.62 208 LEU B C 1
ATOM 5006 O O . LEU B 1 208 ? 22.719 3.961 -20.797 1 86.62 208 LEU B O 1
ATOM 5010 N N . SER B 1 209 ? 23.688 2.219 -19.734 1 82.69 209 SER B N 1
ATOM 5011 C CA . SER B 1 209 ? 24.797 3.064 -19.312 1 82.69 209 SER B CA 1
ATOM 5012 C C . SER B 1 209 ? 25.734 3.387 -20.469 1 82.69 209 SER B C 1
ATOM 5014 O O . SER B 1 209 ? 25.875 2.592 -21.391 1 82.69 209 SER B O 1
ATOM 5016 N N . HIS B 1 210 ? 26.297 4.551 -20.484 1 84 210 HIS B N 1
ATOM 5017 C CA . HIS B 1 210 ? 27.266 4.996 -21.5 1 84 210 HIS B CA 1
ATOM 5018 C C . HIS B 1 210 ? 28.594 5.355 -20.859 1 84 210 HIS B C 1
ATOM 5020 O O . HIS B 1 210 ? 29.406 4.477 -20.562 1 84 210 HIS B O 1
ATOM 5026 N N . ASP B 1 211 ? 28.625 6.602 -20.406 1 90.94 211 ASP B N 1
ATOM 5027 C CA . ASP B 1 211 ? 29.859 7.125 -19.812 1 90.94 211 ASP B CA 1
ATOM 5028 C C . ASP B 1 211 ? 29.953 6.773 -18.328 1 90.94 211 ASP B C 1
ATOM 5030 O O . ASP B 1 211 ? 31.031 6.766 -17.75 1 90.94 211 ASP B O 1
ATOM 5034 N N . GLY B 1 212 ? 28.859 6.496 -17.766 1 95.06 212 GLY B N 1
ATOM 5035 C CA . GLY B 1 212 ? 28.766 6.09 -16.375 1 95.06 212 GLY B CA 1
ATOM 5036 C C . GLY B 1 212 ? 28.172 4.703 -16.188 1 95.06 212 GLY B C 1
ATOM 5037 O O . GLY B 1 212 ? 28.375 3.82 -17.031 1 95.06 212 GLY B O 1
ATOM 5038 N N . GLU B 1 213 ? 27.609 4.508 -15.023 1 96.25 213 GLU B N 1
ATOM 5039 C CA . GLU B 1 213 ? 27.016 3.207 -14.703 1 96.25 213 GLU B CA 1
ATOM 5040 C C . GLU B 1 213 ? 25.656 3.365 -14.039 1 96.25 213 GLU B C 1
ATOM 5042 O O . GLU B 1 213 ? 25.391 4.371 -13.375 1 96.25 213 GLU B O 1
ATOM 5047 N N . ILE B 1 214 ? 24.859 2.449 -14.328 1 96.69 214 ILE B N 1
ATOM 5048 C CA . ILE B 1 214 ? 23.578 2.326 -13.625 1 96.69 214 ILE B CA 1
ATOM 5049 C C . ILE B 1 214 ? 23.484 0.96 -12.953 1 96.69 214 ILE B C 1
ATOM 5051 O O . ILE B 1 214 ? 23.391 -0.067 -13.633 1 96.69 214 ILE B O 1
ATOM 5055 N N . TYR B 1 215 ? 23.562 0.974 -11.656 1 96.88 215 TYR B N 1
ATOM 5056 C CA . TYR B 1 215 ? 23.328 -0.232 -10.867 1 96.88 215 TYR B CA 1
ATOM 5057 C C . TYR B 1 215 ? 21.875 -0.331 -10.43 1 96.88 215 TYR B C 1
ATOM 5059 O O . TYR B 1 215 ? 21.344 0.589 -9.797 1 96.88 215 TYR B O 1
ATOM 5067 N N . VAL B 1 216 ? 21.25 -1.444 -10.781 1 97.06 216 VAL B N 1
ATOM 5068 C CA . VAL B 1 216 ? 19.844 -1.604 -10.484 1 97.06 216 VAL B CA 1
ATOM 5069 C C . VAL B 1 216 ? 19.656 -2.695 -9.43 1 97.06 216 VAL B C 1
ATOM 5071 O O . VAL B 1 216 ? 20.125 -3.818 -9.602 1 97.06 216 VAL B O 1
ATOM 5074 N N . VAL B 1 217 ? 19.047 -2.365 -8.344 1 98.12 217 VAL B N 1
ATOM 5075 C CA . VAL B 1 217 ? 18.609 -3.318 -7.332 1 98.12 217 VAL B CA 1
ATOM 5076 C C . VAL B 1 217 ? 17.094 -3.434 -7.348 1 98.12 217 VAL B C 1
ATOM 5078 O O . VAL B 1 217 ? 16.391 -2.59 -6.781 1 98.12 217 VAL B O 1
ATOM 5081 N N . PRO B 1 218 ? 16.562 -4.484 -7.93 1 97.62 218 PRO B N 1
ATOM 5082 C CA . PRO B 1 218 ? 15.109 -4.609 -8.109 1 97.62 218 PRO B CA 1
ATOM 5083 C C . PRO B 1 218 ? 14.398 -5.109 -6.848 1 97.62 218 PRO B C 1
ATOM 5085 O O . PRO B 1 218 ? 15.055 -5.527 -5.891 1 97.62 218 PRO B O 1
ATOM 5088 N N . ALA B 1 219 ? 13.086 -5.012 -6.855 1 97.19 219 ALA B N 1
ATOM 5089 C CA . ALA B 1 219 ? 12.273 -5.539 -5.762 1 97.19 219 ALA B CA 1
ATOM 5090 C C . ALA B 1 219 ? 12.391 -7.059 -5.676 1 97.19 219 ALA B C 1
ATOM 5092 O O . ALA B 1 219 ? 12.492 -7.617 -4.582 1 97.19 219 ALA B O 1
ATOM 5093 N N . HIS B 1 220 ? 12.289 -7.688 -6.77 1 96.62 220 HIS B N 1
ATOM 5094 C CA . HIS B 1 220 ? 12.547 -9.125 -6.883 1 96.62 220 HIS B CA 1
ATOM 5095 C C . HIS B 1 220 ? 13.438 -9.43 -8.078 1 96.62 220 HIS B C 1
ATOM 5097 O O . HIS B 1 220 ? 13.578 -8.609 -8.984 1 96.62 220 HIS B O 1
ATOM 5103 N N . GLY B 1 221 ? 14.125 -10.602 -8.031 1 95.12 221 GLY B N 1
ATOM 5104 C CA . GLY B 1 221 ? 15.031 -10.984 -9.094 1 95.12 221 GLY B CA 1
ATOM 5105 C C . GLY B 1 221 ? 14.32 -11.602 -10.289 1 95.12 221 GLY B C 1
ATOM 5106 O O . GLY B 1 221 ? 13.141 -11.328 -10.523 1 95.12 221 GLY B O 1
ATOM 5107 N N . ALA B 1 222 ? 15.055 -12.289 -11.094 1 94.06 222 ALA B N 1
ATOM 5108 C CA . ALA B 1 222 ? 14.562 -12.891 -12.328 1 94.06 222 ALA B CA 1
ATOM 5109 C C . ALA B 1 222 ? 13.359 -13.789 -12.055 1 94.06 222 ALA B C 1
ATOM 5111 O O . ALA B 1 222 ? 12.398 -13.812 -12.836 1 94.06 222 ALA B O 1
ATOM 5112 N N . ASP B 1 223 ? 13.414 -14.453 -11.008 1 93.69 223 ASP B N 1
ATOM 5113 C CA . ASP B 1 223 ? 12.297 -15.258 -10.523 1 93.69 223 ASP B CA 1
ATOM 5114 C C . ASP B 1 223 ? 11.82 -14.758 -9.164 1 93.69 223 ASP B C 1
ATOM 5116 O O . ASP B 1 223 ? 12.516 -14.898 -8.156 1 93.69 223 ASP B O 1
ATOM 5120 N N . PRO B 1 224 ? 10.594 -14.266 -9.141 1 95 224 PRO B N 1
ATOM 5121 C CA . PRO B 1 224 ? 10.086 -13.734 -7.875 1 95 224 PRO B CA 1
ATOM 5122 C C . PRO B 1 224 ? 9.961 -14.797 -6.789 1 95 224 PRO B C 1
ATOM 5124 O O . PRO B 1 224 ? 9.984 -14.477 -5.598 1 95 224 PRO B O 1
ATOM 5127 N N . GLY B 1 225 ? 9.789 -16.094 -7.25 1 94.56 225 GLY B N 1
ATOM 5128 C CA . GLY B 1 225 ? 9.578 -17.156 -6.281 1 94.56 225 GLY B CA 1
ATOM 5129 C C . GLY B 1 225 ? 8.273 -17.016 -5.527 1 94.56 225 GLY B C 1
ATOM 5130 O O . GLY B 1 225 ? 7.25 -16.656 -6.109 1 94.56 225 GLY B O 1
ATOM 5131 N N . ASP B 1 226 ? 8.266 -17.438 -4.23 1 93.75 226 ASP B N 1
ATOM 5132 C CA . ASP B 1 226 ? 7.086 -17.328 -3.381 1 93.75 226 ASP B CA 1
ATOM 5133 C C . ASP B 1 226 ? 6.914 -15.906 -2.855 1 93.75 226 ASP B C 1
ATOM 5135 O O . ASP B 1 226 ? 6.938 -15.68 -1.645 1 93.75 226 ASP B O 1
ATOM 5139 N N . TYR B 1 227 ? 6.633 -15.07 -3.77 1 95.69 227 TYR B N 1
ATOM 5140 C CA . TYR B 1 227 ? 6.699 -13.641 -3.496 1 95.69 227 TYR B CA 1
ATOM 5141 C C . TYR B 1 227 ? 5.609 -13.219 -2.516 1 95.69 227 TYR B C 1
ATOM 5143 O O . TYR B 1 227 ? 5.84 -12.375 -1.645 1 95.69 227 TYR B O 1
ATOM 5151 N N . VAL B 1 228 ? 4.379 -13.781 -2.629 1 93.69 228 VAL B N 1
ATOM 5152 C CA . VAL B 1 228 ? 3.287 -13.438 -1.724 1 93.69 228 VAL B CA 1
ATOM 5153 C C . VAL B 1 228 ? 3.68 -13.781 -0.289 1 93.69 228 VAL B C 1
ATOM 5155 O O . VAL B 1 228 ? 3.445 -12.992 0.63 1 93.69 228 VAL B O 1
ATOM 5158 N N . ALA B 1 229 ? 4.293 -14.938 -0.121 1 92.56 229 ALA B N 1
ATOM 5159 C CA . ALA B 1 229 ? 4.754 -15.352 1.202 1 92.56 229 ALA B CA 1
ATOM 5160 C C . ALA B 1 229 ? 5.859 -14.438 1.71 1 92.56 229 ALA B C 1
ATOM 5162 O O . ALA B 1 229 ? 5.953 -14.164 2.91 1 92.56 229 ALA B O 1
ATOM 5163 N N . LYS B 1 230 ? 6.758 -14.023 0.825 1 94.94 230 LYS B N 1
ATOM 5164 C CA . LYS B 1 230 ? 7.812 -13.086 1.202 1 94.94 230 LYS B CA 1
ATOM 5165 C C . LYS B 1 230 ? 7.227 -11.75 1.655 1 94.94 230 LYS B C 1
ATOM 5167 O O . LYS B 1 230 ? 7.621 -11.211 2.691 1 94.94 230 LYS B O 1
ATOM 5172 N N . LEU B 1 231 ? 6.234 -11.211 0.889 1 92.88 231 LEU B N 1
ATOM 5173 C CA . LEU B 1 231 ? 5.594 -9.938 1.217 1 92.88 231 LEU B CA 1
ATOM 5174 C C . LEU B 1 231 ? 4.918 -10.008 2.582 1 92.88 231 LEU B C 1
ATOM 5176 O O . LEU B 1 231 ? 4.816 -9 3.283 1 92.88 231 LEU B O 1
ATOM 5180 N N . GLY B 1 232 ? 4.566 -11.188 2.986 1 89.31 232 GLY B N 1
ATOM 5181 C CA . GLY B 1 232 ? 3.906 -11.367 4.27 1 89.31 232 GLY B CA 1
ATOM 5182 C C . GLY B 1 232 ? 4.844 -11.211 5.449 1 89.31 232 GLY B C 1
ATOM 5183 O O . GLY B 1 232 ? 4.402 -11.188 6.602 1 89.31 232 GLY B O 1
ATOM 5184 N N . ARG B 1 233 ? 6.18 -11.078 5.172 1 91.25 233 ARG B N 1
ATOM 5185 C CA . ARG B 1 233 ? 7.129 -11.07 6.277 1 91.25 233 ARG B CA 1
ATOM 5186 C C . ARG B 1 233 ? 8.164 -9.961 6.105 1 91.25 233 ARG B C 1
ATOM 5188 O O . ARG B 1 233 ? 8.844 -9.594 7.059 1 91.25 233 ARG B O 1
ATOM 5195 N N . VAL B 1 234 ? 8.227 -9.391 4.98 1 91.19 234 VAL B N 1
ATOM 5196 C CA . VAL B 1 234 ? 9.32 -8.5 4.617 1 91.19 234 VAL B CA 1
ATOM 5197 C C . VAL B 1 234 ? 9.305 -7.27 5.523 1 91.19 234 VAL B C 1
ATOM 5199 O O . VAL B 1 234 ? 10.359 -6.684 5.801 1 91.19 234 VAL B O 1
ATOM 5202 N N . TRP B 1 235 ? 8.195 -6.883 6.086 1 87 235 TRP B N 1
ATOM 5203 C CA . TRP B 1 235 ? 8.023 -5.633 6.816 1 87 235 TRP B CA 1
ATOM 5204 C C . TRP B 1 235 ? 8.383 -5.809 8.289 1 87 235 TRP B C 1
ATOM 5206 O O . TRP B 1 235 ? 8.43 -4.836 9.047 1 87 235 TRP B O 1
ATOM 5216 N N . MET B 1 236 ? 8.672 -6.98 8.672 1 88.25 236 MET B N 1
ATOM 5217 C CA . MET B 1 236 ? 8.852 -7.301 10.086 1 88.25 236 MET B CA 1
ATOM 5218 C C . MET B 1 236 ? 10.18 -6.75 10.594 1 88.25 236 MET B C 1
ATOM 5220 O O . MET B 1 236 ? 11.172 -6.711 9.859 1 88.25 236 MET B O 1
ATOM 5224 N N . PRO B 1 237 ? 10.164 -6.332 11.844 1 89.19 237 PRO B N 1
ATOM 5225 C CA . PRO B 1 237 ? 11.453 -6.047 12.477 1 89.19 237 PRO B CA 1
ATOM 5226 C C . PRO B 1 237 ? 12.289 -7.301 12.711 1 89.19 237 PRO B C 1
ATOM 5228 O O . PRO B 1 237 ? 11.758 -8.414 12.711 1 89.19 237 PRO B O 1
ATOM 5231 N N . LYS B 1 238 ? 13.555 -7.07 12.719 1 93.5 238 LYS B N 1
ATOM 5232 C CA . LYS B 1 238 ? 14.469 -8.141 13.102 1 93.5 238 LYS B CA 1
ATOM 5233 C C . LYS B 1 238 ? 14.734 -8.125 14.602 1 93.5 238 LYS B C 1
ATOM 5235 O O . LYS B 1 238 ? 15.109 -7.09 15.164 1 93.5 238 LYS B O 1
ATOM 5240 N N . VAL B 1 239 ? 14.445 -9.227 15.219 1 90.31 239 VAL B N 1
ATOM 5241 C CA . VAL B 1 239 ? 14.641 -9.32 16.656 1 90.31 239 VAL B CA 1
ATOM 5242 C C . VAL B 1 239 ? 15.758 -10.312 16.969 1 90.31 239 VAL B C 1
ATOM 5244 O O . VAL B 1 239 ? 15.727 -11.453 16.5 1 90.31 239 VAL B O 1
ATOM 5247 N N . SER B 1 240 ? 16.781 -9.875 17.547 1 86.62 240 SER B N 1
ATOM 5248 C CA . SER B 1 240 ? 17.891 -10.695 18.016 1 86.62 240 SER B CA 1
ATOM 5249 C C . SER B 1 240 ? 18.203 -10.43 19.484 1 86.62 240 SER B C 1
ATOM 5251 O O . SER B 1 240 ? 18.922 -9.484 19.812 1 86.62 240 SER B O 1
ATOM 5253 N N . GLY B 1 241 ? 17.812 -11.352 20.312 1 80.94 241 GLY B N 1
ATOM 5254 C CA . GLY B 1 241 ? 17.969 -11.094 21.734 1 80.94 241 GLY B CA 1
ATOM 5255 C C . GLY B 1 241 ? 17.234 -9.836 22.188 1 80.94 241 GLY B C 1
ATOM 5256 O O . GLY B 1 241 ? 16.031 -9.703 21.984 1 80.94 241 GLY B O 1
ATOM 5257 N N . ALA B 1 242 ? 17.969 -8.93 22.688 1 80.44 242 ALA B N 1
ATOM 5258 C CA . ALA B 1 242 ? 17.391 -7.699 23.234 1 80.44 242 ALA B CA 1
ATOM 5259 C C . ALA B 1 242 ? 17.359 -6.598 22.172 1 80.44 242 ALA B C 1
ATOM 5261 O O . ALA B 1 242 ? 16.781 -5.535 22.391 1 80.44 242 ALA B O 1
ATOM 5262 N N . ARG B 1 243 ? 17.953 -6.934 21.125 1 86.12 243 ARG B N 1
ATOM 5263 C CA . ARG B 1 243 ? 18.047 -5.91 20.094 1 86.12 243 ARG B CA 1
ATOM 5264 C C . ARG B 1 243 ? 16.922 -6.047 19.078 1 86.12 243 ARG B C 1
ATOM 5266 O O . ARG B 1 243 ? 16.562 -7.156 18.688 1 86.12 243 ARG B O 1
ATOM 5273 N N . ARG B 1 244 ? 16.266 -4.98 18.781 1 88.94 244 ARG B N 1
ATOM 5274 C CA . ARG B 1 244 ? 15.195 -4.902 17.781 1 88.94 244 ARG B CA 1
ATOM 5275 C C . ARG B 1 244 ? 15.531 -3.871 16.719 1 88.94 244 ARG B C 1
ATOM 5277 O O . ARG B 1 244 ? 15.805 -2.709 17.031 1 88.94 244 ARG B O 1
ATOM 5284 N N . GLU B 1 245 ? 15.602 -4.316 15.492 1 90.75 245 GLU B N 1
ATOM 5285 C CA . GLU B 1 245 ? 15.82 -3.439 14.344 1 90.75 245 GLU B CA 1
ATOM 5286 C C . GLU B 1 245 ? 14.539 -3.271 13.531 1 90.75 245 GLU B C 1
ATOM 5288 O O . GLU B 1 245 ? 13.969 -4.25 13.039 1 90.75 245 GLU B O 1
ATOM 5293 N N . THR B 1 246 ? 14.07 -2.023 13.453 1 87.88 246 THR B N 1
ATOM 5294 C CA . THR B 1 246 ? 12.867 -1.75 12.672 1 87.88 246 THR B CA 1
ATOM 5295 C C . THR B 1 246 ? 13.117 -2.027 11.188 1 87.88 246 THR B C 1
ATOM 5297 O O . THR B 1 246 ? 14.266 -2.176 10.766 1 87.88 246 THR B O 1
ATOM 5300 N N . TRP B 1 247 ? 12.094 -2.129 10.461 1 89.5 247 TRP B N 1
ATOM 5301 C CA . TRP B 1 247 ? 12.18 -2.354 9.023 1 89.5 247 TRP B CA 1
ATOM 5302 C C . TRP B 1 247 ? 13.023 -1.275 8.352 1 89.5 247 TRP B C 1
ATOM 5304 O O . TRP B 1 247 ? 13.867 -1.576 7.5 1 89.5 247 TRP B O 1
ATOM 5314 N N . SER B 1 248 ? 12.828 0.014 8.664 1 90.06 248 SER B N 1
ATOM 5315 C CA . SER B 1 248 ? 13.578 1.121 8.086 1 90.06 248 SER B CA 1
ATOM 5316 C C . SER B 1 248 ? 15.07 0.999 8.398 1 90.06 248 SER B C 1
ATOM 5318 O O . SER B 1 248 ? 15.906 1.321 7.555 1 90.06 248 SER B O 1
ATOM 5320 N N . GLN B 1 249 ? 15.359 0.527 9.562 1 91.19 249 GLN B N 1
ATOM 5321 C CA . GLN B 1 249 ? 16.75 0.341 9.953 1 91.19 249 GLN B CA 1
ATOM 5322 C C . GLN B 1 249 ? 17.391 -0.793 9.164 1 91.19 249 GLN B C 1
ATOM 5324 O O . GLN B 1 249 ? 18.562 -0.709 8.789 1 91.19 249 GLN B O 1
ATOM 5329 N N . ARG B 1 250 ? 16.656 -1.842 8.992 1 94.06 250 ARG B N 1
ATOM 5330 C CA . ARG B 1 250 ? 17.141 -2.938 8.164 1 94.06 250 ARG B CA 1
ATOM 5331 C C . ARG B 1 250 ? 17.438 -2.463 6.742 1 94.06 250 ARG B C 1
ATOM 5333 O O . ARG B 1 250 ? 18.484 -2.795 6.176 1 94.06 250 ARG B O 1
ATOM 5340 N N . LEU B 1 251 ? 16.578 -1.62 6.18 1 94.19 251 LEU B N 1
ATOM 5341 C CA . LEU B 1 251 ? 16.766 -1.06 4.848 1 94.19 251 LEU B CA 1
ATOM 5342 C C . LEU B 1 251 ? 18 -0.16 4.809 1 94.19 251 LEU B C 1
ATOM 5344 O O . LEU B 1 251 ? 18.75 -0.163 3.83 1 94.19 251 LEU B O 1
ATOM 5348 N N . GLN B 1 252 ? 18.172 0.589 5.848 1 93.5 252 GLN B N 1
ATOM 5349 C CA . GLN B 1 252 ? 19.344 1.45 5.945 1 93.5 252 GLN B CA 1
ATOM 5350 C C . GLN B 1 252 ? 20.625 0.631 5.918 1 93.5 252 GLN B C 1
ATOM 5352 O O . GLN B 1 252 ? 21.594 1.012 5.258 1 93.5 252 GLN B O 1
ATOM 5357 N N . ARG B 1 253 ? 20.594 -0.433 6.648 1 95.62 253 ARG B N 1
ATOM 5358 C CA . ARG B 1 253 ? 21.766 -1.307 6.656 1 95.62 253 ARG B CA 1
ATOM 5359 C C . ARG B 1 253 ? 22.047 -1.852 5.262 1 95.62 253 ARG B C 1
ATOM 5361 O O . ARG B 1 253 ? 23.203 -1.892 4.832 1 95.62 253 ARG B O 1
ATOM 5368 N N . LEU B 1 254 ? 21.031 -2.287 4.582 1 96.81 254 LEU B N 1
ATOM 5369 C CA . LEU B 1 254 ? 21.203 -2.76 3.213 1 96.81 254 LEU B CA 1
ATOM 5370 C C . LEU B 1 254 ? 21.781 -1.665 2.328 1 96.81 254 LEU B C 1
ATOM 5372 O O . LEU B 1 254 ? 22.719 -1.911 1.564 1 96.81 254 LEU B O 1
ATOM 5376 N N . LEU B 1 255 ? 21.219 -0.473 2.398 1 96 255 LEU B N 1
ATOM 5377 C CA . LEU B 1 255 ? 21.672 0.648 1.576 1 96 255 LEU B CA 1
ATOM 5378 C C . LEU B 1 255 ? 23.125 0.993 1.865 1 96 255 LEU B C 1
ATOM 5380 O O . LEU B 1 255 ? 23.906 1.245 0.941 1 96 255 LEU B O 1
ATOM 5384 N N . ASP B 1 256 ? 23.469 0.994 3.143 1 95.81 256 ASP B N 1
ATOM 5385 C CA . ASP B 1 256 ? 24.844 1.253 3.523 1 95.81 256 ASP B CA 1
ATOM 5386 C C . ASP B 1 256 ? 25.797 0.227 2.896 1 95.81 256 ASP B C 1
ATOM 5388 O O . ASP B 1 256 ? 26.859 0.583 2.4 1 95.81 256 ASP B O 1
ATOM 5392 N N . ALA B 1 257 ? 25.391 -1.008 2.965 1 96.75 257 ALA B N 1
ATOM 5393 C CA . ALA B 1 257 ? 26.203 -2.078 2.389 1 96.75 257 ALA B CA 1
ATOM 5394 C C . ALA B 1 257 ? 26.344 -1.904 0.878 1 96.75 257 ALA B C 1
ATOM 5396 O O . ALA B 1 257 ? 27.422 -2.113 0.323 1 96.75 257 ALA B O 1
ATOM 5397 N N . LEU B 1 258 ? 25.281 -1.542 0.224 1 96.69 258 LEU B N 1
ATOM 5398 C CA . LEU B 1 258 ? 25.297 -1.323 -1.218 1 96.69 258 LEU B CA 1
ATOM 5399 C C . LEU B 1 258 ? 26.203 -0.145 -1.578 1 96.69 258 LEU B C 1
ATOM 5401 O O . LEU B 1 258 ? 26.969 -0.219 -2.535 1 96.69 258 LEU B O 1
ATOM 5405 N N . GLU B 1 259 ? 26.078 0.933 -0.827 1 96.06 259 GLU B N 1
ATOM 5406 C CA . GLU B 1 259 ? 26.922 2.109 -1.056 1 96.06 259 GLU B CA 1
ATOM 5407 C C . GLU B 1 259 ? 28.391 1.783 -0.865 1 96.06 259 GLU B C 1
ATOM 5409 O O . GLU B 1 259 ? 29.25 2.254 -1.626 1 96.06 259 GLU B O 1
ATOM 5414 N N . ALA B 1 260 ? 28.641 1.011 0.164 1 95.62 260 ALA B N 1
ATOM 5415 C CA . ALA B 1 260 ? 30.016 0.624 0.438 1 95.62 260 ALA B CA 1
ATOM 5416 C C . ALA B 1 260 ? 30.578 -0.233 -0.692 1 95.62 260 ALA B C 1
ATOM 5418 O O . ALA B 1 260 ? 31.75 -0.099 -1.057 1 95.62 260 ALA B O 1
ATOM 5419 N N . ARG B 1 261 ? 29.781 -1.057 -1.191 1 94.44 261 ARG B N 1
ATOM 5420 C CA . ARG B 1 261 ? 30.219 -2.002 -2.213 1 94.44 261 ARG B CA 1
ATOM 5421 C C . ARG B 1 261 ? 30.422 -1.307 -3.557 1 94.44 261 ARG B C 1
ATOM 5423 O O . ARG B 1 261 ? 31.406 -1.545 -4.246 1 94.44 261 ARG B O 1
ATOM 5430 N N . TRP B 1 262 ? 29.5 -0.403 -3.92 1 92.62 262 TRP B N 1
ATOM 5431 C CA . TRP B 1 262 ? 29.484 0.059 -5.305 1 92.62 262 TRP B CA 1
ATOM 5432 C C . TRP B 1 262 ? 29.891 1.526 -5.395 1 92.62 262 TRP B C 1
ATOM 5434 O O . TRP B 1 262 ? 30.141 2.039 -6.484 1 92.62 262 TRP B O 1
ATOM 5444 N N . ARG B 1 263 ? 29.906 2.225 -4.367 1 94.56 263 ARG B N 1
ATOM 5445 C CA . ARG B 1 263 ? 30.375 3.602 -4.262 1 94.56 263 ARG B CA 1
ATOM 5446 C C . ARG B 1 263 ? 29.734 4.484 -5.324 1 94.56 263 ARG B C 1
ATOM 5448 O O . ARG B 1 263 ? 30.422 5.152 -6.09 1 94.56 263 ARG B O 1
ATOM 5455 N N . PRO B 1 264 ? 28.391 4.504 -5.375 1 97.38 264 PRO B N 1
ATOM 5456 C CA . PRO B 1 264 ? 27.703 5.359 -6.352 1 97.38 264 PRO B CA 1
ATOM 5457 C C . PRO B 1 264 ? 27.875 6.848 -6.051 1 97.38 264 PRO B C 1
ATOM 5459 O O . PRO B 1 264 ? 28.219 7.215 -4.926 1 97.38 264 PRO B O 1
ATOM 5462 N N . ASP B 1 265 ? 27.703 7.633 -7.109 1 96.81 265 ASP B N 1
ATOM 5463 C CA . ASP B 1 265 ? 27.688 9.086 -6.941 1 96.81 265 ASP B CA 1
ATOM 5464 C C . ASP B 1 265 ? 26.328 9.562 -6.426 1 96.81 265 ASP B C 1
ATOM 5466 O O . ASP B 1 265 ? 26.234 10.633 -5.82 1 96.81 265 ASP B O 1
ATOM 5470 N N . VAL B 1 266 ? 25.328 8.805 -6.664 1 97.88 266 VAL B N 1
ATOM 5471 C CA . VAL B 1 266 ? 23.969 9.156 -6.266 1 97.88 266 VAL B CA 1
ATOM 5472 C C . VAL B 1 266 ? 23.109 7.895 -6.16 1 97.88 266 VAL B C 1
ATOM 5474 O O . VAL B 1 266 ? 23.344 6.922 -6.879 1 97.88 266 VAL B O 1
ATOM 5477 N N . VAL B 1 267 ? 22.172 7.891 -5.273 1 98.12 267 VAL B N 1
ATOM 5478 C CA . VAL B 1 267 ? 21.188 6.824 -5.105 1 98.12 267 VAL B CA 1
ATOM 5479 C C . VAL B 1 267 ? 19.797 7.348 -5.434 1 98.12 267 VAL B C 1
ATOM 5481 O O . VAL B 1 267 ? 19.359 8.367 -4.891 1 98.12 267 VAL B O 1
ATOM 5484 N N . LEU B 1 268 ? 19.125 6.734 -6.383 1 98.5 268 LEU B N 1
ATOM 5485 C CA . LEU B 1 268 ? 17.734 7.031 -6.707 1 98.5 268 LEU B CA 1
ATOM 5486 C C . LEU B 1 268 ? 16.812 5.941 -6.168 1 98.5 268 LEU B C 1
ATOM 5488 O O . LEU B 1 268 ? 17.016 4.758 -6.441 1 98.5 268 LEU B O 1
ATOM 5492 N N . ILE B 1 269 ? 15.812 6.324 -5.426 1 97.94 269 ILE B N 1
ATOM 5493 C CA . ILE B 1 269 ? 14.93 5.379 -4.742 1 97.94 269 ILE B CA 1
ATOM 5494 C C . ILE B 1 269 ? 13.5 5.562 -5.238 1 97.94 269 ILE B C 1
ATOM 5496 O O . ILE B 1 269 ? 12.922 6.641 -5.098 1 97.94 269 ILE B O 1
ATOM 5500 N N . ASP B 1 270 ? 12.922 4.523 -5.805 1 97.25 270 ASP B N 1
ATOM 5501 C CA . ASP B 1 270 ? 11.523 4.508 -6.207 1 97.25 270 ASP B CA 1
ATOM 5502 C C . ASP B 1 270 ? 10.625 4.035 -5.062 1 97.25 270 ASP B C 1
ATOM 5504 O O . ASP B 1 270 ? 10.664 2.865 -4.68 1 97.25 270 ASP B O 1
ATOM 5508 N N . SER B 1 271 ? 9.836 4.906 -4.598 1 95.56 271 SER B N 1
ATOM 5509 C CA . SER B 1 271 ? 8.977 4.59 -3.459 1 95.56 271 SER B CA 1
ATOM 5510 C C . SER B 1 271 ? 7.594 4.148 -3.918 1 95.56 271 SER B C 1
ATOM 5512 O O . SER B 1 271 ? 7.238 4.316 -5.086 1 95.56 271 SER B O 1
ATOM 5514 N N . ARG B 1 272 ? 6.824 3.488 -3 1 93.38 272 ARG B N 1
ATOM 5515 C CA . ARG B 1 272 ? 5.422 3.186 -3.248 1 93.38 272 ARG B CA 1
ATOM 5516 C C . ARG B 1 272 ? 4.566 4.445 -3.168 1 93.38 272 ARG B C 1
ATOM 5518 O O . ARG B 1 272 ? 4.906 5.391 -2.453 1 93.38 272 ARG B O 1
ATOM 5525 N N . ALA B 1 273 ? 3.457 4.453 -3.916 1 94.12 273 ALA B N 1
ATOM 5526 C CA . ALA B 1 273 ? 2.539 5.59 -3.869 1 94.12 273 ALA B CA 1
ATOM 5527 C C . ALA B 1 273 ? 1.645 5.52 -2.635 1 94.12 273 ALA B C 1
ATOM 5529 O O . ALA B 1 273 ? 1.344 4.434 -2.137 1 94.12 273 ALA B O 1
ATOM 5530 N N . GLY B 1 274 ? 1.253 6.758 -2.166 1 95.12 274 GLY B N 1
ATOM 5531 C CA . GLY B 1 274 ? 0.283 6.84 -1.085 1 95.12 274 GLY B CA 1
ATOM 5532 C C . GLY B 1 274 ? 0.923 7.004 0.281 1 95.12 274 GLY B C 1
ATOM 5533 O O . GLY B 1 274 ? 2.148 6.941 0.409 1 95.12 274 GLY B O 1
ATOM 5534 N N . ILE B 1 275 ? 0.1 7.258 1.248 1 93.88 275 ILE B N 1
ATOM 5535 C CA . ILE B 1 275 ? 0.535 7.414 2.633 1 93.88 275 ILE B CA 1
ATOM 5536 C C . ILE B 1 275 ? 0.583 6.051 3.314 1 93.88 275 ILE B C 1
ATOM 5538 O O . ILE B 1 275 ? -0.361 5.66 4.004 1 93.88 275 ILE B O 1
ATOM 5542 N N . ASP B 1 276 ? 1.644 5.328 2.979 1 87.81 276 ASP B N 1
ATOM 5543 C CA . ASP B 1 276 ? 1.796 3.982 3.52 1 87.81 276 ASP B CA 1
ATOM 5544 C C . ASP B 1 276 ? 3.139 3.826 4.23 1 87.81 276 ASP B C 1
ATOM 5546 O O . ASP B 1 276 ? 3.973 4.73 4.199 1 87.81 276 ASP B O 1
ATOM 5550 N N . GLU B 1 277 ? 3.332 2.713 4.836 1 81 277 GLU B N 1
ATOM 5551 C CA . GLU B 1 277 ? 4.496 2.453 5.676 1 81 277 GLU B CA 1
ATOM 5552 C C . GLU B 1 277 ? 5.773 2.391 4.848 1 81 277 GLU B C 1
ATOM 5554 O O . GLU B 1 277 ? 6.82 2.883 5.273 1 81 277 GLU B O 1
ATOM 5559 N N . VAL B 1 278 ? 5.703 1.776 3.719 1 82.94 278 VAL B N 1
ATOM 5560 C CA . VAL B 1 278 ? 6.879 1.661 2.867 1 82.94 278 VAL B CA 1
ATOM 5561 C C . VAL B 1 278 ? 7.312 3.047 2.391 1 82.94 278 VAL B C 1
ATOM 5563 O O . VAL B 1 278 ? 8.492 3.398 2.473 1 82.94 278 VAL B O 1
ATOM 5566 N N . ALA B 1 279 ? 6.371 3.766 1.947 1 90.44 279 ALA B N 1
ATOM 5567 C CA . ALA B 1 279 ? 6.66 5.133 1.52 1 90.44 279 ALA B CA 1
ATOM 5568 C C . ALA B 1 279 ? 7.242 5.953 2.666 1 90.44 279 ALA B C 1
ATOM 5570 O O . ALA B 1 279 ? 8.18 6.73 2.469 1 90.44 279 ALA B O 1
ATOM 5571 N N . SER B 1 280 ? 6.699 5.758 3.842 1 92.12 280 SER B N 1
ATOM 5572 C CA . SER B 1 280 ? 7.199 6.492 5 1 92.12 280 SER B CA 1
ATOM 5573 C C . SER B 1 280 ? 8.672 6.188 5.254 1 92.12 280 SER B C 1
ATOM 5575 O O . SER B 1 280 ? 9.461 7.094 5.52 1 92.12 280 SER B O 1
ATOM 5577 N N . ALA B 1 281 ? 9.008 4.938 5.156 1 91.31 281 ALA B N 1
ATOM 5578 C CA . ALA B 1 281 ? 10.398 4.535 5.375 1 91.31 281 ALA B CA 1
ATOM 5579 C C . ALA B 1 281 ? 11.32 5.168 4.34 1 91.31 281 ALA B C 1
ATOM 5581 O O . ALA B 1 281 ? 12.43 5.594 4.668 1 91.31 281 ALA B O 1
ATOM 5582 N N . CYS B 1 282 ? 10.906 5.246 3.123 1 93.88 282 CYS B N 1
ATOM 5583 C CA . CYS B 1 282 ? 11.711 5.836 2.057 1 93.88 282 CYS B CA 1
ATOM 5584 C C . CYS B 1 282 ? 11.922 7.328 2.289 1 93.88 282 CYS B C 1
ATOM 5586 O O . CYS B 1 282 ? 13.031 7.836 2.127 1 93.88 282 CYS B O 1
ATOM 5588 N N . VAL B 1 283 ? 10.906 7.984 2.705 1 94.88 283 VAL B N 1
ATOM 5589 C CA . VAL B 1 283 ? 10.914 9.438 2.799 1 94.88 283 VAL B CA 1
ATOM 5590 C C . VAL B 1 283 ? 11.602 9.875 4.094 1 94.88 283 VAL B C 1
ATOM 5592 O O . VAL B 1 283 ? 12.406 10.805 4.094 1 94.88 283 VAL B O 1
ATOM 5595 N N . THR B 1 284 ? 11.344 9.148 5.176 1 93.75 284 THR B N 1
ATOM 5596 C CA . THR B 1 284 ? 11.734 9.664 6.48 1 93.75 284 THR B CA 1
ATOM 5597 C C . THR B 1 284 ? 12.828 8.789 7.102 1 93.75 284 THR B C 1
ATOM 5599 O O . THR B 1 284 ? 13.531 9.219 8.016 1 93.75 284 THR B O 1
ATOM 5602 N N . GLY B 1 285 ? 13.023 7.625 6.617 1 91.62 285 GLY B N 1
ATOM 5603 C CA . GLY B 1 285 ? 13.812 6.672 7.383 1 91.62 285 GLY B CA 1
ATOM 5604 C C . GLY B 1 285 ? 15.164 6.379 6.758 1 91.62 285 GLY B C 1
ATOM 5605 O O . GLY B 1 285 ? 16.016 5.754 7.387 1 91.62 285 GLY B O 1
ATOM 5606 N N . LEU B 1 286 ? 15.406 6.871 5.543 1 93.56 286 LEU B N 1
ATOM 5607 C CA . LEU B 1 286 ? 16.625 6.465 4.836 1 93.56 286 LEU B CA 1
ATOM 5608 C C . LEU B 1 286 ? 17.594 7.629 4.734 1 93.56 286 LEU B C 1
ATOM 5610 O O . LEU B 1 286 ? 18.609 7.531 4.031 1 93.56 286 LEU B O 1
ATOM 5614 N N . GLY B 1 287 ? 17.266 8.695 5.375 1 94.31 287 GLY B N 1
ATOM 5615 C CA . GLY B 1 287 ? 18.156 9.844 5.348 1 94.31 287 GLY B CA 1
ATOM 5616 C C . GLY B 1 287 ? 18.25 10.5 3.979 1 94.31 287 GLY B C 1
ATOM 5617 O O . GLY B 1 287 ? 19.328 10.938 3.566 1 94.31 287 GLY B O 1
ATOM 5618 N N . ALA B 1 288 ? 17.172 10.531 3.26 1 95.81 288 ALA B N 1
ATOM 5619 C CA . ALA B 1 288 ? 17.125 11.133 1.931 1 95.81 288 ALA B CA 1
ATOM 5620 C C . ALA B 1 288 ? 17.484 12.617 1.988 1 95.81 288 ALA B C 1
ATOM 5622 O O . ALA B 1 288 ? 17 13.344 2.857 1 95.81 288 ALA B O 1
ATOM 5623 N N . GLN B 1 289 ? 18.375 13.055 1.087 1 96.25 289 GLN B N 1
ATOM 5624 C CA . GLN B 1 289 ? 18.734 14.461 0.988 1 96.25 289 GLN B CA 1
ATOM 5625 C C . GLN B 1 289 ? 17.688 15.242 0.19 1 96.25 289 GLN B C 1
ATOM 5627 O O . GLN B 1 289 ? 17.547 16.453 0.361 1 96.25 289 GLN B O 1
ATOM 5632 N N . ARG B 1 290 ? 17.031 14.547 -0.664 1 97.25 290 ARG B N 1
ATOM 5633 C CA . ARG B 1 290 ? 15.977 15.148 -1.482 1 97.25 290 ARG B CA 1
ATOM 5634 C C . ARG B 1 290 ? 14.805 14.195 -1.67 1 97.25 290 ARG B C 1
ATOM 5636 O O . ARG B 1 290 ? 15.008 12.992 -1.876 1 97.25 290 ARG B O 1
ATOM 5643 N N . VAL B 1 291 ? 13.641 14.734 -1.562 1 98.25 291 VAL B N 1
ATOM 5644 C CA . VAL B 1 291 ? 12.406 14 -1.814 1 98.25 291 VAL B CA 1
ATOM 5645 C C . VAL B 1 291 ? 11.617 14.68 -2.932 1 98.25 291 VAL B C 1
ATOM 5647 O O . VAL B 1 291 ? 11.172 15.82 -2.779 1 98.25 291 VAL B O 1
ATOM 5650 N N . MET B 1 292 ? 11.516 14.008 -4.047 1 98.69 292 MET B N 1
ATOM 5651 C CA . MET B 1 292 ? 10.758 14.516 -5.191 1 98.69 292 MET B CA 1
ATOM 5652 C C . MET B 1 292 ? 9.273 14.227 -5.035 1 98.69 292 MET B C 1
ATOM 5654 O O . MET B 1 292 ? 8.859 13.062 -5.051 1 98.69 292 MET B O 1
ATOM 5658 N N . LEU B 1 293 ? 8.477 15.266 -4.895 1 98.56 293 LEU B N 1
ATOM 5659 C CA . LEU B 1 293 ? 7.035 15.141 -4.711 1 98.56 293 LEU B CA 1
ATOM 5660 C C . LEU B 1 293 ? 6.305 15.258 -6.043 1 98.56 293 LEU B C 1
ATOM 5662 O O . LEU B 1 293 ? 6.004 16.359 -6.496 1 98.56 293 LEU B O 1
ATOM 5666 N N . PHE B 1 294 ? 5.953 14.164 -6.602 1 97.88 294 PHE B N 1
ATOM 5667 C CA . PHE B 1 294 ? 5.254 14.18 -7.879 1 97.88 294 PHE B CA 1
ATOM 5668 C C . PHE B 1 294 ? 3.791 14.57 -7.695 1 97.88 294 PHE B C 1
ATOM 5670 O O . PHE B 1 294 ? 3.102 14.023 -6.832 1 97.88 294 PHE B O 1
ATOM 5677 N N . ALA B 1 295 ? 3.354 15.484 -8.547 1 95.81 295 ALA B N 1
ATOM 5678 C CA . ALA B 1 295 ? 2.002 16.016 -8.398 1 95.81 295 ALA B CA 1
ATOM 5679 C C . ALA B 1 295 ? 1.315 16.156 -9.758 1 95.81 295 ALA B C 1
ATOM 5681 O O . ALA B 1 295 ? 1.941 16.562 -10.734 1 95.81 295 ALA B O 1
ATOM 5682 N N . LEU B 1 296 ? 0.115 15.688 -9.805 1 90.88 296 LEU B N 1
ATOM 5683 C CA . LEU B 1 296 ? -0.859 16.094 -10.812 1 90.88 296 LEU B CA 1
ATOM 5684 C C . LEU B 1 296 ? -1.853 17.094 -10.242 1 90.88 296 LEU B C 1
ATOM 5686 O O . LEU B 1 296 ? -2.146 17.078 -9.039 1 90.88 296 LEU B O 1
ATOM 5690 N N . ASP B 1 297 ? -2.285 17.984 -11.086 1 89.06 297 ASP B N 1
ATOM 5691 C CA . ASP B 1 297 ? -3.225 18.984 -10.602 1 89.06 297 ASP B CA 1
ATOM 5692 C C . ASP B 1 297 ? -4.613 18.391 -10.398 1 89.06 297 ASP B C 1
ATOM 5694 O O . ASP B 1 297 ? -5.531 18.656 -11.18 1 89.06 297 ASP B O 1
ATOM 5698 N N . GLY B 1 298 ? -4.75 17.672 -9.305 1 87.44 298 GLY B N 1
ATOM 5699 C CA . GLY B 1 298 ? -6.004 17.031 -8.945 1 87.44 298 GLY B CA 1
ATOM 5700 C C . GLY B 1 298 ? -6.234 16.953 -7.453 1 87.44 298 GLY B C 1
ATOM 5701 O O . GLY B 1 298 ? -5.289 17.047 -6.668 1 87.44 298 GLY B O 1
ATOM 5702 N N . GLU B 1 299 ? -7.496 16.781 -7.129 1 88.06 299 GLU B N 1
ATOM 5703 C CA . GLU B 1 299 ? -7.902 16.812 -5.727 1 88.06 299 GLU B CA 1
ATOM 5704 C C . GLU B 1 299 ? -7.207 15.711 -4.93 1 88.06 299 GLU B C 1
ATOM 5706 O O . GLU B 1 299 ? -6.809 15.922 -3.785 1 88.06 299 GLU B O 1
ATOM 5711 N N . GLN B 1 300 ? -7.102 14.562 -5.512 1 90.5 300 GLN B N 1
ATOM 5712 C CA . GLN B 1 300 ? -6.449 13.453 -4.836 1 90.5 300 GLN B CA 1
ATOM 5713 C C . GLN B 1 300 ? -5.027 13.812 -4.422 1 90.5 300 GLN B C 1
ATOM 5715 O O . GLN B 1 300 ? -4.605 13.523 -3.299 1 90.5 300 GLN B O 1
ATOM 5720 N N . THR B 1 301 ? -4.312 14.445 -5.34 1 93.44 301 THR B N 1
ATOM 5721 C CA . THR B 1 301 ? -2.934 14.852 -5.09 1 93.44 301 THR B CA 1
ATOM 5722 C C . THR B 1 301 ? -2.867 15.859 -3.949 1 93.44 301 THR B C 1
ATOM 5724 O O . THR B 1 301 ? -2.156 15.648 -2.963 1 93.44 301 THR B O 1
ATOM 5727 N N . TRP B 1 302 ? -3.596 16.891 -4.027 1 94.5 302 TRP B N 1
ATOM 5728 C CA . TRP B 1 302 ? -3.469 18 -3.102 1 94.5 302 TRP B CA 1
ATOM 5729 C C . TRP B 1 302 ? -4.012 17.641 -1.726 1 94.5 302 TRP B C 1
ATOM 5731 O O . TRP B 1 302 ? -3.438 18.016 -0.702 1 94.5 302 TRP B O 1
ATOM 5741 N N . THR B 1 303 ? -5.086 16.891 -1.697 1 94.19 303 THR B N 1
ATOM 5742 C CA . THR B 1 303 ? -5.598 16.422 -0.413 1 94.19 303 THR B CA 1
ATOM 5743 C C . THR B 1 303 ? -4.582 15.516 0.274 1 94.19 303 THR B C 1
ATOM 5745 O O . THR B 1 303 ? -4.328 15.648 1.473 1 94.19 303 THR B O 1
ATOM 5748 N N . GLY B 1 304 ? -4.012 14.602 -0.472 1 96.75 304 GLY B N 1
ATOM 5749 C CA . GLY B 1 304 ? -3.014 13.695 0.081 1 96.75 304 GLY B CA 1
ATOM 5750 C C . GLY B 1 304 ? -1.809 14.422 0.652 1 96.75 304 GLY B C 1
ATOM 5751 O O . GLY B 1 304 ? -1.393 14.148 1.78 1 96.75 304 GLY B O 1
ATOM 5752 N N . TYR B 1 305 ? -1.225 15.336 -0.11 1 97.75 305 TYR B N 1
ATOM 5753 C CA . TYR B 1 305 ? -0.068 16.094 0.372 1 97.75 305 TYR B CA 1
ATOM 5754 C C . TYR B 1 305 ? -0.441 16.953 1.566 1 97.75 305 TYR B C 1
ATOM 5756 O O . TYR B 1 305 ? 0.348 17.109 2.502 1 97.75 305 TYR B O 1
ATOM 5764 N N . ARG B 1 306 ? -1.608 17.531 1.54 1 97.12 306 ARG B N 1
ATOM 5765 C CA . ARG B 1 306 ? -2.035 18.359 2.67 1 97.12 306 ARG B CA 1
ATOM 5766 C C . ARG B 1 306 ? -2.107 17.531 3.949 1 97.12 306 ARG B C 1
ATOM 5768 O O . ARG B 1 306 ? -1.691 17.984 5.016 1 97.12 306 ARG B O 1
ATOM 5775 N N . ILE B 1 307 ? -2.686 16.344 3.846 1 96.69 307 ILE B N 1
ATOM 5776 C CA . ILE B 1 307 ? -2.758 15.43 4.988 1 96.69 307 ILE B CA 1
ATOM 5777 C C . ILE B 1 307 ? -1.359 15.203 5.555 1 96.69 307 ILE B C 1
ATOM 5779 O O . ILE B 1 307 ? -1.147 15.32 6.766 1 96.69 307 ILE B O 1
ATOM 5783 N N . LEU B 1 308 ? -0.434 14.93 4.738 1 96.75 308 LEU B N 1
ATOM 5784 C CA . LEU B 1 308 ? 0.93 14.625 5.152 1 96.75 308 LEU B CA 1
ATOM 5785 C C . LEU B 1 308 ? 1.607 15.859 5.746 1 96.75 308 LEU B C 1
ATOM 5787 O O . LEU B 1 308 ? 2.219 15.781 6.816 1 96.75 308 LEU B O 1
ATOM 5791 N N . PHE B 1 309 ? 1.522 17 5.059 1 97.69 309 PHE B N 1
ATOM 5792 C CA . PHE B 1 309 ? 2.148 18.234 5.516 1 97.69 309 PHE B CA 1
ATOM 5793 C C . PHE B 1 309 ? 1.57 18.672 6.859 1 97.69 309 PHE B C 1
ATOM 5795 O O . PHE B 1 309 ? 2.311 19.078 7.758 1 97.69 309 PHE B O 1
ATOM 5802 N N . ARG B 1 310 ? 0.285 18.578 6.961 1 95.12 310 ARG B N 1
ATOM 5803 C CA . ARG B 1 310 ? -0.36 18.906 8.227 1 95.12 310 ARG B CA 1
ATOM 5804 C C . ARG B 1 310 ? 0.134 18 9.344 1 95.12 310 ARG B C 1
ATOM 5806 O O . ARG B 1 310 ? 0.361 18.453 10.469 1 95.12 310 ARG B O 1
ATOM 5813 N N . HIS B 1 311 ? 0.249 16.766 9.039 1 93.56 311 HIS B N 1
ATOM 5814 C CA . HIS B 1 311 ? 0.768 15.812 10.016 1 93.56 311 HIS B CA 1
ATOM 5815 C C . HIS B 1 311 ? 2.164 16.219 10.484 1 93.56 311 HIS B C 1
ATOM 5817 O O . HIS B 1 311 ? 2.445 16.219 11.688 1 93.56 311 HIS B O 1
ATOM 5823 N N . TRP B 1 312 ? 3.041 16.562 9.539 1 94.81 312 TRP B N 1
ATOM 5824 C CA . TRP B 1 312 ? 4.395 16.984 9.898 1 94.81 312 TRP B CA 1
ATOM 5825 C C . TRP B 1 312 ? 4.371 18.25 10.742 1 94.81 312 TRP B C 1
ATOM 5827 O O . TRP B 1 312 ? 5.133 18.391 11.695 1 94.81 312 TRP B O 1
ATOM 5837 N N . ARG B 1 313 ? 3.535 19.156 10.391 1 93.19 313 ARG B N 1
ATOM 5838 C CA . ARG B 1 313 ? 3.418 20.391 11.141 1 93.19 313 ARG B CA 1
ATOM 5839 C C . ARG B 1 313 ? 2.932 20.141 12.562 1 93.19 313 ARG B C 1
ATOM 5841 O O . ARG B 1 313 ? 3.549 20.594 13.531 1 93.19 313 ARG B O 1
ATOM 5848 N N . THR B 1 314 ? 1.87 19.359 12.68 1 87.81 314 THR B N 1
ATOM 5849 C CA . THR B 1 314 ? 1.232 19.156 13.977 1 87.81 314 THR B CA 1
ATOM 5850 C C . THR B 1 314 ? 2.092 18.266 14.867 1 87.81 314 THR B C 1
ATOM 5852 O O . THR B 1 314 ? 2.029 18.359 16.094 1 87.81 314 THR B O 1
ATOM 5855 N N . SER B 1 315 ? 2.891 17.453 14.227 1 87.88 315 SER B N 1
ATOM 5856 C CA . SER B 1 315 ? 3.779 16.578 14.992 1 87.88 315 SER B CA 1
ATOM 5857 C C . SER B 1 315 ? 5.074 17.312 15.359 1 87.88 315 SER B C 1
ATOM 5859 O O . SER B 1 315 ? 5.918 16.75 16.062 1 87.88 315 SER B O 1
ATOM 5861 N N . GLY B 1 316 ? 5.316 18.453 14.859 1 87.56 316 GLY B N 1
ATOM 5862 C CA . GLY B 1 316 ? 6.461 19.281 15.227 1 87.56 316 GLY B CA 1
ATOM 5863 C C . GLY B 1 316 ? 7.734 18.875 14.5 1 87.56 316 GLY B C 1
ATOM 5864 O O . GLY B 1 316 ? 8.836 19.156 14.977 1 87.56 316 GLY B O 1
ATOM 5865 N N . VAL B 1 317 ? 7.57 18.203 13.344 1 91.25 317 VAL B N 1
ATOM 5866 C CA . VAL B 1 317 ? 8.773 17.734 12.672 1 91.25 317 VAL B CA 1
ATOM 5867 C C . VAL B 1 317 ? 8.898 18.391 11.297 1 91.25 317 VAL B C 1
ATOM 5869 O O . VAL B 1 317 ? 9.703 17.969 10.469 1 91.25 317 VAL B O 1
ATOM 5872 N N . ALA B 1 318 ? 8.133 19.406 11.016 1 93.25 318 ALA B N 1
ATOM 5873 C CA . ALA B 1 318 ? 8.141 20.094 9.727 1 93.25 318 ALA B CA 1
ATOM 5874 C C . ALA B 1 318 ? 9.539 20.609 9.383 1 93.25 318 ALA B C 1
ATOM 5876 O O . ALA B 1 318 ? 9.992 20.469 8.25 1 93.25 318 ALA B O 1
ATOM 5877 N N . ARG B 1 319 ? 10.281 21.125 10.328 1 92.94 319 ARG B N 1
ATOM 5878 C CA . ARG B 1 319 ? 11.602 21.703 10.086 1 92.94 319 ARG B CA 1
ATOM 5879 C C . ARG B 1 319 ? 12.617 20.625 9.734 1 92.94 319 ARG B C 1
ATOM 5881 O O . ARG B 1 319 ? 13.594 20.891 9.031 1 92.94 319 ARG B O 1
ATOM 5888 N N . ASP B 1 320 ? 12.359 19.453 10.172 1 93.81 320 ASP B N 1
ATOM 5889 C CA . ASP B 1 320 ? 13.273 18.344 9.922 1 93.81 320 ASP B CA 1
ATOM 5890 C C . ASP B 1 320 ? 13.133 17.828 8.492 1 93.81 320 ASP B C 1
ATOM 5892 O O . ASP B 1 320 ? 14.031 17.141 7.984 1 93.81 320 ASP B O 1
ATOM 5896 N N . ILE B 1 321 ? 11.977 18.109 7.816 1 96.06 321 ILE B N 1
ATOM 5897 C CA . ILE B 1 321 ? 11.711 17.438 6.555 1 96.06 321 ILE B CA 1
ATOM 5898 C C . ILE B 1 321 ? 11.547 18.469 5.438 1 96.06 321 ILE B C 1
ATOM 5900 O O . ILE B 1 321 ? 11.852 18.172 4.277 1 96.06 321 ILE B O 1
ATOM 5904 N N . ARG B 1 322 ? 11.133 19.641 5.754 1 95.75 322 ARG B N 1
ATOM 5905 C CA . ARG B 1 322 ? 10.609 20.562 4.75 1 95.75 322 ARG B CA 1
ATOM 5906 C C . ARG B 1 322 ? 11.703 21 3.783 1 95.75 322 ARG B C 1
ATOM 5908 O O . ARG B 1 322 ? 11.438 21.219 2.598 1 95.75 322 ARG B O 1
ATOM 5915 N N . GLU B 1 323 ? 12.953 21.109 4.191 1 95.06 323 GLU B N 1
ATOM 5916 C CA . GLU B 1 323 ? 14.047 21.594 3.354 1 95.06 323 GLU B CA 1
ATOM 5917 C C . GLU B 1 323 ? 14.484 20.531 2.35 1 95.06 323 GLU B C 1
ATOM 5919 O O . GLU B 1 323 ? 15.227 20.812 1.413 1 95.06 323 GLU B O 1
ATOM 5924 N N . ARG B 1 324 ? 14 19.328 2.504 1 96.88 324 ARG B N 1
ATOM 5925 C CA . ARG B 1 324 ? 14.375 18.203 1.649 1 96.88 324 ARG B CA 1
ATOM 5926 C C . ARG B 1 324 ? 13.398 18.047 0.489 1 96.88 324 ARG B C 1
ATOM 5928 O O . ARG B 1 324 ? 13.633 17.25 -0.423 1 96.88 324 ARG B O 1
ATOM 5935 N N . LEU B 1 325 ? 12.328 18.828 0.469 1 98.19 325 LEU B N 1
ATOM 5936 C CA . LEU B 1 325 ? 11.211 18.578 -0.432 1 98.19 325 LEU B CA 1
ATOM 5937 C C . LEU B 1 325 ? 11.375 19.359 -1.731 1 98.19 325 LEU B C 1
ATOM 5939 O O . LEU B 1 325 ? 11.836 20.5 -1.72 1 98.19 325 LEU B O 1
ATOM 5943 N N . GLN B 1 326 ? 11.031 18.797 -2.875 1 98.5 326 GLN B N 1
ATOM 5944 C CA . GLN B 1 326 ? 10.969 19.438 -4.184 1 98.5 326 GLN B CA 1
ATOM 5945 C C . GLN B 1 326 ? 9.758 18.953 -4.973 1 98.5 326 GLN B C 1
ATOM 5947 O O . GLN B 1 326 ? 9.594 17.75 -5.207 1 98.5 326 GLN B O 1
ATOM 5952 N N . LEU B 1 327 ? 8.906 19.844 -5.363 1 98.56 327 LEU B N 1
ATOM 5953 C CA . LEU B 1 327 ? 7.707 19.5 -6.117 1 98.56 327 LEU B CA 1
ATOM 5954 C C . LEU B 1 327 ? 8.039 19.25 -7.586 1 98.56 327 LEU B C 1
ATOM 5956 O O . LEU B 1 327 ? 8.859 19.953 -8.172 1 98.56 327 LEU B O 1
ATOM 5960 N N . VAL B 1 328 ? 7.441 18.219 -8.156 1 98.31 328 VAL B N 1
ATOM 5961 C CA . VAL B 1 328 ? 7.512 17.906 -9.586 1 98.31 328 VAL B CA 1
ATOM 5962 C C . VAL B 1 328 ? 6.117 17.984 -10.203 1 98.31 328 VAL B C 1
ATOM 5964 O O . VAL B 1 328 ? 5.18 17.344 -9.734 1 98.31 328 VAL B O 1
ATOM 5967 N N . GLY B 1 329 ? 5.93 18.922 -11.172 1 96.56 329 GLY B N 1
ATOM 5968 C CA . GLY B 1 329 ? 4.707 18.938 -11.953 1 96.56 329 GLY B CA 1
ATOM 5969 C C . GLY B 1 329 ? 4.711 17.922 -13.086 1 96.56 329 GLY B C 1
ATOM 5970 O O . GLY B 1 329 ? 5.25 18.188 -14.164 1 96.56 329 GLY B O 1
ATOM 5971 N N . ALA B 1 330 ? 3.994 16.828 -12.867 1 92.25 330 ALA B N 1
ATOM 5972 C CA . ALA B 1 330 ? 4.086 15.695 -13.789 1 92.25 330 ALA B CA 1
ATOM 5973 C C . ALA B 1 330 ? 3.002 15.773 -14.859 1 92.25 330 ALA B C 1
ATOM 5975 O O . ALA B 1 330 ? 2.021 16.5 -14.711 1 92.25 330 ALA B O 1
ATOM 5976 N N . MET B 1 331 ? 3.236 15.117 -15.945 1 87.62 331 MET B N 1
ATOM 5977 C CA . MET B 1 331 ? 2.291 14.891 -17.031 1 87.62 331 MET B CA 1
ATOM 5978 C C . MET B 1 331 ? 1.709 16.203 -17.531 1 87.62 331 MET B C 1
ATOM 5980 O O . MET B 1 331 ? 0.492 16.344 -17.672 1 87.62 331 MET B O 1
ATOM 5984 N N . VAL B 1 332 ? 2.527 17.188 -17.75 1 89.06 332 VAL B N 1
ATOM 5985 C CA . VAL B 1 332 ? 2.084 18.469 -18.297 1 89.06 332 VAL B CA 1
ATOM 5986 C C . VAL B 1 332 ? 1.524 18.25 -19.703 1 89.06 332 VAL B C 1
ATOM 5988 O O . VAL B 1 332 ? 2.225 17.766 -20.594 1 89.06 332 VAL B O 1
ATOM 5991 N N . PRO B 1 333 ? 0.277 18.641 -19.875 1 83.38 333 PRO B N 1
ATOM 5992 C CA . PRO B 1 333 ? -0.342 18.422 -21.172 1 83.38 333 PRO B CA 1
ATOM 5993 C C . PRO B 1 333 ? 0.287 19.266 -22.281 1 83.38 333 PRO B C 1
ATOM 5995 O O . PRO B 1 333 ? 0.847 20.328 -22.016 1 83.38 333 PRO B O 1
ATOM 5998 N N . GLU B 1 334 ? 0.098 18.75 -23.5 1 79.69 334 GLU B N 1
ATOM 5999 C CA . GLU B 1 334 ? 0.62 19.469 -24.672 1 79.69 334 GLU B CA 1
ATOM 6000 C C . GLU B 1 334 ? -0.162 20.75 -24.922 1 79.69 334 GLU B C 1
ATOM 6002 O O . GLU B 1 334 ? 0.424 21.781 -25.25 1 79.69 334 GLU B O 1
ATOM 6007 N N . LEU B 1 335 ? -1.429 20.562 -24.734 1 80.56 335 LEU B N 1
ATOM 6008 C CA . LEU B 1 335 ? -2.293 21.734 -24.906 1 80.56 335 LEU B CA 1
ATOM 6009 C C . LEU B 1 335 ? -2.541 22.422 -23.578 1 80.56 335 LEU B C 1
ATOM 6011 O O . LEU B 1 335 ? -2.814 21.766 -22.562 1 80.56 335 LEU B O 1
ATOM 6015 N N . ALA B 1 336 ? -2.395 23.719 -23.469 1 82.88 336 ALA B N 1
ATOM 6016 C CA . ALA B 1 336 ? -2.637 24.531 -22.281 1 82.88 336 ALA B CA 1
ATOM 6017 C C . ALA B 1 336 ? -1.682 24.156 -21.156 1 82.88 336 ALA B C 1
ATOM 6019 O O . ALA B 1 336 ? -2.068 24.141 -19.984 1 82.88 336 ALA B O 1
ATOM 6020 N N . GLY B 1 337 ? -0.525 23.828 -21.594 1 87.5 337 GLY B N 1
ATOM 6021 C CA . GLY B 1 337 ? 0.484 23.422 -20.625 1 87.5 337 GLY B CA 1
ATOM 6022 C C . GLY B 1 337 ? 0.838 24.516 -19.625 1 87.5 337 GLY B C 1
ATOM 6023 O O . GLY B 1 337 ? 0.965 24.25 -18.438 1 87.5 337 GLY B O 1
ATOM 6024 N N . ALA B 1 338 ? 0.975 25.703 -20.125 1 90.69 338 ALA B N 1
ATOM 6025 C CA . ALA B 1 338 ? 1.351 26.828 -19.281 1 90.69 338 ALA B CA 1
ATOM 6026 C C . ALA B 1 338 ? 0.304 27.078 -18.188 1 90.69 338 ALA B C 1
ATOM 6028 O O . ALA B 1 338 ? 0.647 27.328 -17.031 1 90.69 338 ALA B O 1
ATOM 6029 N N . GLU B 1 339 ? -0.895 26.984 -18.609 1 91.12 339 GLU B N 1
ATOM 6030 C CA . GLU B 1 339 ? -1.987 27.172 -17.672 1 91.12 339 GLU B CA 1
ATOM 6031 C C . GLU B 1 339 ? -2.004 26.062 -16.625 1 91.12 339 GLU B C 1
ATOM 6033 O O . GLU B 1 339 ? -2.236 26.312 -15.438 1 91.12 339 GLU B O 1
ATOM 6038 N N . TYR B 1 340 ? -1.758 24.922 -17.094 1 90.69 340 TYR B N 1
ATOM 6039 C CA . TYR B 1 340 ? -1.689 23.766 -16.188 1 90.69 340 TYR B CA 1
ATOM 6040 C C . TYR B 1 340 ? -0.59 23.953 -15.156 1 90.69 340 TYR B C 1
ATOM 6042 O O . TYR B 1 340 ? -0.822 23.766 -13.961 1 90.69 340 TYR B O 1
ATOM 6050 N N . VAL B 1 341 ? 0.54 24.328 -15.594 1 94.5 341 VAL B N 1
ATOM 6051 C CA . VAL B 1 341 ? 1.689 24.484 -14.711 1 94.5 341 VAL B CA 1
ATOM 6052 C C . VAL B 1 341 ? 1.424 25.609 -13.719 1 94.5 341 VAL B C 1
ATOM 6054 O O . VAL B 1 341 ? 1.783 25.516 -12.539 1 94.5 341 VAL B O 1
ATOM 6057 N N . ALA B 1 342 ? 0.82 26.656 -14.18 1 95.31 342 ALA B N 1
ATOM 6058 C CA . ALA B 1 342 ? 0.462 27.75 -13.289 1 95.31 342 ALA B CA 1
ATOM 6059 C C . ALA B 1 342 ? -0.488 27.297 -12.188 1 95.31 342 ALA B C 1
ATOM 6061 O O . ALA B 1 342 ? -0.361 27.703 -11.031 1 95.31 342 ALA B O 1
ATOM 6062 N N . GLY B 1 343 ? -1.417 26.484 -12.57 1 94.19 343 GLY B N 1
ATOM 6063 C CA . GLY B 1 343 ? -2.336 25.906 -11.594 1 94.19 343 GLY B CA 1
ATOM 6064 C C . GLY B 1 343 ? -1.648 25.047 -10.555 1 94.19 343 GLY B C 1
ATOM 6065 O O . GLY B 1 343 ? -1.912 25.172 -9.359 1 94.19 343 GLY B O 1
ATOM 6066 N N . VAL B 1 344 ? -0.774 24.219 -11.008 1 95.56 344 VAL B N 1
ATOM 6067 C CA . VAL B 1 344 ? -0.004 23.375 -10.109 1 95.56 344 VAL B CA 1
ATOM 6068 C C . VAL B 1 344 ? 0.795 24.234 -9.133 1 95.56 344 VAL B C 1
ATOM 6070 O O . VAL B 1 344 ? 0.788 23.984 -7.93 1 95.56 344 VAL B O 1
ATOM 6073 N N . ARG B 1 345 ? 1.463 25.219 -9.625 1 97.44 345 ARG B N 1
ATOM 6074 C CA . ARG B 1 345 ? 2.295 26.094 -8.812 1 97.44 345 ARG B CA 1
ATOM 6075 C C . ARG B 1 345 ? 1.462 26.812 -7.754 1 97.44 345 ARG B C 1
ATOM 6077 O O . ARG B 1 345 ? 1.858 26.891 -6.586 1 97.44 345 ARG B O 1
ATOM 6084 N N . GLU B 1 346 ? 0.361 27.312 -8.188 1 97.44 346 GLU B N 1
ATOM 6085 C CA . GLU B 1 346 ? -0.502 28.047 -7.277 1 97.44 346 GLU B CA 1
ATOM 6086 C C . GLU B 1 346 ? -0.995 27.172 -6.133 1 97.44 346 GLU B C 1
ATOM 6088 O O . GLU B 1 346 ? -0.905 27.547 -4.965 1 97.44 346 GLU B O 1
ATOM 6093 N N . ARG B 1 347 ? -1.518 26.047 -6.461 1 96.75 347 ARG B N 1
ATOM 6094 C CA . ARG B 1 347 ? -2.033 25.125 -5.445 1 96.75 347 ARG B CA 1
ATOM 6095 C C . ARG B 1 347 ? -0.913 24.625 -4.543 1 96.75 347 ARG B C 1
ATOM 6097 O O . ARG B 1 347 ? -1.107 24.469 -3.334 1 96.75 347 ARG B O 1
ATOM 6104 N N . ALA B 1 348 ? 0.205 24.359 -5.148 1 97.94 348 ALA B N 1
ATOM 6105 C CA . ALA B 1 348 ? 1.365 23.938 -4.363 1 97.94 348 ALA B CA 1
ATOM 6106 C C . ALA B 1 348 ? 1.776 25.031 -3.373 1 97.94 348 ALA B C 1
ATOM 6108 O O . ALA B 1 348 ? 1.986 24.75 -2.189 1 97.94 348 ALA B O 1
ATOM 6109 N N . TRP B 1 349 ? 1.895 26.25 -3.867 1 98 349 TRP B N 1
ATOM 6110 C CA . TRP B 1 349 ? 2.293 27.359 -3.01 1 98 349 TRP B CA 1
ATOM 6111 C C . TRP B 1 349 ? 1.321 27.531 -1.846 1 98 349 TRP B C 1
ATOM 6113 O O . TRP B 1 349 ? 1.74 27.688 -0.698 1 98 349 TRP B O 1
ATOM 6123 N N . ASP B 1 350 ? 0.061 27.422 -2.135 1 97.12 350 ASP B N 1
ATOM 6124 C CA . ASP B 1 350 ? -0.961 27.547 -1.101 1 97.12 350 ASP B CA 1
ATOM 6125 C C . ASP B 1 350 ? -0.764 26.5 -0.006 1 97.12 350 ASP B C 1
ATOM 6127 O O . ASP B 1 350 ? -0.827 26.828 1.183 1 97.12 350 ASP B O 1
ATOM 6131 N N . MET B 1 351 ? -0.575 25.344 -0.403 1 96.62 351 MET B N 1
ATOM 6132 C CA . MET B 1 351 ? -0.417 24.234 0.533 1 96.62 351 MET B CA 1
ATOM 6133 C C . MET B 1 351 ? 0.858 24.391 1.354 1 96.62 351 MET B C 1
ATOM 6135 O O . MET B 1 351 ? 0.84 24.219 2.574 1 96.62 351 MET B O 1
ATOM 6139 N N . PHE B 1 352 ? 2.014 24.703 0.695 1 97.88 352 PHE B N 1
ATOM 6140 C CA . PHE B 1 352 ? 3.271 24.922 1.399 1 97.88 352 PHE B CA 1
ATOM 6141 C C . PHE B 1 352 ? 3.158 26.078 2.373 1 97.88 352 PHE B C 1
ATOM 6143 O O . PHE B 1 352 ? 3.627 26 3.51 1 97.88 352 PHE B O 1
ATOM 6150 N N . ALA B 1 353 ? 2.574 27.156 1.926 1 96.5 353 ALA B N 1
ATOM 6151 C CA . ALA B 1 353 ? 2.418 28.359 2.746 1 96.5 353 ALA B CA 1
ATOM 6152 C C . ALA B 1 353 ? 1.575 28.078 3.984 1 96.5 353 ALA B C 1
ATOM 6154 O O . ALA B 1 353 ? 1.884 28.547 5.078 1 96.5 353 ALA B O 1
ATOM 6155 N N . GLU B 1 354 ? 0.575 27.312 3.77 1 95.31 354 GLU B N 1
ATOM 6156 C CA . GLU B 1 354 ? -0.353 27.016 4.855 1 95.31 354 GLU B CA 1
ATOM 6157 C C . GLU B 1 354 ? 0.274 26.047 5.863 1 95.31 354 GLU B C 1
ATOM 6159 O O . GLU B 1 354 ? 0.062 26.188 7.07 1 95.31 354 GLU B O 1
ATOM 6164 N N . GLU B 1 355 ? 1.02 25.109 5.395 1 96.44 355 GLU B N 1
ATOM 6165 C CA . GLU B 1 355 ? 1.342 23.984 6.277 1 96.44 355 GLU B CA 1
ATOM 6166 C C . GLU B 1 355 ? 2.822 23.984 6.645 1 96.44 355 GLU B C 1
ATOM 6168 O O . GLU B 1 355 ? 3.199 23.5 7.715 1 96.44 355 GLU B O 1
ATOM 6173 N N . LEU B 1 356 ? 3.686 24.484 5.773 1 96.69 356 LEU B N 1
ATOM 6174 C CA . LEU B 1 356 ? 5.102 24.203 6 1 96.69 356 LEU B CA 1
ATOM 6175 C C . LEU B 1 356 ? 5.891 25.516 6.109 1 96.69 356 LEU B C 1
ATOM 6177 O O . LEU B 1 356 ? 6.926 25.562 6.777 1 96.69 356 LEU B O 1
ATOM 6181 N N . TYR B 1 357 ? 5.527 26.594 5.398 1 95.94 357 TYR B N 1
ATOM 6182 C CA . TYR B 1 357 ? 6.281 27.844 5.418 1 95.94 357 TYR B CA 1
ATOM 6183 C C . TYR B 1 357 ? 6.086 28.562 6.738 1 95.94 357 TYR B C 1
ATOM 6185 O O . TYR B 1 357 ? 5.039 28.438 7.379 1 95.94 357 TYR B O 1
ATOM 6193 N N . ASP B 1 358 ? 7.109 29.297 7.129 1 92.94 358 ASP B N 1
ATOM 6194 C CA . ASP B 1 358 ? 7.023 30.141 8.312 1 92.94 358 ASP B CA 1
ATOM 6195 C C . ASP B 1 358 ? 6.055 31.312 8.094 1 92.94 358 ASP B C 1
ATOM 6197 O O . ASP B 1 358 ? 5.934 31.812 6.98 1 92.94 358 ASP B O 1
ATOM 6201 N N . GLU B 1 359 ? 5.406 31.609 9.156 1 85.38 359 GLU B N 1
ATOM 6202 C CA . GLU B 1 359 ? 4.551 32.781 9.078 1 85.38 359 GLU B CA 1
ATOM 6203 C C . GLU B 1 359 ? 5.379 34.062 8.969 1 85.38 359 GLU B C 1
ATOM 6205 O O . GLU B 1 359 ? 6.371 34.25 9.672 1 85.38 359 GLU B O 1
ATOM 6210 N N . VAL B 1 360 ? 5.113 34.812 7.988 1 79.88 360 VAL B N 1
ATOM 6211 C CA . VAL B 1 360 ? 5.758 36.094 7.82 1 79.88 360 VAL B CA 1
ATOM 6212 C C . VAL B 1 360 ? 4.801 37.219 8.242 1 79.88 360 VAL B C 1
ATOM 6214 O O . VAL B 1 360 ? 3.748 37.406 7.625 1 79.88 360 VAL B O 1
ATOM 6217 N N . PRO B 1 361 ? 5.086 37.781 9.438 1 74.44 361 PRO B N 1
ATOM 6218 C CA . PRO B 1 361 ? 4.215 38.875 9.875 1 74.44 361 PRO B CA 1
ATOM 6219 C C . PRO B 1 361 ? 4.047 39.938 8.812 1 74.44 361 PRO B C 1
ATOM 6221 O O . PRO B 1 361 ? 4.949 40.156 8.008 1 74.44 361 PRO B O 1
ATOM 6224 N N . ALA B 1 362 ? 2.824 40.5 8.758 1 69.81 362 ALA B N 1
ATOM 6225 C CA . ALA B 1 362 ? 2.521 41.594 7.816 1 69.81 362 ALA B CA 1
ATOM 6226 C C . ALA B 1 362 ? 3.484 42.75 7.992 1 69.81 362 ALA B C 1
ATOM 6228 O O . ALA B 1 362 ? 3.73 43.188 9.117 1 69.81 362 ALA B O 1
ATOM 6229 N N . GLY B 1 363 ? 4 43.219 6.863 1 68.62 363 GLY B N 1
ATOM 6230 C CA . GLY B 1 363 ? 4.84 44.406 6.863 1 68.62 363 GLY B CA 1
ATOM 6231 C C . GLY B 1 363 ? 6.309 44.094 7.086 1 68.62 363 GLY B C 1
ATOM 6232 O O . GLY B 1 363 ? 7.152 45 7.008 1 68.62 363 GLY B O 1
ATOM 6233 N N . GLU B 1 364 ? 6.66 42.844 7.586 1 68.19 364 GLU B N 1
ATOM 6234 C CA . GLU B 1 364 ? 8.062 42.5 7.82 1 68.19 364 GLU B CA 1
ATOM 6235 C C . GLU B 1 364 ? 8.656 41.781 6.629 1 68.19 364 GLU B C 1
ATOM 6237 O O . GLU B 1 364 ? 7.98 40.969 5.992 1 68.19 364 GLU B O 1
ATOM 6242 N N . PRO B 1 365 ? 9.805 42.281 6.27 1 64.38 365 PRO B N 1
ATOM 6243 C CA . PRO B 1 365 ? 10.453 41.562 5.176 1 64.38 365 PRO B CA 1
ATOM 6244 C C . PRO B 1 365 ? 10.82 40.125 5.559 1 64.38 365 PRO B C 1
ATOM 6246 O O . PRO B 1 365 ? 10.969 39.812 6.742 1 64.38 365 PRO B O 1
ATOM 6249 N N . VAL B 1 366 ? 10.547 39.219 4.641 1 64.31 366 VAL B N 1
ATOM 6250 C CA . VAL B 1 366 ? 11.07 37.875 4.855 1 64.31 366 VAL B CA 1
ATOM 6251 C C . VAL B 1 366 ? 12.562 37.938 5.188 1 64.31 366 VAL B C 1
ATOM 6253 O O . VAL B 1 366 ? 13.352 38.469 4.41 1 64.31 366 VAL B O 1
ATOM 6256 N N . THR B 1 367 ? 12.977 37.906 6.457 1 62.56 367 THR B N 1
ATOM 6257 C CA . THR B 1 367 ? 14.375 37.906 6.855 1 62.56 367 THR B CA 1
ATOM 6258 C C . THR B 1 367 ? 15.016 36.562 6.594 1 62.56 367 THR B C 1
ATOM 6260 O O . THR B 1 367 ? 14.32 35.562 6.316 1 62.56 367 THR B O 1
ATOM 6263 N N . GLY B 1 368 ? 16.453 36.438 6.457 1 61.22 368 GLY B N 1
ATOM 6264 C CA . GLY B 1 368 ? 17.266 35.25 6.184 1 61.22 368 GLY B CA 1
ATOM 6265 C C . GLY B 1 368 ? 16.922 34.094 7.07 1 61.22 368 GLY B C 1
ATOM 6266 O O . GLY B 1 368 ? 17.219 32.938 6.723 1 61.22 368 GLY B O 1
ATOM 6267 N N . ASP B 1 369 ? 16.141 34.25 8.172 1 72.88 369 ASP B N 1
ATOM 6268 C CA . ASP B 1 369 ? 15.883 33.188 9.125 1 72.88 369 ASP B CA 1
ATOM 6269 C C . ASP B 1 369 ? 14.508 32.562 8.883 1 72.88 369 ASP B C 1
ATOM 6271 O O . ASP B 1 369 ? 14.211 31.484 9.398 1 72.88 369 ASP B O 1
ATOM 6275 N N . THR B 1 370 ? 13.758 33.219 8.031 1 85.81 370 THR B N 1
ATOM 6276 C CA . THR B 1 370 ? 12.414 32.719 7.762 1 85.81 370 THR B CA 1
ATOM 6277 C C . THR B 1 370 ? 12.414 31.828 6.535 1 85.81 370 THR B C 1
ATOM 6279 O O . THR B 1 370 ? 12.867 32.219 5.461 1 85.81 370 THR B O 1
ATOM 6282 N N . TRP B 1 371 ? 11.992 30.672 6.715 1 92.56 371 TRP B N 1
ATOM 6283 C CA . TRP B 1 371 ? 11.875 29.734 5.602 1 92.56 371 TRP B CA 1
ATOM 6284 C C . TRP B 1 371 ? 10.516 29.875 4.922 1 92.56 371 TRP B C 1
ATOM 6286 O O . TRP B 1 371 ? 9.594 29.109 5.219 1 92.56 371 TRP B O 1
ATOM 6296 N N . SER B 1 372 ? 10.273 30.844 4.176 1 93.75 372 SER B N 1
ATOM 6297 C CA . SER B 1 372 ? 9.078 31.188 3.412 1 93.75 372 SER B CA 1
ATOM 6298 C C . SER B 1 372 ? 9.43 31.766 2.051 1 93.75 372 SER B C 1
ATOM 6300 O O . SER B 1 372 ? 10.398 32.531 1.93 1 93.75 372 SER B O 1
ATOM 6302 N N . PHE B 1 373 ? 8.672 31.438 1.025 1 94.38 373 PHE B N 1
ATOM 6303 C CA . PHE B 1 373 ? 8.992 31.812 -0.343 1 94.38 373 PHE B CA 1
ATOM 6304 C C . PHE B 1 373 ? 7.77 32.375 -1.053 1 94.38 373 PHE B C 1
ATOM 6306 O O . PHE B 1 373 ? 6.641 31.969 -0.77 1 94.38 373 PHE B O 1
ATOM 6313 N N . ASP B 1 374 ? 8.086 33.25 -2.021 1 93.44 374 ASP B N 1
ATOM 6314 C CA . ASP B 1 374 ? 7.023 33.75 -2.885 1 93.44 374 ASP B CA 1
ATOM 6315 C C . ASP B 1 374 ? 6.59 32.688 -3.893 1 93.44 374 ASP B C 1
ATOM 6317 O O . ASP B 1 374 ? 7.375 31.797 -4.25 1 93.44 374 ASP B O 1
ATOM 6321 N N . GLU B 1 375 ? 5.418 32.844 -4.34 1 95.69 375 GLU B N 1
ATOM 6322 C CA . GLU B 1 375 ? 4.852 31.875 -5.273 1 95.69 375 GLU B CA 1
ATOM 6323 C C . GLU B 1 375 ? 5.738 31.703 -6.504 1 95.69 375 GLU B C 1
ATOM 6325 O O . GLU B 1 375 ? 5.895 30.594 -7.02 1 95.69 375 GLU B O 1
ATOM 6330 N N . SER B 1 376 ? 6.367 32.781 -6.945 1 95.38 376 SER B N 1
ATOM 6331 C CA . SER B 1 376 ? 7.078 32.781 -8.219 1 95.38 376 SER B CA 1
ATOM 6332 C C . SER B 1 376 ? 8.555 32.469 -8.023 1 95.38 376 SER B C 1
ATOM 6334 O O . SER B 1 376 ? 9.32 32.438 -8.992 1 95.38 376 SER B O 1
ATOM 6336 N N . ASP B 1 377 ? 8.969 32.25 -6.797 1 95.62 377 ASP B N 1
ATOM 6337 C CA . ASP B 1 377 ? 10.367 31.906 -6.531 1 95.62 377 ASP B CA 1
ATOM 6338 C C . ASP B 1 377 ? 10.734 30.562 -7.129 1 95.62 377 ASP B C 1
ATOM 6340 O O . ASP B 1 377 ? 10.32 29.516 -6.617 1 95.62 377 ASP B O 1
ATOM 6344 N N . GLU B 1 378 ? 11.57 30.531 -8.07 1 95.31 378 GLU B N 1
ATOM 6345 C CA . GLU B 1 378 ? 11.906 29.328 -8.82 1 95.31 378 GLU B CA 1
ATOM 6346 C C . GLU B 1 378 ? 12.789 28.391 -7.992 1 95.31 378 GLU B C 1
ATOM 6348 O O . GLU B 1 378 ? 12.898 27.203 -8.305 1 95.31 378 GLU B O 1
ATOM 6353 N N . GLY B 1 379 ? 13.422 28.891 -7.055 1 94.88 379 GLY B N 1
ATOM 6354 C CA . GLY B 1 379 ? 14.273 28.078 -6.199 1 94.88 379 GLY B CA 1
ATOM 6355 C C . GLY B 1 379 ? 13.539 27.469 -5.023 1 94.88 379 GLY B C 1
ATOM 6356 O O . GLY B 1 379 ? 14.109 26.703 -4.254 1 94.88 379 GLY B O 1
ATOM 6357 N N . ALA B 1 380 ? 12.25 27.781 -4.875 1 96.81 380 ALA B N 1
ATOM 6358 C CA . ALA B 1 380 ? 11.445 27.328 -3.748 1 96.81 380 ALA B CA 1
ATOM 6359 C C . ALA B 1 380 ? 11.023 25.875 -3.936 1 96.81 380 ALA B C 1
ATOM 6361 O O . ALA B 1 380 ? 10.898 25.391 -5.066 1 96.81 380 ALA B O 1
ATOM 6362 N N . PRO B 1 381 ? 10.766 25.156 -2.828 1 97.31 381 PRO B N 1
ATOM 6363 C CA . PRO B 1 381 ? 10.375 23.75 -2.916 1 97.31 381 PRO B CA 1
ATOM 6364 C C . PRO B 1 381 ? 9.016 23.562 -3.572 1 97.31 381 PRO B C 1
ATOM 6366 O O . PRO B 1 381 ? 8.75 22.516 -4.168 1 97.31 381 PRO B O 1
ATOM 6369 N N . HIS B 1 382 ? 8.109 24.531 -3.504 1 98.06 382 HIS B N 1
ATOM 6370 C CA . HIS B 1 382 ? 6.773 24.406 -4.078 1 98.06 382 HIS B CA 1
ATOM 6371 C C . HIS B 1 382 ? 6.805 24.609 -5.594 1 98.06 382 HIS B C 1
ATOM 6373 O O . HIS B 1 382 ? 5.836 24.281 -6.285 1 98.06 382 HIS B O 1
ATOM 6379 N N . TYR B 1 383 ? 7.859 25.25 -6.113 1 98.06 383 TYR B N 1
ATOM 6380 C CA . TYR B 1 383 ? 7.949 25.531 -7.547 1 98.06 383 TYR B CA 1
ATOM 6381 C C . TYR B 1 383 ? 8.164 24.234 -8.328 1 98.06 383 TYR B C 1
ATOM 6383 O O . TYR B 1 383 ? 9.18 23.562 -8.156 1 98.06 383 TYR B O 1
ATOM 6391 N N . PRO B 1 384 ? 7.285 23.906 -9.242 1 98 384 PRO B N 1
ATOM 6392 C CA . PRO B 1 384 ? 7.316 22.562 -9.844 1 98 384 PRO B CA 1
ATOM 6393 C C . PRO B 1 384 ? 8.391 22.422 -10.922 1 98 384 PRO B C 1
ATOM 6395 O O . PRO B 1 384 ? 8.477 23.266 -11.82 1 98 384 PRO B O 1
ATOM 6398 N N . TRP B 1 385 ? 9.266 21.438 -10.766 1 98.25 385 TRP B N 1
ATOM 6399 C CA . TRP B 1 385 ? 10.031 20.938 -11.906 1 98.25 385 TRP B CA 1
ATOM 6400 C C . TRP B 1 385 ? 9.148 20.125 -12.844 1 98.25 385 TRP B C 1
ATOM 6402 O O . TRP B 1 385 ? 8.656 19.047 -12.469 1 98.25 385 TRP B O 1
ATOM 6412 N N . THR B 1 386 ? 9 20.531 -14.062 1 96.62 386 THR B N 1
ATOM 6413 C CA . THR B 1 386 ? 7.926 20.031 -14.914 1 96.62 386 THR B CA 1
ATOM 6414 C C . THR B 1 386 ? 8.414 18.844 -15.742 1 96.62 386 THR B C 1
ATOM 6416 O O . THR B 1 386 ? 9.578 18.781 -16.125 1 96.62 386 THR B O 1
ATOM 6419 N N . ILE B 1 387 ? 7.574 17.875 -15.93 1 95.19 387 ILE B N 1
ATOM 6420 C CA . ILE B 1 387 ? 7.73 16.766 -16.859 1 95.19 387 ILE B CA 1
ATOM 6421 C C . ILE B 1 387 ? 6.578 16.766 -17.875 1 95.19 387 ILE B C 1
ATOM 6423 O O . ILE B 1 387 ? 5.41 16.734 -17.484 1 95.19 387 ILE B O 1
ATOM 6427 N N . ARG B 1 388 ? 6.875 16.812 -19.078 1 90.69 388 ARG B N 1
ATOM 6428 C CA . ARG B 1 388 ? 5.852 16.859 -20.109 1 90.69 388 ARG B CA 1
ATOM 6429 C C . ARG B 1 388 ? 5.305 15.461 -20.406 1 90.69 388 ARG B C 1
ATOM 6431 O O . ARG B 1 388 ? 6.059 14.484 -20.406 1 90.69 388 ARG B O 1
ATOM 6438 N N . TRP B 1 389 ? 4.035 15.453 -20.594 1 82.12 389 TRP B N 1
ATOM 6439 C CA . TRP B 1 389 ? 3.414 14.195 -21.016 1 82.12 389 TRP B CA 1
ATOM 6440 C C . TRP B 1 389 ? 3.801 13.844 -22.438 1 82.12 389 TRP B C 1
ATOM 6442 O O . TRP B 1 389 ? 3.896 14.719 -23.297 1 82.12 389 TRP B O 1
ATOM 6452 N N . HIS B 1 390 ? 4.031 12.625 -22.656 1 77.31 390 HIS B N 1
ATOM 6453 C CA . HIS B 1 390 ? 4.359 12.148 -24 1 77.31 390 HIS B CA 1
ATOM 6454 C C . HIS B 1 390 ? 3.84 10.727 -24.219 1 77.31 390 HIS B C 1
ATOM 6456 O O . HIS B 1 390 ? 4.043 9.852 -23.375 1 77.31 390 HIS B O 1
ATOM 6462 N N . ARG B 1 391 ? 3.25 10.516 -25.281 1 67.06 391 ARG B N 1
ATOM 6463 C CA . ARG B 1 391 ? 2.596 9.25 -25.609 1 67.06 391 ARG B CA 1
ATOM 6464 C C . ARG B 1 391 ? 3.594 8.102 -25.609 1 67.06 391 ARG B C 1
ATOM 6466 O O . ARG B 1 391 ? 3.266 6.984 -25.203 1 67.06 391 ARG B O 1
ATOM 6473 N N . GLY B 1 392 ? 4.746 8.344 -26.062 1 64.69 392 GLY B N 1
ATOM 6474 C CA . GLY B 1 392 ? 5.762 7.312 -26.172 1 64.69 392 GLY B CA 1
ATOM 6475 C C . GLY B 1 392 ? 6.199 6.766 -24.828 1 64.69 392 GLY B C 1
ATOM 6476 O O . GLY B 1 392 ? 6.676 5.633 -24.734 1 64.69 392 GLY B O 1
ATOM 6477 N N . PHE B 1 393 ? 6.047 7.504 -23.844 1 64.62 393 PHE B N 1
ATOM 6478 C CA . PHE B 1 393 ? 6.516 7.07 -22.531 1 64.62 393 PHE B CA 1
ATOM 6479 C C . PHE B 1 393 ? 5.355 6.559 -21.688 1 64.62 393 PHE B C 1
ATOM 6481 O O . PHE B 1 393 ? 5.562 5.855 -20.688 1 64.62 393 PHE B O 1
ATOM 6488 N N . ALA B 1 394 ? 4.141 6.859 -22.031 1 59.34 394 ALA B N 1
ATOM 6489 C CA . ALA B 1 394 ? 2.969 6.426 -21.266 1 59.34 394 ALA B CA 1
ATOM 6490 C C . ALA B 1 394 ? 2.584 4.992 -21.625 1 59.34 394 ALA B C 1
ATOM 6492 O O . ALA B 1 394 ? 2.078 4.25 -20.781 1 59.34 394 ALA B O 1
ATOM 6493 N N . ALA B 1 395 ? 2.688 4.57 -22.859 1 52.06 395 ALA B N 1
ATOM 6494 C CA . ALA B 1 395 ? 2.111 3.334 -23.391 1 52.06 395 ALA B CA 1
ATOM 6495 C C . ALA B 1 395 ? 3.162 2.23 -23.469 1 52.06 395 ALA B C 1
ATOM 6497 O O . ALA B 1 395 ? 2.873 1.119 -23.906 1 52.06 395 ALA B O 1
ATOM 6498 N N . LEU B 1 396 ? 4.285 2.441 -22.906 1 52.16 396 LEU B N 1
ATOM 6499 C CA . LEU B 1 396 ? 5.34 1.556 -23.375 1 52.16 396 LEU B CA 1
ATOM 6500 C C . LEU B 1 396 ? 5.383 0.27 -22.562 1 52.16 396 LEU B C 1
ATOM 6502 O O . LEU B 1 396 ? 5.195 0.297 -21.344 1 52.16 396 LEU B O 1
ATOM 6506 N N . GLN B 1 397 ? 5.414 -0.822 -23.328 1 51.84 397 GLN B N 1
ATOM 6507 C CA . GLN B 1 397 ? 5.633 -2.172 -22.828 1 51.84 397 GLN B CA 1
ATOM 6508 C C . GLN B 1 397 ? 6.922 -2.25 -22.016 1 51.84 397 GLN B C 1
ATOM 6510 O O . GLN B 1 397 ? 6.965 -2.902 -20.969 1 51.84 397 GLN B O 1
ATOM 6515 N N . SER B 1 398 ? 7.996 -1.649 -22.578 1 60.09 398 SER B N 1
ATOM 6516 C CA . SER B 1 398 ? 9.289 -1.612 -21.906 1 60.09 398 SER B CA 1
ATOM 6517 C C . SER B 1 398 ? 9.977 -0.266 -22.094 1 60.09 398 SER B C 1
ATOM 6519 O O . SER B 1 398 ? 10.195 0.164 -23.234 1 60.09 398 SER B O 1
ATOM 6521 N N . LEU B 1 399 ? 10.203 0.401 -21.031 1 67.06 399 LEU B N 1
ATOM 6522 C CA . LEU B 1 399 ? 10.906 1.678 -21.078 1 67.06 399 LEU B CA 1
ATOM 6523 C C . LEU B 1 399 ? 12.359 1.481 -21.5 1 67.06 399 LEU B C 1
ATOM 6525 O O . LEU B 1 399 ? 12.938 2.334 -22.172 1 67.06 399 LEU B O 1
ATOM 6529 N N . HIS B 1 400 ? 12.836 0.301 -21.156 1 69.69 400 HIS B N 1
ATOM 6530 C CA . HIS B 1 400 ? 14.211 0.016 -21.547 1 69.69 400 HIS B CA 1
ATOM 6531 C C . HIS B 1 400 ? 14.383 0.064 -23.062 1 69.69 400 HIS B C 1
ATOM 6533 O O . HIS B 1 400 ? 15.312 0.693 -23.562 1 69.69 400 HIS B O 1
ATOM 6539 N N . ALA B 1 401 ? 13.531 -0.611 -23.703 1 69.44 401 ALA B N 1
ATOM 6540 C CA . ALA B 1 401 ? 13.602 -0.655 -25.156 1 69.44 401 ALA B CA 1
ATOM 6541 C C . ALA B 1 401 ? 13.508 0.746 -25.75 1 69.44 401 ALA B C 1
ATOM 6543 O O . ALA B 1 401 ? 14.148 1.041 -26.766 1 69.44 401 ALA B O 1
ATOM 6544 N N . ARG B 1 402 ? 12.852 1.596 -25.141 1 71 402 ARG B N 1
ATOM 6545 C CA . ARG B 1 402 ? 12.703 2.969 -25.609 1 71 402 ARG B CA 1
ATOM 6546 C C . ARG B 1 402 ? 13.992 3.758 -25.422 1 71 402 ARG B C 1
ATOM 6548 O O . ARG B 1 402 ? 14.406 4.504 -26.312 1 71 402 ARG B O 1
ATOM 6555 N N . PHE B 1 403 ? 14.594 3.561 -24.359 1 72.06 403 PHE B N 1
ATOM 6556 C CA . PHE B 1 403 ? 15.781 4.348 -24.047 1 72.06 403 PHE B CA 1
ATOM 6557 C C . PHE B 1 403 ? 16.953 3.941 -24.922 1 72.06 403 PHE B C 1
ATOM 6559 O O . PHE B 1 403 ? 17.875 4.734 -25.156 1 72.06 403 PHE B O 1
ATOM 6566 N N . VAL B 1 404 ? 16.922 2.73 -25.453 1 71.44 404 VAL B N 1
ATOM 6567 C CA . VAL B 1 404 ? 17.969 2.279 -26.359 1 71.44 404 VAL B CA 1
ATOM 6568 C C . VAL B 1 404 ? 17.906 3.094 -27.656 1 71.44 404 VAL B C 1
ATOM 6570 O O . VAL B 1 404 ? 18.938 3.422 -28.234 1 71.44 404 VAL B O 1
ATOM 6573 N N . ALA B 1 405 ? 16.703 3.482 -28 1 74.75 405 ALA B N 1
ATOM 6574 C CA . ALA B 1 405 ? 16.547 4.086 -29.312 1 74.75 405 ALA B CA 1
ATOM 6575 C C . ALA B 1 405 ? 16.172 5.562 -29.203 1 74.75 405 ALA B C 1
ATOM 6577 O O . ALA B 1 405 ? 16.125 6.281 -30.203 1 74.75 405 ALA B O 1
ATOM 6578 N N . VAL B 1 406 ? 16.125 6.109 -28.016 1 75.94 406 VAL B N 1
ATOM 6579 C CA . VAL B 1 406 ? 15.539 7.43 -27.812 1 75.94 406 VAL B CA 1
ATOM 6580 C C . VAL B 1 406 ? 16.578 8.508 -28.094 1 75.94 406 VAL B C 1
ATOM 6582 O O . VAL B 1 406 ? 17.766 8.336 -27.797 1 75.94 406 VAL B O 1
ATOM 6585 N N . ASP B 1 407 ? 16.094 9.57 -28.719 1 81.19 407 ASP B N 1
ATOM 6586 C CA . ASP B 1 407 ? 16.906 10.766 -28.891 1 81.19 407 ASP B CA 1
ATOM 6587 C C . ASP B 1 407 ? 17.109 11.492 -27.562 1 81.19 407 ASP B C 1
ATOM 6589 O O . ASP B 1 407 ? 16.141 11.867 -26.891 1 81.19 407 ASP B O 1
ATOM 6593 N N . PRO B 1 408 ? 18.391 11.656 -27.234 1 86.12 408 PRO B N 1
ATOM 6594 C CA . PRO B 1 408 ? 18.672 12.359 -25.969 1 86.12 408 PRO B CA 1
ATOM 6595 C C . PRO B 1 408 ? 17.953 13.703 -25.875 1 86.12 408 PRO B C 1
ATOM 6597 O O . PRO B 1 408 ? 17.562 14.125 -24.781 1 86.12 408 PRO B O 1
ATOM 6600 N N . GLN B 1 409 ? 17.766 14.312 -26.938 1 87.88 409 GLN B N 1
ATOM 6601 C CA . GLN B 1 409 ? 17.078 15.594 -26.938 1 87.88 409 GLN B CA 1
ATOM 6602 C C . GLN B 1 409 ? 15.609 15.438 -26.547 1 87.88 409 GLN B C 1
ATOM 6604 O O . GLN B 1 409 ? 15.023 16.328 -25.938 1 87.88 409 GLN B O 1
ATOM 6609 N N . GLU B 1 410 ? 15.086 14.367 -26.906 1 87 410 GLU B N 1
ATOM 6610 C CA . GLU B 1 410 ? 13.703 14.086 -26.531 1 87 410 GLU B CA 1
ATOM 6611 C C . GLU B 1 410 ? 13.57 13.914 -25.016 1 87 410 GLU B C 1
ATOM 6613 O O . GLU B 1 410 ? 12.648 14.453 -24.406 1 87 410 GLU B O 1
ATOM 6618 N N . VAL B 1 411 ? 14.492 13.195 -24.469 1 88.88 411 VAL B N 1
ATOM 6619 C CA . VAL B 1 411 ? 14.492 12.984 -23.016 1 88.88 411 VAL B CA 1
ATOM 6620 C C . VAL B 1 411 ? 14.664 14.328 -22.297 1 88.88 411 VAL B C 1
ATOM 6622 O O . VAL B 1 411 ? 13.953 14.617 -21.328 1 88.88 411 VAL B O 1
ATOM 6625 N N . GLU B 1 412 ? 15.508 15.102 -22.828 1 90.81 412 GLU B N 1
ATOM 6626 C CA . GLU B 1 412 ? 15.758 16.422 -22.25 1 90.81 412 GLU B CA 1
ATOM 6627 C C . GLU B 1 412 ? 14.516 17.312 -22.359 1 90.81 412 GLU B C 1
ATOM 6629 O O . GLU B 1 412 ? 14.211 18.078 -21.438 1 90.81 412 GLU B O 1
ATOM 6634 N N . SER B 1 413 ? 13.867 17.219 -23.438 1 90.44 413 SER B N 1
ATOM 6635 C CA . SER B 1 413 ? 12.68 18.031 -23.656 1 90.44 413 SER B CA 1
ATOM 6636 C C . SER B 1 413 ? 11.555 17.641 -22.688 1 90.44 413 SER B C 1
ATOM 6638 O O . SER B 1 413 ? 10.766 18.484 -22.281 1 90.44 413 SER B O 1
ATOM 6640 N N . LEU B 1 414 ? 11.516 16.422 -22.344 1 91.62 414 LEU B N 1
ATOM 6641 C CA . LEU B 1 414 ? 10.414 15.906 -21.531 1 91.62 414 LEU B CA 1
ATOM 6642 C C . LEU B 1 414 ? 10.742 15.992 -20.047 1 91.62 414 LEU B C 1
ATOM 6644 O O . LEU B 1 414 ? 9.891 16.359 -19.234 1 91.62 414 LEU B O 1
ATOM 6648 N N . PHE B 1 415 ? 12.016 15.695 -19.688 1 94.81 415 PHE B N 1
ATOM 6649 C CA . PHE B 1 415 ? 12.383 15.516 -18.281 1 94.81 415 PHE B CA 1
ATOM 6650 C C . PHE B 1 415 ? 13.438 16.531 -17.875 1 94.81 415 PHE B C 1
ATOM 6652 O O . PHE B 1 415 ? 13.953 16.484 -16.75 1 94.81 415 PHE B O 1
ATOM 6659 N N . GLY B 1 416 ? 13.789 17.5 -18.641 1 95.5 416 GLY B N 1
ATOM 6660 C CA . GLY B 1 416 ? 14.922 18.406 -18.5 1 95.5 416 GLY B CA 1
ATOM 6661 C C . GLY B 1 416 ? 14.977 19.078 -17.141 1 95.5 416 GLY B C 1
ATOM 6662 O O . GLY B 1 416 ? 15.984 18.984 -16.438 1 95.5 416 GLY B O 1
ATOM 6663 N N . PRO B 1 417 ? 13.914 19.734 -16.766 1 96.44 417 PRO B N 1
ATOM 6664 C CA . PRO B 1 417 ? 13.938 20.453 -15.492 1 96.44 417 PRO B CA 1
ATOM 6665 C C . PRO B 1 417 ? 14.266 19.531 -14.312 1 96.44 417 PRO B C 1
ATOM 6667 O O . PRO B 1 417 ? 15.016 19.938 -13.414 1 96.44 417 PRO B O 1
ATOM 6670 N N . VAL B 1 418 ? 13.773 18.344 -14.297 1 97.31 418 VAL B N 1
ATOM 6671 C CA . VAL B 1 418 ? 14.031 17.391 -13.219 1 97.31 418 VAL B CA 1
ATOM 6672 C C . VAL B 1 418 ? 15.477 16.906 -13.297 1 97.31 418 VAL B C 1
ATOM 6674 O O . VAL B 1 418 ? 16.188 16.891 -12.289 1 97.31 418 VAL B O 1
ATOM 6677 N N . ILE B 1 419 ? 15.922 16.547 -14.508 1 96.62 419 ILE B N 1
ATOM 6678 C CA . ILE B 1 419 ? 17.281 16.031 -14.719 1 96.62 419 ILE B CA 1
ATOM 6679 C C . ILE B 1 419 ? 18.297 17.109 -14.344 1 96.62 419 ILE B C 1
ATOM 6681 O O . ILE B 1 419 ? 19.234 16.859 -13.586 1 96.62 419 ILE B O 1
ATOM 6685 N N . ASP B 1 420 ? 18.047 18.297 -14.82 1 96.5 420 ASP B N 1
ATOM 6686 C CA . ASP B 1 420 ? 18.969 19.406 -14.547 1 96.5 420 ASP B CA 1
ATOM 6687 C C . ASP B 1 420 ? 18.969 19.75 -13.055 1 96.5 420 ASP B C 1
ATOM 6689 O O . ASP B 1 420 ? 20.031 20 -12.477 1 96.5 420 ASP B O 1
ATOM 6693 N N . GLY B 1 421 ? 17.797 19.797 -12.508 1 96 421 GLY B N 1
ATOM 6694 C CA . GLY B 1 421 ? 17.703 20.078 -11.086 1 96 421 GLY B CA 1
ATOM 6695 C C . GLY B 1 421 ? 18.469 19.078 -10.234 1 96 421 GLY B C 1
ATOM 6696 O O . GLY B 1 421 ? 19.203 19.453 -9.32 1 96 421 GLY B O 1
ATOM 6697 N N . LEU B 1 422 ? 18.344 17.844 -10.539 1 96.5 422 LEU B N 1
ATOM 6698 C CA . LEU B 1 422 ? 18.969 16.797 -9.75 1 96.5 422 LEU B CA 1
ATOM 6699 C C . LEU B 1 422 ? 20.469 16.734 -10.031 1 96.5 422 LEU B C 1
ATOM 6701 O O . LEU B 1 422 ? 21.266 16.453 -9.133 1 96.5 422 LEU B O 1
ATOM 6705 N N . ALA B 1 423 ? 20.859 16.953 -11.273 1 95.75 423 ALA B N 1
ATOM 6706 C CA . ALA B 1 423 ? 22.281 17.016 -11.602 1 95.75 423 ALA B CA 1
ATOM 6707 C C . ALA B 1 423 ? 22.984 18.109 -10.805 1 95.75 423 ALA B C 1
ATOM 6709 O O . ALA B 1 423 ? 24.047 17.891 -10.234 1 95.75 423 ALA B O 1
ATOM 6710 N N . ASN B 1 424 ? 22.328 19.25 -10.789 1 94.25 424 ASN B N 1
ATOM 6711 C CA . ASN B 1 424 ? 22.875 20.375 -10.023 1 94.25 424 ASN B CA 1
ATOM 6712 C C . ASN B 1 424 ? 22.953 20.031 -8.531 1 94.25 424 ASN B C 1
ATOM 6714 O O . ASN B 1 424 ? 23.922 20.406 -7.863 1 94.25 424 ASN B O 1
ATOM 6718 N N . PHE B 1 425 ? 21.984 19.375 -8.086 1 91.94 425 PHE B N 1
ATOM 6719 C CA . PHE B 1 425 ? 21.938 18.984 -6.68 1 91.94 425 PHE B CA 1
ATOM 6720 C C . PHE B 1 425 ? 23.062 18.016 -6.352 1 91.94 425 PHE B C 1
ATOM 6722 O O . PHE B 1 425 ? 23.75 18.172 -5.336 1 91.94 425 PHE B O 1
ATOM 6729 N N . VAL B 1 426 ? 23.234 17.016 -7.16 1 91.94 426 VAL B N 1
ATOM 6730 C CA . VAL B 1 426 ? 24.266 16 -6.965 1 91.94 426 VAL B CA 1
ATOM 6731 C C . VAL B 1 426 ? 25.656 16.641 -7.023 1 91.94 426 VAL B C 1
ATOM 6733 O O . VAL B 1 426 ? 26.531 16.281 -6.242 1 91.94 426 VAL B O 1
ATOM 6736 N N . ASP B 1 427 ? 25.812 17.594 -7.918 1 89 427 ASP B N 1
ATOM 6737 C CA . ASP B 1 427 ? 27.094 18.281 -8.07 1 89 427 ASP B CA 1
ATOM 6738 C C . ASP B 1 427 ? 27.391 19.188 -6.883 1 89 427 ASP B C 1
ATOM 6740 O O . ASP B 1 427 ? 28.547 19.391 -6.5 1 89 427 ASP B O 1
ATOM 6744 N N . GLY B 1 428 ? 26.328 19.812 -6.383 1 76.38 428 GLY B N 1
ATOM 6745 C CA . GLY B 1 428 ? 26.484 20.719 -5.258 1 76.38 428 GLY B CA 1
ATOM 6746 C C . GLY B 1 428 ? 26.766 20.016 -3.947 1 76.38 428 GLY B C 1
ATOM 6747 O O . GLY B 1 428 ? 27.453 20.547 -3.08 1 76.38 428 GLY B O 1
ATOM 6748 N N . THR B 1 429 ? 26.062 18.969 -3.67 1 62.06 429 THR B N 1
ATOM 6749 C CA . THR B 1 429 ? 26.328 18.188 -2.463 1 62.06 429 THR B CA 1
ATOM 6750 C C . THR B 1 429 ? 27.75 17.656 -2.459 1 62.06 429 THR B C 1
ATOM 6752 O O . THR B 1 429 ? 28.328 17.391 -1.397 1 62.06 429 THR B O 1
ATOM 6755 N N . GLY B 1 430 ? 28.328 17.359 -3.584 1 48.06 430 GLY B N 1
ATOM 6756 C CA . GLY B 1 430 ? 29.734 16.969 -3.701 1 48.06 430 GLY B CA 1
ATOM 6757 C C . GLY B 1 430 ? 30.688 18.047 -3.219 1 48.06 430 GLY B C 1
ATOM 6758 O O . GLY B 1 430 ? 31.844 17.75 -2.883 1 48.06 430 GLY B O 1
ATOM 6759 N N . GLU B 1 431 ? 30.344 19.234 -3.33 1 42.31 431 GLU B N 1
ATOM 6760 C CA . GLU B 1 431 ? 31.234 20.297 -2.898 1 42.31 431 GLU B CA 1
ATOM 6761 C C . GLU B 1 431 ? 31.281 20.406 -1.376 1 42.31 431 GLU B C 1
ATOM 6763 O O . GLU B 1 431 ? 32.062 21.156 -0.821 1 42.31 431 GLU B O 1
ATOM 6768 N N . PHE B 1 432 ? 30.5 19.828 -0.538 1 34.72 432 PHE B N 1
ATOM 6769 C CA . PHE B 1 432 ? 30.562 20 0.91 1 34.72 432 PHE B CA 1
ATOM 6770 C C . PHE B 1 432 ? 31.609 19.078 1.521 1 34.72 432 PHE B C 1
ATOM 6772 O O . PHE B 1 432 ? 31.672 18.906 2.742 1 34.72 432 PHE B O 1
ATOM 6779 N N . HIS B 1 433 ? 32.406 18.328 0.9 1 33.75 433 HIS B N 1
A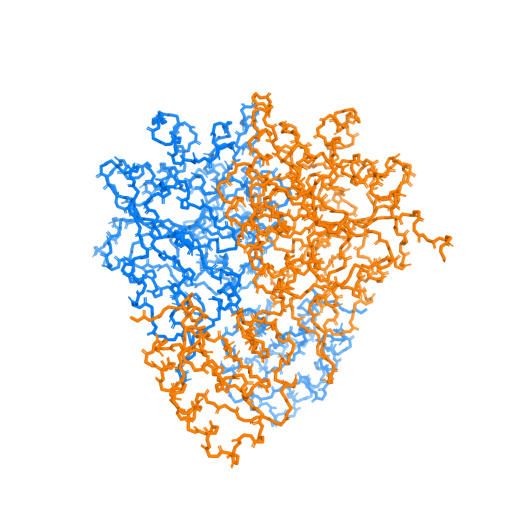TOM 6780 C CA . HIS B 1 433 ? 33.438 17.578 1.613 1 33.75 433 HIS B CA 1
ATOM 6781 C C . HIS B 1 433 ? 34.438 18.5 2.293 1 33.75 433 HIS B C 1
ATOM 6783 O O . HIS B 1 433 ? 34.812 18.297 3.453 1 33.75 433 HIS B O 1
ATOM 6789 N N . GLY B 1 434 ? 35.531 19.016 1.613 1 26.14 434 GLY B N 1
ATOM 6790 C CA . GLY B 1 434 ? 36.875 19.281 2.102 1 26.14 434 GLY B CA 1
ATOM 6791 C C . GLY B 1 434 ? 36.969 20.516 2.99 1 26.14 434 GLY B C 1
ATOM 6792 O O . GLY B 1 434 ? 37.906 20.656 3.791 1 26.14 434 GLY B O 1
ATOM 6793 N N . GLU B 1 435 ? 36.562 21.797 2.543 1 24.62 435 GLU B N 1
ATOM 6794 C CA . GLU B 1 435 ? 37.219 22.906 3.227 1 24.62 435 GLU B CA 1
ATOM 6795 C C . GLU B 1 435 ? 36.531 23.234 4.543 1 24.62 435 GLU B C 1
ATOM 6797 O O . GLU B 1 435 ? 37 24.062 5.316 1 24.62 435 GLU B O 1
ATOM 6802 N N . ARG B 1 436 ? 35.594 22.656 5.051 1 20.09 436 ARG B N 1
ATOM 6803 C CA . ARG B 1 436 ? 35.5 23.219 6.391 1 20.09 436 ARG B CA 1
ATOM 6804 C C . ARG B 1 436 ? 36.312 22.406 7.395 1 20.09 436 ARG B C 1
ATOM 6806 O O . ARG B 1 436 ? 36.344 21.172 7.328 1 20.09 436 ARG B O 1
#

Secondary structure (DSSP, 8-state):
---GGGHHHHHHHHHHHTHHHHHHH-SEEEEE-TTS-EEEEEEGGGGG-HHHHHHHHHHHHHHHHHHGGGB--GGGSEEEES-THHHHTT--EEE-TT-TTEEEEE--SSS--TT--PPPPSSS-EEEEEESSSSSSHHHHHHHHHHHHHHTT-EEEEEE--TTS--HHHHHS-GGG--S--HHHHHHHHTTT-THHHHTTS-EE-TT-SSSEEEEE-SS-SS--SHHHHHTTTTPPEEETTEEE-HHHHHHHHHHHHHHHH--SEEEEEPPSSS-HHHHIIIIIS--SEEEEEE-SSHHHHHHHHHHHHHHHHTT-HHHHGGGEEEEEEEE-STTHHHHHHHHHHHHHHHHHHHTSPP--TT----TT-----TT-TTSTTSPEEEE--HHHHS-S-HHHHHHH--HHHHHHHHHHHHHHHHHHHHHHTT-STT-/---GGGHHHHHHHHHHHTHHHHHHH-SEEEEE-TTS-EEEEEEGGGGG-HHHHHHHHHHHHHHHHHHGGGB--GGGSEEEES-THHHHTT--EEE-TT-TTEEEEE--SSS--TT--PPPPSSS-EEEEEESSSSSSHHHHHHHHHHHHHHTT-EEEEEE--TTS--HHHHHS-GGG--S--HHHHHHHHTTT-THHHHTTS-EE-TT-SSSEEEEE-SS-SS--SHHHHHTTTTPPEEETTEEE-HHHHHHHHHHHHHHHH--SEEEEEPPSSS-HHHHIIIIIS--SEEEEEE-SSHHHHHHHHHHHHHHHHTT-HHHHGGGEEEEEEEE-STTHHHHHHHHHHHHHHHHHHHTSPP--TT----TT-----TT-TTSTTSPEEEE--HHHHS-S-HHHHHHH--HHHHHHHHHHHHHHHHHHHHHHGGGSS--

Solvent-accessible surface area (backbone atoms only — not comparable to full-atom values): 44997 Å² total; per-residue (Å²): 133,50,50,77,73,42,44,64,62,51,49,48,53,54,43,58,78,40,41,72,62,51,52,66,50,39,60,32,35,37,38,28,40,63,58,54,30,40,31,39,38,32,49,42,76,43,78,78,33,67,67,52,46,51,49,52,50,50,50,23,46,48,40,31,72,59,28,36,70,34,26,37,58,55,90,66,16,62,44,70,33,87,55,68,75,67,67,44,75,86,40,53,65,23,63,41,84,93,38,78,53,32,32,32,35,47,42,50,76,47,86,54,43,84,72,54,70,47,67,61,57,91,64,63,50,27,34,29,40,37,29,37,55,51,60,62,48,59,60,58,50,50,47,51,36,47,43,53,44,6,56,73,48,32,34,31,34,37,41,36,56,21,70,44,52,50,52,52,48,52,35,48,33,59,79,92,52,46,21,64,28,10,50,52,51,34,46,41,30,42,55,49,77,40,31,73,82,42,55,87,36,26,49,27,71,28,80,72,34,67,64,25,34,33,38,38,30,24,25,50,21,66,58,61,67,60,42,72,66,44,65,30,34,42,71,52,57,40,75,57,91,91,45,73,39,48,41,40,53,52,51,38,51,52,50,52,51,49,41,70,73,65,60,41,62,32,35,43,34,38,43,31,55,18,74,41,55,64,25,26,26,48,64,23,41,56,16,35,55,31,37,39,39,47,35,52,72,28,59,42,32,54,53,46,50,47,52,52,41,42,49,26,40,62,42,70,40,35,84,80,48,58,86,27,42,35,30,25,33,33,59,34,46,87,72,64,28,68,61,50,52,50,51,42,30,51,55,35,31,51,51,39,53,72,42,65,31,49,86,67,61,88,94,53,75,84,49,99,83,51,62,58,76,60,76,82,37,75,87,35,45,44,33,52,35,46,24,48,50,51,71,79,73,71,71,49,50,42,50,31,67,46,62,78,71,51,55,68,64,55,52,41,70,30,38,32,51,47,42,52,52,49,51,51,48,56,58,52,61,64,64,69,61,80,81,118,133,51,52,77,74,42,44,63,62,49,49,48,53,55,42,59,77,38,40,72,61,51,52,66,51,39,61,30,35,35,38,29,41,64,58,55,32,40,33,38,38,32,47,41,75,44,76,78,32,67,68,53,47,51,51,51,49,52,50,24,47,50,39,30,70,60,29,36,70,34,27,36,57,55,91,65,15,64,43,70,31,88,57,68,75,68,69,43,77,86,39,53,66,22,61,41,84,94,38,77,54,32,32,34,34,48,42,50,76,48,86,54,42,83,72,53,69,45,67,61,56,91,66,61,50,26,35,29,41,37,28,35,54,49,59,63,49,58,60,58,51,50,46,52,37,46,42,53,44,7,56,72,46,32,33,31,33,36,38,35,56,22,70,43,51,50,51,51,48,52,37,49,32,58,78,90,52,46,22,64,30,10,51,51,51,35,46,41,30,43,54,47,78,40,30,74,82,41,54,86,37,26,48,26,71,28,79,72,34,66,65,25,34,33,38,39,30,26,25,50,21,67,58,60,67,59,43,72,65,43,65,30,33,41,70,50,57,41,74,57,90,90,45,73,38,49,41,41,54,52,49,41,51,51,49,49,52,50,42,69,71,64,60,39,63,31,35,43,36,39,42,31,57,17,74,42,54,64,24,25,26,49,63,23,40,57,14,35,57,33,36,38,39,49,35,54,72,29,58,42,32,53,52,46,50,46,53,51,41,42,48,25,39,62,43,70,40,34,83,80,49,58,86,28,42,36,29,25,34,34,58,34,46,86,73,65,29,68,59,49,52,51,50,39,29,51,56,34,31,52,50,40,54,72,39,67,30,49,86,67,60,87,94,52,73,84,48,99,85,50,61,58,74,60,74,82,38,76,87,36,43,44,32,51,33,46,25,48,52,52,72,79,74,72,70,47,50,42,50,31,67,46,62,74,70,51,55,69,65,56,52,41,71,28,38,32,52,47,41,53,52,49,51,52,47,55,57,52,64,62,66,71,66,74,86,119

Nearest PDB structures (foldseek):
  5auq-assembly4_F  TM=6.555E-01  e=1.534E-05  Thermococcus kodakarensis KOD1
  5auq-assembly4_D  TM=6.314E-01  e=2.588E-05  Thermococcus kodakarensis KOD1
  5auq-assembly3_G  TM=6.402E-01  e=7.809E-05  Thermococcus kodakarensis KOD1
  5auq-assembly2_B  TM=6.657E-01  e=4.466E-04  Thermococcus kodakarensis KOD1
  6g2g-assembly1_B  TM=5.819E-01  e=1.514E-03  Thermochaetoides thermophila DSM 1495

Sequence (872 aa):
MSTFDRILPELAAIFHAHAAAVRRLAPLLVNRDLNGRVRLIVAERWRADREALQTLDALAREMRDRLGPHAFEPERAVLFEENLDAVRQGAPVLPLEGFDGVSVVDRLATDGSWSSIVPVGQGVPRIVFFSIKGGVGRSTALAATAWALARQGRRVLVLDLDLESPGLSSSLLPDERRPTFGIADWLVEDLVDNGDAVFADLFATSPLSHDGEIYVVPAHGADPGDYVAKLGRVWMPKVSGARRETWSQRLQRLLDALEARWRPDVVLIDSRAGIDEVASACVTGLGAQRVMLFALDGEQTWTGYRILFRHWRTSGVARDIRERLQLVGAMVPELAGAEYVAGVRERAWDMFAEELYDEVPAGEPVTGDTWSFDESDEGAPHYPWTIRWHRGFAALQSLHARFVAVDPQEVESLFGPVIDGLANFVDGTGEFHGERMSTFDRILPELAAIFHAHAAAVRRLAPLLVNRDLNGRVRLIVAERWRADREALQTLDALAREMRDRLGPHAFEPERAVLFEENLDAVRQGAPVLPLEGFDGVSVVDRLATDGSWSSIVPVGQGVPRIVFFSIKGGVGRSTALAATAWALARQGRRVLVLDLDLESPGLSSSLLPDERRPTFGIADWLVEDLVDNGDAVFADLFATSPLSHDGEIYVVPAHGADPGDYVAKLGRVWMPKVSGARRETWSQRLQRLLDALEARWRPDVVLIDSRAGIDEVASACVTGLGAQRVMLFALDGEQTWTGYRILFRHWRTSGVARDIRERLQLVGAMVPELAGAEYVAGVRERAWDMFAEELYDEVPAGEPVTGDTWSFDESDEGAPHYPWTIRWHRGFAALQSLHARFVAVDPQEVESLFGPVIDGLANFVDGTGEFHGER

InterPro domains:
  IPR002586 CobQ/CobB/MinD/ParA nucleotide binding domain [PF01656] (127-250)
  IPR027417 P-loop containing nucleoside triphosphate hydrolase [G3DSA:3.40.50.300] (126-368)
  IPR027417 P-loop containing nucleoside triphosphate hydrolase [SSF52540] (126-336)
  IPR050678 DNA Partitioning ATPase [PTHR13696] (125-315)

Foldseek 3Di:
DADLVCLLVQLLVLCVVVVVLLLVQFLKEWEQEAVSATAIETAQVCVPPPVNVVSLLVSLVSSCVPRPPNYDHSVPRYHHDHDPVVVLVLFQWFARPPHPRYIYGYYHPANFDLQFFDAADLAAAEEEEAEQDPQQCSLVLLLLLLLVVLQVQFFEEEAELQLVDWDNCLQFADLVFWFQFAPLVLLLCVLVPRNVVCLVRQWGWGPSGDNYTYIYGTSTTSDCPPSVVSVVPSQAWRDDPPDTGGSLRVVLVSVVVVCVVRVGLHYYYYFDHRDDRRNSSSQGRNNHQAYEYEDFLDPSRLVRVLVSLQVNQRRVNLVSRVNRAAYADTAQEPPCSVVRLLSQLVSLLVSCVVRRFDDDPPPDDPDPPGRHDDSPPCPHRSRHQYFHHDPPSSPDPGNNVQSVPDDSVVSCVGNVSVSVVVVVVSVVSVPPDPDD/DADLVCLLVQLVVLCVVVVVLLLVQFLKEWEQEAVSATAIETAQVCVPPPVNVVSLLVSLVSSCVPRPPNYDHSVPRYHHDHDPVVVLVLFFWFDRPPHPRYIYGYYHPANFDLQFFDAADLAAAEEEEAEQDPQQCSLVLLLLLLLVVLQVQFFEEEAELQLVDWDNCLQFADLVFWFQFAPLVLLLCVLVPRNVVCLVRQWGWGPSGDNYTYIYGTSTTSDCPPSVVSVVPSQAWRDDPPDTGGSLRVVLVSVVVVCVVRVGLHYYYYFDHRDDRRNSSSQGRNNHQAYEYEDFLDPSRLVRVLVSLQVNQRSVNLVSRVNRAAYADTAQEPPCSVVRLLSQLVSLLVSCVVRRWDDDDPPDPPDPVGRHDDSPPCPHRSRHQYFHHDPPSSPDPGNNVQSVPDDSVVSCVGNVSVSVVVVVVSVVSVVPPPDD

Radius of gyration: 27.95 Å; Cα contacts (8 Å, |Δi|>4): 1757; chains: 2; bounding box: 74×90×81 Å

Organism: Azotobacter vinelandii (strain DJ / ATCC BAA-1303) (NCBI:txid322710)